Protein AF-A0A0H3NBI3-F1 (afdb_monomer_lite)

pLDDT: mean 94.99, std 7.31, range [35.81, 98.88]

Secondary structure (DSSP, 8-state):
-PPPEE-TTHHHHHHTT-EEEEETTEEEEEESS-HHHHHHHHHHSEEEEE-TTSEEEEEESTTHHHHHHHHBSS-GGGPPTTBEEEEEEE-TTS-EEEEEEEEEEETTEEEEEE-GGGHHHHHHHHHHHTTTS--EEEE-GGGEEEEEEESTTHHHHHHTTBSS-GGGS-TTBEEEEEEETTEEEEEE---SSSS-EEEEEEEHHHHHHHHHHHHHHHGGGEEE--HHHHHHHHHHTT---BTTTBBTTB-TTTTT-GGG--TTSS--TTHHHHHHHHHH--SEEEEEEEESSS----TTPEEEETTEEEEEEEEEEE-TTT-SEEEEEEEEGGG--TT-EEEEEETTEEEEEEEEPSPSS------------S--TT-SS---HHHHHHHHHHHT-SSHHHHTTTS-TTTS-SS--S-PPPPPHHHHHHHHHHHHTTS--TTTSEE---TT-------HHHHHHHTSHHHHT-----SGGG-HHHHHHHHHHHHHHHHHHT-SEE-S-BSSHHHHHHHHHHHHHHHHT--EEEEETTS-HHHHHHHHHHHTTSS-EEEEEPBPTTTSSB-HHHHHHH--TTEEEEEEESS-TTSBPP-HHHHHHHHHHTTPEEEEEE-GGGGGTSPPHHHHT-SEEEEE-TTTT---GGG-S--EEEEE-GGGGGG--S--EEEEE-TTS-EEEEE--GGGSHHHHGGGSS-S--S--HHHHHHHHHHHHHHHHHHHHHHHHHHHHHHHHHHHHHHHTSS-EES--S-BSSEEEEE-SS-HHHHHHHHHHTTEE--EEGGGT-TTSTTEEEEE--TT--HHHHHHHHHHHHH-

Radius of gyration: 40.81 Å; chains: 1; bounding box: 99×77×98 Å

InterPro domains:
  IPR006222 GCVT, N-terminal domain [PF01571] (9-265)
  IPR006223 Glycine cleavage system T protein [TIGR00528] (4-362)
  IPR013977 Aminomethyltransferase, C-terminal domain [PF08669] (284-362)
  IPR015421 Pyridoxal phosphate-dependent transferase, major domain [G3DSA:3.40.640.10] (459-726)
  IPR015422 Pyridoxal phosphate-dependent transferase, small domain [G3DSA:3.90.1150.10] (448-817)
  IPR015424 Pyridoxal phosphate-dependent transferase [SSF53383] (379-822)
  IPR020581 Glycine cleavage system P protein [cd00613] (425-821)
  IPR022903 Glycine cleavage system T protein, bacteria [MF_00259] (3-363)
  IPR023010 Probable glycine dehydrogenase (decarboxylating) subunit 1 [MF_00712] (378-824)
  IPR023010 Probable glycine dehydrogenase (decarboxylating) subunit 1 [PTHR42806] (377-822)
  IPR027266 Aminomethyltransferase superfamily [G3DSA:3.30.1360.120] (7-237)
  IPR029043 Glycine cleavage T-protein/YgfZ, C-terminal [SSF101790] (275-367)
  IPR049315 Glycine cleavage system P-protein, N-terminal domain [PF02347] (379-820)

Structure (mmCIF, N/CA/C/O backbone):
data_AF-A0A0H3NBI3-F1
#
_entry.id   AF-A0A0H3NBI3-F1
#
loop_
_atom_site.group_PDB
_atom_site.id
_atom_site.type_symbol
_atom_site.label_atom_id
_atom_site.label_alt_id
_atom_site.label_comp_id
_atom_site.label_asym_id
_atom_site.label_entity_id
_atom_site.label_seq_id
_atom_site.pdbx_PDB_ins_code
_atom_site.Cartn_x
_atom_site.Cartn_y
_atom_site.Cartn_z
_atom_site.occupancy
_atom_site.B_iso_or_equiv
_atom_site.auth_seq_id
_atom_site.auth_comp_id
_atom_site.auth_asym_id
_atom_site.auth_atom_id
_atom_site.pdbx_PDB_model_num
ATOM 1 N N . MET A 1 1 ? 56.145 18.179 -49.005 1.00 44.34 1 MET A N 1
ATOM 2 C CA . MET A 1 1 ? 54.831 18.484 -48.407 1.00 44.34 1 MET A CA 1
ATOM 3 C C . MET A 1 1 ? 53.855 17.563 -49.099 1.00 44.34 1 MET A C 1
ATOM 5 O O . MET A 1 1 ? 53.793 17.631 -50.319 1.00 44.34 1 MET A O 1
ATOM 9 N N . ASN A 1 2 ? 53.218 16.640 -48.379 1.00 55.34 2 ASN A N 1
ATOM 10 C CA . ASN A 1 2 ? 52.131 15.868 -48.979 1.00 55.34 2 ASN A CA 1
ATOM 11 C C . ASN A 1 2 ? 50.984 16.838 -49.277 1.00 55.34 2 ASN A C 1
ATOM 13 O O . ASN A 1 2 ? 50.704 17.719 -48.467 1.00 55.34 2 ASN A O 1
ATOM 17 N N . GLU A 1 3 ? 50.389 16.725 -50.460 1.00 81.12 3 GLU A N 1
ATOM 18 C CA . GLU A 1 3 ? 49.231 17.526 -50.848 1.00 81.12 3 GLU A CA 1
ATOM 19 C C . GLU A 1 3 ? 48.048 17.167 -49.933 1.00 81.12 3 GLU A C 1
ATOM 21 O O . GLU A 1 3 ? 47.773 15.986 -49.713 1.00 81.12 3 GLU A O 1
ATOM 26 N N . LEU A 1 4 ? 47.400 18.176 -49.340 1.00 87.00 4 LEU A N 1
ATOM 27 C CA . LEU A 1 4 ? 46.258 17.964 -48.447 1.00 87.00 4 LEU A CA 1
ATOM 28 C C . LEU A 1 4 ? 45.065 17.412 -49.233 1.00 87.00 4 LEU A C 1
ATOM 30 O O . LEU A 1 4 ? 44.793 17.840 -50.357 1.00 87.00 4 LEU A O 1
ATOM 34 N N . LYS A 1 5 ? 44.324 16.483 -48.625 1.00 89.69 5 LYS A N 1
ATOM 35 C CA . LYS A 1 5 ? 43.089 15.948 -49.208 1.00 89.69 5 LYS A CA 1
ATOM 36 C C . LYS A 1 5 ? 41.993 17.025 -49.183 1.00 89.69 5 LYS A C 1
ATOM 38 O O . LYS A 1 5 ? 41.935 17.853 -48.271 1.00 89.69 5 LYS A O 1
ATOM 43 N N . ARG A 1 6 ? 41.106 17.014 -50.181 1.00 93.12 6 ARG A N 1
ATOM 44 C CA . ARG A 1 6 ? 39.996 17.974 -50.313 1.00 93.12 6 ARG A CA 1
ATOM 45 C C . ARG A 1 6 ? 38.657 17.260 -50.330 1.00 93.12 6 ARG A C 1
ATOM 47 O O . ARG A 1 6 ? 38.491 16.278 -51.048 1.00 93.12 6 ARG A O 1
ATOM 54 N N . VAL A 1 7 ? 37.708 17.793 -49.570 1.00 92.88 7 VAL A N 1
ATOM 55 C CA . VAL A 1 7 ? 36.304 17.366 -49.582 1.00 92.88 7 VAL A CA 1
ATOM 56 C C . VAL A 1 7 ? 35.591 17.845 -50.847 1.00 92.88 7 VAL A C 1
ATOM 58 O O . VAL A 1 7 ? 35.977 18.845 -51.456 1.00 92.88 7 VAL A O 1
ATOM 61 N N . SER A 1 8 ? 34.509 17.162 -51.223 1.00 95.44 8 SER A N 1
ATOM 62 C CA . SER A 1 8 ? 33.701 17.497 -52.406 1.00 95.44 8 SER A CA 1
ATOM 63 C C . SER A 1 8 ? 33.157 18.935 -52.383 1.00 95.44 8 SER A C 1
ATOM 65 O O . SER A 1 8 ? 33.005 19.546 -53.436 1.00 95.44 8 SER A O 1
ATOM 67 N N . LEU A 1 9 ? 32.916 19.504 -51.194 1.00 96.69 9 LEU A N 1
ATOM 68 C CA . LEU A 1 9 ? 32.413 20.872 -51.004 1.00 96.69 9 LEU A CA 1
ATOM 69 C C . LEU A 1 9 ? 33.513 21.950 -50.944 1.00 96.69 9 LEU A C 1
ATOM 71 O O . LEU A 1 9 ? 33.221 23.105 -50.645 1.00 96.69 9 LEU A O 1
ATOM 75 N N . TYR A 1 10 ? 34.776 21.618 -51.235 1.00 95.81 10 TYR A N 1
ATOM 76 C CA . TYR A 1 10 ? 35.911 22.544 -51.095 1.00 95.81 10 TYR A CA 1
ATOM 77 C C . TYR A 1 10 ? 35.694 23.910 -51.767 1.00 95.81 10 TYR A C 1
ATOM 79 O O . TYR A 1 10 ? 35.963 24.951 -51.164 1.00 95.81 10 TYR A O 1
ATOM 87 N N . ASN A 1 11 ? 35.197 23.916 -53.009 1.00 95.56 11 ASN A N 1
ATOM 88 C CA . ASN A 1 11 ? 34.953 25.160 -53.743 1.00 95.56 11 ASN A CA 1
ATOM 89 C C . ASN A 1 11 ? 33.815 25.975 -53.113 1.00 95.56 11 ASN A C 1
ATOM 91 O O . ASN A 1 11 ? 33.967 27.181 -52.949 1.00 95.56 11 ASN A O 1
ATOM 95 N N . ILE A 1 12 ? 32.743 25.316 -52.658 1.00 96.25 12 ILE A N 1
ATOM 96 C CA . ILE A 1 12 ? 31.631 25.973 -51.956 1.00 96.25 12 ILE A CA 1
ATOM 97 C C . ILE A 1 12 ? 32.119 26.635 -50.669 1.00 96.25 12 ILE A C 1
ATOM 99 O O . ILE A 1 12 ? 31.780 27.784 -50.397 1.00 96.25 12 ILE A O 1
ATOM 103 N N . HIS A 1 13 ? 32.968 25.958 -49.891 1.00 97.19 13 HIS A N 1
ATOM 104 C CA . HIS A 1 13 ? 33.529 26.546 -48.672 1.00 97.19 13 HIS A CA 1
ATOM 105 C C . HIS A 1 13 ? 34.324 27.820 -48.971 1.00 97.19 13 HIS A C 1
ATOM 107 O O . HIS A 1 13 ? 34.201 28.801 -48.241 1.00 97.19 13 HIS A O 1
ATOM 113 N N . LYS A 1 14 ? 35.092 27.842 -50.068 1.00 95.19 14 LYS A N 1
ATOM 114 C CA . LYS A 1 14 ? 35.804 29.049 -50.518 1.00 95.19 14 LYS A CA 1
ATOM 115 C C . LYS A 1 14 ? 34.860 30.166 -50.948 1.00 95.19 14 LYS A C 1
ATOM 117 O O . LYS A 1 14 ? 35.095 31.316 -50.587 1.00 95.19 14 LYS A O 1
ATOM 122 N N . GLU A 1 15 ? 33.815 29.841 -51.701 1.00 95.56 15 GLU A N 1
ATOM 123 C CA . GLU A 1 15 ? 32.812 30.810 -52.160 1.00 95.56 15 GLU A CA 1
ATOM 124 C C . GLU A 1 15 ? 32.037 31.434 -50.993 1.00 95.56 15 GLU A C 1
ATOM 126 O O . GLU A 1 15 ? 31.781 32.636 -50.998 1.00 95.56 15 GLU A O 1
ATOM 131 N N . LEU A 1 16 ? 31.754 30.649 -49.949 1.00 95.56 16 LEU A N 1
ATOM 132 C CA . LEU A 1 16 ? 31.138 31.111 -48.700 1.00 95.56 16 LEU A CA 1
ATOM 133 C C . LEU A 1 16 ? 32.108 31.878 -47.780 1.00 95.56 16 LEU A C 1
ATOM 135 O O . LEU A 1 16 ? 31.731 32.258 -46.674 1.00 95.56 16 LEU A O 1
ATOM 139 N N . GLY A 1 17 ? 33.356 32.103 -48.207 1.00 95.12 17 GLY A N 1
ATOM 140 C CA . GLY A 1 17 ? 34.351 32.856 -47.444 1.00 95.12 17 GLY A CA 1
ATOM 141 C C . GLY A 1 17 ? 34.912 32.113 -46.228 1.00 95.12 17 GLY A C 1
ATOM 142 O O . GLY A 1 17 ? 35.453 32.754 -45.327 1.00 95.12 17 GLY A O 1
ATOM 143 N N . ALA A 1 18 ? 34.805 30.780 -46.187 1.00 96.62 18 ALA A N 1
ATOM 144 C CA . ALA A 1 18 ? 35.298 29.991 -45.067 1.00 96.62 18 ALA A CA 1
ATOM 145 C C . ALA A 1 18 ? 36.816 30.123 -44.902 1.00 96.62 18 ALA A C 1
ATOM 147 O O . ALA A 1 18 ? 37.596 30.054 -45.860 1.00 96.62 18 ALA A O 1
ATOM 148 N N . LYS A 1 19 ? 37.261 30.212 -43.651 1.00 96.81 19 LYS A N 1
ATOM 149 C CA . LYS A 1 19 ? 38.676 30.122 -43.304 1.00 96.81 19 LYS A CA 1
ATOM 150 C C . LYS A 1 19 ? 39.091 28.656 -43.245 1.00 96.81 19 LYS A C 1
ATOM 152 O O . LYS A 1 19 ? 38.838 27.972 -42.256 1.00 96.81 19 LYS A O 1
ATOM 157 N N . LEU A 1 20 ? 39.737 28.179 -44.303 1.00 94.88 20 LEU A N 1
ATOM 158 C CA . LEU A 1 20 ? 40.217 26.801 -44.395 1.00 94.88 20 LEU A CA 1
ATOM 159 C C . LEU A 1 20 ? 41.520 26.598 -43.605 1.00 94.88 20 LEU A C 1
ATOM 161 O O . LEU A 1 20 ? 42.412 27.449 -43.630 1.00 94.88 20 LEU A O 1
ATOM 165 N N . VAL A 1 21 ? 41.631 25.461 -42.920 1.00 94.25 21 VAL A N 1
ATOM 166 C CA . VAL A 1 21 ? 42.829 25.028 -42.186 1.00 94.25 21 VAL A CA 1
ATOM 167 C C . VAL A 1 21 ? 43.148 23.569 -42.487 1.00 94.25 21 VAL A C 1
ATOM 169 O O . VAL A 1 21 ? 42.272 22.798 -42.878 1.00 94.25 21 VAL A O 1
ATOM 172 N N . GLU A 1 22 ? 44.405 23.186 -42.274 1.00 92.75 22 GLU A N 1
ATOM 173 C CA . GLU A 1 22 ? 44.780 21.777 -42.210 1.00 92.75 22 GLU A CA 1
ATOM 174 C C . GLU A 1 22 ? 44.179 21.146 -40.949 1.00 92.75 22 GLU A C 1
ATOM 176 O O . GLU A 1 22 ? 44.452 21.582 -39.827 1.00 92.75 22 GLU A O 1
ATOM 181 N N . PHE A 1 23 ? 43.381 20.100 -41.133 1.00 88.38 23 PHE A N 1
ATOM 182 C CA . PHE A 1 23 ? 42.863 19.268 -40.057 1.00 88.38 23 PHE A CA 1
ATOM 183 C C . PHE A 1 23 ? 42.987 17.805 -40.464 1.00 88.38 23 PHE A C 1
ATOM 185 O O . PHE A 1 23 ? 42.356 17.373 -41.426 1.00 88.38 23 PHE A O 1
ATOM 192 N N . ALA A 1 24 ? 43.817 17.039 -39.748 1.00 84.19 24 ALA A N 1
ATOM 193 C CA . ALA A 1 24 ? 43.970 15.601 -39.978 1.00 84.19 24 ALA A CA 1
ATOM 194 C C . ALA A 1 24 ? 44.326 15.221 -41.441 1.00 84.19 24 ALA A C 1
ATOM 196 O O . ALA A 1 24 ? 43.872 14.205 -41.960 1.00 84.19 24 ALA A O 1
ATOM 197 N N . GLY A 1 25 ? 45.128 16.047 -42.124 1.00 87.19 25 GLY A N 1
ATOM 198 C CA . GLY A 1 25 ? 45.513 15.831 -43.526 1.00 87.19 25 GLY A CA 1
ATOM 199 C C . GLY A 1 25 ? 44.489 16.303 -44.569 1.00 87.19 25 GLY A C 1
ATOM 200 O O . GLY A 1 25 ? 44.701 16.072 -45.762 1.00 87.19 25 GLY A O 1
ATOM 201 N N . TRP A 1 26 ? 43.417 16.983 -44.147 1.00 91.06 26 TRP A N 1
ATOM 202 C CA . TRP A 1 26 ? 42.386 17.568 -45.010 1.00 91.06 26 TRP A CA 1
ATOM 203 C C . TRP A 1 26 ? 42.370 19.101 -44.939 1.00 91.06 26 TRP A C 1
ATOM 205 O O . TRP A 1 26 ? 42.649 19.680 -43.889 1.00 91.06 26 TRP A O 1
ATOM 215 N N . GLU A 1 27 ? 41.994 19.766 -46.036 1.00 93.25 27 GLU A N 1
ATOM 216 C CA . GLU A 1 27 ? 41.611 21.188 -46.027 1.00 93.25 27 GLU A CA 1
ATOM 217 C C . GLU A 1 27 ? 40.137 21.331 -45.606 1.00 93.25 27 GLU A C 1
ATOM 219 O O . GLU A 1 27 ? 39.239 21.033 -46.397 1.00 93.25 27 GLU A O 1
ATOM 224 N N . MET A 1 28 ? 39.884 21.810 -44.381 1.00 95.06 28 MET A N 1
ATOM 225 C CA . MET A 1 28 ? 38.538 21.905 -43.792 1.00 95.06 28 MET A CA 1
ATOM 226 C C . MET A 1 28 ? 38.209 23.322 -43.288 1.00 95.06 28 MET A C 1
ATOM 228 O O . MET A 1 28 ? 39.112 24.038 -42.845 1.00 95.06 28 MET A O 1
ATOM 232 N N . PRO A 1 29 ? 36.931 23.747 -43.306 1.00 96.31 29 PRO A N 1
ATOM 233 C CA . PRO A 1 29 ? 36.505 25.041 -42.771 1.00 96.31 29 PRO A CA 1
ATOM 234 C C . PRO A 1 29 ? 36.654 25.095 -41.244 1.00 96.31 29 PRO A C 1
ATOM 236 O O . PRO A 1 29 ? 36.020 24.334 -40.514 1.00 96.31 29 PRO A O 1
ATOM 239 N N . LEU A 1 30 ? 37.471 26.026 -40.742 1.00 96.38 30 LEU A N 1
ATOM 240 C CA . LEU A 1 30 ? 37.573 26.329 -39.311 1.00 96.38 30 LEU A CA 1
ATOM 241 C C . LEU A 1 30 ? 36.362 27.132 -38.824 1.00 96.38 30 LEU A C 1
ATOM 243 O O . LEU A 1 30 ? 35.823 26.836 -37.758 1.00 96.38 30 LEU A O 1
ATOM 247 N N . GLU A 1 31 ? 35.980 28.146 -39.600 1.00 97.12 31 GLU A N 1
ATOM 248 C CA . GLU A 1 31 ? 34.895 29.103 -39.351 1.00 97.12 31 GLU A CA 1
ATOM 249 C C . GLU A 1 31 ? 34.497 29.791 -40.674 1.00 97.12 31 GLU A C 1
ATOM 251 O O . GLU A 1 31 ? 35.298 29.846 -41.612 1.00 97.12 31 GLU A O 1
ATOM 256 N N . TYR A 1 32 ? 33.282 30.329 -40.727 1.00 97.06 32 TYR A N 1
ATOM 257 C CA . TYR A 1 32 ? 32.702 31.143 -41.798 1.00 97.06 32 TYR A CA 1
ATOM 258 C C . TYR A 1 32 ? 32.448 32.576 -41.302 1.00 97.06 32 TYR A C 1
ATOM 260 O O . TYR A 1 32 ? 33.039 33.526 -41.808 1.00 97.06 32 TYR A O 1
ATOM 268 N N . GLU A 1 33 ? 31.622 32.737 -40.263 1.00 92.94 33 GLU A N 1
ATOM 269 C CA . GLU A 1 33 ? 31.246 34.047 -39.696 1.00 92.94 33 GLU A CA 1
ATOM 270 C C . GLU A 1 33 ? 31.875 34.312 -38.319 1.00 92.94 33 GLU A C 1
ATOM 272 O O . GLU A 1 33 ? 31.783 35.423 -37.777 1.00 92.94 33 GLU A O 1
ATOM 277 N N . GLY A 1 34 ? 32.519 33.287 -37.759 1.00 96.06 34 GLY A N 1
ATOM 278 C CA . GLY A 1 34 ? 33.229 33.314 -36.489 1.00 96.06 34 GLY A CA 1
ATOM 279 C C . GLY A 1 34 ? 32.685 32.271 -35.518 1.00 96.06 34 GLY A C 1
ATOM 280 O O . GLY A 1 34 ? 31.473 32.163 -35.316 1.00 96.06 34 GLY A O 1
ATOM 281 N N . ILE A 1 35 ? 33.598 31.566 -34.843 1.00 96.75 35 ILE A N 1
ATOM 282 C CA . ILE A 1 35 ? 33.291 30.424 -33.958 1.00 96.75 35 ILE A CA 1
ATOM 283 C C . ILE A 1 35 ? 32.139 30.705 -32.977 1.00 96.75 35 ILE A C 1
ATOM 285 O O . ILE A 1 35 ? 31.234 29.886 -32.847 1.00 96.75 35 ILE A O 1
ATOM 289 N N . ASN A 1 36 ? 32.138 31.860 -32.301 1.00 96.38 36 ASN A N 1
ATOM 290 C CA . ASN A 1 36 ? 31.110 32.177 -31.301 1.00 96.38 36 ASN A CA 1
ATOM 291 C C . ASN A 1 36 ? 29.722 32.399 -31.920 1.00 96.38 36 ASN A C 1
ATOM 293 O O . ASN A 1 36 ? 28.729 31.984 -31.328 1.00 96.38 36 ASN A O 1
ATOM 297 N N . LYS A 1 37 ? 29.650 33.038 -33.096 1.00 96.56 37 LYS A N 1
ATOM 298 C CA . LYS A 1 37 ? 28.375 33.289 -33.785 1.00 96.56 37 LYS A CA 1
ATOM 299 C C . LYS A 1 37 ? 27.772 31.985 -34.291 1.00 96.56 37 LYS A C 1
ATOM 301 O O . LYS A 1 37 ? 26.594 31.729 -34.067 1.00 96.56 37 LYS A O 1
ATOM 306 N N . GLU A 1 38 ? 28.597 31.144 -34.907 1.00 98.06 38 GLU A N 1
ATOM 307 C CA . GLU A 1 38 ? 28.195 29.812 -35.367 1.00 98.06 38 GLU A CA 1
ATOM 308 C C . GLU A 1 38 ? 27.742 28.933 -34.198 1.00 98.06 38 GLU A C 1
ATOM 310 O O . GLU A 1 38 ? 26.706 28.276 -34.281 1.00 98.06 38 GLU A O 1
ATOM 315 N N . HIS A 1 39 ? 28.474 28.960 -33.079 1.00 98.12 39 HIS A N 1
ATOM 316 C CA . HIS A 1 39 ? 28.111 28.223 -31.869 1.00 98.12 39 HIS A CA 1
ATOM 317 C C . HIS A 1 39 ? 26.743 28.657 -31.345 1.00 98.12 39 HIS A C 1
ATOM 319 O O . HIS A 1 39 ? 25.870 27.824 -31.102 1.00 98.12 39 HIS A O 1
ATOM 325 N N . GLU A 1 40 ? 26.543 29.965 -31.176 1.00 97.00 40 GLU A N 1
ATOM 326 C CA . GLU A 1 40 ? 25.275 30.518 -30.711 1.00 97.00 40 GLU A CA 1
ATOM 327 C C . GLU A 1 40 ? 24.129 30.156 -31.665 1.00 97.00 40 GLU A C 1
ATOM 329 O O . GLU A 1 40 ? 23.036 29.803 -31.209 1.00 97.00 40 GLU A O 1
ATOM 334 N N . LYS A 1 41 ? 24.389 30.170 -32.979 1.00 97.94 41 LYS A N 1
ATOM 335 C CA . LYS A 1 41 ? 23.410 29.780 -33.993 1.00 97.94 41 LYS A CA 1
ATOM 336 C C . LYS A 1 41 ? 22.997 28.319 -33.861 1.00 97.94 41 LYS A C 1
ATOM 338 O O . LYS A 1 41 ? 21.800 28.044 -33.857 1.00 97.94 41 LYS A O 1
ATOM 343 N N . VAL A 1 42 ? 23.949 27.405 -33.679 1.00 98.06 42 VAL A N 1
ATOM 344 C CA . VAL A 1 42 ? 23.674 25.972 -33.474 1.00 98.06 42 VAL A CA 1
ATOM 345 C C . VAL A 1 42 ? 22.888 25.737 -32.183 1.00 98.06 42 VAL A C 1
ATOM 347 O O . VAL A 1 42 ? 21.915 24.989 -32.194 1.00 98.06 42 VAL A O 1
ATOM 350 N N . ARG A 1 43 ? 23.251 26.411 -31.082 1.00 97.19 43 ARG A N 1
ATOM 351 C CA . ARG A 1 43 ? 22.546 26.288 -29.792 1.00 97.19 43 ARG A CA 1
ATOM 352 C C . ARG A 1 43 ? 21.104 26.791 -29.838 1.00 97.19 43 ARG A C 1
ATOM 354 O O . ARG A 1 43 ? 20.242 26.223 -29.177 1.00 97.19 43 ARG A O 1
ATOM 361 N N . LYS A 1 44 ? 20.841 27.878 -30.569 1.00 96.56 44 LYS A N 1
ATOM 362 C CA . LYS A 1 44 ? 19.517 28.526 -30.605 1.00 96.56 44 LYS A CA 1
ATOM 363 C C . LYS A 1 44 ? 18.639 28.074 -31.770 1.00 96.56 44 LYS A C 1
ATOM 365 O O . LYS A 1 44 ? 17.426 28.252 -31.703 1.00 96.56 44 LYS A O 1
ATOM 370 N N . SER A 1 45 ? 19.239 27.554 -32.837 1.00 98.12 45 SER A N 1
ATOM 371 C CA . SER A 1 45 ? 18.567 27.295 -34.109 1.00 98.12 45 SER A CA 1
ATOM 372 C C . SER A 1 45 ? 19.125 26.041 -34.789 1.00 98.12 45 SER A C 1
ATOM 374 O O . SER A 1 45 ? 18.788 24.941 -34.366 1.00 98.12 45 SER A O 1
ATOM 376 N N . ALA A 1 46 ? 19.950 26.158 -35.828 1.00 98.31 46 ALA A N 1
ATOM 377 C CA . ALA A 1 46 ? 20.615 25.030 -36.467 1.00 98.31 46 ALA A CA 1
ATOM 378 C C . ALA A 1 46 ? 21.931 25.471 -37.119 1.00 98.31 46 ALA A C 1
ATOM 380 O O . ALA A 1 46 ? 22.089 26.627 -37.511 1.00 98.31 46 ALA A O 1
ATOM 381 N N . GLY A 1 47 ? 22.860 24.535 -37.281 1.00 98.31 47 GLY A N 1
ATOM 382 C CA . GLY A 1 47 ? 24.013 24.680 -38.163 1.00 98.31 47 GLY A CA 1
ATOM 383 C C . GLY A 1 47 ? 24.243 23.421 -38.988 1.00 98.31 47 GLY A C 1
ATOM 384 O O . GLY A 1 47 ? 23.901 22.316 -38.556 1.00 98.31 47 GLY A O 1
ATOM 385 N N . ILE A 1 48 ? 24.812 23.604 -40.177 1.00 98.44 48 ILE A N 1
ATOM 386 C CA . ILE A 1 48 ? 25.245 22.524 -41.065 1.00 98.44 48 ILE A CA 1
ATOM 387 C C . ILE A 1 48 ? 26.773 22.446 -41.076 1.00 98.44 48 ILE A C 1
ATOM 389 O O . ILE A 1 48 ? 27.462 23.444 -41.288 1.00 98.44 48 ILE A O 1
ATOM 393 N N . PHE A 1 49 ? 27.296 21.248 -40.840 1.00 98.12 49 PHE A N 1
ATOM 394 C CA . PHE A 1 49 ? 28.721 20.946 -40.822 1.00 98.12 49 PHE A CA 1
ATOM 395 C C . PHE A 1 49 ? 29.054 19.995 -41.966 1.00 98.12 49 PHE A C 1
ATOM 397 O O . PHE A 1 49 ? 28.389 18.970 -42.135 1.00 98.12 49 PHE A O 1
ATOM 404 N N . ASP A 1 50 ? 30.121 20.299 -42.701 1.00 96.94 50 ASP A N 1
ATOM 405 C CA . ASP A 1 50 ? 30.753 19.323 -43.583 1.00 96.94 50 ASP A CA 1
ATOM 406 C C . ASP A 1 50 ? 31.688 18.439 -42.755 1.00 96.94 50 ASP A C 1
ATOM 408 O O . ASP A 1 50 ? 32.700 18.894 -42.214 1.00 96.94 50 ASP A O 1
ATOM 412 N N . VAL A 1 51 ? 31.320 17.168 -42.630 1.00 94.75 51 VAL A N 1
ATOM 413 C CA . VAL A 1 51 ? 32.092 16.150 -41.917 1.00 94.75 51 VAL A CA 1
ATOM 414 C C . VAL A 1 51 ? 32.566 15.040 -42.858 1.00 94.75 51 VAL A C 1
ATOM 416 O O . VAL A 1 51 ? 33.016 14.005 -42.393 1.00 94.75 51 VAL A O 1
ATOM 419 N N . SER A 1 52 ? 32.613 15.297 -44.170 1.00 94.69 52 SER A N 1
ATOM 420 C CA . SER A 1 52 ? 33.031 14.342 -45.220 1.00 94.69 52 SER A CA 1
ATOM 421 C C . SER A 1 52 ? 34.502 13.898 -45.160 1.00 94.69 52 SER A C 1
ATOM 423 O O . SER A 1 52 ? 34.988 13.234 -46.065 1.00 94.69 52 SER A O 1
ATOM 425 N N . HIS A 1 53 ? 35.235 14.313 -44.130 1.00 92.00 53 HIS A N 1
ATOM 426 C CA . HIS A 1 53 ? 36.602 13.886 -43.842 1.00 92.00 53 HIS A CA 1
ATOM 427 C C . HIS A 1 53 ? 36.642 12.648 -42.928 1.00 92.00 53 HIS A C 1
ATOM 429 O O . HIS A 1 53 ? 37.723 12.094 -42.740 1.00 92.00 53 HIS A O 1
ATOM 435 N N . MET A 1 54 ? 35.505 12.248 -42.337 1.00 93.12 54 MET A N 1
ATOM 436 C CA . MET A 1 54 ? 35.345 11.023 -41.538 1.00 93.12 54 MET A CA 1
ATOM 437 C C . MET A 1 54 ? 35.571 9.765 -42.394 1.00 93.12 54 MET A C 1
ATOM 439 O O . MET A 1 54 ? 35.652 9.851 -43.618 1.00 93.12 54 MET A O 1
ATOM 443 N N . GLY A 1 55 ? 35.747 8.610 -41.745 1.00 94.75 55 GLY A N 1
ATOM 444 C CA . GLY A 1 55 ? 35.937 7.341 -42.443 1.00 94.75 55 GLY A CA 1
ATOM 445 C C . GLY A 1 55 ? 34.732 6.418 -42.348 1.00 94.75 55 GLY A C 1
ATOM 446 O O . GLY A 1 55 ? 34.127 6.289 -41.289 1.00 94.75 55 GLY A O 1
ATOM 447 N N . GLU A 1 56 ? 34.447 5.708 -43.432 1.00 97.00 56 GLU A N 1
ATOM 448 C CA . GLU A 1 56 ? 33.354 4.755 -43.574 1.00 97.00 56 GLU A CA 1
ATOM 449 C C . GLU A 1 56 ? 33.903 3.380 -43.970 1.00 97.00 56 GLU A C 1
ATOM 451 O O . GLU A 1 56 ? 34.434 3.182 -45.069 1.00 97.00 56 GLU A O 1
ATOM 456 N N . VAL A 1 57 ? 33.756 2.402 -43.077 1.00 98.00 57 VAL A N 1
ATOM 457 C CA . VAL A 1 57 ? 34.232 1.027 -43.270 1.00 98.00 57 VAL A CA 1
ATOM 458 C C . VAL A 1 57 ? 33.047 0.074 -43.239 1.00 98.00 57 VAL A C 1
ATOM 460 O O . VAL A 1 57 ? 32.409 -0.113 -42.205 1.00 98.00 57 VAL A O 1
ATOM 463 N N . GLN A 1 58 ? 32.748 -0.537 -44.380 1.00 97.75 58 GLN A N 1
ATOM 464 C CA . GLN A 1 58 ? 31.709 -1.550 -44.494 1.00 97.75 58 GLN A CA 1
ATOM 465 C C . GLN A 1 58 ? 32.278 -2.929 -44.157 1.00 97.75 58 GLN A C 1
ATOM 467 O O . GLN A 1 58 ? 33.346 -3.293 -44.649 1.00 97.75 58 GLN A O 1
ATOM 472 N N . ILE A 1 59 ? 31.550 -3.687 -43.340 1.00 98.12 59 ILE A N 1
ATOM 473 C CA . ILE A 1 59 ? 31.898 -5.053 -42.941 1.00 98.12 59 ILE A CA 1
ATOM 474 C C . ILE A 1 59 ? 30.714 -5.959 -43.271 1.00 98.12 59 ILE A C 1
ATOM 476 O O . ILE A 1 59 ? 29.602 -5.707 -42.793 1.00 98.12 59 ILE A O 1
ATOM 480 N N . LYS A 1 60 ? 30.948 -6.996 -44.084 1.00 97.62 60 LYS A N 1
ATOM 481 C CA . LYS A 1 60 ? 29.923 -7.975 -44.466 1.00 97.62 60 LYS A CA 1
ATOM 482 C C . LYS A 1 60 ? 30.357 -9.423 -44.295 1.00 97.62 60 LYS A C 1
ATOM 484 O O . LYS A 1 60 ? 31.537 -9.736 -44.374 1.00 97.62 60 LYS A O 1
ATOM 489 N N . GLY A 1 61 ? 29.383 -10.318 -44.148 1.00 96.25 61 GLY A N 1
ATOM 490 C CA . GLY A 1 61 ? 29.581 -11.771 -44.149 1.00 96.25 61 GLY A CA 1
ATOM 491 C C . GLY A 1 61 ? 29.144 -12.462 -42.859 1.00 96.25 61 GLY A C 1
ATOM 492 O O . GLY A 1 61 ? 28.893 -11.810 -41.842 1.00 96.25 61 GLY A O 1
ATOM 493 N N . ALA A 1 62 ? 29.091 -13.795 -42.909 1.00 94.12 62 ALA A N 1
ATOM 494 C CA . ALA A 1 62 ? 28.483 -14.652 -41.888 1.00 94.12 62 ALA A CA 1
ATOM 495 C C . ALA A 1 62 ? 29.085 -14.517 -40.476 1.00 94.12 62 ALA A C 1
ATOM 497 O O . ALA A 1 62 ? 28.403 -14.794 -39.493 1.00 94.12 62 ALA A O 1
ATOM 498 N N . GLU A 1 63 ? 30.346 -14.085 -40.345 1.00 96.38 63 GLU A N 1
ATOM 499 C CA . GLU A 1 63 ? 30.991 -13.875 -39.040 1.00 96.38 63 GLU A CA 1
ATOM 500 C C . GLU A 1 63 ? 31.096 -12.398 -38.619 1.00 96.38 63 GLU A C 1
ATOM 502 O O . GLU A 1 63 ? 31.773 -12.096 -37.635 1.00 96.38 63 GLU A O 1
ATOM 507 N N . SER A 1 64 ? 30.406 -11.474 -39.303 1.00 96.94 64 SER A N 1
ATOM 508 C CA . SER A 1 64 ? 30.499 -10.027 -39.029 1.00 96.94 64 SER A CA 1
ATOM 509 C C . SER A 1 64 ? 30.152 -9.673 -37.588 1.00 96.94 64 SER A C 1
ATOM 511 O O . SER A 1 64 ? 30.920 -8.974 -36.930 1.00 96.94 64 SER A O 1
ATOM 513 N N . GLU A 1 65 ? 29.035 -10.188 -37.062 1.00 95.94 65 GLU A N 1
ATOM 514 C CA . GLU A 1 65 ? 28.629 -9.900 -35.683 1.00 95.94 65 GLU A CA 1
ATOM 515 C C . GLU A 1 65 ? 29.668 -10.413 -34.681 1.00 95.94 65 GLU A C 1
ATOM 517 O O . GLU A 1 65 ? 30.107 -9.676 -33.804 1.00 95.94 65 GLU A O 1
ATOM 522 N N . LYS A 1 66 ? 30.129 -11.656 -34.845 1.00 96.06 66 LYS A N 1
ATOM 523 C CA . LYS A 1 66 ? 31.132 -12.271 -33.966 1.00 96.06 66 LYS A CA 1
ATOM 524 C C . LYS A 1 66 ? 32.457 -11.502 -33.991 1.00 96.06 66 LYS A C 1
ATOM 526 O O . LYS A 1 66 ? 33.036 -11.243 -32.935 1.00 96.06 66 LYS A O 1
ATOM 531 N N . PHE A 1 67 ? 32.914 -11.108 -35.179 1.00 97.88 67 PHE A N 1
ATOM 532 C CA . PHE A 1 67 ? 34.130 -10.320 -35.357 1.00 97.88 67 PHE A CA 1
ATOM 533 C C . PHE A 1 67 ? 34.012 -8.947 -34.685 1.00 97.88 67 PHE A C 1
ATOM 535 O O . PHE A 1 67 ? 34.826 -8.605 -33.824 1.00 97.88 67 PHE A O 1
ATOM 542 N N . ILE A 1 68 ? 32.973 -8.177 -35.019 1.00 97.81 68 ILE A N 1
ATOM 543 C CA . ILE A 1 68 ? 32.776 -6.825 -34.484 1.00 97.81 68 ILE A CA 1
ATOM 544 C C . ILE A 1 68 ? 32.556 -6.879 -32.966 1.00 97.81 68 ILE A C 1
ATOM 546 O O . ILE A 1 68 ? 33.102 -6.056 -32.230 1.00 97.81 68 ILE A O 1
ATOM 550 N N . GLN A 1 69 ? 31.834 -7.889 -32.473 1.00 96.50 69 GLN A N 1
ATOM 551 C CA . GLN A 1 69 ? 31.655 -8.129 -31.045 1.00 96.50 69 GLN A CA 1
ATOM 552 C C . GLN A 1 69 ? 32.995 -8.362 -30.336 1.00 96.50 69 GLN A C 1
ATOM 554 O O . GLN A 1 69 ? 33.144 -7.920 -29.202 1.00 96.50 69 GLN A O 1
ATOM 559 N N . ASN A 1 70 ? 33.998 -8.975 -30.965 1.00 97.31 70 ASN A N 1
ATOM 560 C CA . ASN A 1 70 ? 35.334 -9.074 -30.373 1.00 97.31 70 ASN A CA 1
ATOM 561 C C . ASN A 1 70 ? 36.167 -7.783 -30.539 1.00 97.31 70 ASN A C 1
ATOM 563 O O . ASN A 1 70 ? 36.972 -7.447 -29.670 1.00 97.31 70 ASN A O 1
ATOM 567 N N . LEU A 1 71 ? 35.968 -7.046 -31.633 1.00 98.12 71 LEU A N 1
ATOM 568 C CA . LEU A 1 71 ? 36.730 -5.842 -31.979 1.00 98.12 71 LEU A CA 1
ATOM 569 C C . LEU A 1 71 ? 36.500 -4.672 -31.005 1.00 98.12 71 LEU A C 1
ATOM 571 O O . LEU A 1 71 ? 37.429 -3.920 -30.708 1.00 98.12 71 LEU A O 1
ATOM 575 N N . VAL A 1 72 ? 35.269 -4.501 -30.512 1.00 98.25 72 VAL A N 1
ATOM 576 C CA . VAL A 1 72 ? 34.863 -3.297 -29.763 1.00 98.25 72 VAL A CA 1
ATOM 577 C C . VAL A 1 72 ? 34.473 -3.582 -28.316 1.00 98.25 72 VAL A C 1
ATOM 579 O O . VAL A 1 72 ? 34.153 -4.706 -27.936 1.00 98.25 72 VAL A O 1
ATOM 582 N N . THR A 1 73 ? 34.477 -2.554 -27.469 1.00 97.88 73 THR A N 1
ATOM 583 C CA . THR A 1 73 ? 34.219 -2.721 -26.025 1.00 97.88 73 THR A CA 1
ATOM 584 C C . THR A 1 73 ? 32.732 -2.751 -25.647 1.00 97.88 73 THR A C 1
ATOM 586 O O . THR A 1 73 ? 32.389 -3.298 -24.595 1.00 97.88 73 THR A O 1
ATOM 589 N N . ASN A 1 74 ? 31.842 -2.213 -26.488 1.00 97.31 74 ASN A N 1
ATOM 590 C CA . ASN A 1 74 ? 30.394 -2.223 -26.263 1.00 97.31 74 ASN A CA 1
ATOM 591 C C . ASN A 1 74 ? 29.726 -3.494 -26.819 1.00 97.31 74 ASN A C 1
ATOM 593 O O . ASN A 1 74 ? 30.344 -4.245 -27.566 1.00 97.31 74 ASN A O 1
ATOM 597 N N . ASP A 1 75 ? 28.483 -3.771 -26.432 1.00 95.81 75 ASP A N 1
ATOM 598 C CA . ASP A 1 75 ? 27.774 -5.006 -26.792 1.00 95.81 75 ASP A CA 1
ATOM 599 C C . ASP A 1 75 ? 26.863 -4.809 -28.011 1.00 95.81 75 ASP A C 1
ATOM 601 O O . ASP A 1 75 ? 25.757 -4.271 -27.897 1.00 95.81 75 ASP A O 1
ATOM 605 N N . ILE A 1 76 ? 27.335 -5.253 -29.178 1.00 95.00 76 ILE A N 1
ATOM 606 C CA . ILE A 1 76 ? 26.624 -5.088 -30.448 1.00 95.00 76 ILE A CA 1
ATOM 607 C C . ILE A 1 76 ? 25.538 -6.144 -30.679 1.00 95.00 76 ILE A C 1
ATOM 609 O O . ILE A 1 76 ? 24.674 -5.925 -31.521 1.00 95.00 76 ILE A O 1
ATOM 613 N N . SER A 1 77 ? 25.515 -7.234 -29.897 1.00 91.38 77 SER A N 1
ATOM 614 C CA . SER A 1 77 ? 24.460 -8.265 -29.985 1.00 91.38 77 SER A CA 1
ATOM 615 C C . SER A 1 77 ? 23.072 -7.719 -29.618 1.00 91.38 77 SER A C 1
ATOM 617 O O . SER A 1 77 ? 22.038 -8.303 -29.930 1.00 91.38 77 SER A O 1
ATOM 619 N N . THR A 1 78 ? 23.042 -6.556 -28.964 1.00 89.38 78 THR A N 1
ATOM 620 C CA . THR A 1 78 ? 21.812 -5.846 -28.603 1.00 89.38 78 THR A CA 1
ATOM 621 C C . THR A 1 78 ? 21.209 -5.035 -29.753 1.00 89.38 78 THR A C 1
ATOM 623 O O . THR A 1 78 ? 20.085 -4.544 -29.615 1.00 89.38 78 THR A O 1
ATOM 626 N N . LEU A 1 79 ? 21.928 -4.879 -30.872 1.00 92.81 79 LEU A N 1
ATOM 627 C CA . LEU A 1 79 ? 21.483 -4.067 -32.000 1.00 92.81 79 LEU A CA 1
ATOM 628 C C . LEU A 1 79 ? 20.434 -4.785 -32.838 1.00 92.81 79 LEU A C 1
ATOM 630 O O . LEU A 1 79 ? 20.632 -5.909 -33.301 1.00 92.81 79 LEU A O 1
ATOM 634 N N . LYS A 1 80 ? 19.343 -4.072 -33.114 1.00 95.25 80 LYS A N 1
ATOM 635 C CA . LYS A 1 80 ? 18.408 -4.429 -34.181 1.00 95.25 80 LYS A CA 1
ATOM 636 C C . LYS A 1 80 ? 18.872 -3.815 -35.501 1.00 95.25 80 LYS A C 1
ATOM 638 O O . LYS A 1 80 ? 19.680 -2.889 -35.519 1.00 95.25 80 LYS A O 1
ATOM 643 N N . ILE A 1 81 ? 18.342 -4.315 -36.615 1.00 95.12 81 ILE A N 1
ATOM 644 C CA . ILE A 1 81 ? 18.509 -3.655 -37.914 1.00 95.12 81 ILE A CA 1
ATOM 645 C C . ILE A 1 81 ? 18.072 -2.189 -37.782 1.00 95.12 81 ILE A C 1
ATOM 647 O O . ILE A 1 81 ? 17.037 -1.909 -37.174 1.00 95.12 81 ILE A O 1
ATOM 651 N N . ASN A 1 82 ? 18.861 -1.292 -38.373 1.00 95.25 82 ASN A N 1
ATOM 652 C CA . ASN A 1 82 ? 18.792 0.168 -38.321 1.00 95.25 82 ASN A CA 1
ATOM 653 C C . ASN A 1 82 ? 19.276 0.825 -37.018 1.00 95.25 82 ASN A C 1
ATOM 655 O O . ASN A 1 82 ? 19.258 2.057 -36.919 1.00 95.25 82 ASN A O 1
ATOM 659 N N . ASP A 1 83 ? 19.754 0.048 -36.046 1.00 96.94 83 ASP A N 1
ATOM 660 C CA . ASP A 1 83 ? 20.319 0.589 -34.813 1.00 96.94 83 ASP A CA 1
ATOM 661 C C . ASP A 1 83 ? 21.752 1.072 -35.013 1.00 96.94 83 ASP A C 1
ATOM 663 O O . ASP A 1 83 ? 22.522 0.530 -35.811 1.00 96.94 83 ASP A O 1
ATOM 667 N N . ILE A 1 84 ? 22.099 2.092 -34.234 1.00 97.62 84 ILE A N 1
ATOM 668 C CA . ILE A 1 84 ? 23.439 2.652 -34.147 1.00 97.62 84 ILE A CA 1
ATOM 669 C C . ILE A 1 84 ? 23.937 2.475 -32.717 1.00 97.62 84 ILE A C 1
ATOM 671 O O . ILE A 1 84 ? 23.182 2.632 -31.757 1.00 97.62 84 ILE A O 1
ATOM 675 N N . ILE A 1 85 ? 25.225 2.206 -32.547 1.00 97.06 85 ILE A N 1
ATOM 676 C CA . ILE A 1 85 ? 25.852 2.218 -31.229 1.00 97.06 85 ILE A CA 1
ATOM 677 C C . ILE A 1 85 ? 27.178 2.955 -31.259 1.00 97.06 85 ILE A C 1
ATOM 679 O O . ILE A 1 85 ? 27.987 2.782 -32.163 1.00 97.06 85 ILE A O 1
ATOM 683 N N . TYR A 1 86 ? 27.399 3.763 -30.229 1.00 97.25 86 TYR A N 1
ATOM 684 C CA . TYR A 1 86 ? 28.702 4.339 -29.939 1.00 97.25 86 TYR A CA 1
ATOM 685 C C . TYR A 1 86 ? 29.553 3.344 -29.153 1.00 97.25 86 TYR A C 1
ATOM 687 O O . TYR A 1 86 ? 29.092 2.762 -28.158 1.00 97.25 86 TYR A O 1
ATOM 695 N N . THR A 1 87 ? 30.805 3.167 -29.566 1.00 97.56 87 THR A N 1
ATOM 696 C CA . THR A 1 87 ? 31.727 2.260 -28.888 1.00 97.56 87 THR A CA 1
ATOM 697 C C . THR A 1 87 ? 33.192 2.669 -29.048 1.00 97.56 87 THR A C 1
ATOM 699 O O . THR A 1 87 ? 33.622 3.014 -30.145 1.00 97.56 87 THR A O 1
ATOM 702 N N . PRO A 1 88 ? 33.998 2.551 -27.979 1.00 97.75 88 PRO A N 1
ATOM 703 C CA . PRO A 1 88 ? 35.449 2.498 -28.097 1.00 97.75 88 PRO A CA 1
ATOM 704 C C . PRO A 1 88 ? 35.919 1.198 -28.767 1.00 97.75 88 PRO A C 1
ATOM 706 O O . PRO A 1 88 ? 35.414 0.111 -28.442 1.00 97.75 88 PRO A O 1
ATOM 709 N N . MET A 1 89 ? 36.925 1.324 -29.628 1.00 97.75 89 MET A N 1
ATOM 710 C CA . MET A 1 89 ? 37.777 0.258 -30.157 1.00 97.75 89 MET A CA 1
ATOM 711 C C . MET A 1 89 ? 39.152 0.368 -29.485 1.00 97.75 89 MET A C 1
ATOM 713 O O . MET A 1 89 ? 39.712 1.460 -29.394 1.00 97.75 89 MET A O 1
ATOM 717 N N . CYS A 1 90 ? 39.689 -0.737 -28.967 1.00 97.81 90 CYS A N 1
ATOM 718 C CA . CYS A 1 90 ? 40.852 -0.713 -28.072 1.00 97.81 90 CYS A CA 1
ATOM 719 C C . CYS A 1 90 ? 42.000 -1.606 -28.550 1.00 97.81 90 CYS A C 1
ATOM 721 O O . CYS A 1 90 ? 41.795 -2.566 -29.290 1.00 97.81 90 CYS A O 1
ATOM 723 N N . TYR A 1 91 ? 43.201 -1.291 -28.069 1.00 97.69 91 TYR A N 1
ATOM 724 C CA . TYR A 1 91 ? 44.376 -2.156 -28.126 1.00 97.69 91 TYR A CA 1
ATOM 725 C C . TYR A 1 91 ? 44.347 -3.175 -26.976 1.00 97.69 91 TYR A C 1
ATOM 727 O O . TYR A 1 91 ? 43.633 -3.011 -25.982 1.00 97.69 91 TYR A O 1
ATOM 735 N N . GLU A 1 92 ? 45.178 -4.215 -27.055 1.00 96.06 92 GLU A N 1
ATOM 736 C CA . GLU A 1 92 ? 45.273 -5.260 -26.027 1.00 96.06 92 GLU A CA 1
ATOM 737 C C . GLU A 1 92 ? 45.711 -4.707 -24.660 1.00 96.06 92 GLU A C 1
ATOM 739 O O . GLU A 1 92 ? 45.359 -5.267 -23.620 1.00 96.06 92 GLU A O 1
ATOM 744 N N . ASN A 1 93 ? 46.444 -3.588 -24.648 1.00 95.06 93 ASN A N 1
ATOM 745 C CA . ASN A 1 93 ? 46.875 -2.897 -23.431 1.00 95.06 93 ASN A CA 1
ATOM 746 C C . ASN A 1 93 ? 45.771 -2.031 -22.778 1.00 95.06 93 ASN A C 1
ATOM 748 O O . ASN A 1 93 ? 46.025 -1.433 -21.736 1.00 95.06 93 ASN A O 1
ATOM 752 N N . GLY A 1 94 ? 44.572 -1.953 -23.371 1.00 95.06 94 GLY A N 1
ATOM 753 C CA . GLY A 1 94 ? 43.437 -1.161 -22.879 1.00 95.06 94 GLY A CA 1
ATOM 754 C C . GLY A 1 94 ? 43.399 0.300 -23.351 1.00 95.06 94 GLY A C 1
ATOM 755 O O . GLY A 1 94 ? 42.416 0.989 -23.081 1.00 95.06 94 GLY A O 1
ATOM 756 N N . GLY A 1 95 ? 44.422 0.774 -24.069 1.00 96.88 95 GLY A N 1
ATOM 757 C CA . GLY A 1 95 ? 44.405 2.079 -24.736 1.00 96.88 95 GLY A CA 1
ATOM 758 C C . GLY A 1 95 ? 43.387 2.122 -25.878 1.00 96.88 95 GLY A C 1
ATOM 759 O O . GLY A 1 95 ? 43.013 1.086 -26.433 1.00 96.88 95 GLY A O 1
ATOM 760 N N . VAL A 1 96 ? 42.921 3.318 -26.233 1.00 97.50 96 VAL A N 1
ATOM 761 C CA . VAL A 1 96 ? 41.933 3.507 -27.304 1.00 97.50 96 VAL A CA 1
ATOM 762 C C . VAL A 1 96 ? 42.639 3.572 -28.658 1.00 97.50 96 VAL A C 1
ATOM 764 O O . VAL A 1 96 ? 43.590 4.330 -28.824 1.00 97.50 96 VAL A O 1
ATOM 767 N N . VAL A 1 97 ? 42.162 2.777 -29.616 1.00 96.81 97 VAL A N 1
ATOM 768 C CA . VAL A 1 97 ? 42.526 2.875 -31.039 1.00 96.81 97 VAL A CA 1
ATOM 769 C C . VAL A 1 97 ? 41.744 4.023 -31.662 1.00 96.81 97 VAL A C 1
ATOM 771 O O . VAL A 1 97 ? 42.347 4.917 -32.246 1.00 96.81 97 VAL A O 1
ATOM 774 N N . ASP A 1 98 ? 40.422 4.007 -31.470 1.00 95.62 98 ASP A N 1
ATOM 775 C CA . ASP A 1 98 ? 39.496 5.080 -31.829 1.00 95.62 98 ASP A CA 1
ATOM 776 C C . ASP A 1 98 ? 38.155 4.902 -31.092 1.00 95.62 98 ASP A C 1
ATOM 778 O O . ASP A 1 98 ? 37.881 3.839 -30.520 1.00 95.62 98 ASP A O 1
ATOM 782 N N . ASP A 1 99 ? 37.304 5.924 -31.097 1.00 94.81 99 ASP A N 1
ATOM 783 C CA . ASP A 1 99 ? 35.885 5.813 -30.757 1.00 94.81 99 ASP A CA 1
ATOM 784 C C . ASP A 1 99 ? 35.021 5.997 -32.007 1.00 94.81 99 ASP A C 1
ATOM 786 O O . ASP A 1 99 ? 35.244 6.899 -32.803 1.00 94.81 99 ASP A O 1
ATOM 790 N N . LEU A 1 100 ? 34.036 5.119 -32.197 1.00 96.38 100 LEU A N 1
ATOM 791 C CA . LEU A 1 100 ? 33.319 5.025 -33.466 1.00 96.38 100 LEU A CA 1
ATOM 792 C C . LEU A 1 100 ? 31.825 4.758 -33.285 1.00 96.38 100 LEU A C 1
ATOM 794 O O . LEU A 1 100 ? 31.356 4.361 -32.208 1.00 96.38 100 LEU A O 1
ATOM 798 N N . LEU A 1 101 ? 31.078 4.959 -34.370 1.00 97.69 101 LEU A N 1
ATOM 799 C CA . LEU A 1 101 ? 29.684 4.540 -34.493 1.00 97.69 101 LEU A CA 1
ATOM 800 C C . LEU A 1 101 ? 29.591 3.271 -35.341 1.00 97.69 101 LEU A C 1
ATOM 802 O O . LEU A 1 101 ? 30.182 3.201 -36.413 1.00 97.69 101 LEU A O 1
ATOM 806 N N . ILE A 1 102 ? 28.810 2.293 -34.886 1.00 98.31 102 ILE A N 1
ATOM 807 C CA . ILE A 1 102 ? 28.471 1.088 -35.656 1.00 98.31 102 ILE A CA 1
ATOM 808 C C . ILE A 1 102 ? 27.000 1.153 -36.026 1.00 98.31 102 ILE A C 1
ATOM 810 O O . ILE A 1 102 ? 26.162 1.301 -35.141 1.00 98.31 102 ILE A O 1
ATOM 814 N N . TYR A 1 103 ? 26.704 0.981 -37.306 1.00 98.19 103 TYR A N 1
ATOM 815 C CA . TYR A 1 103 ? 25.370 0.886 -37.883 1.00 98.19 103 TYR A CA 1
ATOM 816 C C . TYR A 1 103 ? 25.108 -0.572 -38.272 1.00 98.19 103 TYR A C 1
ATOM 818 O O . TYR A 1 103 ? 25.928 -1.154 -38.985 1.00 98.19 103 TYR A O 1
ATOM 826 N N . LYS A 1 104 ? 23.987 -1.165 -37.837 1.00 97.69 104 LYS A N 1
ATOM 827 C CA . LYS A 1 104 ? 23.551 -2.507 -38.278 1.00 97.69 104 LYS A CA 1
ATOM 828 C C . LYS A 1 104 ? 22.517 -2.361 -39.398 1.00 97.69 104 LYS A C 1
ATOM 830 O O . LYS A 1 104 ? 21.415 -1.888 -39.142 1.00 97.69 104 LYS A O 1
ATOM 835 N N . PHE A 1 105 ? 22.836 -2.767 -40.625 1.00 94.62 105 PHE A N 1
ATOM 836 C CA . PHE A 1 105 ? 21.902 -2.730 -41.765 1.00 94.62 105 PHE A CA 1
ATOM 837 C C . PHE A 1 105 ? 21.260 -4.088 -42.067 1.00 94.62 105 PHE A C 1
ATOM 839 O O . PHE A 1 105 ? 20.190 -4.146 -42.669 1.00 94.62 105 PHE A O 1
ATOM 846 N N . GLY A 1 106 ? 21.876 -5.174 -41.608 1.00 93.00 106 GLY A N 1
ATOM 847 C CA . GLY A 1 106 ? 21.368 -6.539 -41.702 1.00 93.00 106 GLY A CA 1
ATOM 848 C C . GLY A 1 106 ? 22.093 -7.446 -40.711 1.00 93.00 106 GLY A C 1
ATOM 849 O O . GLY A 1 106 ? 22.956 -6.982 -39.970 1.00 93.00 106 GLY A O 1
ATOM 850 N N . GLU A 1 107 ? 21.772 -8.740 -40.702 1.00 90.94 107 GLU A N 1
ATOM 851 C CA . GLU A 1 107 ? 22.478 -9.710 -39.840 1.00 90.94 107 GLU A CA 1
ATOM 852 C C . GLU A 1 107 ? 23.962 -9.869 -40.211 1.00 90.94 107 GLU A C 1
ATOM 854 O O . GLU A 1 107 ? 24.792 -10.192 -39.369 1.00 90.94 107 GLU A O 1
ATOM 859 N N . GLU A 1 108 ? 24.308 -9.578 -41.464 1.00 95.94 108 GLU A N 1
ATOM 860 C CA . GLU A 1 108 ? 25.661 -9.705 -42.009 1.00 95.94 108 GLU A CA 1
ATOM 861 C C . GLU A 1 108 ? 26.131 -8.413 -42.703 1.00 95.94 108 GLU A C 1
ATOM 863 O O . GLU A 1 108 ? 26.961 -8.481 -43.603 1.00 95.94 108 GLU A O 1
ATOM 868 N N . ASP A 1 109 ? 25.569 -7.243 -42.370 1.00 97.06 109 ASP A N 1
ATOM 869 C CA . ASP A 1 109 ? 25.912 -5.965 -43.019 1.00 97.06 109 ASP A CA 1
ATOM 870 C C . ASP A 1 109 ? 25.993 -4.838 -41.989 1.00 97.06 109 ASP A C 1
ATOM 872 O O . ASP A 1 109 ? 24.980 -4.438 -41.401 1.00 97.06 109 ASP A O 1
ATOM 876 N N . TYR A 1 110 ? 27.209 -4.341 -41.777 1.00 98.19 110 TYR A N 1
ATOM 877 C CA . TYR A 1 110 ? 27.520 -3.303 -40.806 1.00 98.19 110 TYR A CA 1
ATOM 878 C C . TYR A 1 110 ? 28.339 -2.186 -41.447 1.00 98.19 110 TYR A C 1
ATOM 880 O O . TYR A 1 110 ? 29.163 -2.417 -42.334 1.00 98.19 110 TYR A O 1
ATOM 888 N N . LEU A 1 111 ? 28.154 -0.969 -40.946 1.00 98.19 111 LEU A N 1
ATOM 889 C CA . LEU A 1 111 ? 28.977 0.185 -41.293 1.00 98.19 111 LEU A CA 1
ATOM 890 C C . LEU A 1 111 ? 29.591 0.775 -40.027 1.00 98.19 111 LEU A C 1
ATOM 892 O O . LEU A 1 111 ? 28.880 1.105 -39.079 1.00 98.19 111 LEU A O 1
ATOM 896 N N . LEU A 1 112 ? 30.912 0.906 -40.023 1.00 98.12 112 LEU A N 1
ATOM 897 C CA . LEU A 1 112 ? 31.680 1.583 -38.987 1.00 98.12 112 LEU A CA 1
ATOM 898 C C . LEU A 1 112 ? 32.025 2.985 -39.486 1.00 98.12 112 LEU A C 1
ATOM 900 O O . LEU A 1 112 ? 32.627 3.126 -40.550 1.00 98.12 112 LEU A O 1
ATOM 904 N N . VAL A 1 113 ? 31.658 4.001 -38.709 1.00 97.19 113 VAL A N 1
ATOM 905 C CA . VAL A 1 113 ? 32.029 5.397 -38.959 1.00 97.19 113 VAL A CA 1
ATOM 906 C C . VAL A 1 113 ? 33.096 5.800 -37.948 1.00 97.19 113 VAL A C 1
ATOM 908 O O . VAL A 1 113 ? 32.809 5.887 -36.752 1.00 97.19 113 VAL A O 1
ATOM 911 N N . ILE A 1 114 ? 34.318 5.993 -38.441 1.00 94.69 114 ILE A N 1
ATOM 912 C CA . ILE A 1 114 ? 35.554 6.222 -37.676 1.00 94.69 114 ILE A CA 1
ATOM 913 C C . ILE A 1 114 ? 36.048 7.663 -37.826 1.00 94.69 114 ILE A C 1
ATOM 915 O O . ILE A 1 114 ? 35.682 8.372 -38.772 1.00 94.69 114 ILE A O 1
ATOM 919 N N . ASN A 1 115 ? 36.892 8.114 -36.900 1.00 88.94 115 ASN A N 1
ATOM 920 C CA . ASN A 1 115 ? 37.364 9.491 -36.887 1.00 88.94 115 ASN A CA 1
ATOM 921 C C . ASN A 1 115 ? 38.310 9.799 -38.057 1.00 88.94 115 ASN A C 1
ATOM 923 O O . ASN A 1 115 ? 39.216 9.042 -38.409 1.00 88.94 115 ASN A O 1
ATOM 927 N N . ALA A 1 116 ? 38.151 11.001 -38.604 1.00 76.75 116 ALA A N 1
ATOM 928 C CA . ALA A 1 116 ? 38.846 11.464 -39.801 1.00 76.75 116 ALA A CA 1
ATOM 929 C C . ALA A 1 116 ? 40.380 11.336 -39.783 1.00 76.75 116 ALA A C 1
ATOM 931 O O . ALA A 1 116 ? 40.993 10.982 -40.788 1.00 76.75 116 ALA A O 1
ATOM 932 N N . GLY A 1 117 ? 41.022 11.626 -38.647 1.00 77.75 117 GLY A N 1
ATOM 933 C CA . GLY A 1 117 ? 42.485 11.575 -38.526 1.00 77.75 117 GLY A CA 1
ATOM 934 C C . GLY A 1 117 ? 43.069 10.186 -38.340 1.00 77.75 117 GLY A C 1
ATOM 935 O O . GLY A 1 117 ? 44.289 10.044 -38.350 1.00 77.75 117 GLY A O 1
ATOM 936 N N . ASN A 1 118 ? 42.217 9.176 -38.189 1.00 84.31 118 ASN A N 1
ATOM 937 C CA . ASN A 1 118 ? 42.630 7.830 -37.840 1.00 84.31 118 ASN A CA 1
ATOM 938 C C . ASN A 1 118 ? 42.307 6.797 -38.930 1.00 84.31 118 ASN A C 1
ATOM 940 O O . ASN A 1 118 ? 42.706 5.651 -38.771 1.00 84.31 118 ASN A O 1
ATOM 944 N N . ILE A 1 119 ? 41.691 7.183 -40.060 1.00 91.00 119 ILE A N 1
ATOM 945 C CA . ILE A 1 119 ? 41.174 6.253 -41.088 1.00 91.00 119 ILE A CA 1
ATOM 946 C C . ILE A 1 119 ? 42.170 5.149 -41.459 1.00 91.00 119 ILE A C 1
ATOM 948 O O . ILE A 1 119 ? 41.860 3.970 -41.316 1.00 91.00 119 ILE A O 1
ATOM 952 N N . ASP A 1 120 ? 43.371 5.511 -41.914 1.00 91.50 120 ASP A N 1
ATOM 953 C CA . ASP A 1 120 ? 44.349 4.525 -42.392 1.00 91.50 120 ASP A CA 1
ATOM 954 C C . ASP A 1 120 ? 44.833 3.605 -41.254 1.00 91.50 120 ASP A C 1
ATOM 956 O O . ASP A 1 120 ? 44.989 2.397 -41.443 1.00 91.50 120 ASP A O 1
ATOM 960 N N . LYS A 1 121 ? 45.022 4.168 -40.051 1.00 93.88 121 LYS A N 1
ATOM 961 C CA . LYS A 1 121 ? 45.430 3.445 -38.835 1.00 93.88 121 LYS A CA 1
ATOM 962 C C . LYS A 1 121 ? 44.346 2.459 -38.394 1.00 93.88 121 LYS A C 1
ATOM 964 O O . LYS A 1 121 ? 44.643 1.299 -38.111 1.00 93.88 121 LYS A O 1
ATOM 969 N N . ASP A 1 122 ? 43.102 2.911 -38.362 1.00 96.00 122 ASP A N 1
ATOM 970 C CA . ASP A 1 122 ? 41.957 2.147 -37.879 1.00 96.00 122 ASP A CA 1
ATOM 971 C C . ASP A 1 122 ? 41.569 1.057 -38.869 1.00 96.00 122 ASP A C 1
ATOM 973 O O . ASP A 1 122 ? 41.340 -0.075 -38.461 1.00 96.00 122 ASP A O 1
ATOM 977 N N . VAL A 1 123 ? 41.574 1.344 -40.174 1.00 96.81 123 VAL A N 1
ATOM 978 C CA . VAL A 1 123 ? 41.342 0.331 -41.214 1.00 96.81 123 VAL A CA 1
ATOM 979 C C . VAL A 1 123 ? 42.419 -0.749 -41.154 1.00 96.81 123 VAL A C 1
ATOM 981 O O . VAL A 1 123 ? 42.088 -1.933 -41.172 1.00 96.81 123 VAL A O 1
ATOM 984 N N . ALA A 1 124 ? 43.697 -0.373 -41.018 1.00 96.62 124 ALA A N 1
ATOM 985 C CA . ALA A 1 124 ? 44.778 -1.344 -40.855 1.00 96.62 124 ALA A CA 1
ATOM 986 C C . ALA A 1 124 ? 44.595 -2.198 -39.589 1.00 96.62 124 ALA A C 1
ATOM 988 O O . ALA A 1 124 ? 44.831 -3.407 -39.619 1.00 96.62 124 ALA A O 1
ATOM 989 N N . TRP A 1 125 ? 44.137 -1.590 -38.490 1.00 97.12 125 TRP A N 1
ATOM 990 C CA . TRP A 1 125 ? 43.821 -2.302 -37.255 1.00 97.12 125 TRP A CA 1
ATOM 991 C C . TRP A 1 125 ? 42.652 -3.280 -37.424 1.00 97.12 125 TRP A C 1
ATOM 993 O O . TRP A 1 125 ? 42.781 -4.446 -37.059 1.00 97.12 125 TRP A O 1
ATOM 1003 N N . ILE A 1 126 ? 41.544 -2.841 -38.023 1.00 97.81 126 ILE A N 1
ATOM 1004 C CA . ILE A 1 126 ? 40.354 -3.664 -38.282 1.00 97.81 126 ILE A CA 1
ATOM 1005 C C . ILE A 1 126 ? 40.719 -4.857 -39.175 1.00 97.81 126 ILE A C 1
ATOM 1007 O O . ILE A 1 126 ? 40.380 -5.989 -38.841 1.00 97.81 126 ILE A O 1
ATOM 1011 N N . ILE A 1 127 ? 41.469 -4.629 -40.259 1.00 97.44 127 ILE A N 1
ATOM 1012 C CA . ILE A 1 127 ? 41.930 -5.697 -41.160 1.00 97.44 127 ILE A CA 1
ATOM 1013 C C . ILE A 1 127 ? 42.801 -6.699 -40.401 1.00 97.44 127 ILE A C 1
ATOM 1015 O O . ILE A 1 127 ? 42.551 -7.900 -40.472 1.00 97.44 127 ILE A O 1
ATOM 1019 N N . LYS A 1 128 ? 43.776 -6.224 -39.621 1.00 96.81 128 LYS A N 1
ATOM 1020 C CA . LYS A 1 128 ? 44.640 -7.099 -38.820 1.00 96.81 128 LYS A CA 1
ATOM 1021 C C . LYS A 1 128 ? 43.835 -7.967 -37.847 1.00 96.81 128 LYS A C 1
ATOM 1023 O O . LYS A 1 128 ? 44.106 -9.152 -37.710 1.00 96.81 128 LYS A O 1
ATOM 1028 N N . GLN A 1 129 ? 42.843 -7.391 -37.171 1.00 97.31 129 GLN A N 1
ATOM 1029 C CA . GLN A 1 129 ? 42.033 -8.117 -36.186 1.00 97.31 129 GLN A CA 1
ATOM 1030 C C . GLN A 1 129 ? 40.997 -9.057 -36.822 1.00 97.31 129 GLN A C 1
ATOM 1032 O O . GLN A 1 129 ? 40.435 -9.900 -36.126 1.00 97.31 129 GLN A O 1
ATOM 1037 N N . SER A 1 130 ? 40.746 -8.926 -38.128 1.00 96.50 130 SER A N 1
ATOM 1038 C CA . SER A 1 130 ? 39.850 -9.813 -38.879 1.00 96.50 130 SER A CA 1
ATOM 1039 C C . SER A 1 130 ? 40.489 -11.152 -39.267 1.00 96.50 130 SER A C 1
ATOM 1041 O O . SER A 1 130 ? 39.784 -12.049 -39.727 1.00 96.50 130 SER A O 1
ATOM 1043 N N . GLU A 1 131 ? 41.802 -11.322 -39.060 1.00 93.69 131 GLU A N 1
ATOM 1044 C CA . GLU A 1 131 ? 42.503 -12.579 -39.333 1.00 93.69 131 GLU A CA 1
ATOM 1045 C C . GLU A 1 131 ? 41.820 -13.761 -38.617 1.00 93.69 131 GLU A C 1
ATOM 1047 O O . GLU A 1 131 ? 41.717 -13.803 -37.392 1.00 93.69 131 GLU A O 1
ATOM 1052 N N . GLY A 1 132 ? 41.345 -14.735 -39.400 1.00 91.31 132 GLY A N 1
ATOM 1053 C CA . GLY A 1 132 ? 40.635 -15.914 -38.892 1.00 91.31 132 GLY A CA 1
ATOM 1054 C C . GLY A 1 132 ? 39.107 -15.800 -38.850 1.00 91.31 132 GLY A C 1
ATOM 1055 O O . GLY A 1 132 ? 38.465 -16.770 -38.451 1.00 91.31 132 GLY A O 1
ATOM 1056 N N . TYR A 1 133 ? 38.530 -14.677 -39.289 1.00 95.88 133 TYR A N 1
ATOM 1057 C CA . TYR A 1 133 ? 37.086 -14.502 -39.474 1.00 95.88 133 TYR A CA 1
ATOM 1058 C C . TYR A 1 133 ? 36.710 -14.492 -40.960 1.00 95.88 133 TYR A C 1
ATOM 1060 O O . TYR A 1 133 ? 37.412 -13.914 -41.790 1.00 95.88 133 TYR A O 1
ATOM 1068 N N . ASN A 1 134 ? 35.570 -15.091 -41.306 1.00 94.44 134 ASN A N 1
ATOM 1069 C CA . ASN A 1 134 ? 34.997 -15.011 -42.651 1.00 94.44 134 ASN A CA 1
ATOM 1070 C C . ASN A 1 134 ? 34.176 -13.719 -42.832 1.00 94.44 134 ASN A C 1
ATOM 1072 O O . ASN A 1 134 ? 32.945 -13.731 -42.712 1.00 94.44 134 ASN A O 1
ATOM 1076 N N . VAL A 1 135 ? 34.871 -12.606 -43.087 1.00 97.31 135 VAL A N 1
ATOM 1077 C CA . VAL A 1 135 ? 34.287 -11.271 -43.304 1.00 97.31 135 VAL A CA 1
ATOM 1078 C C . VAL A 1 135 ? 34.950 -10.546 -44.481 1.00 97.31 135 VAL A C 1
ATOM 1080 O O . VAL A 1 135 ? 36.152 -10.668 -44.703 1.00 97.31 135 VAL A O 1
ATOM 1083 N N . ASP A 1 136 ? 34.164 -9.768 -45.221 1.00 97.38 136 ASP A N 1
ATOM 1084 C CA . ASP A 1 136 ? 34.610 -8.820 -46.243 1.00 97.38 136 ASP A CA 1
ATOM 1085 C C . ASP A 1 136 ? 34.627 -7.407 -45.651 1.00 97.38 136 ASP A C 1
ATOM 1087 O O . ASP A 1 136 ? 33.631 -6.956 -45.080 1.00 97.38 136 ASP A O 1
ATOM 1091 N N . ILE A 1 137 ? 35.760 -6.713 -45.763 1.00 98.00 137 ILE A N 1
ATOM 1092 C CA . ILE A 1 137 ? 35.969 -5.380 -45.188 1.00 98.00 137 ILE A CA 1
ATOM 1093 C C . ILE A 1 137 ? 36.332 -4.419 -46.314 1.00 98.00 137 ILE A C 1
ATOM 1095 O O . ILE A 1 137 ? 37.388 -4.541 -46.938 1.00 98.00 137 ILE A O 1
ATOM 1099 N N . LYS A 1 138 ? 35.485 -3.412 -46.539 1.00 97.56 138 LYS A N 1
ATOM 1100 C CA . LYS A 1 138 ? 35.686 -2.391 -47.571 1.00 97.56 138 LYS A CA 1
ATOM 1101 C C . LYS A 1 138 ? 35.696 -0.992 -46.961 1.00 97.56 138 LYS A C 1
ATOM 1103 O O . LYS A 1 138 ? 34.690 -0.527 -46.433 1.00 97.56 138 LYS A O 1
ATOM 1108 N N . ASN A 1 139 ? 36.813 -0.282 -47.106 1.00 97.00 139 ASN A N 1
ATOM 1109 C CA . ASN A 1 139 ? 36.862 1.160 -46.867 1.00 97.00 139 ASN A CA 1
ATOM 1110 C C . ASN A 1 139 ? 36.186 1.885 -48.045 1.00 97.00 139 ASN A C 1
ATOM 1112 O O . ASN A 1 139 ? 36.674 1.821 -49.174 1.00 97.00 139 ASN A O 1
ATOM 1116 N N . ILE A 1 140 ? 35.060 2.549 -47.783 1.00 96.38 140 ILE A N 1
ATOM 1117 C CA . ILE A 1 140 ? 34.265 3.279 -48.781 1.00 96.38 140 ILE A CA 1
ATOM 1118 C C . ILE A 1 140 ? 34.343 4.800 -48.606 1.00 96.38 140 ILE A C 1
ATOM 1120 O O . ILE A 1 140 ? 33.645 5.520 -49.317 1.00 96.38 140 ILE A O 1
ATOM 1124 N N . SER A 1 141 ? 35.213 5.297 -47.721 1.00 94.50 141 SER A N 1
ATOM 1125 C CA . SER A 1 141 ? 35.275 6.722 -47.354 1.00 94.50 141 SER A CA 1
ATOM 1126 C C . SER A 1 141 ? 35.481 7.653 -48.552 1.00 94.50 141 SER A C 1
ATOM 1128 O O . SER A 1 141 ? 34.924 8.739 -48.622 1.00 94.50 141 SER A O 1
ATOM 1130 N N . SER A 1 142 ? 36.232 7.222 -49.572 1.00 92.50 142 SER A N 1
ATOM 1131 C CA . SER A 1 142 ? 36.441 8.028 -50.785 1.00 92.50 142 SER A CA 1
ATOM 1132 C C . SER A 1 142 ? 35.189 8.188 -51.658 1.00 92.50 142 SER A C 1
ATOM 1134 O O . SER A 1 142 ? 35.174 9.028 -52.557 1.00 92.50 142 SER A O 1
ATOM 1136 N N . GLU A 1 143 ? 34.162 7.360 -51.456 1.00 94.88 143 GLU A N 1
ATOM 1137 C CA . GLU A 1 143 ? 32.924 7.343 -52.247 1.00 94.88 143 GLU A CA 1
ATOM 1138 C C . GLU A 1 143 ? 31.766 8.102 -51.562 1.00 94.88 143 GLU A C 1
ATOM 1140 O O . GLU A 1 143 ? 30.744 8.369 -52.211 1.00 94.88 143 GLU A O 1
ATOM 1145 N N . VAL A 1 144 ? 31.920 8.443 -50.277 1.00 96.00 144 VAL A N 1
ATOM 1146 C CA . VAL A 1 144 ? 30.868 8.971 -49.400 1.00 96.00 144 VAL A CA 1
ATOM 1147 C C . VAL A 1 144 ? 31.206 10.393 -48.954 1.00 96.00 144 VAL A C 1
ATOM 1149 O O . VAL A 1 144 ? 32.337 10.715 -48.621 1.00 96.00 144 VAL A O 1
ATOM 1152 N N . SER A 1 145 ? 30.197 11.260 -48.950 1.00 97.25 145 SER A N 1
ATOM 1153 C CA . SER A 1 145 ? 30.237 12.560 -48.286 1.00 97.25 145 SER A CA 1
ATOM 1154 C C . SER A 1 145 ? 29.233 12.568 -47.139 1.00 97.25 145 SER A C 1
ATOM 1156 O O . SER A 1 145 ? 28.145 11.989 -47.263 1.00 97.25 145 SER A O 1
ATOM 1158 N N . GLN A 1 146 ? 29.584 13.254 -46.053 1.00 96.81 146 GLN A N 1
ATOM 1159 C CA . GLN A 1 146 ? 28.826 13.267 -44.808 1.00 96.81 146 GLN A CA 1
ATOM 1160 C C . GLN A 1 146 ? 28.546 14.705 -44.357 1.00 96.81 146 GLN A C 1
ATOM 1162 O O . GLN A 1 146 ? 29.459 15.514 -44.180 1.00 96.81 146 GLN A O 1
ATOM 1167 N N . LEU A 1 147 ? 27.271 15.013 -44.125 1.00 98.19 147 LEU A N 1
ATOM 1168 C CA . LEU A 1 147 ? 26.813 16.294 -43.587 1.00 98.19 147 LEU A CA 1
ATOM 1169 C C . LEU A 1 147 ? 26.168 16.082 -42.223 1.00 98.19 147 LEU A C 1
ATOM 1171 O O . LEU A 1 147 ? 25.384 15.151 -42.062 1.00 98.19 147 LEU A O 1
ATOM 1175 N N . ALA A 1 148 ? 26.439 16.962 -41.261 1.00 98.00 148 ALA A N 1
ATOM 1176 C CA . ALA A 1 148 ? 25.752 16.964 -39.972 1.00 98.00 148 ALA A CA 1
ATOM 1177 C C . ALA A 1 148 ? 24.927 18.244 -39.821 1.00 98.00 148 ALA A C 1
ATOM 1179 O O . ALA A 1 148 ? 25.473 19.343 -39.853 1.00 98.00 148 ALA A O 1
ATOM 1180 N N . ILE A 1 149 ? 23.618 18.105 -39.627 1.00 98.31 149 ILE A N 1
ATOM 1181 C CA . ILE A 1 149 ? 22.696 19.215 -39.361 1.00 98.31 149 ILE A CA 1
ATOM 1182 C C . ILE A 1 149 ? 22.298 19.124 -37.895 1.00 98.31 149 ILE A C 1
ATOM 1184 O O . ILE A 1 149 ? 21.696 18.137 -37.477 1.00 98.31 149 ILE A O 1
ATOM 1188 N N . GLN A 1 150 ? 22.679 20.115 -37.097 1.00 98.25 150 GLN A N 1
ATOM 1189 C CA . GLN A 1 150 ? 22.626 20.040 -35.636 1.00 98.25 150 GLN A CA 1
ATOM 1190 C C . GLN A 1 150 ? 22.017 21.318 -35.060 1.00 98.25 150 GLN A C 1
ATOM 1192 O O . GLN A 1 150 ? 22.374 22.413 -35.492 1.00 98.25 150 GLN A O 1
ATOM 1197 N N . GLY A 1 151 ? 21.124 21.185 -34.084 1.00 97.62 151 GLY A N 1
ATOM 1198 C CA . GLY A 1 151 ? 20.459 22.287 -33.389 1.00 97.62 151 GLY A CA 1
ATOM 1199 C C . GLY A 1 151 ? 18.946 22.077 -33.237 1.00 97.62 151 GLY A C 1
ATOM 1200 O O . GLY A 1 151 ? 18.367 21.238 -33.932 1.00 97.62 151 GLY A O 1
ATOM 1201 N N . PRO A 1 152 ? 18.273 22.850 -32.364 1.00 96.19 152 PRO A N 1
ATOM 1202 C CA . PRO A 1 152 ? 16.833 22.739 -32.110 1.00 96.19 152 PRO A CA 1
ATOM 1203 C C . PRO A 1 152 ? 15.919 22.742 -33.349 1.00 96.19 152 PRO A C 1
ATOM 1205 O O . PRO A 1 152 ? 14.856 22.125 -33.315 1.00 96.19 152 PRO A O 1
ATOM 1208 N N . LYS A 1 153 ? 16.311 23.416 -34.440 1.00 97.50 153 LYS A N 1
ATOM 1209 C CA . LYS A 1 153 ? 15.540 23.487 -35.698 1.00 97.50 153 LYS A CA 1
ATOM 1210 C C . LYS A 1 153 ? 15.990 22.487 -36.772 1.00 97.50 153 LYS A C 1
ATOM 1212 O O . LYS A 1 153 ? 15.427 22.478 -37.864 1.00 97.50 153 LYS A O 1
ATOM 1217 N N . ALA A 1 154 ? 16.973 21.629 -36.489 1.00 97.81 154 ALA A N 1
ATOM 1218 C CA . ALA A 1 154 ? 17.537 20.700 -37.473 1.00 97.81 154 ALA A CA 1
ATOM 1219 C C . ALA A 1 154 ? 16.483 19.765 -38.097 1.00 97.81 154 ALA A C 1
ATOM 1221 O O . ALA A 1 154 ? 16.469 19.590 -39.314 1.00 97.81 154 ALA A O 1
ATOM 1222 N N . GLU A 1 155 ? 15.580 19.208 -37.278 1.00 97.06 155 GLU A N 1
ATOM 1223 C CA . GLU A 1 155 ? 14.485 18.341 -37.745 1.00 97.06 155 GLU A CA 1
ATOM 1224 C C . GLU A 1 155 ? 13.537 19.086 -38.686 1.00 97.06 155 GLU A C 1
ATOM 1226 O O . GLU A 1 155 ? 13.269 18.608 -39.783 1.00 97.06 155 GLU A O 1
ATOM 1231 N N . GLU A 1 156 ? 13.070 20.272 -38.285 1.00 97.25 156 GLU A N 1
ATOM 1232 C CA . GLU A 1 156 ? 12.128 21.076 -39.073 1.00 97.25 156 GLU A CA 1
ATOM 1233 C C . GLU A 1 156 ? 12.699 21.415 -40.455 1.00 97.25 156 GLU A C 1
ATOM 1235 O O . GLU A 1 156 ? 12.002 21.331 -41.465 1.00 97.25 156 GLU A O 1
ATOM 1240 N N . ILE A 1 157 ? 13.979 21.787 -40.505 1.00 98.06 157 ILE A N 1
ATOM 1241 C CA . ILE A 1 157 ? 14.648 22.182 -41.744 1.00 98.06 157 ILE A CA 1
ATOM 1242 C C . ILE A 1 157 ? 14.835 20.971 -42.656 1.00 98.06 157 ILE A C 1
ATOM 1244 O O . ILE A 1 157 ? 14.447 21.022 -43.824 1.00 98.06 157 ILE A O 1
ATOM 1248 N N . LEU A 1 158 ? 15.382 19.870 -42.132 1.00 97.75 158 LEU A N 1
ATOM 1249 C CA . LEU A 1 158 ? 15.643 18.678 -42.936 1.00 97.75 158 LEU A CA 1
ATOM 1250 C C . LEU A 1 158 ? 14.342 18.005 -43.408 1.00 97.75 158 LEU A C 1
ATOM 1252 O O . LEU A 1 158 ? 14.294 17.466 -44.516 1.00 97.75 158 LEU A O 1
ATOM 1256 N N . GLN A 1 159 ? 13.265 18.083 -42.619 1.00 97.38 159 GLN A N 1
ATOM 1257 C CA . GLN A 1 159 ? 11.966 17.497 -42.960 1.00 97.38 159 GLN A CA 1
ATOM 1258 C C . GLN A 1 159 ? 11.379 18.081 -44.253 1.00 97.38 159 GLN A C 1
ATOM 1260 O O . GLN A 1 159 ? 10.715 17.357 -44.993 1.00 97.38 159 GLN A O 1
ATOM 1265 N N . LYS A 1 160 ? 11.650 19.359 -44.562 1.00 97.38 160 LYS A N 1
ATOM 1266 C CA . LYS A 1 160 ? 11.145 20.050 -45.770 1.00 97.38 160 LYS A CA 1
ATOM 1267 C C . LYS A 1 160 ? 11.647 19.432 -47.077 1.00 97.38 160 LYS A C 1
ATOM 1269 O O . LYS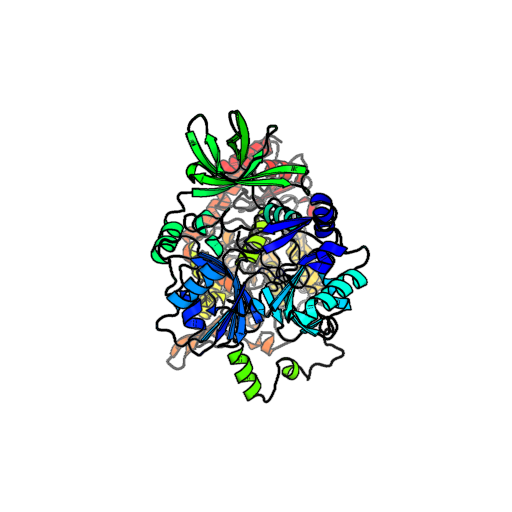 A 1 160 ? 11.032 19.632 -48.120 1.00 97.38 160 LYS A O 1
ATOM 1274 N N . ILE A 1 161 ? 12.763 18.710 -47.022 1.00 96.94 161 ILE A N 1
ATOM 1275 C CA . ILE A 1 161 ? 13.469 18.174 -48.192 1.00 96.94 161 ILE A CA 1
ATOM 1276 C C . ILE A 1 161 ? 13.658 16.656 -48.121 1.00 96.94 161 ILE A C 1
ATOM 1278 O O . ILE A 1 161 ? 14.412 16.101 -48.919 1.00 96.94 161 ILE A O 1
ATOM 1282 N N . THR A 1 162 ? 12.985 15.991 -47.181 1.00 96.62 162 THR A N 1
ATOM 1283 C CA . THR A 1 162 ? 13.096 14.548 -46.944 1.00 96.62 162 THR A CA 1
ATOM 1284 C C . THR A 1 162 ? 11.759 13.853 -47.204 1.00 96.62 162 THR A C 1
ATOM 1286 O O . THR A 1 162 ? 10.707 14.386 -46.861 1.00 96.62 162 THR A O 1
ATOM 1289 N N . ASP A 1 163 ? 11.787 12.665 -47.812 1.00 92.00 163 ASP A N 1
ATOM 1290 C CA . ASP A 1 163 ? 10.591 11.915 -48.237 1.00 92.00 163 ASP A CA 1
ATOM 1291 C C . ASP A 1 163 ? 9.969 11.000 -47.167 1.00 92.00 163 ASP A C 1
ATOM 1293 O O . ASP A 1 163 ? 8.975 10.321 -47.427 1.00 92.00 163 ASP A O 1
ATOM 1297 N N . ILE A 1 164 ? 10.523 11.004 -45.958 1.00 92.31 164 ILE A N 1
ATOM 1298 C CA . ILE A 1 164 ? 10.035 10.251 -44.800 1.00 92.31 164 ILE A CA 1
ATOM 1299 C C . ILE A 1 164 ? 9.812 11.179 -43.607 1.00 92.31 164 ILE A C 1
ATOM 1301 O O . ILE A 1 164 ? 10.396 12.259 -43.531 1.00 92.31 164 ILE A O 1
ATOM 1305 N N . ASP A 1 165 ? 9.012 10.731 -42.641 1.00 93.44 165 ASP A N 1
ATOM 1306 C CA . ASP A 1 165 ? 8.875 11.406 -41.350 1.00 93.44 165 ASP A CA 1
ATOM 1307 C C . ASP A 1 165 ? 10.149 11.218 -40.505 1.00 93.44 165 ASP A C 1
ATOM 1309 O O . ASP A 1 165 ? 10.414 10.131 -39.985 1.00 93.44 165 ASP A O 1
ATOM 1313 N N . LEU A 1 166 ? 10.943 12.276 -40.338 1.00 93.56 166 LEU A N 1
ATOM 1314 C CA . LEU A 1 166 ? 12.174 12.277 -39.543 1.00 93.56 166 LEU A CA 1
ATOM 1315 C C . LEU A 1 166 ? 11.912 12.095 -38.047 1.00 93.56 166 LEU A C 1
ATOM 1317 O O . LEU A 1 166 ? 12.804 11.645 -37.322 1.00 93.56 166 LEU A O 1
ATOM 1321 N N . ASN A 1 167 ? 10.695 12.368 -37.570 1.00 90.88 167 ASN A N 1
ATOM 1322 C CA . ASN A 1 167 ? 10.310 12.079 -36.192 1.00 90.88 167 ASN A CA 1
ATOM 1323 C C . ASN A 1 167 ? 10.285 10.563 -35.911 1.00 90.88 167 ASN A C 1
ATOM 1325 O O . ASN A 1 167 ? 10.398 10.148 -34.750 1.00 90.88 167 ASN A O 1
ATOM 1329 N N . SER A 1 168 ? 10.176 9.729 -36.954 1.00 89.56 168 SER A N 1
ATOM 1330 C CA . SER A 1 168 ? 10.273 8.268 -36.849 1.00 89.56 168 SER A CA 1
ATOM 1331 C C . SER A 1 168 ? 11.706 7.779 -36.598 1.00 89.56 168 SER A C 1
ATOM 1333 O O . SER A 1 168 ? 11.893 6.757 -35.934 1.00 89.56 168 SER A O 1
ATOM 1335 N N . ILE A 1 169 ? 12.725 8.529 -37.037 1.00 92.69 169 ILE A N 1
ATOM 1336 C CA . ILE A 1 169 ? 14.127 8.215 -36.754 1.00 92.69 169 ILE A CA 1
ATOM 1337 C C . ILE A 1 169 ? 14.432 8.679 -35.329 1.00 92.69 169 ILE A C 1
ATOM 1339 O O . ILE A 1 169 ? 14.463 9.874 -35.026 1.00 92.69 169 ILE A O 1
ATOM 1343 N N . LYS A 1 170 ? 14.634 7.724 -34.422 1.00 92.56 170 LYS A N 1
ATOM 1344 C CA . LYS A 1 170 ? 14.980 8.004 -33.021 1.00 92.56 170 LYS A CA 1
ATOM 1345 C C . LYS A 1 170 ? 16.484 8.173 -32.847 1.00 92.56 170 LYS A C 1
ATOM 1347 O O . LYS A 1 170 ? 17.260 7.791 -33.717 1.00 92.56 170 LYS A O 1
ATOM 1352 N N . PHE A 1 171 ? 16.901 8.758 -31.725 1.00 94.12 171 PHE A N 1
ATOM 1353 C CA . PHE A 1 171 ? 18.324 8.933 -31.428 1.00 94.12 171 PHE A CA 1
ATOM 1354 C C . PHE A 1 171 ? 19.051 7.577 -31.459 1.00 94.12 171 PHE A C 1
ATOM 1356 O O . PHE A 1 171 ? 18.555 6.610 -30.880 1.00 94.12 171 PHE A O 1
ATOM 1363 N N . TYR A 1 172 ? 20.203 7.509 -32.134 1.00 95.25 172 TYR A N 1
ATOM 1364 C CA . TYR A 1 172 ? 20.909 6.258 -32.457 1.00 95.25 172 TYR A CA 1
ATOM 1365 C C . TYR A 1 172 ? 20.118 5.268 -33.341 1.00 95.25 172 TYR A C 1
ATOM 1367 O O . TYR A 1 172 ? 20.278 4.052 -33.235 1.00 95.25 172 TYR A O 1
ATOM 1375 N N . LYS A 1 173 ? 19.281 5.776 -34.249 1.00 95.69 173 LYS A N 1
ATOM 1376 C CA . LYS A 1 173 ? 18.690 5.006 -35.354 1.00 95.69 173 LYS A CA 1
ATOM 1377 C C . LYS A 1 173 ? 19.074 5.621 -36.695 1.00 95.69 173 LYS A C 1
ATOM 1379 O O . LYS A 1 173 ? 19.386 6.813 -36.782 1.00 95.69 173 LYS A O 1
ATOM 1384 N N . SER A 1 174 ? 19.020 4.801 -37.736 1.00 95.56 174 SER A N 1
ATOM 1385 C CA . SER A 1 174 ? 19.295 5.192 -39.116 1.00 95.56 174 SER A CA 1
ATOM 1386 C C . SER A 1 174 ? 18.270 4.634 -40.094 1.00 95.56 174 SER A C 1
ATOM 1388 O O . SER A 1 174 ? 17.571 3.677 -39.789 1.00 95.56 174 SER A O 1
ATOM 1390 N N . ILE A 1 175 ? 18.182 5.223 -41.283 1.00 94.12 175 ILE A N 1
ATOM 1391 C CA . ILE A 1 175 ? 17.458 4.657 -42.421 1.00 94.12 175 ILE A CA 1
ATOM 1392 C C . ILE A 1 175 ? 18.368 4.773 -43.654 1.00 94.12 175 ILE A C 1
ATOM 1394 O O . ILE A 1 175 ? 18.690 5.891 -44.061 1.00 94.12 175 ILE A O 1
ATOM 1398 N N . PRO A 1 176 ? 18.809 3.650 -44.257 1.00 88.44 176 PRO A N 1
ATOM 1399 C CA . PRO A 1 176 ? 19.790 3.647 -45.349 1.00 88.44 176 PRO A CA 1
ATOM 1400 C C . PRO A 1 176 ? 19.221 3.993 -46.738 1.00 88.44 176 PRO A C 1
ATOM 1402 O O . PRO A 1 176 ? 19.967 4.028 -47.712 1.00 88.44 176 PRO A O 1
ATOM 1405 N N . SER A 1 177 ? 17.906 4.189 -46.876 1.00 85.31 177 SER A N 1
ATOM 1406 C CA . SER A 1 177 ? 17.226 4.381 -48.173 1.00 85.31 177 SER A CA 1
ATOM 1407 C C . SER A 1 177 ? 16.292 5.594 -48.195 1.00 85.31 177 SER A C 1
ATOM 1409 O O . SER A 1 177 ? 15.251 5.571 -48.846 1.00 85.31 177 SER A O 1
ATOM 1411 N N . THR A 1 178 ? 16.671 6.654 -47.490 1.00 91.88 178 THR A N 1
ATOM 1412 C CA . THR A 1 178 ? 15.929 7.919 -47.447 1.00 91.88 178 THR A CA 1
ATOM 1413 C C . THR A 1 178 ? 16.284 8.784 -48.653 1.00 91.88 178 THR A C 1
ATOM 1415 O O . THR A 1 178 ? 17.452 8.836 -49.046 1.00 91.88 178 THR A O 1
ATOM 1418 N N . LYS A 1 179 ? 15.326 9.509 -49.243 1.00 96.19 179 LYS A N 1
ATOM 1419 C CA . LYS A 1 179 ? 15.644 10.534 -50.246 1.00 96.19 179 LYS A CA 1
ATOM 1420 C C . LYS A 1 179 ? 15.669 11.912 -49.606 1.00 96.19 179 LYS A C 1
ATOM 1422 O O . LYS A 1 179 ? 14.649 12.408 -49.137 1.00 96.19 179 LYS A O 1
ATOM 1427 N N . VAL A 1 180 ? 16.826 12.560 -49.684 1.00 96.44 180 VAL A N 1
ATOM 1428 C CA . VAL A 1 180 ? 17.002 13.976 -49.338 1.00 96.44 180 VAL A CA 1
ATOM 1429 C C . VAL A 1 180 ? 17.204 14.739 -50.641 1.00 96.44 180 VAL A C 1
ATOM 1431 O O . VAL A 1 180 ? 18.086 14.394 -51.426 1.00 96.44 180 VAL A O 1
ATOM 1434 N N . CYS A 1 181 ? 16.345 15.713 -50.939 1.00 94.88 181 CYS A N 1
ATOM 1435 C CA . CYS A 1 181 ? 16.295 16.391 -52.244 1.00 94.88 181 CYS A CA 1
ATOM 1436 C C . CYS A 1 181 ? 16.158 15.408 -53.428 1.00 94.88 181 CYS A C 1
ATOM 1438 O O . CYS A 1 181 ? 16.765 15.591 -54.482 1.00 94.88 181 CYS A O 1
ATOM 1440 N N . GLY A 1 182 ? 15.427 14.303 -53.237 1.00 93.44 182 GLY A N 1
ATOM 1441 C CA . GLY A 1 182 ? 15.298 13.231 -54.234 1.00 93.44 182 GLY A CA 1
ATOM 1442 C C . GLY A 1 182 ? 16.549 12.356 -54.413 1.00 93.44 182 GLY A C 1
ATOM 1443 O O . GLY A 1 182 ? 16.504 11.385 -55.170 1.00 93.44 182 GLY A O 1
ATOM 1444 N N . CYS A 1 183 ? 17.645 12.654 -53.709 1.00 95.50 183 CYS A N 1
ATOM 1445 C CA . CYS A 1 183 ? 18.904 11.920 -53.775 1.00 95.50 183 CYS A CA 1
ATOM 1446 C C . CYS A 1 183 ? 18.954 10.818 -52.702 1.00 95.50 183 CYS A C 1
ATOM 1448 O O . CYS A 1 183 ? 18.636 11.089 -51.544 1.00 95.50 183 CYS A O 1
ATOM 1450 N N . PRO A 1 184 ? 19.364 9.583 -53.048 1.00 96.00 184 PRO A N 1
ATOM 1451 C CA . PRO A 1 184 ? 19.427 8.480 -52.095 1.00 96.00 184 PRO A CA 1
ATOM 1452 C C . PRO A 1 184 ? 20.532 8.721 -51.063 1.00 96.00 184 PRO A C 1
ATOM 1454 O O . PRO A 1 184 ? 21.700 8.897 -51.426 1.00 96.00 184 PRO A O 1
ATOM 1457 N N . CYS A 1 185 ? 20.143 8.703 -49.792 1.00 97.19 185 CYS A N 1
ATOM 1458 C CA . CYS A 1 185 ? 20.995 8.963 -48.643 1.00 97.19 185 CYS A CA 1
ATOM 1459 C C . CYS A 1 185 ? 20.731 7.942 -47.528 1.00 97.19 185 CYS A C 1
ATOM 1461 O O . CYS A 1 185 ? 19.608 7.468 -47.338 1.00 97.19 185 CYS A O 1
ATOM 1463 N N . LEU A 1 186 ? 21.767 7.675 -46.740 1.00 97.19 186 LEU A N 1
ATOM 1464 C CA . LEU A 1 186 ? 21.612 7.161 -45.386 1.00 97.19 186 LEU A CA 1
ATOM 1465 C C . LEU A 1 186 ? 21.405 8.367 -44.466 1.00 97.19 186 LEU A C 1
ATOM 1467 O O . LEU A 1 186 ? 22.213 9.294 -44.473 1.00 97.19 186 LEU A O 1
ATOM 1471 N N . VAL A 1 187 ? 20.322 8.362 -43.694 1.00 97.75 187 VAL A N 1
ATOM 1472 C CA . VAL A 1 187 ? 20.027 9.412 -42.710 1.00 97.75 187 VAL A CA 1
ATOM 1473 C C . VAL A 1 187 ? 20.015 8.794 -41.324 1.00 97.75 187 VAL A C 1
ATOM 1475 O O . VAL A 1 187 ? 19.322 7.802 -41.092 1.00 97.75 187 VAL A O 1
ATOM 1478 N N . SER A 1 188 ? 20.759 9.380 -40.395 1.00 97.19 188 SER A N 1
ATOM 1479 C CA . SER A 1 188 ? 20.796 8.965 -38.996 1.00 97.19 188 SER A CA 1
ATOM 1480 C C . SER A 1 188 ? 20.518 10.116 -38.058 1.00 97.19 188 SER A C 1
ATOM 1482 O O . SER A 1 188 ? 20.804 11.267 -38.368 1.00 97.19 188 SER A O 1
ATOM 1484 N N . ARG A 1 189 ? 19.974 9.804 -36.881 1.00 96.88 189 ARG A N 1
ATOM 1485 C CA . ARG A 1 189 ? 19.814 10.783 -35.803 1.00 96.88 189 ARG A CA 1
ATOM 1486 C C . ARG A 1 189 ? 20.919 10.603 -34.773 1.00 96.88 189 ARG A C 1
ATOM 1488 O O . ARG A 1 189 ? 20.760 9.920 -33.757 1.00 96.88 189 ARG A O 1
ATOM 1495 N N . THR A 1 190 ? 22.062 11.186 -35.093 1.00 94.62 190 THR A N 1
ATOM 1496 C CA . THR A 1 190 ? 23.305 11.177 -34.318 1.00 94.62 190 THR A CA 1
ATOM 1497 C C . THR A 1 190 ? 23.894 12.584 -34.300 1.00 94.62 190 THR A C 1
ATOM 1499 O O . THR A 1 190 ? 23.448 13.476 -35.025 1.00 94.62 190 THR A O 1
ATOM 1502 N N . GLY A 1 191 ? 24.860 12.833 -33.417 1.00 92.31 191 GLY A N 1
ATOM 1503 C CA . GLY A 1 191 ? 25.423 14.170 -33.313 1.00 92.31 191 GLY A CA 1
ATOM 1504 C C . GLY A 1 191 ? 26.570 14.303 -32.328 1.00 92.31 191 GLY A C 1
ATOM 1505 O O . GLY A 1 191 ? 26.565 13.724 -31.239 1.00 92.31 191 GLY A O 1
ATOM 1506 N N . TYR A 1 192 ? 27.529 15.149 -32.701 1.00 93.88 192 TYR A N 1
ATOM 1507 C CA . TYR A 1 192 ? 28.740 15.434 -31.931 1.00 93.88 192 TYR A CA 1
ATOM 1508 C C . TYR A 1 192 ? 28.744 16.854 -31.330 1.00 93.88 192 TYR A C 1
ATOM 1510 O O . TYR A 1 192 ? 29.789 17.428 -31.059 1.00 93.88 192 TYR A O 1
ATOM 1518 N N . THR A 1 193 ? 27.570 17.458 -31.133 1.00 96.69 193 THR A N 1
ATOM 1519 C CA . THR A 1 193 ? 27.433 18.856 -30.662 1.00 96.69 193 THR A CA 1
ATOM 1520 C C . THR A 1 193 ? 26.776 18.973 -29.283 1.00 96.69 193 THR A C 1
ATOM 1522 O O . THR A 1 193 ? 26.837 20.017 -28.634 1.00 96.69 193 THR A O 1
ATOM 1525 N N . GLY A 1 194 ? 26.117 17.905 -28.826 1.00 94.00 194 GLY A N 1
ATOM 1526 C CA . GLY A 1 194 ? 25.216 17.943 -27.675 1.00 94.00 194 GLY A CA 1
ATOM 1527 C C . GLY A 1 194 ? 23.825 18.503 -27.988 1.00 94.00 194 GLY A C 1
ATOM 1528 O O . GLY A 1 194 ? 22.964 18.406 -27.118 1.00 94.00 194 GLY A O 1
ATOM 1529 N N . GLU A 1 195 ? 23.591 19.032 -29.189 1.00 96.44 195 GLU A N 1
ATOM 1530 C CA . GLU A 1 195 ? 22.247 19.315 -29.701 1.00 96.44 195 GLU A CA 1
ATOM 1531 C C . GLU A 1 195 ? 21.643 18.085 -30.374 1.00 96.44 195 GLU A C 1
ATOM 1533 O O . GLU A 1 195 ? 22.352 17.148 -30.747 1.00 96.44 195 GLU A O 1
ATOM 1538 N N . ASP A 1 196 ? 20.321 18.093 -30.523 1.00 96.06 196 ASP A N 1
ATOM 1539 C CA . ASP A 1 196 ? 19.643 17.172 -31.427 1.00 96.06 196 ASP A CA 1
ATOM 1540 C C . ASP A 1 196 ? 19.967 17.492 -32.893 1.00 96.06 196 ASP A C 1
ATOM 1542 O O . ASP A 1 196 ? 20.308 18.625 -33.238 1.00 96.06 196 ASP A O 1
ATOM 1546 N N . GLY A 1 197 ? 19.882 16.490 -33.762 1.00 96.69 197 GLY A N 1
ATOM 1547 C CA . GLY A 1 197 ? 20.231 16.659 -35.161 1.00 96.69 197 GLY A CA 1
ATOM 1548 C C . GLY A 1 197 ? 20.347 15.349 -35.917 1.00 96.69 197 GLY A C 1
ATOM 1549 O O . GLY A 1 197 ? 20.112 14.268 -35.373 1.00 96.69 197 GLY A O 1
ATOM 1550 N N . PHE A 1 198 ? 20.723 15.474 -37.184 1.00 97.88 198 PHE A N 1
ATOM 1551 C CA . PHE A 1 198 ? 20.838 14.370 -38.122 1.00 97.88 198 PHE A CA 1
ATOM 1552 C C . PHE A 1 198 ? 22.190 14.393 -38.832 1.00 97.88 198 PHE A C 1
ATOM 1554 O O . PHE A 1 198 ? 22.778 15.457 -39.038 1.00 97.88 198 PHE A O 1
ATOM 1561 N N . GLU A 1 199 ? 22.660 13.218 -39.232 1.00 97.62 199 GLU A N 1
ATOM 1562 C CA . GLU A 1 199 ? 23.780 13.045 -40.150 1.00 97.62 199 GLU A CA 1
ATOM 1563 C C . GLU A 1 199 ? 23.271 12.410 -41.447 1.00 97.62 199 GLU A C 1
ATOM 1565 O O . GLU A 1 199 ? 22.428 11.511 -41.436 1.00 97.62 199 GLU A O 1
ATOM 1570 N N . ILE A 1 200 ? 23.757 12.919 -42.575 1.00 97.94 200 ILE A N 1
ATOM 1571 C CA . ILE A 1 200 ? 23.345 12.530 -43.921 1.00 97.94 200 ILE A CA 1
ATOM 1572 C C . ILE A 1 200 ? 24.582 12.032 -44.649 1.00 97.94 200 ILE A C 1
ATOM 1574 O O . ILE A 1 200 ? 25.540 12.783 -44.823 1.00 97.94 200 ILE A O 1
ATOM 1578 N N . TYR A 1 201 ? 24.531 10.789 -45.110 1.00 97.94 201 TYR A N 1
ATOM 1579 C CA . TYR A 1 201 ? 25.588 10.144 -45.874 1.00 97.94 201 TYR A CA 1
ATOM 1580 C C . TYR A 1 201 ? 25.083 9.928 -47.298 1.00 97.94 201 TYR A C 1
ATOM 1582 O O . TYR A 1 201 ? 24.023 9.333 -47.517 1.00 97.94 201 TYR A O 1
ATOM 1590 N N . CYS A 1 202 ? 25.828 10.416 -48.282 1.00 97.19 202 CYS A N 1
ATOM 1591 C CA . CYS A 1 202 ? 25.444 10.340 -49.687 1.00 97.19 202 CYS A CA 1
ATOM 1592 C C . CYS A 1 202 ? 26.670 10.134 -50.579 1.00 97.19 202 CYS A C 1
ATOM 1594 O O . CYS A 1 202 ? 27.806 10.332 -50.157 1.00 97.19 202 CYS A O 1
ATOM 1596 N N . LYS A 1 203 ? 26.457 9.751 -51.842 1.00 96.62 203 LYS A N 1
ATOM 1597 C CA . LYS A 1 203 ? 27.552 9.743 -52.824 1.00 96.62 203 LYS A CA 1
ATOM 1598 C C . LYS A 1 203 ? 28.034 11.171 -53.076 1.00 96.62 203 LYS A C 1
ATOM 1600 O O . LYS A 1 203 ? 27.202 12.062 -53.229 1.00 96.62 203 LYS A O 1
ATOM 1605 N N . ASN A 1 204 ? 29.341 11.353 -53.269 1.00 96.81 204 ASN A N 1
ATOM 1606 C CA . ASN A 1 204 ? 29.979 12.666 -53.483 1.00 96.81 204 ASN A CA 1
ATOM 1607 C C . ASN A 1 204 ? 29.259 13.573 -54.493 1.00 96.81 204 ASN A C 1
ATOM 1609 O O . ASN A 1 204 ? 29.127 14.768 -54.276 1.00 96.81 204 ASN A O 1
ATOM 1613 N N . LYS A 1 205 ? 28.719 13.007 -55.579 1.00 95.81 205 LYS A N 1
ATOM 1614 C CA . LYS A 1 205 ? 27.995 13.773 -56.608 1.00 95.81 205 LYS A CA 1
ATOM 1615 C C . LYS A 1 205 ? 26.684 14.433 -56.139 1.00 95.81 205 LYS A C 1
ATOM 1617 O O . LYS A 1 205 ? 26.120 15.214 -56.894 1.00 95.81 205 LYS A O 1
ATOM 1622 N N . TYR A 1 206 ? 26.162 14.083 -54.961 1.00 96.81 206 TYR A N 1
ATOM 1623 C CA . TYR A 1 206 ? 24.898 14.612 -54.430 1.00 96.81 206 TYR A CA 1
ATOM 1624 C C . TYR A 1 206 ? 25.086 15.660 -53.327 1.00 96.81 206 TYR A C 1
ATOM 1626 O O . TYR A 1 206 ? 24.162 16.427 -53.068 1.00 96.81 206 TYR A O 1
ATOM 1634 N N . VAL A 1 207 ? 26.256 15.715 -52.683 1.00 97.50 207 VAL A N 1
ATOM 1635 C CA . VAL A 1 207 ? 26.444 16.507 -51.456 1.00 97.50 207 VAL A CA 1
ATOM 1636 C C . VAL A 1 207 ? 26.262 18.007 -51.679 1.00 97.50 207 VAL A C 1
ATOM 1638 O O . VAL A 1 207 ? 25.657 18.673 -50.849 1.00 97.50 207 VAL A O 1
ATOM 1641 N N . GLU A 1 208 ? 26.706 18.529 -52.822 1.00 97.06 208 GLU A N 1
ATOM 1642 C CA . GLU A 1 208 ? 26.541 19.938 -53.193 1.00 97.06 208 GLU A CA 1
ATOM 1643 C C . GLU A 1 208 ? 25.064 20.331 -53.345 1.00 97.06 208 GLU A C 1
ATOM 1645 O O . GLU A 1 208 ? 24.643 21.376 -52.849 1.00 97.06 208 GLU A O 1
ATOM 1650 N N . ILE A 1 209 ? 24.250 19.460 -53.952 1.00 97.31 209 ILE A N 1
ATOM 1651 C CA . ILE A 1 209 ? 22.803 19.677 -54.098 1.00 97.31 209 ILE A CA 1
ATOM 1652 C C . ILE A 1 209 ? 22.146 19.736 -52.716 1.00 97.31 209 ILE A C 1
ATOM 1654 O O . ILE A 1 209 ? 21.358 20.639 -52.437 1.00 97.31 209 ILE A O 1
ATOM 1658 N N . ILE A 1 210 ? 22.480 18.777 -51.849 1.00 97.88 210 ILE A N 1
ATOM 1659 C CA . ILE A 1 210 ? 21.906 18.677 -50.505 1.00 97.88 210 ILE A CA 1
ATOM 1660 C C . ILE A 1 210 ? 22.336 19.874 -49.651 1.00 97.88 210 ILE A C 1
ATOM 1662 O O . ILE A 1 210 ? 21.489 20.497 -49.019 1.00 97.88 210 ILE A O 1
ATOM 1666 N N . TRP A 1 211 ? 23.621 20.238 -49.672 1.00 98.25 211 TRP A N 1
ATOM 1667 C CA . TRP A 1 211 ? 24.165 21.383 -48.938 1.00 98.25 211 TRP A CA 1
ATOM 1668 C C . TRP A 1 211 ? 23.444 22.685 -49.294 1.00 98.25 211 TRP A C 1
ATOM 1670 O O . TRP A 1 211 ? 22.928 23.377 -48.414 1.00 98.25 211 TRP A O 1
ATOM 1680 N N . ASN A 1 212 ? 23.361 22.993 -50.591 1.00 97.69 212 ASN A N 1
ATOM 1681 C CA . ASN A 1 212 ? 22.739 24.223 -51.072 1.00 97.69 212 ASN A CA 1
ATOM 1682 C C . ASN A 1 212 ? 21.242 24.268 -50.749 1.00 97.69 212 ASN A C 1
ATOM 1684 O O . ASN A 1 212 ? 20.737 25.307 -50.319 1.00 97.69 212 ASN A O 1
ATOM 1688 N N . GLU A 1 213 ? 20.525 23.153 -50.911 1.00 98.06 213 GLU A N 1
ATOM 1689 C CA . GLU A 1 213 ? 19.089 23.130 -50.633 1.00 98.06 213 GLU A CA 1
ATOM 1690 C C . GLU A 1 213 ? 18.793 23.207 -49.127 1.00 98.06 213 GLU A C 1
ATOM 1692 O O . GLU A 1 213 ? 17.863 23.911 -48.741 1.00 98.06 213 GLU A O 1
ATOM 1697 N N . VAL A 1 214 ? 19.605 22.584 -48.260 1.00 97.88 214 VAL A N 1
ATOM 1698 C CA . VAL A 1 214 ? 19.477 22.721 -46.795 1.00 97.88 214 VAL A CA 1
ATOM 1699 C C . VAL A 1 214 ? 19.632 24.182 -46.365 1.00 97.88 214 VAL A C 1
ATOM 1701 O O . VAL A 1 214 ? 18.811 24.684 -45.595 1.00 97.88 214 VAL A O 1
ATOM 1704 N N . LEU A 1 215 ? 20.648 24.885 -46.876 1.00 97.69 215 LEU A N 1
ATOM 1705 C CA . LEU A 1 215 ? 20.838 26.308 -46.582 1.00 97.69 215 LEU A CA 1
ATOM 1706 C C . LEU A 1 215 ? 19.674 27.153 -47.112 1.00 97.69 215 LEU A C 1
ATOM 1708 O O . LEU A 1 215 ? 19.188 28.047 -46.421 1.00 97.69 215 LEU A O 1
ATOM 1712 N N . LYS A 1 216 ? 19.175 26.838 -48.309 1.00 97.75 216 LYS A N 1
ATOM 1713 C CA . LYS A 1 216 ? 18.047 27.541 -48.926 1.00 97.75 216 LYS A CA 1
ATOM 1714 C C . LYS A 1 216 ? 16.736 27.360 -48.156 1.00 97.75 216 LYS A C 1
ATOM 1716 O O . LYS A 1 216 ? 16.047 28.349 -47.920 1.00 97.75 216 LYS A O 1
ATOM 1721 N N . VAL A 1 217 ? 16.375 26.134 -47.763 1.00 97.44 217 VAL A N 1
ATOM 1722 C CA . VAL A 1 217 ? 15.117 25.863 -47.034 1.00 97.44 217 VAL A CA 1
ATOM 1723 C C . VAL A 1 217 ? 15.183 26.238 -45.555 1.00 97.44 217 VAL A C 1
ATOM 1725 O O . VAL A 1 217 ? 14.143 26.492 -44.940 1.00 97.44 217 VAL A O 1
ATOM 1728 N N . GLY A 1 218 ? 16.389 26.271 -44.983 1.00 96.38 218 GLY A N 1
ATOM 1729 C CA . GLY A 1 218 ? 16.627 26.759 -43.631 1.00 96.38 218 GLY A CA 1
ATOM 1730 C C . GLY A 1 218 ? 16.680 28.284 -43.550 1.00 96.38 218 GLY A C 1
ATOM 1731 O O . GLY A 1 218 ? 16.274 28.837 -42.535 1.00 96.38 218 GLY A O 1
ATOM 1732 N N . GLY A 1 219 ? 17.109 28.977 -44.610 1.00 97.19 219 GLY A N 1
ATOM 1733 C CA . GLY A 1 219 ? 17.150 30.439 -44.659 1.00 97.19 219 GLY A CA 1
ATOM 1734 C C . GLY A 1 219 ? 17.901 31.026 -43.464 1.00 97.19 219 GLY A C 1
ATOM 1735 O O . GLY A 1 219 ? 18.996 30.586 -43.129 1.00 97.19 219 GLY A O 1
ATOM 1736 N N . GLU A 1 220 ? 17.286 31.988 -42.775 1.00 95.62 220 GLU A N 1
ATOM 1737 C CA . GLU A 1 220 ? 17.872 32.580 -41.571 1.00 95.62 220 GLU A CA 1
ATOM 1738 C C . GLU A 1 220 ? 17.953 31.609 -40.387 1.00 95.62 220 GLU A C 1
ATOM 1740 O O . GLU A 1 220 ? 18.647 31.919 -39.430 1.00 95.62 220 GLU A O 1
ATOM 1745 N N . ASP A 1 221 ? 17.297 30.447 -40.396 1.00 97.12 221 ASP A N 1
ATOM 1746 C CA . ASP A 1 221 ? 17.301 29.510 -39.266 1.00 97.12 221 ASP A CA 1
ATOM 1747 C C . ASP A 1 221 ? 18.511 28.563 -39.239 1.00 97.12 221 ASP A C 1
ATOM 1749 O O . ASP A 1 221 ? 18.704 27.844 -38.253 1.00 97.12 221 ASP A O 1
ATOM 1753 N N . ILE A 1 222 ? 19.370 28.587 -40.259 1.00 98.12 222 ILE A N 1
ATOM 1754 C CA . ILE A 1 222 ? 20.573 27.752 -40.326 1.00 98.12 222 ILE A CA 1
ATOM 1755 C C . ILE A 1 222 ? 21.781 28.542 -40.819 1.00 98.12 222 ILE A C 1
ATOM 1757 O O . ILE A 1 222 ? 21.642 29.472 -41.605 1.00 98.12 222 ILE A O 1
ATOM 1761 N N . CYS A 1 223 ? 22.980 28.167 -40.376 1.00 97.81 223 CYS A N 1
ATOM 1762 C CA . CYS A 1 223 ? 24.223 28.662 -40.965 1.00 97.81 223 CYS A CA 1
ATOM 1763 C C . CYS A 1 223 ? 25.208 27.517 -41.253 1.00 97.81 223 CYS A C 1
ATOM 1765 O O . CYS A 1 223 ? 25.169 26.486 -40.571 1.00 97.81 223 CYS A O 1
ATOM 1767 N N . PRO A 1 224 ? 26.128 27.686 -42.219 1.00 98.19 224 PRO A N 1
ATOM 1768 C CA . PRO A 1 224 ? 27.355 26.900 -42.268 1.00 98.19 224 PRO A CA 1
ATOM 1769 C C . PRO A 1 224 ? 28.135 27.058 -40.960 1.00 98.19 224 PRO A C 1
ATOM 1771 O O . PRO A 1 224 ? 28.239 28.166 -40.429 1.00 98.19 224 PRO A O 1
ATOM 1774 N N . ALA A 1 225 ? 28.674 25.964 -40.430 1.00 98.00 225 ALA A N 1
ATOM 1775 C CA . ALA A 1 225 ? 29.467 25.980 -39.206 1.00 98.00 225 ALA A CA 1
ATOM 1776 C C . ALA A 1 225 ? 30.755 25.166 -39.376 1.00 98.00 225 ALA A C 1
ATOM 1778 O O . ALA A 1 225 ? 30.758 24.071 -39.942 1.00 98.00 225 ALA A O 1
ATOM 1779 N N . GLY A 1 226 ? 31.868 25.727 -38.901 1.00 96.75 226 GLY A N 1
ATOM 1780 C CA . GLY A 1 226 ? 33.198 25.145 -39.055 1.00 96.75 226 GLY A CA 1
ATOM 1781 C C . GLY A 1 226 ? 33.647 24.274 -37.878 1.00 96.75 226 GLY A C 1
ATOM 1782 O O . GLY A 1 226 ? 32.969 24.128 -36.853 1.00 96.75 226 GLY A O 1
ATOM 1783 N N . LEU A 1 227 ? 34.848 23.705 -38.005 1.00 94.88 227 LEU A N 1
ATOM 1784 C CA . LEU A 1 227 ? 35.461 22.837 -36.996 1.00 94.88 227 LEU A CA 1
ATOM 1785 C C . LEU A 1 227 ? 35.650 23.529 -35.640 1.00 94.88 227 LEU A C 1
ATOM 1787 O O . LEU A 1 227 ? 35.509 22.876 -34.609 1.00 94.88 227 LEU A O 1
ATOM 1791 N N . GLY A 1 228 ? 35.920 24.838 -35.612 1.00 95.44 228 GLY A N 1
ATOM 1792 C CA . GLY A 1 228 ? 36.077 25.579 -34.358 1.00 95.44 228 GLY A CA 1
ATOM 1793 C C . GLY A 1 228 ? 34.767 25.665 -33.571 1.00 95.44 228 GLY A C 1
ATOM 1794 O O . GLY A 1 228 ? 34.746 25.445 -32.359 1.00 95.44 228 GLY A O 1
ATOM 1795 N N . CYS A 1 229 ? 33.649 25.896 -34.266 1.00 96.75 229 CYS A N 1
ATOM 1796 C CA . CYS A 1 229 ? 32.311 25.814 -33.680 1.00 96.75 229 CYS A CA 1
ATOM 1797 C C . CYS A 1 229 ? 32.044 24.402 -33.133 1.00 96.75 229 CYS A C 1
ATOM 1799 O O . CYS A 1 229 ? 31.712 24.246 -31.955 1.00 96.75 229 CYS A O 1
ATOM 1801 N N . ARG A 1 230 ? 32.295 23.361 -33.939 1.00 95.56 230 ARG A N 1
ATOM 1802 C CA . ARG A 1 230 ? 32.119 21.956 -33.529 1.00 95.56 230 ARG A CA 1
ATOM 1803 C C . ARG A 1 230 ? 32.936 21.609 -32.277 1.00 95.56 230 ARG A C 1
ATOM 1805 O O . ARG A 1 230 ? 32.414 20.947 -31.381 1.00 95.56 230 ARG A O 1
ATOM 1812 N N . ASP A 1 231 ? 34.171 22.102 -32.183 1.00 95.19 231 ASP A N 1
ATOM 1813 C CA . ASP A 1 231 ? 35.069 21.865 -31.048 1.00 95.19 231 ASP A CA 1
ATOM 1814 C C . ASP A 1 231 ? 34.562 22.493 -29.739 1.00 95.19 231 ASP A C 1
ATOM 1816 O O . ASP A 1 231 ? 34.582 21.866 -28.679 1.00 95.19 231 ASP A O 1
ATOM 1820 N N . THR A 1 232 ? 34.015 23.708 -29.805 1.00 97.19 232 THR A N 1
ATOM 1821 C CA . THR A 1 232 ? 33.397 24.341 -28.627 1.00 97.19 232 THR A CA 1
ATOM 1822 C C . THR A 1 232 ? 32.097 23.641 -28.207 1.00 97.19 232 THR A C 1
ATOM 1824 O O . THR A 1 232 ? 31.870 23.427 -27.014 1.00 97.19 232 THR A O 1
ATOM 1827 N N . LEU A 1 233 ? 31.263 23.215 -29.164 1.00 97.88 233 LEU A N 1
ATOM 1828 C CA . LEU A 1 233 ? 30.002 22.516 -28.894 1.00 97.88 233 LEU A CA 1
ATOM 1829 C C . LEU A 1 233 ? 30.231 21.149 -28.223 1.00 97.88 233 LEU A C 1
ATOM 1831 O O . LEU A 1 233 ? 29.605 20.851 -27.198 1.00 97.88 233 LEU A O 1
ATOM 1835 N N . ARG A 1 234 ? 31.149 20.335 -28.771 1.00 96.25 234 ARG A N 1
ATOM 1836 C CA . ARG A 1 234 ? 31.503 19.006 -28.236 1.00 96.25 234 ARG A CA 1
ATOM 1837 C C . ARG A 1 234 ? 32.151 19.105 -26.859 1.00 96.25 234 ARG A C 1
ATOM 1839 O O . ARG A 1 234 ? 31.838 18.301 -25.979 1.00 96.25 234 ARG A O 1
ATOM 1846 N N . PHE A 1 235 ? 32.996 20.119 -26.651 1.00 97.25 235 PHE A N 1
ATOM 1847 C CA . PHE A 1 235 ? 33.640 20.383 -25.368 1.00 97.25 235 PHE A CA 1
ATOM 1848 C C . PHE A 1 235 ? 32.607 20.656 -24.271 1.00 97.25 235 PHE A C 1
ATOM 1850 O O . PHE A 1 235 ? 32.641 20.022 -23.216 1.00 97.25 235 PHE A O 1
ATOM 1857 N N . GLU A 1 236 ? 31.646 21.549 -24.522 1.00 97.19 236 GLU A N 1
ATOM 1858 C CA . GLU A 1 236 ? 30.599 21.867 -23.547 1.00 97.19 236 GLU A CA 1
ATOM 1859 C C . GLU A 1 236 ? 29.737 20.644 -23.204 1.00 97.19 236 GLU A C 1
ATOM 1861 O O . GLU A 1 236 ? 29.386 20.421 -22.043 1.00 97.19 236 GLU A O 1
ATOM 1866 N N . ALA A 1 237 ? 29.457 19.799 -24.198 1.00 96.44 237 ALA A N 1
ATOM 1867 C CA . ALA A 1 237 ? 28.748 18.534 -24.028 1.00 96.44 237 ALA A CA 1
ATOM 1868 C C . ALA A 1 237 ? 29.608 17.416 -23.392 1.00 96.44 237 ALA A C 1
ATOM 1870 O O . ALA A 1 237 ? 29.092 16.317 -23.154 1.00 96.44 237 ALA A O 1
ATOM 1871 N N . ALA A 1 238 ? 30.889 17.681 -23.107 1.00 95.69 238 ALA A N 1
ATOM 1872 C CA . ALA A 1 238 ? 31.894 16.723 -22.644 1.00 95.69 238 ALA A CA 1
ATOM 1873 C C . ALA A 1 238 ? 31.948 15.447 -23.507 1.00 95.69 238 ALA A C 1
ATOM 1875 O O . ALA A 1 238 ? 31.924 14.328 -22.985 1.00 95.69 238 ALA A O 1
ATOM 1876 N N . LEU A 1 239 ? 31.945 15.628 -24.829 1.00 95.25 239 LEU A N 1
ATOM 1877 C CA . LEU A 1 239 ? 32.196 14.571 -25.806 1.00 95.25 239 LEU A CA 1
ATOM 1878 C C . LEU A 1 239 ? 33.716 14.479 -26.066 1.00 95.25 239 LEU A C 1
ATOM 1880 O O . LEU A 1 239 ? 34.358 15.527 -26.220 1.00 95.25 239 LEU A O 1
ATOM 1884 N N . PRO A 1 240 ? 34.297 13.265 -26.034 1.00 94.06 240 PRO A N 1
ATOM 1885 C CA . PRO A 1 240 ? 35.743 13.070 -26.084 1.00 94.06 240 PRO A CA 1
ATOM 1886 C C . PRO A 1 240 ? 36.278 13.259 -27.499 1.00 94.06 240 PRO A C 1
ATOM 1888 O O . PRO A 1 240 ? 35.641 12.825 -28.449 1.00 94.06 240 PRO A O 1
ATOM 1891 N N . LEU A 1 241 ? 37.470 13.836 -27.625 1.00 92.69 241 LEU A N 1
ATOM 1892 C CA . LEU A 1 241 ? 38.203 13.881 -28.888 1.00 92.69 241 LEU A CA 1
ATOM 1893 C C . LEU A 1 241 ? 39.437 12.971 -28.813 1.00 92.69 241 LEU A C 1
ATOM 1895 O O . LEU A 1 241 ? 40.214 13.056 -27.851 1.00 92.69 241 LEU A O 1
ATOM 1899 N N . TYR A 1 242 ? 39.642 12.124 -29.828 1.00 92.81 242 TYR A N 1
ATOM 1900 C CA . TYR A 1 242 ? 40.860 11.321 -29.936 1.00 92.81 242 TYR A CA 1
ATOM 1901 C C . TYR A 1 242 ? 42.111 12.211 -29.963 1.00 92.81 242 TYR A C 1
ATOM 1903 O O . TYR A 1 242 ? 42.144 13.257 -30.610 1.00 92.81 242 TYR A O 1
ATOM 1911 N N . GLY A 1 243 ? 43.145 11.812 -29.223 1.00 91.50 243 GLY A N 1
ATOM 1912 C CA . GLY A 1 243 ? 44.361 12.600 -29.003 1.00 91.50 243 GLY A CA 1
ATOM 1913 C C . GLY A 1 243 ? 44.256 13.602 -27.846 1.00 91.50 243 GLY A C 1
ATOM 1914 O O . GLY A 1 243 ? 45.272 14.167 -27.444 1.00 91.50 243 GLY A O 1
ATOM 1915 N N . HIS A 1 244 ? 43.062 13.797 -27.276 1.00 94.44 244 HIS A N 1
ATOM 1916 C CA . HIS A 1 244 ? 42.828 14.671 -26.125 1.00 94.44 244 HIS A CA 1
ATOM 1917 C C . HIS A 1 244 ? 42.361 13.874 -24.905 1.00 94.44 244 HIS A C 1
ATOM 1919 O O . HIS A 1 244 ? 43.131 13.659 -23.973 1.00 94.44 244 HIS A O 1
ATOM 1925 N N . GLU A 1 245 ? 41.096 13.448 -24.895 1.00 96.31 245 GLU A N 1
ATOM 1926 C CA . GLU A 1 245 ? 40.485 12.752 -23.755 1.00 96.31 245 GLU A CA 1
ATOM 1927 C C . GLU A 1 245 ? 40.680 11.231 -23.801 1.00 96.31 245 GLU A C 1
ATOM 1929 O O . GLU A 1 245 ? 40.495 10.565 -22.785 1.00 96.31 245 GLU A O 1
ATOM 1934 N N . ILE A 1 246 ? 41.045 10.698 -24.968 1.00 96.12 246 ILE A N 1
ATOM 1935 C CA . ILE A 1 246 ? 41.286 9.279 -25.249 1.00 96.12 246 ILE A CA 1
ATOM 1936 C C . ILE A 1 246 ? 42.410 9.150 -26.288 1.00 96.12 246 ILE A C 1
ATOM 1938 O O . ILE A 1 246 ? 42.504 9.986 -27.186 1.00 96.12 246 ILE A O 1
ATOM 1942 N N . ASN A 1 247 ? 43.276 8.142 -26.159 1.00 95.38 247 ASN A N 1
ATOM 1943 C CA . ASN A 1 247 ? 44.328 7.776 -27.127 1.00 95.38 247 ASN A CA 1
ATOM 1944 C C . ASN A 1 247 ? 44.951 6.412 -26.750 1.00 95.38 247 ASN A C 1
ATOM 1946 O O . ASN A 1 247 ? 44.481 5.752 -25.820 1.00 95.38 247 ASN A O 1
ATOM 1950 N N . GLU A 1 248 ? 46.049 6.004 -27.398 1.00 95.56 248 GLU A N 1
ATOM 1951 C CA . GLU A 1 248 ? 46.750 4.745 -27.091 1.00 95.56 248 GLU A CA 1
ATOM 1952 C C . GLU A 1 248 ? 47.299 4.627 -25.647 1.00 95.56 248 GLU A C 1
ATOM 1954 O O . GLU A 1 248 ? 47.689 3.539 -25.216 1.00 95.56 248 GLU A O 1
ATOM 1959 N N . HIS A 1 249 ? 47.330 5.726 -24.887 1.00 95.62 249 HIS A N 1
ATOM 1960 C CA . HIS A 1 249 ? 47.833 5.819 -23.512 1.00 95.62 249 HIS A CA 1
ATOM 1961 C C . HIS A 1 249 ? 46.774 6.257 -22.486 1.00 95.62 249 HIS A C 1
ATOM 1963 O O . HIS A 1 249 ? 47.091 6.374 -21.297 1.00 95.62 249 HIS A O 1
ATOM 1969 N N . ILE A 1 250 ? 45.544 6.536 -22.926 1.00 96.88 250 ILE A N 1
ATOM 1970 C CA . ILE A 1 250 ? 44.415 6.919 -22.075 1.00 96.88 250 ILE A CA 1
ATOM 1971 C C . ILE A 1 250 ? 43.279 5.944 -22.360 1.00 96.88 250 ILE A C 1
ATOM 1973 O O . ILE A 1 250 ? 42.721 5.927 -23.459 1.00 96.88 250 ILE A O 1
ATOM 1977 N N . SER A 1 251 ? 42.942 5.127 -21.365 1.00 97.38 251 SER A N 1
ATOM 1978 C CA . SER A 1 251 ? 41.901 4.113 -21.516 1.00 97.38 251 SER A CA 1
ATOM 1979 C C . SER A 1 251 ? 40.509 4.756 -21.654 1.00 97.38 251 SER A C 1
ATOM 1981 O O . SER A 1 251 ? 40.284 5.883 -21.190 1.00 97.38 251 SER A O 1
ATOM 1983 N N . PRO A 1 252 ? 39.512 4.050 -22.221 1.00 97.31 252 PRO A N 1
ATOM 1984 C CA . PRO A 1 252 ? 38.141 4.553 -22.243 1.00 97.31 252 PRO A CA 1
ATOM 1985 C C . PRO A 1 252 ? 37.572 4.757 -20.827 1.00 97.31 252 PRO A C 1
ATOM 1987 O O . PRO A 1 252 ? 36.680 5.581 -20.636 1.00 97.31 252 PRO A O 1
ATOM 1990 N N . ILE A 1 253 ? 38.066 4.050 -19.806 1.00 96.94 253 ILE A N 1
ATOM 1991 C CA . ILE A 1 253 ? 37.605 4.234 -18.423 1.00 96.94 253 ILE A CA 1
ATOM 1992 C C . ILE A 1 253 ? 38.163 5.543 -17.852 1.00 96.94 253 ILE A C 1
ATOM 1994 O O . ILE A 1 253 ? 37.389 6.325 -17.290 1.00 96.94 253 ILE A O 1
ATOM 1998 N N . GLU A 1 254 ? 39.455 5.819 -18.055 1.00 96.50 254 GLU A N 1
ATOM 1999 C CA . GLU A 1 254 ? 40.096 7.086 -17.667 1.00 96.50 254 GLU A CA 1
ATOM 2000 C C . GLU A 1 254 ? 39.429 8.284 -18.359 1.00 96.50 254 GLU A C 1
ATOM 2002 O O . GLU A 1 254 ? 39.090 9.269 -17.696 1.00 96.50 254 GLU A O 1
ATOM 2007 N N . GLY A 1 255 ? 39.140 8.155 -19.660 1.00 96.00 255 GLY A N 1
ATOM 2008 C CA . GLY A 1 255 ? 38.444 9.150 -20.487 1.00 96.00 255 GLY A CA 1
ATOM 2009 C C . GLY A 1 255 ? 36.954 9.341 -20.162 1.00 96.00 255 GLY A C 1
ATOM 2010 O O . GLY A 1 255 ? 36.265 10.137 -20.797 1.00 96.00 255 GLY A O 1
ATOM 2011 N N . GLY A 1 256 ? 36.413 8.639 -19.160 1.00 94.50 256 GLY A N 1
ATOM 2012 C CA . GLY A 1 256 ? 35.023 8.798 -18.721 1.00 94.50 256 GLY A CA 1
ATOM 2013 C C . GLY A 1 256 ? 33.980 8.076 -19.584 1.00 94.50 256 GLY A C 1
ATOM 2014 O O . GLY A 1 256 ? 32.792 8.380 -19.473 1.00 94.50 256 GLY A O 1
ATOM 2015 N N . LEU A 1 257 ? 34.398 7.100 -20.392 1.00 96.50 257 LEU A N 1
ATOM 2016 C CA . LEU A 1 257 ? 33.569 6.258 -21.265 1.00 96.50 257 LEU A CA 1
ATOM 2017 C C . LEU A 1 257 ? 33.281 4.866 -20.675 1.00 96.50 257 LEU A C 1
ATOM 2019 O O . LEU A 1 257 ? 32.827 3.972 -21.383 1.00 96.50 257 LEU A O 1
ATOM 2023 N N . SER A 1 258 ? 33.472 4.677 -19.364 1.00 94.88 258 SER A N 1
ATOM 2024 C CA . SER A 1 258 ? 33.270 3.392 -18.661 1.00 94.88 258 SER A CA 1
ATOM 2025 C C . SER A 1 258 ? 31.909 2.717 -18.927 1.00 94.88 258 SER A C 1
ATOM 2027 O O . SER A 1 258 ? 31.802 1.487 -18.897 1.00 94.88 258 SER A O 1
ATOM 2029 N N . ILE A 1 259 ? 30.861 3.496 -19.227 1.00 94.94 259 ILE A N 1
ATOM 2030 C CA . ILE A 1 259 ? 29.522 2.972 -19.552 1.00 94.94 259 ILE A CA 1
ATOM 2031 C C . ILE A 1 259 ? 29.477 2.183 -20.870 1.00 94.94 259 ILE A C 1
ATOM 2033 O O . ILE A 1 259 ? 28.610 1.317 -21.021 1.00 94.94 259 ILE A O 1
ATOM 2037 N N . PHE A 1 260 ? 30.407 2.453 -21.788 1.00 96.69 260 PHE A N 1
ATOM 2038 C CA . PHE A 1 260 ? 30.528 1.799 -23.092 1.00 96.69 260 PHE A CA 1
ATOM 2039 C C . PHE A 1 260 ? 31.468 0.587 -23.062 1.00 96.69 260 PHE A C 1
ATOM 2041 O O . PHE A 1 260 ? 31.562 -0.126 -24.049 1.00 96.69 260 PHE A O 1
ATOM 2048 N N . VAL A 1 261 ? 32.100 0.304 -21.917 1.00 97.06 261 VAL A N 1
ATOM 2049 C CA . VAL A 1 261 ? 32.963 -0.868 -21.716 1.00 97.06 261 VAL A CA 1
ATOM 2050 C C . VAL A 1 261 ? 32.166 -1.985 -21.030 1.00 97.06 261 VAL A C 1
ATOM 2052 O O . VAL A 1 261 ? 31.905 -1.930 -19.818 1.00 97.06 261 VAL A O 1
ATOM 2055 N N . LYS A 1 262 ? 31.742 -2.995 -21.798 1.00 96.38 262 LYS A N 1
ATOM 2056 C CA . LYS A 1 262 ? 30.869 -4.097 -21.351 1.00 96.38 262 LYS A CA 1
ATOM 2057 C C . LYS A 1 262 ? 31.686 -5.332 -20.970 1.00 96.38 262 LYS A C 1
ATOM 2059 O O . LYS A 1 262 ? 31.897 -6.246 -21.758 1.00 96.38 262 LYS A O 1
ATOM 2064 N N . THR A 1 263 ? 32.144 -5.364 -19.721 1.00 93.75 263 THR A N 1
ATOM 2065 C CA . THR A 1 263 ? 33.032 -6.413 -19.183 1.00 93.75 263 THR A CA 1
ATOM 2066 C C . THR A 1 263 ? 32.381 -7.797 -19.071 1.00 93.75 263 THR A C 1
ATOM 2068 O O . THR A 1 263 ? 33.086 -8.792 -18.925 1.00 93.75 263 THR A O 1
ATOM 2071 N N . ASN A 1 264 ? 31.052 -7.869 -19.179 1.00 91.75 264 ASN A N 1
ATOM 2072 C CA . ASN A 1 264 ? 30.257 -9.098 -19.176 1.00 91.75 264 ASN A CA 1
ATOM 2073 C C . ASN A 1 264 ? 30.257 -9.850 -20.519 1.00 91.75 264 ASN A C 1
ATOM 2075 O O . ASN A 1 264 ? 29.822 -10.996 -20.552 1.00 91.75 264 ASN A O 1
ATOM 2079 N N . LYS A 1 265 ? 30.729 -9.236 -21.612 1.00 92.69 265 LYS A N 1
ATOM 2080 C CA . LYS A 1 265 ? 30.901 -9.914 -22.908 1.00 92.69 265 LYS A CA 1
ATOM 2081 C C . LYS A 1 265 ? 31.870 -11.082 -22.780 1.00 92.69 265 LYS A C 1
ATOM 2083 O O . LYS A 1 265 ? 32.813 -10.984 -22.002 1.00 92.69 265 LYS A O 1
ATOM 2088 N N . GLU A 1 266 ? 31.702 -12.140 -23.569 1.00 90.38 266 GLU A N 1
ATOM 2089 C CA . GLU A 1 266 ? 32.593 -13.312 -23.556 1.00 90.38 266 GLU A CA 1
ATOM 2090 C C . GLU A 1 266 ? 34.059 -12.927 -23.821 1.00 90.38 266 GLU A C 1
ATOM 2092 O O . GLU A 1 266 ? 34.933 -13.182 -22.986 1.00 90.38 266 GLU A O 1
ATOM 2097 N N . SER A 1 267 ? 34.314 -12.188 -24.899 1.00 93.75 267 SER A N 1
ATOM 2098 C CA . SER A 1 267 ? 35.618 -11.609 -25.224 1.00 93.75 267 SER A CA 1
ATOM 2099 C C . SER A 1 267 ? 35.470 -10.235 -25.881 1.00 93.75 267 SER A C 1
ATOM 2101 O O . SER A 1 267 ? 34.425 -9.902 -26.439 1.00 93.75 267 SER A O 1
ATOM 2103 N N . PHE A 1 268 ? 36.515 -9.419 -25.752 1.00 97.38 268 PHE A N 1
ATOM 2104 C CA . PHE A 1 268 ? 36.820 -8.290 -26.630 1.00 97.38 268 PHE A CA 1
ATOM 2105 C C . PHE A 1 268 ? 38.285 -7.879 -26.429 1.00 97.38 268 PHE A C 1
ATOM 2107 O O . PHE A 1 268 ? 38.895 -8.198 -25.397 1.00 97.38 268 PHE A O 1
ATOM 2114 N N . ILE A 1 269 ? 38.858 -7.162 -27.391 1.00 97.69 269 ILE A N 1
ATOM 2115 C CA . ILE A 1 269 ? 40.254 -6.715 -27.333 1.00 97.69 269 ILE A CA 1
ATOM 2116 C C . ILE A 1 269 ? 40.459 -5.747 -26.153 1.00 97.69 269 ILE A C 1
ATOM 2118 O O . ILE A 1 269 ? 39.754 -4.751 -26.007 1.00 97.69 269 ILE A O 1
ATOM 2122 N N . GLY A 1 270 ? 41.414 -6.067 -25.273 1.00 96.44 270 GLY A N 1
ATOM 2123 C CA . GLY A 1 270 ? 41.696 -5.293 -24.056 1.00 96.44 270 GLY A CA 1
ATOM 2124 C C . GLY A 1 270 ? 40.820 -5.641 -22.840 1.00 96.44 270 GLY A C 1
ATOM 2125 O O . GLY A 1 270 ? 40.982 -5.029 -21.781 1.00 96.44 270 GLY A O 1
ATOM 2126 N N . LYS A 1 271 ? 39.930 -6.648 -22.934 1.00 96.94 271 LYS A N 1
ATOM 2127 C CA . LYS A 1 271 ? 39.005 -7.041 -21.848 1.00 96.94 271 LYS A CA 1
ATOM 2128 C C . LYS A 1 271 ? 39.695 -7.284 -20.509 1.00 96.94 271 LYS A C 1
ATOM 2130 O O . LYS A 1 271 ? 39.221 -6.798 -19.491 1.00 96.94 271 LYS A O 1
ATOM 2135 N N . SER A 1 272 ? 40.800 -8.028 -20.481 1.00 95.19 272 SER A N 1
ATOM 2136 C CA . SER A 1 272 ? 41.460 -8.401 -19.220 1.00 95.19 272 SER A CA 1
ATOM 2137 C C . SER A 1 272 ? 41.962 -7.187 -18.430 1.00 95.19 272 SER A C 1
ATOM 2139 O O . SER A 1 272 ? 41.831 -7.159 -17.206 1.00 95.19 272 SER A O 1
ATOM 2141 N N . ILE A 1 273 ? 42.502 -6.178 -19.119 1.00 96.44 273 ILE A N 1
ATOM 2142 C CA . ILE A 1 273 ? 43.005 -4.943 -18.510 1.00 96.44 273 ILE A CA 1
ATOM 2143 C C . ILE A 1 273 ? 41.844 -4.040 -18.101 1.00 96.44 273 ILE A C 1
ATOM 2145 O O . ILE A 1 273 ? 41.789 -3.591 -16.958 1.00 96.44 273 ILE A O 1
ATOM 2149 N N . LEU A 1 274 ? 40.880 -3.833 -19.000 1.00 97.25 274 LEU A N 1
ATOM 2150 C CA . LEU A 1 274 ? 39.751 -2.935 -18.762 1.00 97.25 274 LEU A CA 1
ATOM 2151 C C . LEU A 1 274 ? 38.779 -3.472 -17.702 1.00 97.25 274 LEU A C 1
ATOM 2153 O O . LEU A 1 274 ? 38.226 -2.688 -16.933 1.00 97.25 274 LEU A O 1
ATOM 2157 N N . SER A 1 275 ? 38.600 -4.793 -17.598 1.00 96.31 275 SER A N 1
ATOM 2158 C CA . SER A 1 275 ? 37.843 -5.402 -16.497 1.00 96.31 275 SER A CA 1
ATOM 2159 C C . SER A 1 275 ? 38.509 -5.137 -15.152 1.00 96.31 275 SER A C 1
ATOM 2161 O O . SER A 1 275 ? 37.847 -4.644 -14.242 1.00 96.31 275 SER A O 1
ATOM 2163 N N . LYS A 1 276 ? 39.827 -5.361 -15.049 1.00 95.44 276 LYS A N 1
ATOM 2164 C CA . LYS A 1 276 ? 40.583 -5.065 -13.824 1.00 95.44 276 LYS A CA 1
ATOM 2165 C C . LYS A 1 276 ? 40.502 -3.589 -13.460 1.00 95.44 276 LYS A C 1
ATOM 2167 O O . LYS A 1 276 ? 40.235 -3.268 -12.312 1.00 95.44 276 LYS A O 1
ATOM 2172 N N . GLU A 1 277 ? 40.678 -2.697 -14.432 1.00 95.06 277 GLU A N 1
ATOM 2173 C CA . GLU A 1 277 ? 40.589 -1.254 -14.209 1.00 95.06 277 GLU A CA 1
ATOM 2174 C C . GLU A 1 277 ? 39.190 -0.820 -13.735 1.00 95.06 277 GLU A C 1
ATOM 2176 O O . GLU A 1 277 ? 39.063 0.058 -12.880 1.00 95.06 277 GLU A O 1
ATOM 2181 N N . LYS A 1 278 ? 38.126 -1.457 -14.239 1.00 93.94 278 LYS A N 1
ATOM 2182 C CA . LYS A 1 278 ? 36.749 -1.196 -13.800 1.00 93.94 278 LYS A CA 1
ATOM 2183 C C . LYS A 1 278 ? 36.476 -1.715 -12.386 1.00 93.94 278 LYS A C 1
ATOM 2185 O O . LYS A 1 278 ? 35.751 -1.055 -11.645 1.00 93.94 278 LYS A O 1
ATOM 2190 N N . GLU A 1 279 ? 37.057 -2.856 -12.018 1.00 93.25 279 GLU A N 1
ATOM 2191 C CA . GLU A 1 279 ? 36.944 -3.467 -10.687 1.00 93.25 279 GLU A CA 1
ATOM 2192 C C . GLU A 1 279 ? 37.751 -2.710 -9.623 1.00 93.25 279 GLU A C 1
ATOM 2194 O O . GLU A 1 279 ? 37.226 -2.399 -8.557 1.00 93.25 279 GLU A O 1
ATOM 2199 N N . SER A 1 280 ? 39.015 -2.378 -9.907 1.00 91.31 280 SER A N 1
ATOM 2200 C CA . SER A 1 280 ? 39.909 -1.695 -8.960 1.00 91.31 280 SER A CA 1
ATOM 2201 C C . SER A 1 280 ? 39.719 -0.178 -8.919 1.00 91.31 280 SER A C 1
ATOM 2203 O O . SER A 1 280 ? 40.234 0.486 -8.022 1.00 91.31 280 SER A O 1
ATOM 2205 N N . GLY A 1 281 ? 39.025 0.378 -9.913 1.00 91.31 281 GLY A N 1
ATOM 2206 C CA . GLY A 1 281 ? 39.011 1.805 -10.206 1.00 91.31 281 GLY A CA 1
ATOM 2207 C C . GLY A 1 281 ? 40.238 2.239 -11.018 1.00 91.31 281 GLY A C 1
ATOM 2208 O O . GLY A 1 281 ? 41.356 1.767 -10.798 1.00 91.31 281 GLY A O 1
ATOM 2209 N N . ALA A 1 282 ? 40.023 3.168 -11.954 1.00 93.69 282 ALA A N 1
ATOM 2210 C CA . ALA A 1 282 ? 41.087 3.745 -12.770 1.00 93.69 282 ALA A CA 1
ATOM 2211 C C . ALA A 1 282 ? 42.041 4.605 -11.932 1.00 93.69 282 ALA A C 1
ATOM 2213 O O . ALA A 1 282 ? 41.614 5.316 -11.015 1.00 93.69 282 ALA A O 1
ATOM 2214 N N . LYS A 1 283 ? 43.337 4.570 -12.265 1.00 94.31 283 LYS A N 1
ATOM 2215 C CA . LYS A 1 283 ? 44.373 5.349 -11.563 1.00 94.31 283 LYS A CA 1
ATOM 2216 C C . LYS A 1 283 ? 44.252 6.845 -11.827 1.00 94.31 283 LYS A C 1
ATOM 2218 O O . LYS A 1 283 ? 44.528 7.636 -10.929 1.00 94.31 283 LYS A O 1
ATOM 2223 N N . ARG A 1 284 ? 43.804 7.216 -13.027 1.00 96.94 284 ARG A N 1
ATOM 2224 C CA . ARG A 1 284 ? 43.524 8.596 -13.423 1.00 96.94 284 ARG A CA 1
ATOM 2225 C C . ARG A 1 284 ? 42.068 8.734 -13.857 1.00 96.94 284 ARG A C 1
ATOM 2227 O O . ARG A 1 284 ? 41.417 7.755 -14.223 1.00 96.94 284 ARG A O 1
ATOM 2234 N N . LYS A 1 285 ? 41.545 9.956 -13.816 1.00 96.88 285 LYS A N 1
ATOM 2235 C CA . LYS A 1 285 ? 40.171 10.287 -14.209 1.00 96.88 285 LYS A CA 1
ATOM 2236 C C . LYS A 1 285 ? 40.121 11.579 -15.004 1.00 96.88 285 LYS A C 1
ATOM 2238 O O . LYS A 1 285 ? 40.790 12.552 -14.663 1.00 96.88 285 LYS A O 1
ATOM 2243 N N . LEU A 1 286 ? 39.242 11.604 -16.001 1.00 97.88 286 LEU A N 1
ATOM 2244 C CA . LEU A 1 286 ? 38.842 12.825 -16.684 1.00 97.88 286 LEU A CA 1
ATOM 2245 C C . LEU A 1 286 ? 37.966 13.696 -15.775 1.00 97.88 286 LEU A C 1
ATOM 2247 O O . LEU A 1 286 ? 36.867 13.295 -15.373 1.00 97.88 286 LEU A O 1
ATOM 2251 N N . VAL A 1 287 ? 38.417 14.919 -15.519 1.00 98.06 287 VAL A N 1
ATOM 2252 C CA . VAL A 1 287 ? 37.700 15.946 -14.756 1.00 98.06 287 VAL A CA 1
ATOM 2253 C C . VAL A 1 287 ? 37.423 17.176 -15.614 1.00 98.06 287 VAL A C 1
ATOM 2255 O O . VAL A 1 287 ? 38.156 17.457 -16.557 1.00 98.06 287 VAL A O 1
ATOM 2258 N N . GLY A 1 288 ? 36.356 17.908 -15.285 1.00 98.06 288 GLY A N 1
ATOM 2259 C CA . GLY A 1 288 ? 36.127 19.263 -15.787 1.00 98.06 288 GLY A CA 1
ATOM 2260 C C . GLY A 1 288 ? 36.572 20.288 -14.746 1.00 98.06 288 GLY A C 1
ATOM 2261 O O . GLY A 1 288 ? 36.460 20.025 -13.551 1.00 98.06 288 GLY A O 1
ATOM 2262 N N . PHE A 1 289 ? 37.064 21.447 -15.168 1.00 98.25 289 PHE A N 1
ATOM 2263 C CA . PHE A 1 289 ? 37.483 22.518 -14.266 1.00 98.25 289 PHE A CA 1
ATOM 2264 C C . PHE A 1 289 ? 37.146 23.909 -14.810 1.00 98.25 289 PHE A C 1
ATOM 2266 O O . PHE A 1 289 ? 37.048 24.118 -16.019 1.00 98.25 289 PHE A O 1
ATOM 2273 N N . GLU A 1 290 ? 36.983 24.863 -13.898 1.00 97.94 290 GLU A N 1
ATOM 2274 C CA . GLU A 1 290 ? 36.754 26.282 -14.180 1.00 97.94 290 GLU A CA 1
ATOM 2275 C C . GLU A 1 290 ? 37.955 27.104 -13.705 1.00 97.94 290 GLU A C 1
ATOM 2277 O O . GLU A 1 290 ? 38.360 27.005 -12.543 1.00 97.94 290 GLU A O 1
ATOM 2282 N N . MET A 1 291 ? 38.522 27.927 -14.591 1.00 97.69 291 MET A N 1
ATOM 2283 C CA . MET A 1 291 ? 39.617 28.835 -14.246 1.00 97.69 291 MET A CA 1
ATOM 2284 C C . MET A 1 291 ? 39.113 29.963 -13.338 1.00 97.69 291 MET A C 1
ATOM 2286 O O . MET A 1 291 ? 38.159 30.652 -13.683 1.00 97.69 291 MET A O 1
ATOM 2290 N N . GLN A 1 292 ? 39.795 30.204 -12.216 1.00 94.94 292 GLN A N 1
ATOM 2291 C CA . GLN A 1 292 ? 39.494 31.312 -11.295 1.00 94.94 292 GLN A CA 1
ATOM 2292 C C . GLN A 1 292 ? 40.312 32.578 -11.609 1.00 94.94 292 GLN A C 1
ATOM 2294 O O . GLN A 1 292 ? 39.994 33.672 -11.151 1.00 94.94 292 GLN A O 1
ATOM 2299 N N . GLY A 1 293 ? 41.386 32.445 -12.395 1.00 86.19 293 GLY A N 1
ATOM 2300 C CA . GLY A 1 293 ? 42.258 33.547 -12.805 1.00 86.19 293 GLY A CA 1
ATOM 2301 C C . GLY A 1 293 ? 42.313 33.757 -14.320 1.00 86.19 293 GLY A C 1
ATOM 2302 O O . GLY A 1 293 ? 41.830 32.950 -15.111 1.00 86.19 293 GLY A O 1
ATOM 2303 N N . LYS A 1 294 ? 42.963 34.848 -14.748 1.00 85.88 294 LYS A N 1
ATOM 2304 C CA . LYS A 1 294 ? 43.180 35.139 -16.175 1.00 85.88 294 LYS A CA 1
ATOM 2305 C C . LYS A 1 294 ? 44.211 34.173 -16.772 1.00 85.88 294 LYS A C 1
ATOM 2307 O O . LYS A 1 294 ? 45.402 34.285 -16.486 1.00 85.88 294 LYS A O 1
ATOM 2312 N N . GLY A 1 295 ? 43.769 33.274 -17.648 1.00 89.62 295 GLY A N 1
ATOM 2313 C CA . GLY A 1 295 ? 44.644 32.403 -18.432 1.00 89.62 295 GLY A CA 1
ATOM 2314 C C . GLY A 1 295 ? 43.862 31.324 -19.177 1.00 89.62 295 GLY A C 1
ATOM 2315 O O . GLY A 1 295 ? 42.931 30.755 -18.624 1.00 89.62 295 GLY A O 1
ATOM 2316 N N . MET A 1 296 ? 44.233 31.052 -20.431 1.00 94.25 296 MET A N 1
ATOM 2317 C CA . MET A 1 296 ? 43.603 30.007 -21.242 1.00 94.25 296 MET A CA 1
ATOM 2318 C C . MET A 1 296 ? 44.317 28.665 -21.010 1.00 94.25 296 MET A C 1
ATOM 2320 O O . MET A 1 296 ? 45.500 28.570 -21.365 1.00 94.25 296 MET A O 1
ATOM 2324 N N . PRO A 1 297 ? 43.649 27.642 -20.446 1.00 94.94 297 PRO A N 1
ATOM 2325 C CA . PRO A 1 297 ? 44.204 26.296 -20.392 1.00 94.94 297 PRO A CA 1
ATOM 2326 C C . PRO A 1 297 ? 44.374 25.757 -21.820 1.00 94.94 297 PRO A C 1
ATOM 2328 O O . PRO A 1 297 ? 43.560 26.029 -22.699 1.00 94.94 297 PRO A O 1
ATOM 2331 N N . ARG A 1 298 ? 45.456 25.021 -22.078 1.00 94.12 298 ARG A N 1
ATOM 2332 C CA . ARG A 1 298 ? 45.726 24.381 -23.374 1.00 94.12 298 ARG A CA 1
ATOM 2333 C C . ARG A 1 298 ? 46.149 22.939 -23.148 1.00 94.12 298 ARG A C 1
ATOM 2335 O O . ARG A 1 298 ? 46.695 22.636 -22.089 1.00 94.12 298 ARG A O 1
ATOM 2342 N N . ASN A 1 299 ? 45.903 22.089 -24.145 1.00 95.00 299 ASN A N 1
ATOM 2343 C CA . ASN A 1 299 ? 46.341 20.695 -24.131 1.00 95.00 299 ASN A CA 1
ATOM 2344 C C . ASN A 1 299 ? 47.835 20.613 -23.743 1.00 95.00 299 ASN A C 1
ATOM 2346 O O . ASN A 1 299 ? 48.652 21.397 -24.237 1.00 95.00 299 ASN A O 1
ATOM 2350 N N . GLY A 1 300 ? 48.154 19.717 -22.809 1.00 94.88 300 GLY A N 1
ATOM 2351 C CA . GLY A 1 300 ? 49.509 19.425 -22.347 1.00 94.88 300 GLY A CA 1
ATOM 2352 C C . GLY A 1 300 ? 50.003 20.290 -21.186 1.00 94.88 300 GLY A C 1
ATOM 2353 O O . GLY A 1 300 ? 51.104 20.058 -20.698 1.00 94.88 300 GLY A O 1
ATOM 2354 N N . TYR A 1 301 ? 49.234 21.278 -20.716 1.00 97.31 301 TYR A N 1
ATOM 2355 C CA . TYR A 1 301 ? 49.609 22.025 -19.508 1.00 97.31 301 TYR A CA 1
ATOM 2356 C C . TYR A 1 301 ? 49.464 21.168 -18.249 1.00 97.31 301 TYR A C 1
ATOM 2358 O O . TYR A 1 301 ? 48.446 20.500 -18.075 1.00 97.31 301 TYR A O 1
ATOM 2366 N N . ASP A 1 302 ? 50.454 21.240 -17.352 1.00 97.75 302 ASP A N 1
ATOM 2367 C CA . ASP A 1 302 ? 50.422 20.527 -16.072 1.00 97.75 302 ASP A CA 1
ATOM 2368 C C . ASP A 1 302 ? 49.253 21.005 -15.202 1.00 97.75 302 ASP A C 1
ATOM 2370 O O . ASP A 1 302 ? 49.025 22.212 -15.038 1.00 97.75 302 ASP A O 1
ATOM 2374 N N . ILE A 1 303 ? 48.587 20.047 -14.562 1.00 97.94 303 ILE A N 1
ATOM 2375 C CA . ILE A 1 303 ? 47.675 20.277 -13.443 1.00 97.94 303 ILE A CA 1
ATOM 2376 C C . ILE A 1 303 ? 48.454 20.021 -12.155 1.00 97.94 303 ILE A C 1
ATOM 2378 O O . ILE A 1 303 ? 49.078 18.970 -12.002 1.00 97.94 303 ILE A O 1
ATOM 2382 N N . ARG A 1 304 ? 48.436 20.981 -11.229 1.00 96.69 304 ARG A N 1
ATOM 2383 C CA . ARG A 1 304 ? 49.241 20.972 -10.003 1.00 96.69 304 ARG A CA 1
ATOM 2384 C C . ARG A 1 304 ? 48.402 21.118 -8.743 1.00 96.69 304 ARG A C 1
ATOM 2386 O O . ARG A 1 304 ? 47.403 21.833 -8.737 1.00 96.69 304 ARG A O 1
ATOM 2393 N N . ILE A 1 305 ? 48.866 20.493 -7.667 1.00 94.31 305 ILE A N 1
ATOM 2394 C CA . ILE A 1 305 ? 48.414 20.733 -6.292 1.00 94.31 305 ILE A CA 1
ATOM 2395 C C . ILE A 1 305 ? 49.666 21.035 -5.469 1.00 94.31 305 ILE A C 1
ATOM 2397 O O . ILE A 1 305 ? 50.537 20.178 -5.310 1.00 94.31 305 ILE A O 1
ATOM 2401 N N . GLY A 1 306 ? 49.792 22.282 -5.005 1.00 88.69 306 GLY A N 1
ATOM 2402 C CA . GLY A 1 306 ? 51.066 22.800 -4.501 1.00 88.69 306 GLY A CA 1
ATOM 2403 C C . GLY A 1 306 ? 52.157 22.708 -5.577 1.00 88.69 306 GLY A C 1
ATOM 2404 O O . GLY A 1 306 ? 51.945 23.132 -6.714 1.00 88.69 306 GLY A O 1
ATOM 2405 N N . ASP A 1 307 ? 53.293 22.100 -5.231 1.00 88.06 307 ASP A N 1
ATOM 2406 C CA . ASP A 1 307 ? 54.425 21.891 -6.146 1.00 88.06 307 ASP A CA 1
ATOM 2407 C C . ASP A 1 307 ? 54.355 20.568 -6.937 1.00 88.06 307 ASP A C 1
ATOM 2409 O O . ASP A 1 307 ? 55.174 20.336 -7.828 1.00 88.06 307 ASP A O 1
ATOM 2413 N N . LYS A 1 308 ? 53.382 19.691 -6.645 1.00 94.81 308 LYS A N 1
ATOM 2414 C CA . LYS A 1 308 ? 53.240 18.379 -7.298 1.00 94.81 308 LYS A CA 1
ATOM 2415 C C . LYS A 1 308 ? 52.416 18.502 -8.581 1.00 94.81 308 LYS A C 1
ATOM 2417 O O . LYS A 1 308 ? 51.279 18.970 -8.539 1.00 94.81 308 LYS A O 1
ATOM 2422 N N . THR A 1 309 ? 52.949 18.015 -9.703 1.00 97.25 309 THR A N 1
ATOM 2423 C CA . THR A 1 309 ? 52.156 17.744 -10.914 1.00 97.25 309 THR A CA 1
ATOM 2424 C C . THR A 1 309 ? 51.350 16.463 -10.706 1.00 97.25 309 THR A C 1
ATOM 2426 O O . THR A 1 309 ? 51.914 15.418 -10.396 1.00 97.25 309 THR A O 1
ATOM 2429 N N . VAL A 1 310 ? 50.031 16.565 -10.850 1.00 97.06 310 VAL A N 1
ATOM 2430 C CA . VAL A 1 310 ? 49.046 15.504 -10.560 1.00 97.06 310 VAL A CA 1
ATOM 2431 C C . VAL A 1 310 ? 48.240 15.090 -11.795 1.00 97.06 310 VAL A C 1
ATOM 2433 O O . VAL A 1 310 ? 47.347 14.253 -11.711 1.00 97.06 310 VAL A O 1
ATOM 2436 N N . GLY A 1 311 ? 48.508 15.708 -12.945 1.00 97.25 311 GLY A N 1
ATOM 2437 C CA . GLY A 1 311 ? 47.775 15.472 -14.181 1.00 97.25 311 GLY A CA 1
ATOM 2438 C C . GLY A 1 311 ? 48.132 16.470 -15.274 1.00 97.25 311 GLY A C 1
ATOM 2439 O O . GLY A 1 311 ? 49.058 17.269 -15.124 1.00 97.25 311 GLY A O 1
ATOM 2440 N N . PHE A 1 312 ? 47.361 16.454 -16.356 1.00 97.94 312 PHE A N 1
ATOM 2441 C CA . PHE A 1 312 ? 47.522 17.365 -17.488 1.00 97.94 312 PHE A CA 1
ATOM 2442 C C . PHE A 1 312 ? 46.171 17.768 -18.087 1.00 97.94 312 PHE A C 1
ATOM 2444 O O . PHE A 1 312 ? 45.183 17.032 -18.026 1.00 97.94 312 PHE A O 1
ATOM 2451 N N . VAL A 1 313 ? 46.127 18.963 -18.671 1.00 98.12 313 VAL A N 1
ATOM 2452 C CA . VAL A 1 313 ? 44.967 19.485 -19.401 1.00 98.12 313 VAL A CA 1
ATOM 2453 C C . VAL A 1 313 ? 44.835 18.761 -20.742 1.00 98.12 313 VAL A C 1
ATOM 2455 O O . VAL A 1 313 ? 45.807 18.672 -21.489 1.00 98.12 313 VAL A O 1
ATOM 2458 N N . THR A 1 314 ? 43.627 18.303 -21.077 1.00 97.25 314 THR A N 1
ATOM 2459 C CA . THR A 1 314 ? 43.301 17.686 -22.374 1.00 97.25 314 THR A CA 1
ATOM 2460 C C . THR A 1 314 ? 42.700 18.709 -23.334 1.00 97.25 314 THR A C 1
ATOM 2462 O O . THR A 1 314 ? 43.181 18.884 -24.450 1.00 97.25 314 THR A O 1
ATOM 2465 N N . THR A 1 315 ? 41.696 19.465 -22.888 1.00 96.44 315 THR A N 1
ATOM 2466 C CA . THR A 1 315 ? 41.037 20.504 -23.691 1.00 96.44 315 THR A CA 1
ATOM 2467 C C . THR A 1 315 ? 40.793 21.746 -22.843 1.00 96.44 315 THR A C 1
ATOM 2469 O O . THR A 1 315 ? 40.398 21.643 -21.687 1.00 96.44 315 THR A O 1
ATOM 2472 N N . GLY A 1 316 ? 41.003 22.931 -23.415 1.00 95.88 316 GLY A N 1
ATOM 2473 C CA . GLY A 1 316 ? 40.647 24.208 -22.801 1.00 95.88 316 GLY A CA 1
ATOM 2474 C C . GLY A 1 316 ? 39.797 25.046 -23.745 1.00 95.88 316 GLY A C 1
ATOM 2475 O O . GLY A 1 316 ? 40.035 25.041 -24.951 1.00 95.88 316 GLY A O 1
ATOM 2476 N N . CYS A 1 317 ? 38.801 25.747 -23.208 1.00 94.88 317 CYS A N 1
ATOM 2477 C CA . CYS A 1 317 ? 37.817 26.473 -24.001 1.00 94.88 317 CYS A CA 1
ATOM 2478 C C . CYS A 1 317 ? 37.323 27.726 -23.262 1.00 94.88 317 CYS A C 1
ATOM 2480 O O . CYS A 1 317 ? 36.988 27.675 -22.078 1.00 94.88 317 CYS A O 1
ATOM 2482 N N . ALA A 1 318 ? 37.226 28.853 -23.972 1.00 94.75 318 ALA A N 1
ATOM 2483 C CA . ALA A 1 318 ? 36.343 29.943 -23.559 1.00 94.75 318 ALA A CA 1
ATOM 2484 C C . ALA A 1 318 ? 34.932 29.576 -24.025 1.00 94.75 318 ALA A C 1
ATOM 2486 O O . ALA A 1 318 ? 34.633 29.711 -25.208 1.00 94.75 318 ALA A O 1
ATOM 2487 N N . SER A 1 319 ? 34.105 29.063 -23.114 1.00 94.81 319 SER A N 1
ATOM 2488 C CA . SER A 1 319 ? 32.774 28.539 -23.430 1.00 94.81 319 SER A CA 1
ATOM 2489 C C . SER A 1 319 ? 31.856 29.671 -23.907 1.00 94.81 319 SER A C 1
ATOM 2491 O O . SER A 1 319 ? 31.563 30.571 -23.111 1.00 94.81 319 SER A O 1
ATOM 2493 N N . PRO A 1 320 ? 31.371 29.635 -25.165 1.00 95.38 320 PRO A N 1
ATOM 2494 C CA . PRO A 1 320 ? 30.446 30.648 -25.666 1.00 95.38 320 PRO A CA 1
ATOM 2495 C C . PRO A 1 320 ? 29.113 30.644 -24.908 1.00 95.38 320 PRO A C 1
ATOM 2497 O O . PRO A 1 320 ? 28.556 31.712 -24.666 1.00 95.38 320 PRO A O 1
ATOM 2500 N N . THR A 1 321 ? 28.630 29.474 -24.466 1.00 95.06 321 THR A N 1
ATOM 2501 C CA . THR A 1 321 ? 27.348 29.361 -23.752 1.00 95.06 321 THR A CA 1
ATOM 2502 C C . THR A 1 321 ? 27.409 29.934 -22.336 1.00 95.06 321 THR A C 1
ATOM 2504 O O . THR A 1 321 ? 26.465 30.582 -21.889 1.00 95.06 321 THR A O 1
ATOM 2507 N N . THR A 1 322 ? 28.497 29.687 -21.599 1.00 92.00 322 THR A N 1
ATOM 2508 C CA . THR A 1 322 ? 28.595 30.081 -20.179 1.00 92.00 322 THR A CA 1
ATOM 2509 C C . THR A 1 322 ? 29.343 31.395 -19.956 1.00 92.00 322 THR A C 1
ATOM 2511 O O . THR A 1 322 ? 29.264 31.959 -18.866 1.00 92.00 322 THR A O 1
ATOM 2514 N N . GLY A 1 323 ? 30.105 31.868 -20.948 1.00 92.69 323 GLY A N 1
ATOM 2515 C CA . GLY A 1 323 ? 31.000 33.023 -20.825 1.00 92.69 323 GLY A CA 1
ATOM 2516 C C . GLY A 1 323 ? 32.237 32.775 -19.950 1.00 92.69 323 GLY A C 1
ATOM 2517 O O . GLY A 1 323 ? 32.991 33.709 -19.673 1.00 92.69 323 GLY A O 1
ATOM 2518 N N . LYS A 1 324 ? 32.458 31.534 -19.499 1.00 94.94 324 LYS A N 1
ATOM 2519 C CA . LYS A 1 324 ? 33.548 31.149 -18.591 1.00 94.94 324 LYS A CA 1
ATOM 2520 C C . LYS A 1 324 ? 34.726 30.532 -19.342 1.00 94.94 324 LYS A C 1
ATOM 2522 O O . LYS A 1 324 ? 34.571 29.969 -20.425 1.00 94.94 324 LYS A O 1
ATOM 2527 N N . ILE A 1 325 ? 35.911 30.578 -18.729 1.00 97.06 325 ILE A N 1
ATOM 2528 C CA . ILE A 1 325 ? 37.076 29.813 -19.192 1.00 97.06 325 ILE A CA 1
ATOM 2529 C C . ILE A 1 325 ? 37.074 28.463 -18.476 1.00 97.06 325 ILE A C 1
ATOM 2531 O O . ILE A 1 325 ? 37.296 28.381 -17.266 1.00 97.06 325 ILE A O 1
ATOM 2535 N N . LEU A 1 326 ? 36.822 27.410 -19.241 1.00 97.75 326 LEU A N 1
ATOM 2536 C CA . LEU A 1 326 ? 36.665 26.045 -18.764 1.00 97.75 326 LEU A CA 1
ATOM 2537 C C . LEU A 1 326 ? 37.757 25.151 -19.356 1.00 97.75 326 LEU A C 1
ATOM 2539 O O . LEU A 1 326 ? 38.351 25.457 -20.393 1.00 97.75 326 LEU A O 1
ATOM 2543 N N . GLY A 1 327 ? 38.000 24.012 -18.722 1.00 97.44 327 GLY A N 1
ATOM 2544 C CA . GLY A 1 327 ? 38.857 22.977 -19.278 1.00 97.44 327 GLY A CA 1
ATOM 2545 C C . GLY A 1 327 ? 38.479 21.577 -18.824 1.00 97.44 327 GLY A C 1
ATOM 2546 O O . GLY A 1 327 ? 37.689 21.384 -17.902 1.00 97.44 327 GLY A O 1
ATOM 2547 N N . MET A 1 328 ? 39.051 20.594 -19.503 1.00 98.25 328 MET A N 1
ATOM 2548 C CA . MET A 1 328 ? 39.054 19.190 -19.124 1.00 98.25 328 MET A CA 1
ATOM 2549 C C . MET A 1 328 ? 40.497 18.721 -18.945 1.00 98.25 328 MET A C 1
ATOM 2551 O O . MET A 1 328 ? 41.415 19.258 -19.571 1.00 98.25 328 MET A O 1
ATOM 2555 N N . GLY A 1 329 ? 40.708 17.746 -18.068 1.00 97.75 329 GLY A N 1
ATOM 2556 C CA . GLY A 1 329 ? 42.035 17.207 -17.793 1.00 97.75 329 GLY A CA 1
ATOM 2557 C C . GLY A 1 329 ? 42.000 15.802 -17.215 1.00 97.75 329 GLY A C 1
ATOM 2558 O O . GLY A 1 329 ? 41.027 15.421 -16.564 1.00 97.75 329 GLY A O 1
ATOM 2559 N N . ILE A 1 330 ? 43.071 15.048 -17.445 1.00 98.06 330 ILE A N 1
ATOM 2560 C CA . ILE A 1 330 ? 43.306 13.748 -16.818 1.00 98.06 330 ILE A CA 1
ATOM 2561 C C . ILE A 1 330 ? 44.147 13.993 -15.566 1.00 98.06 330 ILE A C 1
ATOM 2563 O O . ILE A 1 330 ? 45.252 14.528 -15.657 1.00 98.06 330 ILE A O 1
ATOM 2567 N N . ILE A 1 331 ? 43.616 13.615 -14.405 1.00 97.88 331 ILE A N 1
ATOM 2568 C CA . ILE A 1 331 ? 44.254 13.797 -13.094 1.00 97.88 331 ILE A CA 1
ATOM 2569 C C . ILE A 1 331 ? 44.275 12.476 -12.326 1.00 97.88 331 ILE A C 1
ATOM 2571 O O . ILE A 1 331 ? 43.385 11.643 -12.515 1.00 97.88 331 ILE A O 1
ATOM 2575 N N . ASP A 1 332 ? 45.256 12.283 -11.447 1.00 97.81 332 ASP A N 1
ATOM 2576 C CA . ASP A 1 332 ? 45.274 11.155 -10.514 1.00 97.81 332 ASP A CA 1
ATOM 2577 C C . ASP A 1 332 ? 43.957 11.094 -9.717 1.00 97.81 332 ASP A C 1
ATOM 2579 O O . ASP A 1 332 ? 43.452 12.098 -9.202 1.00 97.81 332 ASP A O 1
ATOM 2583 N N . SER A 1 333 ? 43.381 9.894 -9.617 1.00 95.81 333 SER A N 1
ATOM 2584 C CA . SER A 1 333 ? 42.026 9.664 -9.099 1.00 95.81 333 SER A CA 1
ATOM 2585 C C . SER A 1 333 ? 41.803 10.158 -7.671 1.00 95.81 333 SER A C 1
ATOM 2587 O O . SER A 1 333 ? 40.671 10.506 -7.329 1.00 95.81 333 SER A O 1
ATOM 2589 N N . GLU A 1 334 ? 42.856 10.207 -6.852 1.00 95.62 334 GLU A N 1
ATOM 2590 C CA . GLU A 1 334 ? 42.811 10.721 -5.478 1.00 95.62 334 GLU A CA 1
ATOM 2591 C C . GLU A 1 334 ? 42.463 12.221 -5.413 1.00 95.62 334 GLU A C 1
ATOM 2593 O O . GLU A 1 334 ? 41.859 12.673 -4.441 1.00 95.62 334 GLU A O 1
ATOM 2598 N N . TYR A 1 335 ? 42.748 12.983 -6.476 1.00 96.38 335 TYR A N 1
ATOM 2599 C CA . TYR A 1 335 ? 42.505 14.428 -6.541 1.00 96.38 335 TYR A CA 1
ATOM 2600 C C . TYR A 1 335 ? 41.274 14.815 -7.369 1.00 96.38 335 TYR A C 1
ATOM 2602 O O . TYR A 1 335 ? 40.896 15.984 -7.388 1.00 96.38 335 TYR A O 1
ATOM 2610 N N . ALA A 1 336 ? 40.606 13.856 -8.015 1.00 95.81 336 ALA A N 1
ATOM 2611 C CA . ALA A 1 336 ? 39.549 14.091 -9.005 1.00 95.81 336 ALA A CA 1
ATOM 2612 C C . ALA A 1 336 ? 38.183 14.549 -8.435 1.00 95.81 336 ALA A C 1
ATOM 2614 O O . ALA A 1 336 ? 37.173 14.543 -9.146 1.00 95.81 336 ALA A O 1
ATOM 2615 N N . LYS A 1 337 ? 38.104 14.895 -7.145 1.00 96.19 337 LYS A N 1
ATOM 2616 C CA . LYS A 1 337 ? 36.845 15.249 -6.477 1.00 96.19 337 LYS A CA 1
ATOM 2617 C C . LYS A 1 337 ? 36.366 16.640 -6.914 1.00 96.19 337 LYS A C 1
ATOM 2619 O O . LYS A 1 337 ? 37.121 17.606 -6.890 1.00 96.19 337 LYS A O 1
ATOM 2624 N N . VAL A 1 338 ? 35.082 16.747 -7.265 1.00 96.62 338 VAL A N 1
ATOM 2625 C CA . VAL A 1 338 ? 34.427 18.034 -7.555 1.00 96.62 338 VAL A CA 1
ATOM 2626 C C . VAL A 1 338 ? 34.511 18.954 -6.335 1.00 96.62 338 VAL A C 1
ATOM 2628 O O . VAL A 1 338 ? 34.257 18.519 -5.213 1.00 96.62 338 VAL A O 1
ATOM 2631 N N . GLY A 1 339 ? 34.853 20.218 -6.574 1.00 96.25 339 GLY A N 1
ATOM 2632 C CA . GLY A 1 339 ? 35.101 21.232 -5.552 1.00 96.25 339 GLY A CA 1
ATOM 2633 C C . GLY A 1 339 ? 36.567 21.361 -5.132 1.00 96.25 339 GLY A C 1
ATOM 2634 O O . GLY A 1 339 ? 36.901 22.344 -4.483 1.00 96.25 339 GLY A O 1
ATOM 2635 N N . ASN A 1 340 ? 37.450 20.427 -5.509 1.00 96.38 340 ASN A N 1
ATOM 2636 C CA . ASN A 1 340 ? 38.878 20.563 -5.218 1.00 96.38 340 ASN A CA 1
ATOM 2637 C C . ASN A 1 340 ? 39.501 21.726 -6.007 1.00 96.38 340 ASN A C 1
ATOM 2639 O O . ASN A 1 340 ? 39.240 21.890 -7.204 1.00 96.38 340 ASN A O 1
ATOM 2643 N N . GLU A 1 341 ? 40.374 22.482 -5.344 1.00 96.75 341 GLU A N 1
ATOM 2644 C CA . GLU A 1 341 ? 41.215 23.499 -5.973 1.00 96.75 341 GLU A CA 1
ATOM 2645 C C . GLU A 1 341 ? 42.442 22.858 -6.629 1.00 96.75 341 GLU A C 1
ATOM 2647 O O . GLU A 1 341 ? 43.094 21.978 -6.061 1.00 96.75 341 GLU A O 1
ATOM 2652 N N . ILE A 1 342 ? 42.762 23.316 -7.836 1.00 97.50 342 ILE A N 1
ATOM 2653 C CA . ILE A 1 342 ? 43.917 22.891 -8.627 1.00 97.50 342 ILE A CA 1
ATOM 2654 C C . ILE A 1 342 ? 44.591 24.115 -9.256 1.00 97.50 342 ILE A C 1
ATOM 2656 O O . ILE A 1 342 ? 43.982 25.167 -9.441 1.00 97.50 342 ILE A O 1
ATOM 2660 N N . GLY A 1 343 ? 45.864 23.993 -9.610 1.00 97.12 343 GLY A N 1
ATOM 2661 C CA . GLY A 1 343 ? 46.608 25.001 -10.358 1.00 97.12 343 GLY A CA 1
ATOM 2662 C C . GLY A 1 343 ? 46.903 24.533 -11.778 1.00 97.12 343 GLY A C 1
ATOM 2663 O O . GLY A 1 343 ? 47.360 23.413 -11.970 1.00 97.12 343 GLY A O 1
ATOM 2664 N N . ILE A 1 344 ? 46.700 25.389 -12.777 1.00 97.75 344 ILE A N 1
ATOM 2665 C CA . ILE A 1 344 ? 47.092 25.113 -14.164 1.00 97.75 344 ILE A CA 1
ATOM 2666 C C . ILE A 1 344 ? 48.396 25.846 -14.470 1.00 97.75 344 ILE A C 1
ATOM 2668 O O . ILE A 1 344 ? 48.463 27.076 -14.371 1.00 97.75 344 ILE A O 1
ATOM 2672 N N . ALA A 1 345 ? 49.440 25.107 -14.848 1.00 95.56 345 ALA A N 1
ATOM 2673 C CA . ALA A 1 345 ? 50.746 25.673 -15.181 1.00 95.56 345 ALA A CA 1
ATOM 2674 C C . ALA A 1 345 ? 50.740 26.284 -16.593 1.00 95.56 345 ALA A C 1
ATOM 2676 O O . ALA A 1 345 ? 51.101 25.657 -17.588 1.00 95.56 345 ALA A O 1
ATOM 2677 N N . ILE A 1 346 ? 50.339 27.551 -16.688 1.00 93.50 346 ILE A N 1
ATOM 2678 C CA . ILE A 1 346 ? 50.329 28.315 -17.934 1.00 93.50 346 ILE A CA 1
ATOM 2679 C C . ILE A 1 346 ? 51.686 29.009 -18.094 1.00 93.50 346 ILE A C 1
ATOM 2681 O O . ILE A 1 346 ? 51.955 30.075 -17.526 1.00 93.50 346 ILE A O 1
ATOM 2685 N N . ARG A 1 347 ? 52.559 28.416 -18.916 1.00 85.31 347 ARG A N 1
ATOM 2686 C CA . ARG A 1 347 ? 53.944 28.879 -19.131 1.00 85.31 347 ARG A CA 1
ATOM 2687 C C . ARG A 1 347 ? 54.726 28.907 -17.804 1.00 85.31 347 ARG A C 1
ATOM 2689 O O . ARG A 1 347 ? 54.981 27.860 -17.232 1.00 85.31 347 ARG A O 1
ATOM 2696 N N . LYS A 1 348 ? 55.121 30.092 -17.314 1.00 84.50 348 LYS A N 1
ATOM 2697 C CA . LYS A 1 348 ? 55.872 30.275 -16.053 1.00 84.50 348 LYS A CA 1
ATOM 2698 C C . LYS A 1 348 ? 54.979 30.574 -14.838 1.00 84.50 348 LYS A C 1
ATOM 2700 O O . LYS A 1 348 ? 55.508 30.860 -13.770 1.00 84.50 348 LYS A O 1
ATOM 2705 N N . LYS A 1 349 ? 53.649 30.595 -14.993 1.00 91.31 349 LYS A N 1
ATOM 2706 C CA . LYS A 1 349 ? 52.704 30.954 -13.923 1.00 91.31 349 LYS A CA 1
ATOM 2707 C C . LYS A 1 349 ? 51.734 29.810 -13.663 1.00 91.31 349 LYS A C 1
ATOM 2709 O O . LYS A 1 349 ? 51.208 29.232 -14.607 1.00 91.31 349 LYS A O 1
ATOM 2714 N N . VAL A 1 350 ? 51.463 29.534 -12.393 1.00 94.75 350 VAL A N 1
ATOM 2715 C CA . VAL A 1 350 ? 50.378 28.636 -11.985 1.00 94.75 350 VAL A CA 1
ATOM 2716 C C . VAL A 1 350 ? 49.138 29.490 -11.743 1.00 94.75 350 VAL A C 1
ATOM 2718 O O . VAL A 1 350 ? 49.180 30.429 -10.950 1.00 94.75 350 VAL A O 1
ATOM 2721 N N . VAL A 1 351 ? 48.061 29.213 -12.474 1.00 96.69 351 VAL A N 1
ATOM 2722 C CA . VAL A 1 351 ? 46.794 29.951 -12.383 1.00 96.69 351 VAL A CA 1
ATOM 2723 C C . VAL A 1 351 ? 45.759 29.065 -11.680 1.00 96.69 351 VAL A C 1
ATOM 2725 O O . VAL A 1 351 ? 45.623 27.908 -12.079 1.00 96.69 351 VAL A O 1
ATOM 2728 N N . PRO A 1 352 ? 45.040 29.558 -10.654 1.00 96.88 352 PRO A N 1
ATOM 2729 C CA . PRO A 1 352 ? 44.082 28.748 -9.904 1.00 96.88 352 PRO A CA 1
ATOM 2730 C C . PRO A 1 352 ? 42.857 28.365 -10.746 1.00 96.88 352 PRO A C 1
ATOM 2732 O O . PRO A 1 352 ? 42.371 29.155 -11.564 1.00 96.88 352 PRO A O 1
ATOM 2735 N N . ALA A 1 353 ? 42.348 27.161 -10.508 1.00 97.81 353 ALA A N 1
ATOM 2736 C CA . ALA A 1 353 ? 41.133 26.597 -11.077 1.00 97.81 353 ALA A CA 1
ATOM 2737 C C . ALA A 1 353 ? 40.442 25.677 -10.054 1.00 97.81 353 ALA A C 1
ATOM 2739 O O . ALA A 1 353 ? 41.055 25.224 -9.090 1.00 97.81 353 ALA A O 1
ATOM 2740 N N . VAL A 1 354 ? 39.159 25.392 -10.261 1.00 97.94 354 VAL A N 1
ATOM 2741 C CA . VAL A 1 354 ? 38.366 24.510 -9.389 1.00 97.94 354 VAL A CA 1
ATOM 2742 C C . VAL A 1 354 ? 37.764 23.392 -10.223 1.00 97.94 354 VAL A C 1
ATOM 2744 O O . VAL A 1 354 ? 37.241 23.648 -11.308 1.00 97.94 354 VAL A O 1
ATOM 2747 N N . ILE A 1 355 ? 37.817 22.156 -9.725 1.00 98.44 355 ILE A N 1
ATOM 2748 C CA . ILE A 1 355 ? 37.161 21.018 -10.373 1.00 98.44 355 ILE A CA 1
ATOM 2749 C C . ILE A 1 355 ? 35.641 21.191 -10.280 1.00 98.44 355 ILE A C 1
ATOM 2751 O O . ILE A 1 355 ? 35.080 21.280 -9.188 1.00 98.44 355 ILE A O 1
ATOM 2755 N N . VAL A 1 356 ? 34.961 21.174 -11.424 1.00 97.75 356 VAL A N 1
ATOM 2756 C CA . VAL A 1 356 ? 33.505 21.321 -11.540 1.00 97.75 356 VAL A CA 1
ATOM 2757 C C . VAL A 1 356 ? 32.877 20.095 -12.206 1.00 97.75 356 VAL A C 1
ATOM 2759 O O . VAL A 1 356 ? 33.548 19.226 -12.767 1.00 97.75 356 VAL A O 1
ATOM 2762 N N . LYS A 1 357 ? 31.550 19.996 -12.130 1.00 96.38 357 LYS A N 1
ATOM 2763 C CA . LYS A 1 357 ? 30.810 18.875 -12.714 1.00 96.38 357 LYS A CA 1
ATOM 2764 C C . LYS A 1 357 ? 30.749 18.999 -14.242 1.00 96.38 357 LYS A C 1
ATOM 2766 O O . LYS A 1 357 ? 30.374 20.043 -14.760 1.00 96.38 357 LYS A O 1
ATOM 2771 N N . LYS A 1 358 ? 31.047 17.899 -14.942 1.00 93.62 358 LYS A N 1
ATOM 2772 C CA . LYS A 1 358 ? 30.807 17.718 -16.385 1.00 93.62 358 LYS A CA 1
ATOM 2773 C C . LYS A 1 358 ? 29.498 16.941 -16.642 1.00 93.62 358 LYS A C 1
ATOM 2775 O O . LYS A 1 358 ? 29.144 16.101 -15.805 1.00 93.62 358 LYS A O 1
ATOM 2780 N N . PRO A 1 359 ? 28.799 17.150 -17.778 1.00 94.88 359 PRO A N 1
ATOM 2781 C CA . PRO A 1 359 ? 29.098 18.121 -18.842 1.00 94.88 359 PRO A CA 1
ATOM 2782 C C . PRO A 1 359 ? 28.799 19.573 -18.425 1.00 94.88 359 PRO A C 1
ATOM 2784 O O . PRO A 1 359 ? 28.060 19.793 -17.468 1.00 94.88 359 PRO A O 1
ATOM 2787 N N . PHE A 1 360 ? 29.367 20.546 -19.144 1.00 95.75 360 PHE A N 1
ATOM 2788 C CA . PHE A 1 360 ? 29.154 21.988 -18.916 1.00 95.75 360 PHE A CA 1
ATOM 2789 C C . PHE A 1 360 ? 27.872 22.510 -19.580 1.00 95.75 360 PHE A C 1
ATOM 2791 O O . PHE A 1 360 ? 27.367 23.571 -19.226 1.00 95.75 360 PHE A O 1
ATOM 2798 N N . TYR A 1 361 ? 27.338 21.737 -20.524 1.00 94.25 361 TYR A N 1
ATOM 2799 C CA . TYR A 1 361 ? 26.065 21.954 -21.186 1.00 94.25 361 TYR A CA 1
ATOM 2800 C C . TYR A 1 361 ? 25.206 20.692 -21.114 1.00 94.25 361 TYR A C 1
ATOM 2802 O O . TYR A 1 361 ? 25.687 19.563 -21.274 1.00 94.25 361 TYR A O 1
ATOM 2810 N N . LYS A 1 362 ? 23.907 20.872 -20.866 1.00 91.69 362 LYS A N 1
ATOM 2811 C CA . LYS A 1 362 ? 22.953 19.764 -20.840 1.00 91.69 362 LYS A CA 1
ATOM 2812 C C . LYS A 1 362 ? 22.618 19.370 -22.277 1.00 91.69 362 LYS A C 1
ATOM 2814 O O . LYS A 1 362 ? 21.990 20.140 -22.987 1.00 91.69 362 LYS A O 1
ATOM 2819 N N . LYS A 1 363 ? 22.995 18.152 -22.671 1.00 91.75 363 LYS A N 1
ATOM 2820 C CA . LYS A 1 363 ? 22.684 17.597 -23.998 1.00 91.75 363 LYS A CA 1
ATOM 2821 C C . LYS A 1 363 ? 21.168 17.629 -24.260 1.00 91.75 363 LYS A C 1
ATOM 2823 O O . LYS A 1 363 ? 20.411 17.153 -23.410 1.00 91.75 363 LYS A O 1
ATOM 2828 N N . GLN A 1 364 ? 20.760 18.132 -25.423 1.00 91.25 364 GLN A N 1
ATOM 2829 C CA . GLN A 1 364 ? 19.368 18.370 -25.837 1.00 91.25 364 GLN A CA 1
ATOM 2830 C C . GLN A 1 364 ? 18.857 17.360 -26.870 1.00 91.25 364 GLN A C 1
ATOM 2832 O O . GLN A 1 364 ? 17.904 17.640 -27.586 1.00 91.25 364 GLN A O 1
ATOM 2837 N N . TYR A 1 365 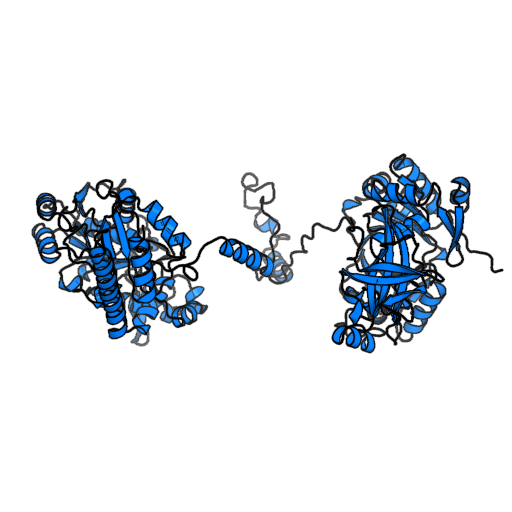? 19.481 16.183 -26.967 1.00 88.38 365 TYR A N 1
ATOM 2838 C CA . TYR A 1 365 ? 19.026 15.138 -27.884 1.00 88.38 365 TYR A CA 1
ATOM 2839 C C . TYR A 1 365 ? 17.530 14.875 -27.710 1.00 88.38 365 TYR A C 1
ATOM 2841 O O . TYR A 1 365 ? 17.071 14.682 -26.575 1.00 88.38 365 TYR A O 1
ATOM 2849 N N . LYS A 1 366 ? 16.799 14.770 -28.826 1.00 80.38 366 LYS A N 1
ATOM 2850 C CA . LYS A 1 366 ? 15.425 14.268 -28.845 1.00 80.38 366 LYS A CA 1
ATOM 2851 C C . LYS A 1 366 ? 15.493 12.756 -28.669 1.00 80.38 366 LYS A C 1
ATOM 2853 O O . LYS A 1 366 ? 15.319 11.954 -29.584 1.00 80.38 366 LYS A O 1
ATOM 2858 N N . LYS A 1 367 ? 15.847 12.373 -27.442 1.00 63.97 367 LYS A N 1
ATOM 2859 C CA . LYS A 1 367 ? 15.661 11.020 -26.947 1.00 63.97 367 LYS A CA 1
ATOM 2860 C C . LYS A 1 367 ? 14.171 10.759 -27.008 1.00 63.97 367 LYS A C 1
ATOM 2862 O O . LYS A 1 367 ? 13.374 11.671 -26.775 1.00 63.97 367 LYS A O 1
ATOM 2867 N N . ASP A 1 368 ? 13.804 9.515 -27.271 1.00 52.12 368 ASP A N 1
ATOM 2868 C CA . ASP A 1 368 ? 12.474 9.082 -26.897 1.00 52.12 368 ASP A CA 1
ATOM 2869 C C . ASP A 1 368 ? 12.223 9.587 -25.466 1.00 52.12 368 ASP A C 1
ATOM 2871 O O . ASP A 1 368 ? 13.093 9.460 -24.591 1.00 52.12 368 ASP A O 1
ATOM 2875 N N . ASN A 1 369 ? 11.036 10.149 -25.203 1.00 39.56 369 ASN A N 1
ATOM 2876 C CA . ASN A 1 369 ? 10.422 9.837 -23.919 1.00 39.56 369 ASN A CA 1
ATOM 2877 C C . ASN A 1 369 ? 10.585 8.338 -23.853 1.00 39.56 369 ASN A C 1
ATOM 2879 O O . ASN A 1 369 ? 10.003 7.668 -24.702 1.00 39.56 369 ASN A O 1
ATOM 2883 N N . ILE A 1 370 ? 11.488 7.846 -23.006 1.00 37.56 370 ILE A N 1
ATOM 2884 C CA . ILE A 1 370 ? 11.732 6.424 -22.881 1.00 37.56 370 ILE A CA 1
ATOM 2885 C C . ILE A 1 370 ? 10.418 5.890 -22.309 1.00 37.56 370 ILE A C 1
ATOM 2887 O O . ILE A 1 370 ? 10.270 5.669 -21.114 1.00 37.56 370 ILE A O 1
ATOM 2891 N N . ILE A 1 371 ? 9.434 5.688 -23.182 1.00 39.75 371 ILE A N 1
ATOM 2892 C CA . ILE A 1 371 ? 8.573 4.544 -23.151 1.00 39.75 371 ILE A CA 1
ATOM 2893 C C . ILE A 1 371 ? 9.601 3.449 -23.347 1.00 39.75 371 ILE A C 1
ATOM 2895 O O . ILE A 1 371 ? 9.976 3.096 -24.463 1.00 39.75 371 ILE A O 1
ATOM 2899 N N . LEU A 1 372 ? 10.175 3.025 -22.216 1.00 35.81 372 LEU A N 1
ATOM 2900 C CA . LEU A 1 372 ? 10.815 1.736 -22.082 1.00 35.81 372 LEU A CA 1
ATOM 2901 C C . LEU A 1 372 ? 9.927 0.839 -22.916 1.00 35.81 372 LEU A C 1
ATOM 2903 O O . LEU A 1 372 ? 8.727 0.799 -22.634 1.00 35.81 372 LEU A O 1
ATOM 2907 N N . ASN A 1 373 ? 10.463 0.245 -23.984 1.00 36.03 373 ASN A N 1
ATOM 2908 C CA . ASN A 1 373 ? 9.759 -0.820 -24.669 1.00 36.03 373 ASN A CA 1
ATOM 2909 C C . ASN A 1 373 ? 9.328 -1.759 -23.555 1.00 36.03 373 ASN A C 1
ATOM 2911 O O . ASN A 1 373 ? 10.157 -2.403 -22.913 1.00 36.03 373 ASN A O 1
ATOM 2915 N N . LYS A 1 374 ? 8.039 -1.681 -23.233 1.00 42.81 374 LYS A N 1
ATOM 2916 C CA . LYS A 1 374 ? 7.442 -2.221 -22.025 1.00 42.81 374 LYS A CA 1
ATOM 2917 C C . LYS A 1 374 ? 7.154 -3.688 -22.294 1.00 42.81 374 LYS A C 1
ATOM 2919 O O . LYS A 1 374 ? 6.094 -4.197 -21.964 1.00 42.81 374 LYS A O 1
ATOM 2924 N N . GLU A 1 375 ? 8.152 -4.412 -22.780 1.00 40.97 375 GLU A N 1
ATOM 2925 C CA . GLU A 1 375 ? 8.439 -5.639 -22.068 1.00 40.97 375 GLU A CA 1
ATOM 2926 C C . GLU A 1 375 ? 8.991 -5.174 -20.725 1.00 40.97 375 GLU A C 1
ATOM 2928 O O . GLU A 1 375 ? 10.193 -5.007 -20.518 1.00 40.97 375 GLU A O 1
ATOM 2933 N N . ASN A 1 376 ? 8.062 -4.860 -19.814 1.00 44.81 376 ASN A N 1
ATOM 2934 C CA . ASN A 1 376 ? 8.347 -4.927 -18.400 1.00 44.81 376 ASN A CA 1
ATOM 2935 C C . ASN A 1 376 ? 9.102 -6.249 -18.245 1.00 44.81 376 ASN A C 1
ATOM 2937 O O . ASN A 1 376 ? 8.497 -7.309 -18.397 1.00 44.81 376 ASN A O 1
ATOM 2941 N N . LYS A 1 377 ? 10.417 -6.201 -17.982 1.00 50.12 377 LYS A N 1
ATOM 2942 C CA . LYS A 1 377 ? 11.202 -7.414 -17.698 1.00 50.12 377 LYS A CA 1
ATOM 2943 C C . LYS A 1 377 ? 10.559 -8.237 -16.569 1.00 50.12 377 LYS A C 1
ATOM 2945 O O . LYS A 1 377 ? 10.843 -9.418 -16.446 1.00 50.12 377 LYS A O 1
ATOM 2950 N N . PHE A 1 378 ? 9.654 -7.608 -15.813 1.00 54.22 378 PHE A N 1
ATOM 2951 C CA . PHE A 1 378 ? 8.710 -8.205 -14.882 1.00 54.22 378 PHE A CA 1
ATOM 2952 C C . PHE A 1 378 ? 7.287 -7.693 -15.167 1.00 54.22 378 PHE A C 1
ATOM 2954 O O . PHE A 1 378 ? 6.783 -6.787 -14.503 1.00 54.22 378 PHE A O 1
ATOM 2961 N N . SER A 1 379 ? 6.653 -8.184 -16.235 1.00 67.12 379 SER A N 1
ATOM 2962 C CA . SER A 1 379 ? 5.225 -7.948 -16.470 1.00 67.12 379 SER A CA 1
ATOM 2963 C C . SER A 1 379 ? 4.433 -8.707 -15.407 1.00 67.12 379 SER A C 1
ATOM 2965 O O . SER A 1 379 ? 4.689 -9.886 -15.193 1.00 67.12 379 SER A O 1
ATOM 2967 N N . TYR A 1 380 ? 3.461 -8.056 -14.756 1.00 82.75 380 TYR A N 1
ATOM 2968 C CA . TYR A 1 380 ? 2.530 -8.761 -13.864 1.00 82.75 380 TYR A CA 1
ATOM 2969 C C . TYR A 1 380 ? 1.745 -9.840 -14.626 1.00 82.75 380 TYR A C 1
ATOM 2971 O O . TYR A 1 380 ? 1.438 -10.898 -14.089 1.00 82.75 380 TYR A O 1
ATOM 2979 N N . ILE A 1 381 ? 1.446 -9.579 -15.904 1.00 88.12 381 ILE A N 1
ATOM 2980 C CA . ILE A 1 381 ? 0.833 -10.560 -16.798 1.00 88.12 381 ILE A CA 1
ATOM 2981 C C . ILE A 1 381 ? 1.922 -11.557 -17.216 1.00 88.12 381 ILE A C 1
ATOM 2983 O O . ILE A 1 381 ? 2.872 -11.127 -17.878 1.00 88.12 381 ILE A O 1
ATOM 2987 N N . PRO A 1 382 ? 1.783 -12.855 -16.886 1.00 86.44 382 PRO A N 1
ATOM 2988 C CA . PRO A 1 382 ? 2.825 -13.851 -17.131 1.00 86.44 382 PRO A CA 1
ATOM 2989 C C . PRO A 1 382 ? 2.948 -14.240 -18.610 1.00 86.44 382 PRO A C 1
ATOM 2991 O O . PRO A 1 382 ? 3.995 -14.723 -19.024 1.00 86.44 382 PRO A O 1
ATOM 2994 N N . ALA A 1 383 ? 1.891 -14.033 -19.405 1.00 88.62 383 ALA A N 1
ATOM 2995 C CA . ALA A 1 383 ? 1.853 -14.416 -20.813 1.00 88.62 383 ALA A CA 1
ATOM 2996 C C . ALA A 1 383 ? 2.831 -13.584 -21.654 1.00 88.62 383 ALA A C 1
ATOM 2998 O O . ALA A 1 383 ? 2.681 -12.361 -21.794 1.00 88.62 383 ALA A O 1
ATOM 2999 N N . THR A 1 384 ? 3.795 -14.272 -22.258 1.00 87.56 384 THR A N 1
ATOM 3000 C CA . THR A 1 384 ? 4.796 -13.682 -23.150 1.00 87.56 384 THR A CA 1
ATOM 3001 C C . THR A 1 384 ? 4.197 -13.314 -24.510 1.00 87.56 384 THR A C 1
ATOM 3003 O O . THR A 1 384 ? 3.083 -13.709 -24.861 1.00 87.56 384 THR A O 1
ATOM 3006 N N . SER A 1 385 ? 4.947 -12.562 -25.318 1.00 85.31 385 SER A N 1
ATOM 3007 C CA . SER A 1 385 ? 4.590 -12.286 -26.717 1.00 85.31 385 SER A CA 1
ATOM 3008 C C . SER A 1 385 ? 4.418 -13.580 -27.535 1.00 85.31 385 SER A C 1
ATOM 3010 O O . SER A 1 385 ? 3.535 -13.664 -28.389 1.00 85.31 385 SER A O 1
ATOM 3012 N N . GLU A 1 386 ? 5.206 -14.616 -27.226 1.00 90.44 386 GLU A N 1
ATOM 3013 C CA . GLU A 1 386 ? 5.091 -15.942 -27.839 1.00 90.44 386 GLU A CA 1
ATOM 3014 C C . GLU A 1 386 ? 3.803 -16.662 -27.410 1.00 90.44 386 GLU A C 1
ATOM 3016 O O . GLU A 1 386 ? 3.078 -17.175 -28.265 1.00 90.44 386 GLU A O 1
ATOM 3021 N N . ASP A 1 387 ? 3.478 -16.654 -26.111 1.00 92.19 387 ASP A N 1
ATOM 3022 C CA . ASP A 1 387 ? 2.238 -17.251 -25.596 1.00 92.19 387 ASP A CA 1
ATOM 3023 C C . ASP A 1 387 ? 1.012 -16.594 -26.228 1.00 92.19 387 ASP A C 1
ATOM 3025 O O . ASP A 1 387 ? 0.111 -17.286 -26.701 1.00 92.19 387 ASP A O 1
ATOM 3029 N N . LYS A 1 388 ? 1.008 -15.258 -26.322 1.00 90.88 388 LYS A N 1
ATOM 3030 C CA . LYS A 1 388 ? -0.069 -14.498 -26.973 1.00 90.88 388 LYS A CA 1
ATOM 3031 C C . LYS A 1 388 ? -0.237 -14.901 -28.436 1.00 90.88 388 LYS A C 1
ATOM 3033 O O . LYS A 1 388 ? -1.360 -15.140 -28.864 1.00 90.88 388 LYS A O 1
ATOM 3038 N N . SER A 1 389 ? 0.858 -15.028 -29.187 1.00 92.06 389 SER A N 1
ATOM 3039 C CA . SER A 1 389 ? 0.817 -15.462 -30.591 1.00 92.06 389 SER A CA 1
ATOM 3040 C C . SER A 1 389 ? 0.258 -16.883 -30.738 1.00 92.06 389 SER A C 1
ATOM 3042 O O . SER A 1 389 ? -0.625 -17.129 -31.563 1.00 92.06 389 SER A O 1
ATOM 3044 N N . LYS A 1 390 ? 0.694 -17.818 -29.879 1.00 95.75 390 LYS A N 1
ATOM 3045 C CA . LYS A 1 390 ? 0.157 -19.189 -29.840 1.00 95.75 390 LYS A CA 1
ATOM 3046 C C . LYS A 1 390 ? -1.341 -19.196 -29.532 1.00 95.75 390 LYS A C 1
ATOM 3048 O O . LYS A 1 390 ? -2.092 -19.879 -30.224 1.00 95.75 390 LYS A O 1
ATOM 3053 N N . MET A 1 391 ? -1.777 -18.429 -28.533 1.00 96.44 391 MET A N 1
ATOM 3054 C CA . MET A 1 391 ? -3.186 -18.328 -28.145 1.00 96.44 391 MET A CA 1
ATOM 3055 C C . MET A 1 391 ? -4.047 -17.735 -29.266 1.00 96.44 391 MET A C 1
ATOM 3057 O O . MET A 1 391 ? -5.076 -18.316 -29.596 1.00 96.44 391 MET A O 1
ATOM 3061 N N . LEU A 1 392 ? -3.605 -16.638 -29.892 1.00 95.81 392 LEU A N 1
ATOM 3062 C CA . LEU A 1 392 ? -4.300 -15.993 -31.014 1.00 95.81 392 LEU A CA 1
ATOM 3063 C C . LEU A 1 392 ? -4.476 -16.948 -32.200 1.00 95.81 392 LEU A C 1
ATOM 3065 O O . LEU A 1 392 ? -5.576 -17.079 -32.736 1.00 95.81 392 LEU A O 1
ATOM 3069 N N . LYS A 1 393 ? -3.431 -17.715 -32.532 1.00 96.31 393 LYS A N 1
ATOM 3070 C CA . LYS A 1 393 ? -3.502 -18.749 -33.570 1.00 96.31 393 LYS A CA 1
ATOM 3071 C C . LYS A 1 393 ? -4.532 -19.840 -33.251 1.00 96.31 393 LYS A C 1
ATOM 3073 O O . LYS A 1 393 ? -5.208 -20.300 -34.166 1.00 96.31 393 LYS A O 1
ATOM 3078 N N . VAL A 1 394 ? -4.657 -20.257 -31.987 1.00 97.06 394 VAL A N 1
ATOM 3079 C CA . VAL A 1 394 ? -5.649 -21.266 -31.561 1.00 97.06 394 VAL A CA 1
ATOM 3080 C C . VAL A 1 394 ? -7.078 -20.755 -31.739 1.00 97.06 394 VAL A C 1
ATOM 3082 O O . VAL A 1 394 ? -7.936 -21.517 -32.176 1.00 97.06 394 VAL A O 1
ATOM 3085 N N . VAL A 1 395 ? -7.332 -19.479 -31.440 1.00 96.38 395 VAL A N 1
ATOM 3086 C CA . VAL A 1 395 ? -8.666 -18.871 -31.596 1.00 96.38 395 VAL A CA 1
ATOM 3087 C C . VAL A 1 395 ? -8.934 -18.324 -33.004 1.00 96.38 395 VAL A C 1
ATOM 3089 O O . VAL A 1 395 ? -10.036 -17.859 -33.270 1.00 96.38 395 VAL A O 1
ATOM 3092 N N . GLY A 1 396 ? -7.962 -18.407 -33.920 1.00 95.94 396 GLY A N 1
ATOM 3093 C CA . GLY A 1 396 ? -8.109 -17.977 -35.314 1.00 95.94 396 GLY A CA 1
ATOM 3094 C C . GLY A 1 396 ? -8.099 -16.460 -35.520 1.00 95.94 396 GLY A C 1
ATOM 3095 O O . GLY A 1 396 ? -8.650 -15.990 -36.512 1.00 95.94 396 GLY A O 1
ATOM 3096 N N . LEU A 1 397 ? -7.491 -15.707 -34.600 1.00 95.75 397 LEU A N 1
ATOM 3097 C CA . LEU A 1 397 ? -7.405 -14.243 -34.643 1.00 95.75 397 LEU A CA 1
ATOM 3098 C C . LEU A 1 397 ? -5.964 -13.789 -34.900 1.00 95.75 397 LEU A C 1
ATOM 3100 O O . LEU A 1 397 ? -5.012 -14.490 -34.553 1.00 95.75 397 LEU A O 1
ATOM 3104 N N . ASN A 1 398 ? -5.794 -12.603 -35.483 1.00 91.38 398 ASN A N 1
ATOM 3105 C CA . ASN A 1 398 ? -4.476 -12.053 -35.825 1.00 91.38 398 ASN A CA 1
ATOM 3106 C C . ASN A 1 398 ? -3.986 -10.997 -34.827 1.00 91.38 398 ASN A C 1
ATOM 3108 O O . ASN A 1 398 ? -2.807 -10.641 -34.834 1.00 91.38 398 ASN A O 1
ATOM 3112 N N . SER A 1 399 ? -4.867 -10.491 -33.961 1.00 92.06 399 SER A N 1
ATOM 3113 C CA . SER A 1 399 ? -4.531 -9.468 -32.971 1.00 92.06 399 SER A CA 1
ATOM 3114 C C . SER A 1 399 ? -5.375 -9.590 -31.701 1.00 92.06 399 SER A C 1
ATOM 3116 O O . SER A 1 399 ? -6.435 -10.211 -31.687 1.00 92.06 399 SER A O 1
ATOM 3118 N N . VAL A 1 400 ? -4.900 -8.972 -30.616 1.00 88.88 400 VAL A N 1
ATOM 3119 C CA . VAL A 1 400 ? -5.669 -8.860 -29.366 1.00 88.88 400 VAL A CA 1
ATOM 3120 C C . VAL A 1 400 ? -6.901 -7.969 -29.555 1.00 88.88 400 VAL A C 1
ATOM 3122 O O . VAL A 1 400 ? -7.921 -8.227 -28.931 1.00 88.88 400 VAL A O 1
ATOM 3125 N N . ASP A 1 401 ? -6.851 -6.969 -30.437 1.00 89.94 401 ASP A N 1
ATOM 3126 C CA . ASP A 1 401 ? -7.994 -6.082 -30.689 1.00 89.94 401 ASP A CA 1
ATOM 3127 C C . ASP A 1 401 ? -9.165 -6.825 -31.347 1.00 89.94 401 ASP A C 1
ATOM 3129 O O . ASP A 1 401 ? -10.323 -6.585 -31.002 1.00 89.94 401 ASP A O 1
ATOM 3133 N N . GLU A 1 402 ? -8.874 -7.788 -32.228 1.00 93.56 402 GLU A N 1
ATOM 3134 C CA . GLU A 1 402 ? -9.893 -8.660 -32.827 1.00 93.56 402 GLU A CA 1
ATOM 3135 C C . GLU A 1 402 ? -10.648 -9.492 -31.774 1.00 93.56 402 GLU A C 1
ATOM 3137 O O . GLU A 1 402 ? -11.845 -9.734 -31.940 1.00 93.56 402 GLU A O 1
ATOM 3142 N N . LEU A 1 403 ? -9.997 -9.867 -30.660 1.00 92.81 403 LEU A N 1
ATOM 3143 C CA . LEU A 1 403 ? -10.631 -10.600 -29.550 1.00 92.81 403 LEU A CA 1
ATOM 3144 C C . LEU A 1 403 ? -11.753 -9.789 -28.885 1.00 92.81 403 LEU A C 1
ATOM 3146 O O . LEU A 1 403 ? -12.678 -10.360 -28.317 1.00 92.81 403 LEU A O 1
ATOM 3150 N N . PHE A 1 404 ? -11.674 -8.461 -28.961 1.00 92.19 404 PHE A N 1
ATOM 3151 C CA . PHE A 1 404 ? -12.632 -7.532 -28.364 1.00 92.19 404 PHE A CA 1
ATOM 3152 C C . PHE A 1 404 ? -13.536 -6.861 -29.411 1.00 92.19 404 PHE A C 1
ATOM 3154 O O . PHE A 1 404 ? -14.126 -5.808 -29.146 1.00 92.19 404 PHE A O 1
ATOM 3161 N N . SER A 1 405 ? -13.651 -7.449 -30.606 1.00 91.69 405 SER A N 1
ATOM 3162 C CA . SER A 1 405 ? -14.517 -6.947 -31.682 1.00 91.69 405 SER A CA 1
ATOM 3163 C C . SER A 1 405 ? -16.006 -6.923 -31.304 1.00 91.69 405 SER A C 1
ATOM 3165 O O . SER A 1 405 ? -16.723 -6.045 -31.775 1.00 91.69 405 SER A O 1
ATOM 3167 N N . ASP A 1 406 ? -16.442 -7.788 -30.382 1.00 93.94 406 ASP A N 1
ATOM 3168 C CA . ASP A 1 406 ? -17.818 -7.826 -29.859 1.00 93.94 406 ASP A CA 1
ATOM 3169 C C . ASP A 1 406 ? -18.168 -6.646 -28.932 1.00 93.94 406 ASP A C 1
ATOM 3171 O O . ASP A 1 406 ? -19.339 -6.435 -28.607 1.00 93.94 406 ASP A O 1
ATOM 3175 N N . ILE A 1 407 ? -17.176 -5.870 -28.474 1.00 94.94 407 ILE A N 1
ATOM 3176 C CA . ILE A 1 407 ? -17.429 -4.650 -27.701 1.00 94.94 407 ILE A CA 1
ATOM 3177 C C . ILE A 1 407 ? -17.889 -3.553 -28.678 1.00 94.94 407 ILE A C 1
ATOM 3179 O O . ILE A 1 407 ? -17.121 -3.210 -29.580 1.00 94.94 407 ILE A O 1
ATOM 3183 N N . PRO A 1 408 ? -19.079 -2.948 -28.496 1.00 95.50 408 PRO A N 1
ATOM 3184 C CA . PRO A 1 408 ? -19.562 -1.906 -29.400 1.00 95.50 408 PRO A CA 1
ATOM 3185 C C . PRO A 1 408 ? -18.624 -0.687 -29.460 1.00 95.50 408 PRO A C 1
ATOM 3187 O O . PRO A 1 408 ? -18.146 -0.198 -28.433 1.00 95.50 408 PRO A O 1
ATOM 3190 N N . GLU A 1 409 ? -18.367 -0.165 -30.662 1.00 92.62 409 GLU A N 1
ATOM 3191 C CA . GLU A 1 409 ? -17.443 0.963 -30.886 1.00 92.62 409 GLU A CA 1
ATOM 3192 C C . GLU A 1 409 ? -17.876 2.253 -30.172 1.00 92.62 409 GLU A C 1
ATOM 3194 O O . GLU A 1 409 ? -17.050 3.101 -29.828 1.00 92.62 409 GLU A O 1
ATOM 3199 N N . GLU A 1 410 ? -19.174 2.419 -29.922 1.00 95.50 410 GLU A N 1
ATOM 3200 C CA . GLU A 1 410 ? -19.736 3.55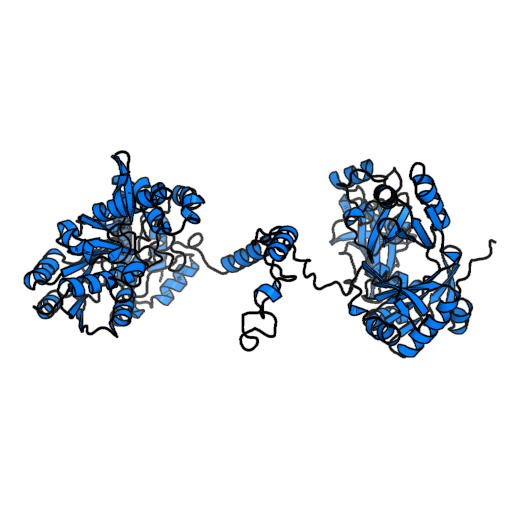5 -29.195 1.00 95.50 410 GLU A CA 1
ATOM 3201 C C . GLU A 1 410 ? -19.399 3.560 -27.697 1.00 95.50 410 GLU A C 1
ATOM 3203 O O . GLU A 1 410 ? -19.404 4.634 -27.094 1.00 95.50 410 GLU A O 1
ATOM 3208 N N . VAL A 1 411 ? -19.071 2.403 -27.102 1.00 95.56 411 VAL A N 1
ATOM 3209 C CA . VAL A 1 411 ? -18.667 2.302 -25.685 1.00 95.56 411 VAL A CA 1
ATOM 3210 C C . VAL A 1 411 ? -17.155 2.170 -25.498 1.00 95.56 411 VAL A C 1
ATOM 3212 O O . VAL A 1 411 ? -16.668 2.264 -24.369 1.00 95.56 411 VAL A O 1
ATOM 3215 N N . LYS A 1 412 ? -16.390 1.982 -26.582 1.00 92.62 412 LYS A N 1
ATOM 3216 C CA . LYS A 1 412 ? -14.924 1.954 -26.526 1.00 92.62 412 LYS A CA 1
ATOM 3217 C C . LYS A 1 412 ? -14.361 3.350 -26.281 1.00 92.62 412 LYS A C 1
ATOM 3219 O O . LYS A 1 412 ? -14.785 4.352 -26.861 1.00 92.62 412 LYS A O 1
ATOM 3224 N N . LEU A 1 413 ? -13.332 3.413 -25.442 1.00 93.56 413 LEU A N 1
ATOM 3225 C CA . LEU A 1 413 ? -12.536 4.622 -25.286 1.00 93.56 413 LEU A CA 1
ATOM 3226 C C . LEU A 1 413 ? -11.760 4.888 -26.582 1.00 93.56 413 LEU A C 1
ATOM 3228 O O . LEU A 1 413 ? -10.867 4.133 -26.944 1.00 93.56 413 LEU A O 1
ATOM 3232 N N . LYS A 1 414 ? -12.064 6.004 -27.253 1.00 91.62 414 LYS A N 1
ATOM 3233 C CA . LYS A 1 414 ? -11.387 6.453 -28.492 1.00 91.62 414 LYS A CA 1
ATOM 3234 C C . LYS A 1 414 ? -10.085 7.221 -28.231 1.00 91.62 414 LYS A C 1
ATOM 3236 O O . LYS A 1 414 ? -9.662 8.051 -29.030 1.00 91.62 414 LYS A O 1
ATOM 3241 N N . ARG A 1 415 ? -9.510 7.008 -27.053 1.00 91.38 415 ARG A N 1
ATOM 3242 C CA . ARG A 1 415 ? -8.281 7.623 -26.562 1.00 91.38 415 ARG A CA 1
ATOM 3243 C C . ARG A 1 415 ? -7.650 6.696 -25.538 1.00 91.38 415 ARG A C 1
ATOM 3245 O O . ARG A 1 415 ? -8.356 5.920 -24.892 1.00 91.38 415 ARG A O 1
ATOM 3252 N N . ASP A 1 416 ? -6.363 6.880 -25.300 1.00 88.38 416 ASP A N 1
ATOM 3253 C CA . ASP A 1 416 ? -5.698 6.240 -24.175 1.00 88.38 416 ASP A CA 1
ATOM 3254 C C . ASP A 1 416 ? -6.275 6.713 -22.831 1.00 88.38 416 ASP A C 1
ATOM 3256 O O . ASP A 1 416 ? -6.914 7.774 -22.704 1.00 88.38 416 ASP A O 1
ATOM 3260 N N . LEU A 1 417 ? -6.050 5.906 -21.793 1.00 92.19 417 LEU A N 1
ATOM 3261 C CA . LEU A 1 417 ? -6.302 6.322 -20.418 1.00 92.19 417 LEU A CA 1
ATOM 3262 C C . LEU A 1 417 ? -5.390 7.506 -20.082 1.00 92.19 417 LEU A C 1
ATOM 3264 O O . LEU A 1 417 ? -4.191 7.467 -20.344 1.00 92.19 417 LEU A O 1
ATOM 3268 N N . ASN A 1 418 ? -5.957 8.550 -19.475 1.00 93.44 418 ASN A N 1
ATOM 3269 C CA . ASN A 1 418 ? -5.200 9.718 -19.028 1.00 93.44 418 ASN A CA 1
ATOM 3270 C C . ASN A 1 418 ? -4.436 9.387 -17.735 1.00 93.44 418 ASN A C 1
ATOM 3272 O O . ASN A 1 418 ? -4.835 9.796 -16.646 1.00 93.44 418 ASN A O 1
ATOM 3276 N N . LEU A 1 419 ? -3.395 8.565 -17.861 1.00 91.06 419 LEU A N 1
ATOM 3277 C CA . LEU A 1 419 ? -2.558 8.075 -16.772 1.00 91.06 419 LEU A CA 1
ATOM 3278 C C . LEU A 1 419 ? -1.089 8.363 -17.079 1.00 91.06 419 LEU A C 1
ATOM 3280 O O . LEU A 1 419 ? -0.669 8.410 -18.234 1.00 91.06 419 LEU A O 1
ATOM 3284 N N . GLU A 1 420 ? -0.289 8.514 -16.028 1.00 85.25 420 GLU A N 1
ATOM 3285 C CA . GLU A 1 420 ? 1.158 8.613 -16.178 1.00 85.25 420 GLU A CA 1
ATOM 3286 C C . GLU A 1 420 ? 1.749 7.327 -16.773 1.00 85.25 420 GLU A C 1
ATOM 3288 O O . GLU A 1 420 ? 1.205 6.226 -16.638 1.00 85.25 420 GLU A O 1
ATOM 3293 N N . ILE A 1 421 ? 2.931 7.449 -17.378 1.00 83.56 421 ILE A N 1
ATOM 3294 C CA . ILE A 1 421 ? 3.683 6.285 -17.842 1.00 83.56 421 ILE A CA 1
ATOM 3295 C C . ILE A 1 421 ? 3.964 5.376 -16.637 1.00 83.56 421 ILE A C 1
ATOM 3297 O O . ILE A 1 421 ? 4.477 5.817 -15.604 1.00 83.56 421 ILE A O 1
ATOM 3301 N N . GLY A 1 422 ? 3.589 4.098 -16.764 1.00 83.44 422 GLY A N 1
ATOM 3302 C CA . GLY A 1 422 ? 3.809 3.127 -15.689 1.00 83.44 422 GLY A CA 1
ATOM 3303 C C . GLY A 1 422 ? 5.291 3.006 -15.324 1.00 83.44 422 GLY A C 1
ATOM 3304 O O . GLY A 1 422 ? 6.150 2.986 -16.204 1.00 83.44 422 GLY A O 1
ATOM 3305 N N . LYS A 1 423 ? 5.545 2.932 -14.021 1.00 86.25 423 LYS A N 1
ATOM 3306 C CA . LYS A 1 423 ? 6.866 3.000 -13.395 1.00 86.25 423 LYS A CA 1
ATOM 3307 C C . LYS A 1 423 ? 7.351 1.605 -13.006 1.00 86.25 423 LYS A C 1
ATOM 3309 O O . LYS A 1 423 ? 6.541 0.692 -12.852 1.00 86.25 423 LYS A O 1
ATOM 3314 N N . SER A 1 424 ? 8.658 1.441 -12.831 1.00 85.31 424 SER A N 1
ATOM 3315 C CA . SER A 1 424 ? 9.228 0.211 -12.272 1.00 85.31 424 SER A CA 1
ATOM 3316 C C . SER A 1 424 ? 8.822 0.016 -10.808 1.00 85.31 424 SER A C 1
ATOM 3318 O O . SER A 1 424 ? 8.529 0.979 -10.101 1.00 85.31 424 SER A O 1
ATOM 3320 N N . GLU A 1 425 ? 8.873 -1.224 -10.321 1.00 87.25 425 GLU A N 1
ATOM 3321 C CA . GLU A 1 425 ? 8.606 -1.547 -8.912 1.00 87.25 425 GLU A CA 1
ATOM 3322 C C . GLU A 1 425 ? 9.487 -0.731 -7.950 1.00 87.25 425 GLU A C 1
ATOM 3324 O O . GLU A 1 425 ? 9.009 -0.254 -6.922 1.00 87.25 425 GLU A O 1
ATOM 3329 N N . LEU A 1 426 ? 10.753 -0.485 -8.310 1.00 90.62 426 LEU A N 1
ATOM 3330 C CA . LEU A 1 426 ? 11.666 0.340 -7.515 1.00 90.62 426 LEU A CA 1
ATOM 3331 C C . LEU A 1 426 ? 11.219 1.807 -7.448 1.00 90.62 426 LEU A C 1
ATOM 3333 O O . LEU A 1 426 ? 11.313 2.438 -6.395 1.00 90.62 426 LEU A O 1
ATOM 3337 N N . GLU A 1 427 ? 10.764 2.372 -8.566 1.00 91.44 427 GLU A N 1
ATOM 3338 C CA . GLU A 1 427 ? 10.245 3.741 -8.610 1.00 91.44 427 GLU A CA 1
ATOM 3339 C C . GLU A 1 427 ? 8.944 3.862 -7.820 1.00 91.44 427 GLU A C 1
ATOM 3341 O O . GLU A 1 427 ? 8.816 4.786 -7.018 1.00 91.44 427 GLU A O 1
ATOM 3346 N N . VAL A 1 428 ? 8.017 2.912 -7.987 1.00 92.31 428 VAL A N 1
ATOM 3347 C CA . VAL A 1 428 ? 6.773 2.857 -7.205 1.00 92.31 428 VAL A CA 1
ATOM 3348 C C . VAL A 1 428 ? 7.091 2.743 -5.716 1.00 92.31 428 VAL A C 1
ATOM 3350 O O . VAL A 1 428 ? 6.577 3.535 -4.935 1.00 92.31 428 VAL A O 1
ATOM 3353 N N . SER A 1 429 ? 8.007 1.853 -5.323 1.00 95.19 429 SER A N 1
ATOM 3354 C CA . SER A 1 429 ? 8.420 1.685 -3.923 1.00 95.19 429 SER A CA 1
ATOM 3355 C C . SER A 1 429 ? 8.995 2.971 -3.328 1.00 95.19 429 SER A C 1
ATOM 3357 O O . SER A 1 429 ? 8.656 3.338 -2.208 1.00 95.19 429 SER A O 1
ATOM 3359 N N . LYS A 1 430 ? 9.830 3.703 -4.079 1.00 96.31 430 LYS A N 1
ATOM 3360 C CA . LYS A 1 430 ? 10.363 5.005 -3.640 1.00 96.31 430 LYS A CA 1
ATOM 3361 C C . LYS A 1 430 ? 9.274 6.069 -3.516 1.00 96.31 430 LYS A C 1
ATOM 3363 O O . LYS A 1 430 ? 9.324 6.869 -2.588 1.00 96.31 430 LYS A O 1
ATOM 3368 N N . ILE A 1 431 ? 8.312 6.088 -4.439 1.00 96.12 431 ILE A N 1
ATOM 3369 C CA . ILE A 1 431 ? 7.185 7.027 -4.401 1.00 96.12 431 ILE A CA 1
ATOM 3370 C C . ILE A 1 431 ? 6.308 6.748 -3.184 1.00 96.12 431 ILE A C 1
ATOM 3372 O O . ILE A 1 431 ? 6.048 7.674 -2.423 1.00 96.12 431 ILE A O 1
ATOM 3376 N N . VAL A 1 432 ? 5.905 5.492 -2.978 1.00 96.69 432 VAL A N 1
ATOM 3377 C CA . VAL A 1 432 ? 5.080 5.081 -1.833 1.00 96.69 432 VAL A CA 1
ATOM 3378 C C . VAL A 1 432 ? 5.808 5.357 -0.522 1.00 96.69 432 VAL A C 1
ATOM 3380 O O . VAL A 1 432 ? 5.202 5.911 0.386 1.00 96.69 432 VAL A O 1
ATOM 3383 N N . LYS A 1 433 ? 7.115 5.065 -0.439 1.00 96.06 433 LYS A N 1
ATOM 3384 C CA . LYS A 1 433 ? 7.913 5.379 0.752 1.00 96.06 433 LYS A CA 1
ATOM 3385 C C . LYS A 1 433 ? 7.917 6.880 1.055 1.00 96.06 433 LYS A C 1
ATOM 3387 O O . LYS A 1 433 ? 7.618 7.267 2.176 1.00 96.06 433 LYS A O 1
ATOM 3392 N N . ARG A 1 434 ? 8.188 7.722 0.056 1.00 96.81 434 ARG A N 1
ATOM 3393 C CA . ARG A 1 434 ? 8.172 9.180 0.235 1.00 96.81 434 ARG A CA 1
ATOM 3394 C C . ARG A 1 434 ? 6.797 9.691 0.676 1.00 96.81 434 ARG A C 1
ATOM 3396 O O . ARG A 1 434 ? 6.738 10.532 1.553 1.00 96.81 434 ARG A O 1
ATOM 3403 N N . LEU A 1 435 ? 5.713 9.169 0.097 1.00 96.31 435 LEU A N 1
ATOM 3404 C CA . LEU A 1 435 ? 4.352 9.521 0.521 1.00 96.31 435 LEU A CA 1
ATOM 3405 C C . LEU A 1 435 ? 4.073 9.065 1.959 1.00 96.31 435 LEU A C 1
ATOM 3407 O O . LEU A 1 435 ? 3.424 9.778 2.709 1.00 96.31 435 LEU A O 1
ATOM 3411 N N . SER A 1 436 ? 4.577 7.894 2.365 1.00 94.69 436 SER A N 1
ATOM 3412 C CA . SER A 1 436 ? 4.415 7.428 3.746 1.00 94.69 436 SER A CA 1
ATOM 3413 C C . SER A 1 436 ? 5.184 8.278 4.760 1.00 94.69 436 SER A C 1
ATOM 3415 O O . SER A 1 436 ? 4.714 8.422 5.880 1.00 94.69 436 SER A O 1
ATOM 3417 N N . GLU A 1 437 ? 6.315 8.875 4.361 1.00 94.00 437 GLU A N 1
ATOM 3418 C CA . GLU A 1 437 ? 7.120 9.787 5.192 1.00 94.00 437 GLU A CA 1
ATOM 3419 C C . GLU A 1 437 ? 6.435 11.153 5.420 1.00 94.00 437 GLU A C 1
ATOM 3421 O O . GLU A 1 437 ? 6.890 11.924 6.259 1.00 94.00 437 GLU A O 1
ATOM 3426 N N . GLU A 1 438 ? 5.343 11.463 4.705 1.00 95.25 438 GLU A N 1
ATOM 3427 C CA . GLU A 1 438 ? 4.515 12.655 4.965 1.00 95.25 438 GLU A CA 1
ATOM 3428 C C . GLU A 1 438 ? 3.554 12.457 6.154 1.00 95.25 438 GLU A C 1
ATOM 3430 O O . GLU A 1 438 ? 3.018 13.433 6.679 1.00 95.25 438 GLU A O 1
ATOM 3435 N N . ASN A 1 439 ? 3.353 11.214 6.605 1.00 94.12 439 ASN A N 1
ATOM 3436 C CA . ASN A 1 439 ? 2.541 10.895 7.778 1.00 94.12 439 ASN A CA 1
ATOM 3437 C C . ASN A 1 439 ? 3.406 10.836 9.046 1.00 94.12 439 ASN A C 1
ATOM 3439 O O . ASN A 1 439 ? 4.531 10.344 9.013 1.00 94.12 439 ASN A O 1
ATOM 3443 N N . LEU A 1 440 ? 2.838 11.228 10.190 1.00 92.31 440 LEU A N 1
ATOM 3444 C CA . LEU A 1 440 ? 3.373 10.848 11.502 1.00 92.31 440 LEU A CA 1
ATOM 3445 C C . LEU A 1 440 ? 2.850 9.460 11.875 1.00 92.31 440 LEU A C 1
ATOM 3447 O O . LEU A 1 440 ? 1.647 9.201 11.777 1.00 92.31 440 LEU A O 1
ATOM 3451 N N . SER A 1 441 ? 3.741 8.563 12.294 1.00 92.81 441 SER A N 1
ATOM 3452 C CA . SER A 1 441 ? 3.382 7.183 12.617 1.00 92.81 441 SER A CA 1
ATOM 3453 C C . SER A 1 441 ? 3.366 6.927 14.126 1.00 92.81 441 SER A C 1
ATOM 3455 O O . SER A 1 441 ? 3.924 7.680 14.920 1.00 92.81 441 SER A O 1
ATOM 3457 N N . LEU A 1 442 ? 2.771 5.808 14.542 1.00 91.75 442 LEU A N 1
ATOM 3458 C CA . LEU A 1 442 ? 2.845 5.345 15.935 1.00 91.75 442 LEU A CA 1
ATOM 3459 C C . LEU A 1 442 ? 4.180 4.670 16.288 1.00 91.75 442 LEU A C 1
ATOM 3461 O O . LEU A 1 442 ? 4.338 4.172 17.403 1.00 91.75 442 LEU A O 1
ATOM 3465 N N . GLU A 1 443 ? 5.123 4.616 15.345 1.00 89.06 443 GLU A N 1
ATOM 3466 C CA . GLU A 1 443 ? 6.531 4.360 15.661 1.00 89.06 443 GLU A CA 1
ATOM 3467 C C . GLU A 1 443 ? 7.204 5.636 16.193 1.00 89.06 443 GLU A C 1
ATOM 3469 O O . GLU A 1 443 ? 8.126 5.542 17.002 1.00 89.06 443 GLU A O 1
ATOM 3474 N N . ASP A 1 444 ? 6.696 6.809 15.799 1.00 92.12 444 ASP A N 1
ATOM 3475 C CA . ASP A 1 444 ? 7.203 8.124 16.202 1.00 92.12 444 ASP A CA 1
ATOM 3476 C C . ASP A 1 444 ? 6.437 8.712 17.400 1.00 92.12 444 ASP A C 1
ATOM 3478 O O . ASP A 1 444 ? 6.998 9.490 18.172 1.00 92.12 444 ASP A O 1
ATOM 3482 N N . LEU A 1 445 ? 5.155 8.351 17.558 1.00 96.69 445 LEU A N 1
ATOM 3483 C CA . LEU A 1 445 ? 4.245 8.935 18.548 1.00 96.69 445 LEU A CA 1
ATOM 3484 C C . LEU A 1 445 ? 3.868 7.972 19.686 1.00 96.69 445 LEU A C 1
ATOM 3486 O O . LEU A 1 445 ? 3.496 6.816 19.465 1.00 96.69 445 LEU A O 1
ATOM 3490 N N . THR A 1 446 ? 3.822 8.489 20.917 1.00 98.12 446 THR A N 1
ATOM 3491 C CA . THR A 1 446 ? 3.191 7.803 22.056 1.00 98.12 446 THR A CA 1
ATOM 3492 C C . THR A 1 446 ? 1.672 8.029 22.019 1.00 98.12 446 THR A C 1
ATOM 3494 O O . THR A 1 446 ? 1.218 9.157 22.174 1.00 98.12 446 THR A O 1
ATOM 3497 N N . CYS A 1 447 ? 0.870 6.974 21.839 1.00 97.94 447 CYS A N 1
ATOM 3498 C CA . CYS A 1 447 ? -0.585 7.074 21.647 1.00 97.94 447 CYS A CA 1
ATOM 3499 C C . CYS A 1 447 ? -1.415 6.908 22.932 1.00 97.94 447 CYS A C 1
ATOM 3501 O O . CYS A 1 447 ? -1.273 5.900 23.629 1.00 97.94 447 CYS A O 1
ATOM 3503 N N . PHE A 1 448 ? -2.335 7.853 23.172 1.00 98.62 448 PHE A N 1
ATOM 3504 C CA . PHE A 1 448 ? -3.367 7.821 24.219 1.00 98.62 448 PHE A CA 1
ATOM 3505 C C . PHE A 1 448 ? -4.795 8.074 23.690 1.00 98.62 448 PHE A C 1
ATOM 3507 O O . PHE A 1 448 ? -5.709 8.298 24.485 1.00 98.62 448 PHE A O 1
ATOM 3514 N N . LEU A 1 449 ? -4.999 8.029 22.367 1.00 97.38 449 LEU A N 1
ATOM 3515 C CA . LEU A 1 449 ? -6.260 8.412 21.717 1.00 97.38 449 LEU A CA 1
ATOM 3516 C C . LEU A 1 449 ? -7.411 7.434 21.989 1.00 97.38 449 LEU A C 1
ATOM 3518 O O . LEU A 1 449 ? -8.471 7.856 22.441 1.00 97.38 449 LEU A O 1
ATOM 3522 N N . GLY A 1 450 ? -7.202 6.137 21.739 1.00 96.19 450 GLY A N 1
ATOM 3523 C CA . GLY A 1 450 ? -8.246 5.119 21.902 1.00 96.19 450 GLY A CA 1
ATOM 3524 C C . GLY A 1 450 ? -9.485 5.394 21.052 1.00 96.19 450 GLY A C 1
ATOM 3525 O O . GLY A 1 450 ? -9.376 5.542 19.837 1.00 96.19 450 GLY A O 1
ATOM 3526 N N . ALA A 1 451 ? -10.651 5.446 21.703 1.00 96.69 451 ALA A N 1
ATOM 3527 C CA . ALA A 1 451 ? -11.952 5.708 21.093 1.00 96.69 451 ALA A CA 1
ATOM 3528 C C . ALA A 1 451 ? -12.309 4.682 20.001 1.00 96.69 451 ALA A C 1
ATOM 3530 O O . ALA A 1 451 ? -12.591 5.029 18.862 1.00 96.69 451 ALA A O 1
ATOM 3531 N N . GLY A 1 452 ? -12.268 3.390 20.347 1.00 94.81 452 GLY A N 1
ATOM 3532 C CA . GLY A 1 452 ? -12.637 2.290 19.443 1.00 94.81 452 GLY A CA 1
ATOM 3533 C C . GLY A 1 452 ? -11.500 1.740 18.574 1.00 94.81 452 GLY A C 1
ATOM 3534 O O . GLY A 1 452 ? -11.666 0.686 17.961 1.00 94.81 452 GLY A O 1
ATOM 3535 N N . ALA A 1 453 ? -10.333 2.390 18.564 1.00 96.56 453 ALA A N 1
ATOM 3536 C CA . ALA A 1 453 ? -9.135 1.926 17.871 1.00 96.56 453 ALA A CA 1
ATOM 3537 C C . ALA A 1 453 ? -7.928 1.965 18.826 1.00 96.56 453 ALA A C 1
ATOM 3539 O O . ALA A 1 453 ? -7.542 3.019 19.328 1.00 96.56 453 ALA A O 1
ATOM 3540 N N . TYR A 1 454 ? -7.329 0.808 19.115 1.00 97.50 454 TYR A N 1
ATOM 3541 C CA . TYR A 1 454 ? -6.426 0.653 20.259 1.00 97.50 454 TYR A CA 1
ATOM 3542 C C . TYR A 1 454 ? -4.990 0.267 19.870 1.00 97.50 454 TYR A C 1
ATOM 3544 O O . TYR A 1 454 ? -4.758 -0.735 19.189 1.00 97.50 454 TYR A O 1
ATOM 3552 N N . ASP A 1 455 ? -4.005 1.028 20.367 1.00 97.31 455 ASP A N 1
ATOM 3553 C CA . ASP A 1 455 ? -2.570 0.760 20.171 1.00 97.31 455 ASP A CA 1
ATOM 3554 C C . ASP A 1 455 ? -2.050 -0.317 21.145 1.00 97.31 455 ASP A C 1
ATOM 3556 O O . ASP A 1 455 ? -1.420 -0.026 22.170 1.00 97.31 455 ASP A O 1
ATOM 3560 N N . HIS A 1 456 ? -2.358 -1.575 20.829 1.00 97.50 456 HIS A N 1
ATOM 3561 C CA . HIS A 1 456 ? -1.852 -2.765 21.519 1.00 97.50 456 HIS A CA 1
ATOM 3562 C C . HIS A 1 456 ? -0.544 -3.278 20.894 1.00 97.50 456 HIS A C 1
ATOM 3564 O O . HIS A 1 456 ? -0.238 -3.026 19.726 1.00 97.50 456 HIS A O 1
ATOM 3570 N N . TYR A 1 457 ? 0.253 -4.014 21.671 1.00 96.62 457 TYR A N 1
ATOM 3571 C CA . TYR A 1 457 ? 1.449 -4.674 21.150 1.00 96.62 457 TYR A CA 1
ATOM 3572 C C . TYR A 1 457 ? 1.081 -5.767 20.136 1.00 96.62 457 TYR A C 1
ATOM 3574 O O . TYR A 1 457 ? 0.226 -6.609 20.401 1.00 96.62 457 TYR A O 1
ATOM 3582 N N . ILE A 1 458 ? 1.772 -5.786 18.992 1.00 97.06 458 ILE A N 1
ATOM 3583 C CA . ILE A 1 458 ? 1.588 -6.786 17.933 1.00 97.06 458 ILE A CA 1
ATOM 3584 C C . ILE A 1 458 ? 2.826 -7.696 17.892 1.00 97.06 458 ILE A C 1
ATOM 3586 O O . ILE A 1 458 ? 3.887 -7.261 17.432 1.00 97.06 458 ILE A O 1
ATOM 3590 N N . PRO A 1 459 ? 2.723 -8.960 18.349 1.00 97.19 459 PRO A N 1
ATOM 3591 C CA . PRO A 1 459 ? 3.817 -9.922 18.267 1.00 97.19 459 PRO A CA 1
ATOM 3592 C C . PRO A 1 459 ? 4.339 -10.116 16.836 1.00 97.19 459 PRO A C 1
ATOM 3594 O O . PRO A 1 459 ? 3.570 -10.331 15.898 1.00 97.19 459 PRO A O 1
ATOM 3597 N N . SER A 1 460 ? 5.665 -10.129 16.662 1.00 96.19 460 SER A N 1
ATOM 3598 C CA . SER A 1 460 ? 6.315 -10.236 15.341 1.00 96.19 460 SER A CA 1
ATOM 3599 C C . SER A 1 460 ? 5.954 -11.513 14.565 1.00 96.19 460 SER A C 1
ATOM 3601 O O . SER A 1 460 ? 5.958 -11.512 13.331 1.00 96.19 460 SER A O 1
ATOM 3603 N N . ILE A 1 461 ? 5.587 -12.587 15.275 1.00 97.31 461 ILE A N 1
ATOM 3604 C CA . ILE A 1 461 ? 5.151 -13.861 14.687 1.00 97.31 461 ILE A CA 1
ATOM 3605 C C . ILE A 1 461 ? 3.895 -13.713 13.816 1.00 97.31 461 ILE A C 1
ATOM 3607 O O . ILE A 1 461 ? 3.768 -14.412 12.810 1.00 97.31 461 ILE A O 1
ATOM 3611 N N . ILE A 1 462 ? 3.010 -12.761 14.136 1.00 97.12 462 ILE A N 1
ATOM 3612 C CA . ILE A 1 462 ? 1.773 -12.512 13.385 1.00 97.12 462 ILE A CA 1
ATOM 3613 C C . ILE A 1 462 ? 2.103 -12.167 11.935 1.00 97.12 462 ILE A C 1
ATOM 3615 O O . ILE A 1 462 ? 1.607 -12.819 11.015 1.00 97.12 462 ILE A O 1
ATOM 3619 N N . LYS A 1 463 ? 2.998 -11.196 11.716 1.00 94.94 463 LYS A N 1
ATOM 3620 C CA . LYS A 1 463 ? 3.421 -10.780 10.370 1.00 94.94 463 LYS A CA 1
ATOM 3621 C C . LYS A 1 463 ? 4.124 -11.913 9.618 1.00 94.94 463 LYS A C 1
ATOM 3623 O O . LYS A 1 463 ? 3.950 -12.058 8.409 1.00 94.94 463 LYS A O 1
ATOM 3628 N N . HIS A 1 464 ? 4.904 -12.735 10.320 1.00 95.94 464 HIS A N 1
ATOM 3629 C CA . HIS A 1 464 ? 5.619 -13.851 9.701 1.00 95.94 464 HIS A CA 1
ATOM 3630 C C . HIS A 1 464 ? 4.668 -14.933 9.167 1.00 95.94 464 HIS A C 1
ATOM 3632 O O . HIS A 1 464 ? 4.865 -15.428 8.063 1.00 95.94 464 HIS A O 1
ATOM 3638 N N . ILE A 1 465 ? 3.612 -15.273 9.910 1.00 94.38 465 ILE A N 1
ATOM 3639 C CA . ILE A 1 465 ? 2.643 -16.293 9.481 1.00 94.38 465 ILE A CA 1
ATOM 3640 C C . ILE A 1 465 ? 1.683 -15.737 8.424 1.00 94.38 465 ILE A C 1
ATOM 3642 O O . ILE A 1 465 ? 1.438 -16.389 7.413 1.00 94.38 465 ILE A O 1
ATOM 3646 N N . THR A 1 466 ? 1.160 -14.529 8.630 1.00 94.62 466 THR A N 1
ATOM 3647 C CA . THR A 1 466 ? 0.132 -13.935 7.751 1.00 94.62 466 THR A CA 1
ATOM 3648 C C . THR A 1 466 ? 0.661 -13.535 6.375 1.00 94.62 466 THR A C 1
ATOM 3650 O O . THR A 1 466 ? -0.118 -13.445 5.433 1.00 94.62 466 THR A O 1
ATOM 3653 N N . SER A 1 467 ? 1.978 -13.355 6.228 1.00 94.44 467 SER A N 1
ATOM 3654 C CA . SER A 1 467 ? 2.627 -13.106 4.930 1.00 94.44 467 SER A CA 1
ATOM 3655 C C . SER A 1 467 ? 2.863 -14.368 4.091 1.00 94.44 467 SER A C 1
ATOM 3657 O O . SER A 1 467 ? 3.312 -14.263 2.948 1.00 94.44 467 SER A O 1
ATOM 3659 N N . ARG A 1 468 ? 2.555 -15.564 4.614 1.00 92.81 468 ARG A N 1
ATOM 3660 C CA . ARG A 1 468 ? 2.653 -16.814 3.850 1.00 92.81 468 ARG A CA 1
ATOM 3661 C C . ARG A 1 468 ? 1.583 -16.851 2.757 1.00 92.81 468 ARG A C 1
ATOM 3663 O O . ARG A 1 468 ? 0.405 -16.590 3.010 1.00 92.81 468 ARG A O 1
ATOM 3670 N N . SER A 1 469 ? 1.991 -17.193 1.536 1.00 90.31 469 SER A N 1
ATOM 3671 C CA . SER A 1 469 ? 1.140 -17.119 0.341 1.00 90.31 469 SER A CA 1
ATOM 3672 C C . SER A 1 469 ? -0.147 -17.936 0.451 1.00 90.31 469 SER A C 1
ATOM 3674 O O . SER A 1 469 ? -1.195 -17.474 0.027 1.00 90.31 469 SER A O 1
ATOM 3676 N N . GLU A 1 470 ? -0.102 -19.104 1.081 1.00 87.06 470 GLU A N 1
ATOM 3677 C CA . GLU A 1 470 ? -1.251 -19.990 1.290 1.00 87.06 470 GLU A CA 1
ATOM 3678 C C . GLU A 1 470 ? -2.387 -19.357 2.105 1.00 87.06 470 GLU A C 1
ATOM 3680 O O . GLU A 1 470 ? -3.527 -19.795 1.979 1.00 87.06 470 GLU A O 1
ATOM 3685 N N . PHE A 1 471 ? -2.102 -18.320 2.900 1.00 88.88 471 PHE A N 1
ATOM 3686 C CA . PHE A 1 471 ? -3.121 -17.542 3.606 1.00 88.88 471 PHE A CA 1
ATOM 3687 C C . PHE A 1 471 ? -3.434 -16.228 2.892 1.00 88.88 471 PHE A C 1
ATOM 3689 O O . PHE A 1 471 ? -4.597 -15.847 2.802 1.00 88.88 471 PHE A O 1
ATOM 3696 N N . TYR A 1 472 ? -2.412 -15.537 2.382 1.00 90.69 472 TYR A N 1
ATOM 3697 C CA . TYR A 1 472 ? -2.572 -14.199 1.813 1.00 90.69 472 TYR A CA 1
ATOM 3698 C C . TYR A 1 472 ? -3.186 -14.187 0.403 1.00 90.69 472 TYR A C 1
ATOM 3700 O O . TYR A 1 472 ? -3.878 -13.235 0.049 1.00 90.69 472 TYR A O 1
ATOM 3708 N N . THR A 1 473 ? -2.942 -15.216 -0.416 1.00 92.81 473 THR A N 1
ATOM 3709 C CA . THR A 1 473 ? -3.422 -15.260 -1.811 1.00 92.81 473 THR A CA 1
ATOM 3710 C C . THR A 1 473 ? -4.669 -16.119 -1.998 1.00 92.81 473 THR A C 1
ATOM 3712 O O . THR A 1 473 ? -5.347 -15.997 -3.021 1.00 92.81 473 THR A O 1
ATOM 3715 N N . ALA A 1 474 ? -4.991 -16.979 -1.028 1.00 89.12 474 ALA A N 1
ATOM 3716 C CA . ALA A 1 474 ? -6.193 -17.797 -1.065 1.00 89.12 474 ALA A CA 1
ATOM 3717 C C . ALA A 1 474 ? -7.455 -16.927 -0.958 1.00 89.12 474 ALA A C 1
ATOM 3719 O O . ALA A 1 474 ? -7.511 -15.964 -0.196 1.00 89.12 474 ALA A O 1
ATOM 3720 N N . TYR A 1 475 ? -8.494 -17.292 -1.714 1.00 94.31 475 TYR A N 1
ATOM 3721 C CA . TYR A 1 475 ? -9.808 -16.658 -1.610 1.00 94.31 475 TYR A CA 1
ATOM 3722 C C . TYR A 1 475 ? -10.752 -17.498 -0.737 1.00 94.31 475 TYR A C 1
ATOM 3724 O O . TYR A 1 475 ? -10.321 -18.342 0.047 1.00 94.31 475 TYR A O 1
ATOM 3732 N N . THR A 1 476 ? -12.062 -17.266 -0.848 1.00 94.06 476 THR A N 1
ATOM 3733 C CA . THR A 1 476 ? -13.065 -18.029 -0.098 1.00 94.06 476 THR A CA 1
ATOM 3734 C C . THR A 1 476 ? -12.869 -19.541 -0.309 1.00 94.06 476 THR A C 1
ATOM 3736 O O . THR A 1 476 ? -12.815 -19.978 -1.463 1.00 94.06 476 THR A O 1
ATOM 3739 N N . PRO A 1 477 ? -12.835 -20.353 0.768 1.00 93.94 477 PRO A N 1
ATOM 3740 C CA . PRO A 1 477 ? -12.574 -21.791 0.694 1.00 93.94 477 PRO A CA 1
ATOM 3741 C C . PRO A 1 477 ? -13.807 -22.581 0.215 1.00 93.94 477 PRO A C 1
ATOM 3743 O O . PRO A 1 477 ? -14.386 -23.375 0.954 1.00 93.94 477 PRO A O 1
ATOM 3746 N N . TYR A 1 478 ? -14.244 -22.338 -1.026 1.00 95.00 478 TYR A N 1
ATOM 3747 C CA . TYR A 1 478 ? -15.376 -23.042 -1.641 1.00 95.00 478 TYR A CA 1
ATOM 3748 C C . TYR A 1 478 ? -15.076 -24.525 -1.888 1.00 95.00 478 TYR A C 1
ATOM 3750 O O . TYR A 1 478 ? -15.964 -25.357 -1.742 1.00 95.00 478 TYR A O 1
ATOM 3758 N N . GLN A 1 479 ? -13.838 -24.844 -2.276 1.00 96.06 479 GLN A N 1
ATOM 3759 C CA . GLN A 1 479 ? -13.366 -26.212 -2.502 1.00 96.06 479 GLN A CA 1
ATOM 3760 C C . GLN A 1 479 ? -12.712 -26.718 -1.214 1.00 96.06 479 GLN A C 1
ATOM 3762 O O . GLN A 1 479 ? -11.533 -26.448 -0.962 1.00 96.06 479 GLN A O 1
ATOM 3767 N N . ALA A 1 480 ? -13.496 -27.362 -0.351 1.00 96.00 480 ALA A N 1
ATOM 3768 C CA . ALA A 1 480 ? -13.085 -27.639 1.022 1.00 96.00 480 ALA A CA 1
ATOM 3769 C C . ALA A 1 480 ? -11.879 -28.588 1.104 1.00 96.00 480 ALA A C 1
ATOM 3771 O O . ALA A 1 480 ? -10.985 -28.384 1.925 1.00 96.00 480 ALA A O 1
ATOM 3772 N N . GLU A 1 481 ? -11.812 -29.574 0.215 1.00 95.56 481 GLU A N 1
ATOM 3773 C CA . GLU A 1 481 ? -10.808 -30.639 0.162 1.00 95.56 481 GLU A CA 1
ATOM 3774 C C . GLU A 1 481 ? -9.385 -30.100 -0.036 1.00 95.56 481 GLU A C 1
ATOM 3776 O O . GLU A 1 481 ? -8.427 -30.675 0.471 1.00 95.56 481 GLU A O 1
ATOM 3781 N N . ILE A 1 482 ? -9.248 -28.959 -0.717 1.00 94.88 482 ILE A N 1
ATOM 3782 C CA . ILE A 1 482 ? -7.964 -28.285 -0.967 1.00 94.88 482 ILE A CA 1
ATOM 3783 C C . ILE A 1 482 ? -7.788 -27.006 -0.134 1.00 94.88 482 ILE A C 1
ATOM 3785 O O . ILE A 1 482 ? -6.844 -26.253 -0.356 1.00 94.88 482 ILE A O 1
ATOM 3789 N N . SER A 1 483 ? -8.686 -26.758 0.828 1.00 95.31 483 SER A N 1
ATOM 3790 C CA . SER A 1 483 ? -8.696 -25.540 1.658 1.00 95.31 483 SER A CA 1
ATOM 3791 C C . SER A 1 483 ? -8.735 -25.823 3.165 1.00 95.31 483 SER A C 1
ATOM 3793 O O . SER A 1 483 ? -9.063 -24.929 3.947 1.00 95.31 483 SER A O 1
ATOM 3795 N N . GLN A 1 484 ? -8.422 -27.050 3.595 1.00 95.25 484 GLN A N 1
ATOM 3796 C CA . GLN A 1 484 ? -8.572 -27.475 4.995 1.00 95.25 484 GLN A CA 1
ATOM 3797 C C . GLN A 1 484 ? -7.799 -26.602 5.990 1.00 95.25 484 GLN A C 1
ATOM 3799 O O . GLN A 1 484 ? -8.340 -26.286 7.042 1.00 95.25 484 GLN A O 1
ATOM 3804 N N . GLY A 1 485 ? -6.589 -26.143 5.651 1.00 91.69 485 GLY A N 1
ATOM 3805 C CA . GLY A 1 485 ? -5.814 -25.254 6.527 1.00 91.69 485 GLY A CA 1
ATOM 3806 C C . GLY A 1 485 ? -6.518 -23.918 6.792 1.00 91.69 485 GLY A C 1
ATOM 3807 O O . GLY A 1 485 ? -6.667 -23.511 7.942 1.00 91.69 485 GLY A O 1
ATOM 3808 N N . THR A 1 486 ? -7.020 -23.264 5.742 1.00 93.00 486 THR A N 1
ATOM 3809 C CA . THR A 1 486 ? -7.783 -22.010 5.861 1.00 93.00 486 THR A CA 1
ATOM 3810 C C . THR A 1 486 ? -9.094 -22.222 6.614 1.00 93.00 486 THR A C 1
ATOM 3812 O O . THR A 1 486 ? -9.448 -21.420 7.474 1.00 93.00 486 THR A O 1
ATOM 3815 N N . LEU A 1 487 ? -9.812 -23.311 6.325 1.00 95.75 487 LEU A N 1
ATOM 3816 C CA . LEU A 1 487 ? -11.062 -23.640 7.013 1.00 95.75 487 LEU A CA 1
ATOM 3817 C C . LEU A 1 487 ? -10.834 -23.915 8.499 1.00 95.75 487 LEU A C 1
ATOM 3819 O O . LEU A 1 487 ? -11.575 -23.389 9.323 1.00 95.75 487 LEU A O 1
ATOM 3823 N N . GLN A 1 488 ? -9.791 -24.668 8.843 1.00 95.00 488 GLN A N 1
ATOM 3824 C CA . GLN A 1 488 ? -9.435 -24.931 10.230 1.00 95.00 488 GLN A CA 1
ATOM 3825 C C . GLN A 1 488 ? -9.114 -23.630 10.968 1.00 95.00 488 GLN A C 1
ATOM 3827 O O . GLN A 1 488 ? -9.695 -23.387 12.013 1.00 95.00 488 GLN A O 1
ATOM 3832 N N . VAL A 1 489 ? -8.280 -22.748 10.410 1.00 93.06 489 VAL A N 1
ATOM 3833 C CA . VAL A 1 489 ? -7.984 -21.440 11.029 1.00 93.06 489 VAL A CA 1
ATOM 3834 C C . VAL A 1 489 ? -9.256 -20.635 11.300 1.00 93.06 489 VAL A C 1
ATOM 3836 O O . VAL A 1 489 ? -9.402 -20.043 12.365 1.00 93.06 489 VAL A O 1
ATOM 3839 N N . VAL A 1 490 ? -10.189 -20.608 10.349 1.00 95.38 490 VAL A N 1
ATOM 3840 C CA . VAL A 1 490 ? -11.462 -19.899 10.528 1.00 95.38 490 VAL A CA 1
ATOM 3841 C C . VAL A 1 490 ? -12.324 -20.568 11.606 1.00 95.38 490 VAL A C 1
ATOM 3843 O O . VAL A 1 490 ? -12.969 -19.877 12.392 1.00 95.38 490 VAL A O 1
ATOM 3846 N N . PHE A 1 491 ? -12.314 -21.899 11.684 1.00 97.38 491 PHE A N 1
ATOM 3847 C CA . PHE A 1 491 ? -12.966 -22.641 12.761 1.00 97.38 491 PHE A CA 1
ATOM 3848 C C . PHE A 1 491 ? -12.337 -22.341 14.135 1.00 97.38 491 PHE A C 1
ATOM 3850 O O . PHE A 1 491 ? -13.065 -22.168 15.112 1.00 97.38 491 PHE A O 1
ATOM 3857 N N . GLU A 1 492 ? -11.010 -22.215 14.211 1.00 96.88 492 GLU A N 1
ATOM 3858 C CA . GLU A 1 492 ? -10.298 -21.811 15.431 1.00 96.88 492 GLU A CA 1
ATOM 3859 C C . GLU A 1 492 ? -10.665 -20.379 15.837 1.00 96.88 492 GLU A C 1
ATOM 3861 O O . GLU A 1 492 ? -11.006 -20.155 16.994 1.00 96.88 492 GLU A O 1
ATOM 3866 N N . PHE A 1 493 ? -10.711 -19.426 14.895 1.00 98.25 493 PHE A N 1
ATOM 3867 C CA . PHE A 1 493 ? -11.210 -18.070 15.162 1.00 98.25 493 PHE A CA 1
ATOM 3868 C C . PHE A 1 493 ? -12.609 -18.107 15.787 1.00 98.25 493 PHE A C 1
ATOM 3870 O O . PHE A 1 493 ? -12.848 -17.493 16.825 1.00 98.25 493 PHE A O 1
ATOM 3877 N N . GLN A 1 494 ? -13.531 -18.859 15.176 1.00 98.56 494 GLN A N 1
ATOM 3878 C CA . GLN A 1 494 ? -14.895 -19.002 15.685 1.00 98.56 494 GLN A CA 1
ATOM 3879 C C . GLN A 1 494 ? -14.918 -19.595 17.100 1.00 98.56 494 GLN A C 1
ATOM 3881 O O . GLN A 1 494 ? -15.680 -19.125 17.943 1.00 98.56 494 GLN A O 1
ATOM 3886 N N . SER A 1 495 ? -14.083 -20.603 17.356 1.00 97.94 495 SER A N 1
ATOM 3887 C CA . SER A 1 495 ? -13.989 -21.279 18.652 1.00 97.94 495 SER A CA 1
ATOM 3888 C C . SER A 1 495 ? -13.426 -20.353 19.729 1.00 97.94 495 SER A C 1
ATOM 3890 O O . SER A 1 495 ? -14.015 -20.236 20.799 1.00 97.94 495 SER A O 1
ATOM 3892 N N . MET A 1 496 ? -12.351 -19.622 19.425 1.00 98.44 496 MET A N 1
ATOM 3893 C CA . MET A 1 496 ? -11.736 -18.666 20.349 1.00 98.44 496 MET A CA 1
ATOM 3894 C C . MET A 1 496 ? -12.670 -17.492 20.659 1.00 98.44 496 MET A C 1
ATOM 3896 O O . MET A 1 496 ? -12.802 -17.113 21.819 1.00 98.44 496 MET A O 1
ATOM 3900 N N . ILE A 1 497 ? -13.371 -16.944 19.656 1.00 98.62 497 ILE A N 1
ATOM 3901 C CA . ILE A 1 497 ? -14.380 -15.898 19.884 1.00 98.62 497 ILE A CA 1
ATOM 3902 C C . ILE A 1 497 ? -15.533 -16.431 20.742 1.00 98.62 497 ILE A C 1
ATOM 3904 O O . ILE A 1 497 ? -15.960 -15.755 21.679 1.00 98.62 497 ILE A O 1
ATOM 3908 N N . ALA A 1 498 ? -16.039 -17.633 20.454 1.00 98.50 498 ALA A N 1
ATOM 3909 C CA . ALA A 1 498 ? -17.073 -18.267 21.269 1.00 98.50 498 ALA A CA 1
ATOM 3910 C C . ALA A 1 498 ? -16.607 -18.436 22.729 1.00 98.50 498 ALA A C 1
ATOM 3912 O O . ALA A 1 498 ? -17.338 -18.069 23.646 1.00 98.50 498 ALA A O 1
ATOM 3913 N N . GLU A 1 499 ? -15.364 -18.874 22.944 1.00 97.81 499 GLU A N 1
ATOM 3914 C CA . GLU A 1 499 ? -14.781 -19.063 24.274 1.00 97.81 499 GLU A CA 1
ATOM 3915 C C . GLU A 1 499 ? -14.638 -17.746 25.052 1.00 97.81 499 GLU A C 1
ATOM 3917 O O . GLU A 1 499 ? -15.149 -17.650 26.168 1.00 97.81 499 GLU A O 1
ATOM 3922 N N . ILE A 1 500 ? -14.026 -16.702 24.474 1.00 97.94 500 ILE A N 1
ATOM 3923 C CA . ILE A 1 500 ? -13.836 -15.425 25.193 1.00 97.94 500 ILE A CA 1
ATOM 3924 C C . ILE A 1 500 ? -15.158 -14.691 25.445 1.00 97.94 500 ILE A C 1
ATOM 3926 O O . ILE A 1 500 ? -15.273 -13.939 26.409 1.00 97.94 500 ILE A O 1
ATOM 3930 N N . THR A 1 501 ? -16.170 -14.903 24.599 1.00 98.69 501 THR A N 1
ATOM 3931 C CA . THR A 1 501 ? -17.498 -14.295 24.776 1.00 98.69 501 THR A CA 1
ATOM 3932 C C . THR A 1 501 ? -18.431 -15.126 25.657 1.00 98.69 501 THR A C 1
ATOM 3934 O O . THR A 1 501 ? -19.480 -14.623 26.064 1.00 98.69 501 THR A O 1
ATOM 3937 N N . GLY A 1 502 ? -18.074 -16.376 25.967 1.00 98.38 502 GLY A N 1
ATOM 3938 C CA . GLY A 1 502 ? -18.949 -17.332 26.651 1.00 98.38 502 GLY A CA 1
ATOM 3939 C C . GLY A 1 502 ? -20.158 -17.772 25.812 1.00 98.38 502 GLY A C 1
ATOM 3940 O O . GLY A 1 502 ? -21.156 -18.227 26.368 1.00 98.38 502 GLY A O 1
ATOM 3941 N N . MET A 1 503 ? -20.108 -17.600 24.488 1.00 98.62 503 MET A N 1
ATOM 3942 C CA . MET A 1 503 ? -21.195 -17.949 23.567 1.00 98.62 503 MET A CA 1
ATOM 3943 C C . MET A 1 503 ? -20.988 -19.337 22.953 1.00 98.62 503 MET A C 1
ATOM 3945 O O . MET A 1 503 ? -19.907 -19.909 22.995 1.00 98.62 503 MET A O 1
ATOM 3949 N N . GLU A 1 504 ? -22.039 -19.892 22.350 1.00 98.12 504 GLU A N 1
ATOM 3950 C CA . GLU A 1 504 ? -22.009 -21.262 21.814 1.00 98.12 504 GLU A CA 1
ATOM 3951 C C . GLU A 1 504 ? -21.463 -21.341 20.380 1.00 98.12 504 GLU A C 1
ATOM 3953 O O . GLU A 1 504 ? -20.971 -22.386 19.958 1.00 98.12 504 GLU A O 1
ATOM 3958 N N . ILE A 1 505 ? -21.599 -20.267 19.595 1.00 97.88 505 ILE A N 1
ATOM 3959 C CA . ILE A 1 505 ? -21.153 -20.217 18.199 1.00 97.88 505 ILE A CA 1
ATOM 3960 C C . ILE A 1 505 ? -20.794 -18.789 17.788 1.00 97.88 505 ILE A C 1
ATOM 3962 O O . ILE A 1 505 ? -21.494 -17.846 18.156 1.00 97.88 505 ILE A O 1
ATOM 3966 N N . ALA A 1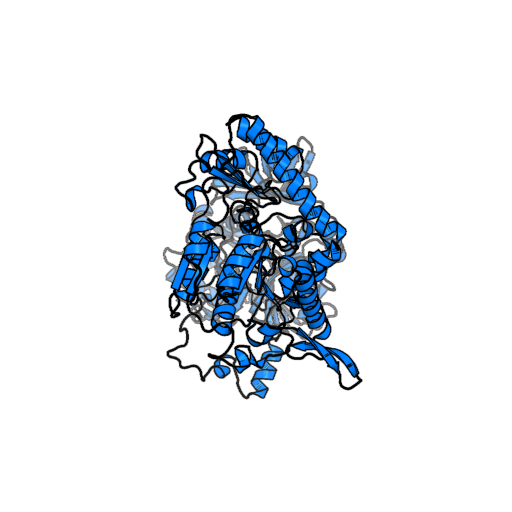 506 ? -19.763 -18.644 16.957 1.00 98.25 506 ALA A N 1
ATOM 3967 C CA . ALA A 1 506 ? -19.419 -17.406 16.265 1.00 98.25 506 ALA A CA 1
ATOM 3968 C C . ALA A 1 506 ? -19.367 -17.606 14.746 1.00 98.25 506 ALA A C 1
ATOM 3970 O O . ALA A 1 506 ? -19.197 -18.731 14.264 1.00 98.25 506 ALA A O 1
ATOM 3971 N N . ASN A 1 507 ? -19.532 -16.519 13.993 1.00 95.81 507 ASN A N 1
ATOM 3972 C CA . ASN A 1 507 ? -19.357 -16.522 12.546 1.00 95.81 507 ASN A CA 1
ATOM 3973 C C . ASN A 1 507 ? -17.887 -16.334 12.137 1.00 95.81 507 ASN A C 1
ATOM 3975 O O . ASN A 1 507 ? -17.019 -15.985 12.934 1.00 95.81 507 ASN A O 1
ATOM 3979 N N . ALA A 1 508 ? -17.608 -16.552 10.857 1.00 93.50 508 ALA A N 1
ATOM 3980 C CA . ALA A 1 508 ? -16.294 -16.364 10.259 1.00 93.50 508 ALA A CA 1
ATOM 3981 C C . ALA A 1 508 ? -16.052 -14.887 9.898 1.00 93.50 508 ALA A C 1
ATOM 3983 O O . ALA A 1 508 ? -15.803 -14.567 8.737 1.00 93.50 508 ALA A O 1
ATOM 3984 N N . SER A 1 509 ? -16.122 -14.001 10.893 1.00 96.56 509 SER A N 1
ATOM 3985 C CA . SER A 1 509 ? -15.961 -12.535 10.833 1.00 96.56 509 SER A CA 1
ATOM 3986 C C . SER A 1 509 ? -17.045 -11.726 10.101 1.00 96.56 509 SER A C 1
ATOM 3988 O O . SER A 1 509 ? -17.839 -12.243 9.310 1.00 96.56 509 SER A O 1
ATOM 3990 N N . MET A 1 510 ? -17.017 -10.421 10.374 1.00 97.88 510 MET A N 1
ATOM 3991 C CA . MET A 1 510 ? -17.746 -9.310 9.754 1.00 97.88 510 MET A CA 1
ATOM 3992 C C . MET A 1 510 ? -16.740 -8.249 9.261 1.00 97.88 510 MET A C 1
ATOM 3994 O O . MET A 1 510 ? -15.537 -8.400 9.473 1.00 97.88 510 MET A O 1
ATOM 3998 N N . TYR A 1 511 ? -17.204 -7.186 8.591 1.00 97.31 511 TYR A N 1
ATOM 3999 C CA . TYR A 1 511 ? -16.308 -6.144 8.063 1.00 97.31 511 TYR A CA 1
ATOM 4000 C C . TYR A 1 511 ? -15.579 -5.364 9.158 1.00 97.31 511 TYR A C 1
ATOM 4002 O O . TYR A 1 511 ? -14.379 -5.132 9.031 1.00 97.31 511 TYR A O 1
ATOM 4010 N N . ASP A 1 512 ? -16.306 -5.014 10.215 1.00 97.31 512 ASP A N 1
ATOM 4011 C CA . ASP A 1 512 ? -15.856 -4.260 11.384 1.00 97.31 512 ASP A CA 1
ATOM 4012 C C . ASP A 1 512 ? -16.875 -4.448 12.529 1.00 97.31 512 ASP A C 1
ATOM 4014 O O . ASP A 1 512 ? -17.950 -5.042 12.345 1.00 97.31 512 ASP A O 1
ATOM 4018 N N . GLY A 1 513 ? -16.544 -3.971 13.728 1.00 97.44 513 GLY A N 1
ATOM 4019 C CA . GLY A 1 513 ? -17.431 -4.055 14.892 1.00 97.44 513 GLY A CA 1
ATOM 4020 C C . GLY A 1 513 ? -18.767 -3.319 14.721 1.00 97.44 513 GLY A C 1
ATOM 4021 O O . GLY A 1 513 ? -19.793 -3.792 15.217 1.00 97.44 513 GLY A O 1
ATOM 4022 N N . ALA A 1 514 ? -18.793 -2.205 13.981 1.00 97.62 514 ALA A N 1
ATOM 4023 C CA . ALA A 1 514 ? -20.017 -1.443 13.749 1.00 97.62 514 ALA A CA 1
ATOM 4024 C C . ALA A 1 514 ? -21.010 -2.262 12.913 1.00 97.62 514 ALA A C 1
ATOM 4026 O O . ALA A 1 514 ? -22.108 -2.574 13.369 1.00 97.62 514 ALA A O 1
ATOM 4027 N N . THR A 1 515 ? -20.611 -2.700 11.722 1.00 97.75 515 THR A N 1
ATOM 4028 C CA . THR A 1 515 ? -21.421 -3.548 10.836 1.00 97.75 515 THR A CA 1
ATOM 4029 C C . THR A 1 515 ? -21.840 -4.856 11.505 1.00 97.75 515 THR A C 1
ATOM 4031 O O . THR A 1 515 ? -22.969 -5.301 11.291 1.00 97.75 515 THR A O 1
ATOM 4034 N N . ALA A 1 516 ? -21.005 -5.439 12.375 1.00 98.44 516 ALA A N 1
ATOM 4035 C CA . ALA A 1 516 ? -21.399 -6.578 13.202 1.00 98.44 516 ALA A CA 1
ATOM 4036 C C . ALA A 1 516 ? -22.577 -6.242 14.136 1.00 98.44 516 ALA A C 1
ATOM 4038 O O . ALA A 1 516 ? -23.542 -7.006 14.192 1.00 98.44 516 ALA A O 1
ATOM 4039 N N . ALA A 1 517 ? -22.542 -5.092 14.819 1.00 98.44 517 ALA A N 1
ATOM 4040 C CA . ALA A 1 517 ? -23.625 -4.638 15.692 1.00 98.44 517 ALA A CA 1
ATOM 4041 C C . ALA A 1 517 ? -24.938 -4.398 14.937 1.00 98.44 517 ALA A C 1
ATOM 4043 O O . ALA A 1 517 ? -26.000 -4.831 15.390 1.00 98.44 517 ALA A O 1
ATOM 4044 N N . ILE A 1 518 ? -24.878 -3.780 13.755 1.00 97.56 518 ILE A N 1
ATOM 4045 C CA . ILE A 1 518 ? -26.071 -3.574 12.924 1.00 97.56 518 ILE A CA 1
ATOM 4046 C C . ILE A 1 518 ? -26.656 -4.916 12.471 1.00 97.56 518 ILE A C 1
ATOM 4048 O O . ILE A 1 518 ? -27.870 -5.127 12.536 1.00 97.56 518 ILE A O 1
ATOM 4052 N N . GLU A 1 519 ? -25.812 -5.844 12.029 1.00 98.06 519 GLU A N 1
ATOM 4053 C CA . GLU A 1 519 ? -26.265 -7.156 11.570 1.00 98.06 519 GLU A CA 1
ATOM 4054 C C . GLU A 1 519 ? -26.807 -8.016 12.720 1.00 98.06 519 GLU A C 1
ATOM 4056 O O . GLU A 1 519 ? -27.754 -8.778 12.523 1.00 98.06 519 GLU A O 1
ATOM 4061 N N . ALA A 1 520 ? -26.310 -7.832 13.947 1.00 98.56 520 ALA A N 1
ATOM 4062 C CA . ALA A 1 520 ? -26.925 -8.398 15.144 1.00 98.56 520 ALA A CA 1
ATOM 4063 C C . ALA A 1 520 ? -28.335 -7.837 15.388 1.00 98.56 520 ALA A C 1
ATOM 4065 O O . ALA A 1 520 ? -29.256 -8.610 15.666 1.00 98.56 520 ALA A O 1
ATOM 4066 N N . CYS A 1 521 ? -28.546 -6.528 15.214 1.00 98.44 521 CYS A N 1
ATOM 4067 C CA . CYS A 1 521 ? -29.880 -5.929 15.296 1.00 98.44 521 CYS A CA 1
ATOM 4068 C C . CYS A 1 521 ? -30.823 -6.488 14.217 1.00 98.44 521 CYS A C 1
ATOM 4070 O O . CYS A 1 521 ? -31.957 -6.867 14.513 1.00 98.44 521 CYS A O 1
ATOM 4072 N N . ILE A 1 522 ? -30.355 -6.622 12.971 1.00 97.38 522 ILE A N 1
ATOM 4073 C CA . ILE A 1 522 ? -31.131 -7.220 11.870 1.00 97.38 522 ILE A CA 1
ATOM 4074 C C . ILE A 1 522 ? -31.453 -8.690 12.158 1.00 97.38 522 ILE A C 1
ATOM 4076 O O . ILE A 1 522 ? -32.585 -9.141 11.950 1.00 97.38 522 ILE A O 1
ATOM 4080 N N . MET A 1 523 ? -30.482 -9.446 12.667 1.00 97.81 523 MET A N 1
ATOM 4081 C CA . MET A 1 523 ? -30.662 -10.825 13.107 1.00 97.81 523 MET A CA 1
ATOM 4082 C C . MET A 1 523 ? -31.726 -10.920 14.209 1.00 97.81 523 MET A C 1
ATOM 4084 O O . MET A 1 523 ? -32.603 -11.784 14.123 1.00 97.81 523 MET A O 1
ATOM 4088 N N . ALA A 1 524 ? -31.710 -10.010 15.186 1.00 98.25 524 ALA A N 1
ATOM 4089 C CA . ALA A 1 524 ? -32.696 -9.959 16.260 1.00 98.25 524 ALA A CA 1
ATOM 4090 C C . ALA A 1 524 ? -34.100 -9.583 15.763 1.00 98.25 524 ALA A C 1
ATOM 4092 O O . ALA A 1 524 ? -35.066 -10.262 16.117 1.00 98.25 524 ALA A O 1
ATOM 4093 N N . MET A 1 525 ? -34.235 -8.589 14.879 1.00 97.25 525 MET A N 1
ATOM 4094 C CA . MET A 1 525 ? -35.513 -8.260 14.227 1.00 97.25 525 MET A CA 1
ATOM 4095 C C . MET A 1 525 ? -36.071 -9.459 13.454 1.00 97.25 525 MET A C 1
ATOM 4097 O O . MET A 1 525 ? -37.236 -9.824 13.595 1.00 97.25 525 MET A O 1
ATOM 4101 N N . ASN A 1 526 ? -35.224 -10.151 12.689 1.00 95.62 526 ASN A N 1
ATOM 4102 C CA . ASN A 1 526 ? -35.616 -11.337 11.926 1.00 95.62 526 ASN A CA 1
ATOM 4103 C C . ASN A 1 526 ? -36.005 -12.534 12.808 1.00 95.62 526 ASN A C 1
ATOM 4105 O O . ASN A 1 526 ? -36.770 -13.402 12.366 1.00 95.62 526 ASN A O 1
ATOM 4109 N N . GLN A 1 527 ? -35.434 -12.625 14.008 1.00 97.12 527 GLN A N 1
ATOM 4110 C CA . GLN A 1 527 ? -35.699 -13.692 14.967 1.00 97.12 527 GLN A CA 1
ATOM 4111 C C . GLN A 1 527 ? -36.974 -13.424 15.774 1.00 97.12 527 GLN A C 1
ATOM 4113 O O . GLN A 1 527 ? -37.794 -14.327 15.940 1.00 97.12 527 GLN A O 1
ATOM 4118 N N . THR A 1 528 ? -37.152 -12.192 16.248 1.00 96.75 528 THR A N 1
ATOM 4119 C CA . THR A 1 528 ? -38.296 -11.772 17.072 1.00 96.75 528 THR A CA 1
ATOM 4120 C C . THR A 1 528 ? -39.522 -11.390 16.246 1.00 96.75 528 THR A C 1
ATOM 4122 O O . THR A 1 528 ? -40.636 -11.467 16.758 1.00 96.75 528 THR A O 1
ATOM 4125 N N . ARG A 1 529 ? -39.330 -11.045 14.963 1.00 96.19 529 ARG A N 1
ATOM 4126 C CA . ARG A 1 529 ? -40.337 -10.466 14.054 1.00 96.19 529 ARG A CA 1
ATOM 4127 C C . ARG A 1 529 ? -40.903 -9.136 14.554 1.00 96.19 529 ARG A C 1
ATOM 4129 O O . ARG A 1 529 ? -42.075 -8.842 14.343 1.00 96.19 529 ARG A O 1
ATOM 4136 N N . LYS A 1 530 ? -40.058 -8.366 15.229 1.00 97.56 530 LYS A N 1
ATOM 4137 C CA . LYS A 1 530 ? -40.354 -7.049 15.786 1.00 97.56 530 LYS A CA 1
ATOM 4138 C C . LYS A 1 530 ? -39.494 -5.993 15.087 1.00 97.56 530 LYS A C 1
ATOM 4140 O O . LYS A 1 530 ? -38.435 -6.334 14.557 1.00 97.56 530 LYS A O 1
ATOM 4145 N N . SER A 1 531 ? -39.939 -4.740 15.094 1.00 96.06 531 SER A N 1
ATOM 4146 C CA . SER A 1 531 ? -39.333 -3.640 14.328 1.00 96.06 531 SER A CA 1
ATOM 4147 C C . SER A 1 531 ? -38.787 -2.498 15.189 1.00 96.06 531 SER A C 1
ATOM 4149 O O . SER A 1 531 ? -38.350 -1.498 14.638 1.00 96.06 531 SER A O 1
ATOM 4151 N N . LYS A 1 532 ? -38.773 -2.611 16.521 1.00 98.38 532 LYS A N 1
ATOM 4152 C CA . LYS A 1 532 ? -38.205 -1.579 17.402 1.00 98.38 532 LYS A CA 1
ATOM 4153 C C . LYS A 1 532 ? -36.849 -2.000 17.964 1.00 98.38 532 LYS A C 1
ATOM 4155 O O . LYS A 1 532 ? -36.729 -3.069 18.562 1.00 98.38 532 LYS A O 1
ATOM 4160 N N . ILE A 1 533 ? -35.834 -1.162 17.796 1.00 98.69 533 ILE A N 1
ATOM 4161 C CA . ILE A 1 533 ? -34.492 -1.326 18.365 1.00 98.69 533 ILE A CA 1
ATOM 4162 C C . ILE A 1 533 ? -34.303 -0.255 19.429 1.00 98.69 533 ILE A C 1
ATOM 4164 O O . ILE A 1 533 ? -34.445 0.931 19.144 1.00 98.69 533 ILE A O 1
ATOM 4168 N N . VAL A 1 534 ? -33.939 -0.671 20.638 1.00 98.81 534 VAL A N 1
ATOM 4169 C CA . VAL A 1 534 ? -33.515 0.245 21.697 1.00 98.81 534 VAL A CA 1
ATOM 4170 C C . VAL A 1 534 ? -31.991 0.200 21.774 1.00 98.81 534 VAL A C 1
ATOM 4172 O O . VAL A 1 534 ? -31.399 -0.877 21.825 1.00 98.81 534 VAL A O 1
ATOM 4175 N N . VAL A 1 535 ? -31.333 1.352 21.740 1.00 98.69 535 VAL A N 1
ATOM 4176 C CA . VAL A 1 535 ? -29.869 1.452 21.708 1.00 98.69 535 VAL A CA 1
ATOM 4177 C C . VAL A 1 535 ? -29.396 2.515 22.686 1.00 98.69 535 VAL A C 1
ATOM 4179 O O . VAL A 1 535 ? -29.987 3.589 22.777 1.00 98.69 535 VAL A O 1
ATOM 4182 N N . SER A 1 536 ? -28.333 2.232 23.432 1.00 98.00 536 SER A N 1
ATOM 4183 C CA . SER A 1 536 ? -27.733 3.249 24.296 1.00 98.00 536 SER A CA 1
ATOM 4184 C C . SER A 1 536 ? -26.922 4.263 23.489 1.00 98.00 536 SER A C 1
ATOM 4186 O O . SER A 1 536 ? -26.185 3.886 22.583 1.00 98.00 536 SER A O 1
ATOM 4188 N N . LYS A 1 537 ? -26.981 5.548 23.847 1.00 96.75 537 LYS A N 1
ATOM 4189 C CA . LYS A 1 537 ? -26.083 6.585 23.305 1.00 96.75 537 LYS A CA 1
ATOM 4190 C C . LYS A 1 537 ? -24.650 6.485 23.838 1.00 96.75 537 LYS A C 1
ATOM 4192 O O . LYS A 1 537 ? -23.787 7.238 23.388 1.00 96.75 537 LYS A O 1
ATOM 4197 N N . THR A 1 538 ? -24.396 5.577 24.783 1.00 96.88 538 THR A N 1
ATOM 4198 C CA . THR A 1 538 ? -23.044 5.259 25.256 1.00 96.88 538 THR A CA 1
ATOM 4199 C C . THR A 1 538 ? -22.303 4.297 24.328 1.00 96.88 538 THR A C 1
ATOM 4201 O O . THR A 1 538 ? -21.128 4.037 24.563 1.00 96.88 538 THR A O 1
ATOM 4204 N N . ILE A 1 539 ? -22.927 3.761 23.270 1.00 97.88 539 ILE A N 1
ATOM 4205 C CA . ILE A 1 539 ? -22.171 3.053 22.225 1.00 97.88 539 ILE A CA 1
ATOM 4206 C C . ILE A 1 539 ? -21.312 4.032 21.417 1.00 97.88 539 ILE A C 1
ATOM 4208 O O . ILE A 1 539 ? -21.554 5.239 21.422 1.00 97.88 539 ILE A O 1
ATOM 4212 N N . HIS A 1 540 ? -20.349 3.513 20.655 1.00 97.69 540 HIS A N 1
ATOM 4213 C CA . HIS A 1 540 ? -19.570 4.333 19.733 1.00 97.69 540 HIS A CA 1
ATOM 4214 C C . HIS A 1 540 ? -20.481 5.123 18.774 1.00 97.69 540 HIS A C 1
ATOM 4216 O O . HIS A 1 540 ? -21.329 4.554 18.079 1.00 97.69 540 HIS A O 1
ATOM 4222 N N . HIS A 1 541 ? -20.299 6.442 18.711 1.00 96.19 541 HIS A N 1
ATOM 4223 C CA . HIS A 1 541 ? -21.168 7.350 17.955 1.00 96.19 541 HIS A CA 1
ATOM 4224 C C . HIS A 1 541 ? -21.197 7.042 16.443 1.00 96.19 541 HIS A C 1
ATOM 4226 O O . HIS A 1 541 ? -22.233 7.197 15.785 1.00 96.19 541 HIS A O 1
ATOM 4232 N N . GLU A 1 542 ? -20.091 6.549 15.878 1.00 96.38 542 GLU A N 1
ATOM 4233 C CA . GLU A 1 542 ? -20.060 6.085 14.485 1.00 96.38 542 GLU A CA 1
ATOM 4234 C C . GLU A 1 542 ? -20.887 4.810 14.285 1.00 96.38 542 GLU A C 1
ATOM 4236 O O . GLU A 1 542 ? -21.608 4.715 13.296 1.00 96.38 542 GLU A O 1
ATOM 4241 N N . THR A 1 543 ? -20.908 3.879 15.247 1.00 97.94 543 THR A N 1
ATOM 4242 C CA . THR A 1 543 ? -21.788 2.697 15.191 1.00 97.94 543 THR A CA 1
ATOM 4243 C C . THR A 1 543 ? -23.256 3.113 15.159 1.00 97.94 543 THR A C 1
ATOM 4245 O O . THR A 1 543 ? -24.034 2.570 14.375 1.00 97.94 543 THR A O 1
ATOM 4248 N N . LEU A 1 544 ? -23.643 4.125 15.943 1.00 96.50 544 LEU A N 1
ATOM 4249 C CA . LEU A 1 544 ? -24.997 4.684 15.900 1.00 96.50 544 LEU A CA 1
ATOM 4250 C C . LEU A 1 544 ? -25.308 5.332 14.538 1.00 96.50 544 LEU A C 1
ATOM 4252 O O . LEU A 1 544 ? -26.401 5.163 13.996 1.00 96.50 544 LEU A O 1
ATOM 4256 N N . SER A 1 545 ? -24.335 6.028 13.946 1.00 97.06 545 SER A N 1
ATOM 4257 C CA . SER A 1 545 ? -24.465 6.630 12.611 1.00 97.06 545 SER A CA 1
ATOM 4258 C C . SER A 1 545 ? -24.621 5.570 11.511 1.00 97.06 545 SER A C 1
ATOM 4260 O O . SER A 1 545 ? -25.474 5.711 10.627 1.00 97.06 545 SER A O 1
ATOM 4262 N N . VAL A 1 546 ? -23.867 4.470 11.596 1.00 97.38 546 VAL A N 1
ATOM 4263 C CA . VAL A 1 546 ? -23.992 3.312 10.697 1.00 97.38 546 VAL A CA 1
ATOM 4264 C C . VAL A 1 546 ? -25.350 2.628 10.884 1.00 97.38 546 VAL A C 1
ATOM 4266 O O . VAL A 1 546 ? -26.004 2.326 9.888 1.00 97.38 546 VAL A O 1
ATOM 4269 N N . LEU A 1 547 ? -25.832 2.464 12.123 1.00 97.06 547 LEU A N 1
ATOM 4270 C CA . LEU A 1 547 ? -27.152 1.893 12.423 1.00 97.06 547 LEU A CA 1
ATOM 4271 C C . LEU A 1 547 ? -28.280 2.692 11.765 1.00 97.06 547 LEU A C 1
ATOM 4273 O O . LEU A 1 547 ? -29.089 2.116 11.033 1.00 97.06 547 LEU A O 1
ATOM 4277 N N . ARG A 1 548 ? -28.297 4.016 11.961 1.00 96.06 548 ARG A N 1
ATOM 4278 C CA . ARG A 1 548 ? -29.273 4.912 11.318 1.00 96.06 548 ARG A CA 1
ATOM 4279 C C . ARG A 1 548 ? -29.199 4.798 9.794 1.00 96.06 548 ARG A C 1
ATOM 4281 O O . ARG A 1 548 ? -30.227 4.664 9.138 1.00 96.06 548 ARG A O 1
ATOM 4288 N N . THR A 1 549 ? -27.989 4.780 9.234 1.00 96.94 549 THR A N 1
ATOM 4289 C CA . THR A 1 549 ? -27.771 4.697 7.781 1.00 96.94 549 THR A CA 1
ATOM 4290 C C . THR A 1 549 ? -28.260 3.374 7.192 1.00 96.94 549 THR A C 1
ATOM 4292 O O . THR A 1 549 ? -28.926 3.373 6.157 1.00 96.94 549 THR A O 1
ATOM 4295 N N . TYR A 1 550 ? -27.962 2.245 7.834 1.00 94.69 550 TYR A N 1
ATOM 4296 C CA . TYR A 1 550 ? -28.344 0.916 7.345 1.00 94.69 550 TYR A CA 1
ATOM 4297 C C . TYR A 1 550 ? -29.852 0.676 7.429 1.00 94.69 550 TYR A C 1
ATOM 4299 O O . TYR A 1 550 ? -30.424 0.002 6.569 1.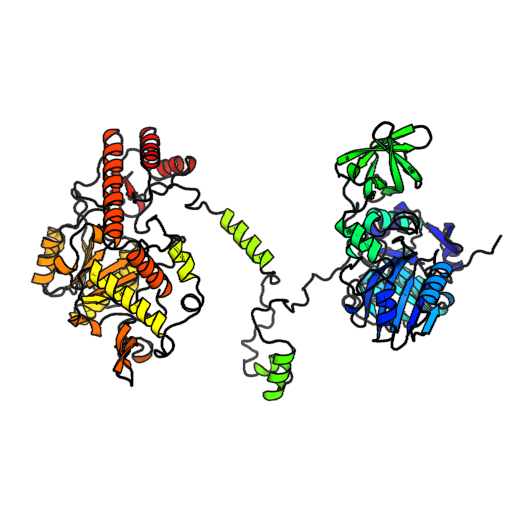00 94.69 550 TYR A O 1
ATOM 4307 N N . LEU A 1 551 ? -30.497 1.208 8.468 1.00 94.25 551 LEU A N 1
ATOM 4308 C CA . LEU A 1 551 ? -31.903 0.938 8.750 1.00 94.25 551 LEU A CA 1
ATOM 4309 C C . LEU A 1 551 ? -32.861 2.012 8.227 1.00 94.25 551 LEU A C 1
ATOM 4311 O O . LEU A 1 551 ? -34.061 1.779 8.273 1.00 94.25 551 LEU A O 1
ATOM 4315 N N . GLN A 1 552 ? -32.373 3.114 7.642 1.00 94.06 552 GLN A N 1
ATOM 4316 C CA . GLN A 1 552 ? -33.223 4.202 7.121 1.00 94.06 552 GLN A CA 1
ATOM 4317 C C . GLN A 1 552 ? -34.286 3.745 6.098 1.00 94.06 552 GLN A C 1
ATOM 4319 O O . GLN A 1 552 ? -35.330 4.374 5.968 1.00 94.06 552 GLN A O 1
ATOM 4324 N N . TYR A 1 553 ? -34.019 2.657 5.364 1.00 91.31 553 TYR A N 1
ATOM 4325 C CA . TYR A 1 553 ? -34.936 2.080 4.370 1.00 91.31 553 TYR A CA 1
ATOM 4326 C C . TYR A 1 553 ? -35.579 0.769 4.838 1.00 91.31 553 TYR A C 1
ATOM 4328 O O . TYR A 1 553 ? -36.172 0.041 4.037 1.00 91.31 553 TYR A O 1
ATOM 4336 N N . LYS A 1 554 ? -35.441 0.430 6.123 1.00 87.19 554 LYS A N 1
ATOM 4337 C CA . LYS A 1 554 ? -36.194 -0.649 6.757 1.00 87.19 554 LYS A CA 1
ATOM 4338 C C . LYS A 1 554 ? -37.310 -0.046 7.595 1.00 87.19 554 LYS A C 1
ATOM 4340 O O . LYS A 1 554 ? -37.140 0.996 8.212 1.00 87.19 554 LYS A O 1
ATOM 4345 N N . ASP A 1 555 ? -38.442 -0.736 7.623 1.00 89.31 555 ASP A N 1
ATOM 4346 C CA . ASP A 1 555 ? -39.538 -0.426 8.536 1.00 89.31 555 ASP A CA 1
ATOM 4347 C C . ASP A 1 555 ? -39.103 -0.783 9.969 1.00 89.31 555 ASP A C 1
ATOM 4349 O O . ASP A 1 555 ? -39.277 -1.917 10.421 1.00 89.31 555 ASP A O 1
ATOM 4353 N N . CYS A 1 556 ? -38.385 0.143 10.611 1.00 94.62 556 CYS A N 1
ATOM 4354 C CA . CYS A 1 556 ? -37.745 -0.029 11.909 1.00 94.62 556 CYS A CA 1
ATOM 4355 C C . CYS A 1 556 ? -37.745 1.283 12.705 1.00 94.62 556 CYS A C 1
ATOM 4357 O O . CYS A 1 556 ? -37.291 2.315 12.215 1.00 94.62 556 CYS A O 1
ATOM 4359 N N . GLU A 1 557 ? -38.176 1.227 13.961 1.00 97.12 557 GLU A N 1
ATOM 4360 C CA . GLU A 1 557 ? -38.038 2.312 14.932 1.00 97.12 557 GLU A CA 1
ATOM 4361 C C . GLU A 1 557 ? -36.709 2.156 15.682 1.00 97.12 557 GLU A C 1
ATOM 4363 O O . GLU A 1 557 ? -36.408 1.076 16.193 1.00 97.12 557 GLU A O 1
ATOM 4368 N N . ILE A 1 558 ? -35.910 3.222 15.761 1.00 98.25 558 ILE A N 1
ATOM 4369 C CA . ILE A 1 558 ? -34.687 3.264 16.573 1.00 98.25 558 ILE A CA 1
ATOM 4370 C C . ILE A 1 558 ? -34.933 4.226 17.734 1.00 98.25 558 ILE A C 1
ATOM 4372 O O . ILE A 1 558 ? -35.162 5.414 17.514 1.00 98.25 558 ILE A O 1
ATOM 4376 N N . VAL A 1 559 ? -34.870 3.712 18.961 1.00 98.38 559 VAL A N 1
ATOM 4377 C CA . VAL A 1 559 ? -35.018 4.489 20.195 1.00 98.38 559 VAL A CA 1
ATOM 4378 C C . VAL A 1 559 ? -33.675 4.578 20.900 1.00 98.38 559 VAL A C 1
ATOM 4380 O O . VAL A 1 559 ? -33.088 3.567 21.281 1.00 98.38 559 VAL A O 1
ATOM 4383 N N . GLU A 1 560 ? -33.197 5.802 21.082 1.00 98.12 560 GLU A N 1
ATOM 4384 C CA . GLU A 1 560 ? -31.896 6.082 21.678 1.00 98.12 560 GLU A CA 1
ATOM 4385 C C . GLU A 1 560 ? -32.040 6.468 23.148 1.00 98.12 560 GLU A C 1
ATOM 4387 O O . GLU A 1 560 ? -32.775 7.398 23.484 1.00 98.12 560 GLU A O 1
ATOM 4392 N N . ILE A 1 561 ? -31.313 5.774 24.019 1.00 98.44 561 ILE A N 1
ATOM 4393 C CA . ILE A 1 561 ? -31.331 6.001 25.464 1.00 98.44 561 ILE A CA 1
ATOM 4394 C C . ILE A 1 561 ? -30.131 6.851 25.853 1.00 98.44 561 ILE A C 1
ATOM 4396 O O . ILE A 1 561 ? -28.990 6.487 25.575 1.00 98.44 561 ILE A O 1
ATOM 4400 N N . ASP A 1 562 ? -30.389 7.993 26.486 1.00 97.00 562 ASP A N 1
ATOM 4401 C CA . ASP A 1 562 ? -29.322 8.856 26.990 1.00 97.00 562 ASP A CA 1
ATOM 4402 C C . ASP A 1 562 ? -28.513 8.166 28.098 1.00 97.00 562 ASP A C 1
ATOM 4404 O O . ASP A 1 562 ? -28.969 7.230 28.758 1.00 97.00 562 ASP A O 1
ATOM 4408 N N . PHE A 1 563 ? -27.311 8.679 28.335 1.00 96.88 563 PHE A N 1
ATOM 4409 C CA . PHE A 1 563 ? -26.489 8.260 29.458 1.00 96.88 563 PHE A CA 1
ATOM 4410 C C . PHE A 1 563 ? -26.906 8.966 30.758 1.00 96.88 563 PHE A C 1
ATOM 4412 O O . PHE A 1 563 ? -27.446 10.074 30.757 1.00 96.88 563 PHE A O 1
ATOM 4419 N N . CYS A 1 564 ? -26.629 8.327 31.890 1.00 96.62 564 CYS A N 1
ATOM 4420 C CA . CYS A 1 564 ? -26.727 8.913 33.213 1.00 96.62 564 CYS A CA 1
ATOM 4421 C C . CYS A 1 564 ? -25.583 9.914 33.417 1.00 96.62 564 CYS A C 1
ATOM 4423 O O . CYS A 1 564 ? -24.414 9.529 33.437 1.00 96.62 564 CYS A O 1
ATOM 4425 N N . ASN A 1 565 ? -25.907 11.189 33.643 1.00 94.25 565 ASN A N 1
ATOM 4426 C CA . ASN A 1 565 ? -24.907 12.253 33.812 1.00 94.25 565 ASN A CA 1
ATOM 4427 C C . ASN A 1 565 ? -23.911 12.004 34.959 1.00 94.25 565 ASN A C 1
ATOM 4429 O O . ASN A 1 565 ? -22.782 12.476 34.897 1.00 94.25 565 ASN A O 1
ATOM 4433 N N . GLU A 1 566 ? -24.318 11.298 36.017 1.00 95.50 566 GLU A N 1
ATOM 4434 C CA . GLU A 1 566 ? -23.454 11.045 37.177 1.00 95.50 566 GLU A CA 1
ATOM 4435 C C . GLU A 1 566 ? -22.482 9.878 36.949 1.00 95.50 566 GLU A C 1
ATOM 4437 O O . GLU A 1 566 ? -21.320 9.937 37.362 1.00 95.50 566 GLU A O 1
ATOM 4442 N N . TYR A 1 567 ? -22.947 8.811 36.298 1.00 97.25 567 TYR A N 1
ATOM 4443 C CA . TYR A 1 567 ? -22.204 7.554 36.195 1.00 97.25 567 TYR A CA 1
ATOM 4444 C C . TYR A 1 567 ? -21.632 7.282 34.803 1.00 97.25 567 TYR A C 1
ATOM 4446 O O . TYR A 1 567 ? -20.722 6.467 34.694 1.00 97.25 567 TYR A O 1
ATOM 4454 N N . GLY A 1 568 ? -22.114 7.959 33.759 1.00 96.88 568 GLY A N 1
ATOM 4455 C CA . GLY A 1 568 ? -21.705 7.725 32.371 1.00 96.88 568 GLY A CA 1
ATOM 4456 C C . GLY A 1 568 ? -22.194 6.393 31.795 1.00 96.88 568 GLY A C 1
ATOM 4457 O O . GLY A 1 568 ? -21.811 6.039 30.686 1.00 96.88 568 GLY A O 1
ATOM 4458 N N . THR A 1 569 ? -23.015 5.649 32.536 1.00 98.31 569 THR A N 1
ATOM 4459 C CA . THR A 1 569 ? -23.714 4.433 32.099 1.00 98.31 569 THR A CA 1
ATOM 4460 C C . THR A 1 569 ? -25.003 4.783 31.361 1.00 98.31 569 THR A C 1
ATOM 4462 O O . THR A 1 569 ? -25.431 5.934 31.348 1.00 98.31 569 THR A O 1
ATOM 4465 N N . THR A 1 570 ? -25.656 3.800 30.758 1.00 98.31 570 THR A N 1
ATOM 4466 C CA . THR A 1 570 ? -27.002 3.937 30.187 1.00 98.31 570 THR A CA 1
ATOM 4467 C C . THR A 1 570 ? -28.015 4.301 31.282 1.00 98.31 570 THR A C 1
ATOM 4469 O O . THR A 1 570 ? -27.994 3.716 32.365 1.00 98.31 570 THR A O 1
ATOM 4472 N N . ASP A 1 571 ? -28.916 5.255 31.024 1.00 98.12 571 ASP A N 1
ATOM 4473 C CA . ASP A 1 571 ? -29.988 5.605 31.967 1.00 98.12 571 ASP A CA 1
ATOM 4474 C C . ASP A 1 571 ? -31.013 4.460 32.065 1.00 98.12 571 ASP A C 1
ATOM 4476 O O . ASP A 1 571 ? -31.823 4.235 31.161 1.00 98.12 571 ASP A O 1
ATOM 4480 N N . ILE A 1 572 ? -30.954 3.722 33.175 1.00 97.69 572 ILE A N 1
ATOM 4481 C CA . ILE A 1 572 ? -31.761 2.523 33.426 1.00 97.69 572 ILE A CA 1
ATOM 4482 C C . ILE A 1 572 ? -33.263 2.823 33.468 1.00 97.69 572 ILE A C 1
ATOM 4484 O O . ILE A 1 572 ? -34.056 2.042 32.938 1.00 97.69 572 ILE A O 1
ATOM 4488 N N . GLU A 1 573 ? -33.678 3.953 34.043 1.00 97.19 573 GLU A N 1
ATOM 4489 C CA . GLU A 1 573 ? -35.101 4.297 34.134 1.00 97.19 573 GLU A CA 1
ATOM 4490 C C . GLU A 1 573 ? -35.664 4.630 32.748 1.00 97.19 573 GLU A C 1
ATOM 4492 O O . GLU A 1 573 ? -36.740 4.151 32.373 1.00 97.19 573 GLU A O 1
ATOM 4497 N N . LYS A 1 574 ? -34.902 5.373 31.931 1.00 98.12 574 LYS A N 1
ATOM 4498 C CA . LYS A 1 574 ? -35.267 5.624 30.526 1.00 98.12 574 LYS A CA 1
ATOM 4499 C C . LYS A 1 574 ? -35.261 4.345 29.694 1.00 98.12 574 LYS A C 1
ATOM 4501 O O . LYS A 1 574 ? -36.152 4.163 28.859 1.00 98.12 574 LYS A O 1
ATOM 4506 N N . LEU A 1 575 ? -34.292 3.456 29.922 1.00 98.31 575 LEU A N 1
ATOM 4507 C CA . LEU A 1 575 ? -34.225 2.157 29.258 1.00 98.31 575 LEU A CA 1
ATOM 4508 C C . LEU A 1 575 ? -35.483 1.338 29.569 1.00 98.31 575 LEU A C 1
ATOM 4510 O O . LEU A 1 575 ? -36.179 0.902 28.653 1.00 98.31 575 LEU A O 1
ATOM 4514 N N . LYS A 1 576 ? -35.827 1.199 30.852 1.00 97.69 576 LYS A N 1
ATOM 4515 C CA . LYS A 1 576 ? -37.010 0.466 31.316 1.00 97.69 576 LYS A CA 1
ATOM 4516 C C . LYS A 1 576 ? -38.316 1.033 30.763 1.00 97.69 576 LYS A C 1
ATOM 4518 O O . LYS A 1 576 ? -39.208 0.263 30.424 1.00 97.69 576 LYS A O 1
ATOM 4523 N N . ALA A 1 577 ? -38.425 2.355 30.640 1.00 97.75 577 ALA A N 1
ATOM 4524 C CA . ALA A 1 577 ? -39.588 3.008 30.039 1.00 97.75 577 ALA A CA 1
ATOM 4525 C C . ALA A 1 577 ? -39.694 2.792 28.516 1.00 97.75 577 ALA A C 1
ATOM 4527 O O . ALA A 1 577 ? -40.783 2.911 27.956 1.00 97.75 577 ALA A O 1
ATOM 4528 N N . SER A 1 578 ? -38.577 2.490 27.848 1.00 98.25 578 SER A N 1
ATOM 4529 C CA . SER A 1 578 ? -38.500 2.388 26.387 1.00 98.25 578 SER A CA 1
ATOM 4530 C C . SER A 1 578 ? -38.597 0.959 25.860 1.00 98.25 578 SER A C 1
ATOM 4532 O O . SER A 1 578 ? -38.999 0.774 24.710 1.00 98.25 578 SER A O 1
ATOM 4534 N N . VAL A 1 579 ? -38.226 -0.041 26.663 1.00 98.38 579 VAL A N 1
ATOM 4535 C CA . VAL A 1 579 ? -38.289 -1.459 26.290 1.00 98.38 579 VAL A CA 1
ATOM 4536 C C . VAL A 1 579 ? -39.693 -2.004 26.552 1.00 98.38 579 VAL A C 1
ATOM 4538 O O . VAL A 1 579 ? -40.195 -1.975 27.671 1.00 98.38 579 VAL A O 1
ATOM 4541 N N . ASP A 1 580 ? -40.317 -2.540 25.508 1.00 97.50 580 ASP A N 1
ATOM 4542 C CA . ASP A 1 580 ? -41.693 -3.037 25.530 1.00 97.50 580 ASP A CA 1
ATOM 4543 C C . ASP A 1 580 ? -41.860 -4.327 24.702 1.00 97.50 580 ASP A C 1
ATOM 4545 O O . ASP A 1 580 ? -40.912 -4.888 24.142 1.00 97.50 580 ASP A O 1
ATOM 4549 N N . LYS A 1 581 ? -43.102 -4.808 24.589 1.00 96.62 581 LYS A N 1
ATOM 4550 C CA . LYS A 1 581 ? -43.443 -6.022 23.830 1.00 96.62 581 LYS A CA 1
ATOM 4551 C C . LYS A 1 581 ? -43.084 -5.949 22.338 1.00 96.62 581 LYS A C 1
ATOM 4553 O O . LYS A 1 581 ? -42.891 -7.009 21.743 1.00 96.62 581 LYS A O 1
ATOM 4558 N N . ASP A 1 582 ? -42.991 -4.753 21.760 1.00 97.06 582 ASP A N 1
ATOM 4559 C CA . ASP A 1 582 ? -42.704 -4.509 20.343 1.00 97.06 582 ASP A CA 1
ATOM 4560 C C . ASP A 1 582 ? -41.195 -4.314 20.099 1.00 97.06 582 ASP A C 1
ATOM 4562 O O . ASP A 1 582 ? -40.744 -4.263 18.956 1.00 97.06 582 ASP A O 1
ATOM 4566 N N . THR A 1 583 ? -40.386 -4.321 21.164 1.00 98.69 583 THR A N 1
ATOM 4567 C CA . THR A 1 583 ? -38.922 -4.225 21.116 1.00 98.69 583 THR A CA 1
ATOM 4568 C C . THR A 1 583 ? -38.280 -5.543 20.668 1.00 98.69 583 THR A C 1
ATOM 4570 O O . THR A 1 583 ? -38.445 -6.594 21.300 1.00 98.69 583 THR A O 1
ATOM 4573 N N . ALA A 1 584 ? -37.543 -5.491 19.557 1.00 98.56 584 ALA A N 1
ATOM 4574 C CA . ALA A 1 584 ? -36.768 -6.587 18.981 1.00 98.56 584 ALA A CA 1
ATOM 4575 C C . ALA A 1 584 ? -35.498 -6.867 19.783 1.00 98.56 584 ALA A C 1
ATOM 4577 O O . ALA A 1 584 ? -35.224 -8.017 20.136 1.00 98.56 584 ALA A O 1
ATOM 4578 N N . CYS A 1 585 ? -34.730 -5.821 20.079 1.00 98.75 585 CYS A N 1
ATOM 4579 C CA . CYS A 1 585 ? -33.482 -5.938 20.815 1.00 98.75 585 CYS A CA 1
ATOM 4580 C C . CYS A 1 585 ? -33.096 -4.660 21.550 1.00 98.75 585 CYS A C 1
ATOM 4582 O O . CYS A 1 585 ? -33.525 -3.563 21.187 1.00 98.75 585 CYS A O 1
ATOM 4584 N N . VAL A 1 586 ? -32.232 -4.852 22.546 1.00 98.88 586 VAL A N 1
ATOM 4585 C CA . VAL A 1 586 ? -31.502 -3.799 23.247 1.00 98.88 586 VAL A CA 1
ATOM 4586 C C . VAL A 1 586 ? -30.018 -3.946 22.906 1.00 98.88 586 VAL A C 1
ATOM 4588 O O . VAL A 1 586 ? -29.443 -5.007 23.150 1.00 98.88 586 VAL A O 1
ATOM 4591 N N . LEU A 1 587 ? -29.413 -2.910 22.315 1.00 98.81 587 LEU A N 1
ATOM 4592 C CA . LEU A 1 587 ? -27.986 -2.856 21.975 1.00 98.81 587 LEU A CA 1
ATOM 4593 C C . LEU A 1 587 ? -27.226 -1.992 22.989 1.00 98.81 587 LEU A C 1
ATOM 4595 O O . LEU A 1 587 ? -27.455 -0.783 23.074 1.00 98.81 587 LEU A O 1
ATOM 4599 N N . ILE A 1 588 ? -26.294 -2.616 23.709 1.00 98.69 588 ILE A N 1
ATOM 4600 C CA . ILE A 1 588 ? -25.441 -1.980 24.722 1.00 98.69 588 ILE A CA 1
ATOM 4601 C C . ILE A 1 588 ? -23.978 -2.261 24.405 1.00 98.69 588 ILE A C 1
ATOM 4603 O O . ILE A 1 588 ? -23.635 -3.376 24.018 1.00 98.69 588 ILE A O 1
ATOM 4607 N N . GLN A 1 589 ? -23.108 -1.274 24.610 1.00 98.69 589 GLN A N 1
ATOM 4608 C CA . GLN A 1 589 ? -21.662 -1.459 24.560 1.00 98.69 589 GLN A CA 1
ATOM 4609 C C . GLN A 1 589 ? -21.093 -1.490 25.982 1.00 98.69 589 GLN A C 1
ATOM 4611 O O . GLN A 1 589 ? -21.418 -0.611 26.771 1.00 98.69 589 GLN A O 1
ATOM 4616 N N . THR A 1 590 ? -20.250 -2.470 26.316 1.00 98.00 590 THR A N 1
ATOM 4617 C CA . THR A 1 590 ? -19.566 -2.525 27.619 1.00 98.00 590 THR A CA 1
ATOM 4618 C C . THR A 1 590 ? -18.146 -3.114 27.488 1.00 98.00 590 THR A C 1
ATOM 4620 O O . THR A 1 590 ? -17.992 -4.195 26.916 1.00 98.00 590 THR A O 1
ATOM 4623 N N . PRO A 1 591 ? -17.091 -2.442 27.990 1.00 98.38 591 PRO A N 1
ATOM 4624 C CA . PRO A 1 591 ? -17.076 -1.039 28.406 1.00 98.38 591 PRO A CA 1
ATOM 4625 C C . PRO A 1 591 ? -17.612 -0.116 27.303 1.00 98.38 591 PRO A C 1
ATOM 4627 O O . PRO A 1 591 ? -17.382 -0.351 26.115 1.00 98.38 591 PRO A O 1
ATOM 4630 N N . ASN A 1 592 ? -18.386 0.891 27.692 1.00 98.38 592 ASN A N 1
ATOM 4631 C CA . ASN A 1 592 ? -19.038 1.806 26.767 1.00 98.38 592 ASN A CA 1
ATOM 4632 C C . ASN A 1 592 ? -18.040 2.826 26.185 1.00 98.38 592 ASN A C 1
ATOM 4634 O O . ASN A 1 592 ? -16.852 2.785 26.501 1.00 98.38 592 ASN A O 1
ATOM 4638 N N . PHE A 1 593 ? -18.493 3.737 25.324 1.00 98.19 593 PHE A N 1
ATOM 4639 C CA . PHE A 1 593 ? -17.636 4.714 24.645 1.00 98.19 593 PHE A CA 1
ATOM 4640 C C . PHE A 1 593 ? -16.848 5.610 25.612 1.00 98.19 593 PHE A C 1
ATOM 4642 O O . PHE A 1 593 ? -15.735 6.012 25.303 1.00 98.19 593 PHE A O 1
ATOM 4649 N N . PHE A 1 594 ? -17.373 5.877 26.810 1.00 98.12 594 PHE A N 1
ATOM 4650 C CA . PHE A 1 594 ? -16.666 6.638 27.844 1.00 98.12 594 PHE A CA 1
ATOM 4651 C C . PHE A 1 594 ? -15.673 5.787 28.658 1.00 98.12 594 PHE A C 1
ATOM 4653 O O . PHE A 1 594 ? -15.073 6.280 29.615 1.00 98.12 594 PHE A O 1
ATOM 4660 N N . GLY A 1 595 ? -15.526 4.503 28.315 1.00 97.81 595 GLY A N 1
ATOM 4661 C CA . GLY A 1 595 ? -14.726 3.513 29.032 1.00 97.81 595 GLY A CA 1
ATOM 4662 C C . GLY A 1 595 ? -15.429 2.868 30.227 1.00 97.81 595 GLY A C 1
ATOM 4663 O O . GLY A 1 595 ? -14.817 2.047 30.916 1.00 97.81 595 GLY A O 1
ATOM 4664 N N . ILE A 1 596 ? -16.695 3.217 30.481 1.00 98.50 596 ILE A N 1
ATOM 4665 C CA . ILE A 1 596 ? -17.446 2.830 31.680 1.00 98.50 596 ILE A CA 1
ATOM 4666 C C . ILE A 1 596 ? -18.062 1.437 31.517 1.00 98.50 596 ILE A C 1
ATOM 4668 O O . ILE A 1 596 ? -18.601 1.090 30.470 1.00 98.50 596 ILE A O 1
ATOM 4672 N N . ILE A 1 597 ? -17.999 0.631 32.573 1.00 98.31 597 ILE A N 1
ATOM 4673 C CA . ILE A 1 597 ? -18.631 -0.686 32.661 1.00 98.31 597 ILE A CA 1
ATOM 4674 C C . ILE A 1 597 ? -20.118 -0.491 32.989 1.00 98.31 597 ILE A C 1
ATOM 4676 O O . ILE A 1 597 ? -20.455 0.080 34.024 1.00 98.31 597 ILE A O 1
ATOM 4680 N N . GLU A 1 598 ? -20.990 -0.966 32.102 1.00 98.38 598 GLU A N 1
ATOM 4681 C CA . GLU A 1 598 ? -22.452 -0.854 32.219 1.00 98.38 598 GLU A CA 1
ATOM 4682 C C . GLU A 1 598 ? -23.054 -1.794 33.284 1.00 98.38 598 GLU A C 1
ATOM 4684 O O . GLU A 1 598 ? -22.501 -2.858 33.581 1.00 98.38 598 GLU A O 1
ATOM 4689 N N . GLU A 1 599 ? -24.233 -1.437 33.808 1.00 96.31 599 GLU A N 1
ATOM 4690 C CA . GLU A 1 599 ? -25.006 -2.212 34.801 1.00 96.31 599 GLU A CA 1
ATOM 4691 C C . GLU A 1 599 ? -25.742 -3.397 34.144 1.00 96.31 599 GLU A C 1
ATOM 4693 O O . GLU A 1 599 ? -26.971 -3.460 34.051 1.00 96.31 599 GLU A O 1
ATOM 4698 N N . MET A 1 600 ? -24.967 -4.347 33.617 1.00 97.44 600 MET A N 1
ATOM 4699 C CA . MET A 1 600 ? -25.479 -5.362 32.693 1.00 97.44 600 MET A CA 1
ATOM 4700 C C . MET A 1 600 ? -26.507 -6.331 33.291 1.00 97.44 600 MET A C 1
ATOM 4702 O O . MET A 1 600 ? -27.357 -6.811 32.546 1.00 97.44 600 MET A O 1
ATOM 4706 N N . GLU A 1 601 ? -26.455 -6.625 34.594 1.00 95.88 601 GLU A N 1
ATOM 4707 C CA . GLU A 1 601 ? -27.424 -7.531 35.241 1.00 95.88 601 GLU A CA 1
ATOM 4708 C C . GLU A 1 601 ? -28.843 -6.944 35.235 1.00 95.88 601 GLU A C 1
ATOM 4710 O O . GLU A 1 601 ? -29.820 -7.657 35.013 1.00 95.88 601 GLU A O 1
ATOM 4715 N N . GLU A 1 602 ? -28.972 -5.630 35.433 1.00 97.19 602 GLU A N 1
ATOM 4716 C CA . GLU A 1 602 ? -30.268 -4.955 35.389 1.00 97.19 602 GLU A CA 1
ATOM 4717 C C . GLU A 1 602 ? -30.765 -4.783 33.948 1.00 97.19 602 GLU A C 1
ATOM 4719 O O . GLU A 1 602 ? -31.941 -5.024 33.659 1.00 97.19 602 GLU A O 1
ATOM 4724 N N . ILE A 1 603 ? -29.861 -4.440 33.023 1.00 98.44 603 ILE A N 1
ATOM 4725 C CA . ILE A 1 603 ? -30.190 -4.301 31.599 1.00 98.44 603 ILE A CA 1
ATOM 4726 C C . ILE A 1 603 ? -30.656 -5.637 31.001 1.00 98.44 603 ILE A C 1
ATOM 4728 O O . ILE A 1 603 ? -31.635 -5.663 30.247 1.00 98.44 603 ILE A O 1
ATOM 4732 N N . GLU A 1 604 ? -29.998 -6.749 31.340 1.00 98.38 604 GLU A N 1
ATOM 4733 C CA . GLU A 1 604 ? -30.415 -8.088 30.909 1.00 98.38 604 GLU A CA 1
ATOM 4734 C C . GLU A 1 604 ? -31.849 -8.386 31.342 1.00 98.38 604 GLU A C 1
ATOM 4736 O O . GLU A 1 604 ? -32.693 -8.710 30.497 1.00 98.38 604 GLU A O 1
ATOM 4741 N N . LYS A 1 605 ? -32.156 -8.140 32.617 1.00 98.19 605 LYS A N 1
ATOM 4742 C CA . LYS A 1 605 ? -33.476 -8.399 33.179 1.00 98.19 605 LYS A CA 1
ATOM 4743 C C . LYS A 1 605 ? -34.564 -7.580 32.483 1.00 98.19 605 LYS A C 1
ATOM 4745 O O . LYS A 1 605 ? -35.563 -8.148 32.039 1.00 98.19 605 LYS A O 1
ATOM 4750 N N . ILE A 1 606 ? -34.350 -6.271 32.312 1.00 98.25 606 ILE A N 1
ATOM 4751 C CA . ILE A 1 606 ? -35.279 -5.369 31.599 1.00 98.25 606 ILE A CA 1
ATOM 4752 C C . ILE A 1 606 ? -35.538 -5.863 30.168 1.00 98.25 606 ILE A C 1
ATOM 4754 O O . ILE A 1 606 ? -36.677 -5.860 29.684 1.00 98.25 606 ILE A O 1
ATOM 4758 N N . THR A 1 607 ? -34.476 -6.302 29.489 1.00 98.38 607 THR A N 1
ATOM 4759 C CA . THR A 1 607 ? -34.528 -6.759 28.097 1.00 98.38 607 THR A CA 1
ATOM 4760 C C . THR A 1 607 ? -35.345 -8.045 27.964 1.00 98.38 607 THR A C 1
ATOM 4762 O O . THR A 1 607 ? -36.256 -8.139 27.131 1.00 98.38 607 THR A O 1
ATOM 4765 N N . HIS A 1 608 ? -35.056 -9.047 28.795 1.00 98.38 608 HIS A N 1
ATOM 4766 C CA . HIS A 1 608 ? -35.680 -10.366 28.692 1.00 98.38 608 HIS A CA 1
ATOM 4767 C C . HIS A 1 608 ? -37.097 -10.425 29.264 1.00 98.38 608 HIS A C 1
ATOM 4769 O O . HIS A 1 608 ? -37.918 -11.166 28.715 1.00 98.38 608 HIS A O 1
ATOM 4775 N N . GLU A 1 609 ? -37.440 -9.609 30.270 1.00 97.38 609 GLU A N 1
ATOM 4776 C CA . GLU A 1 609 ? -38.820 -9.473 30.776 1.00 97.38 609 GLU A CA 1
ATOM 4777 C C . GLU A 1 609 ? -39.810 -9.105 29.651 1.00 97.38 609 GLU A C 1
ATOM 4779 O O . GLU A 1 609 ? -40.948 -9.581 29.628 1.00 97.38 609 GLU A O 1
ATOM 4784 N N . ASN A 1 610 ? -39.349 -8.352 28.648 1.00 95.88 610 ASN A N 1
ATOM 4785 C CA . ASN A 1 610 ? -40.130 -7.943 27.477 1.00 95.88 610 ASN A CA 1
ATOM 4786 C C . ASN A 1 610 ? -39.954 -8.855 26.246 1.00 95.88 610 ASN A C 1
ATOM 4788 O O . ASN A 1 610 ? -40.462 -8.565 25.154 1.00 95.88 610 ASN A O 1
ATOM 4792 N N . LYS A 1 611 ? -39.259 -9.992 26.395 1.00 96.62 611 LYS A N 1
ATOM 4793 C CA . LYS A 1 611 ? -38.927 -10.922 25.299 1.00 96.62 611 LYS A CA 1
ATOM 4794 C C . LYS A 1 611 ? -38.199 -10.226 24.136 1.00 96.62 611 LYS A C 1
ATOM 4796 O O . LYS A 1 611 ? -38.444 -10.570 22.974 1.00 96.62 611 LYS A O 1
ATOM 4801 N N . ALA A 1 612 ? -37.390 -9.210 24.429 1.00 98.44 612 ALA A N 1
ATOM 4802 C CA . ALA A 1 612 ? -36.429 -8.639 23.492 1.00 98.44 612 ALA A CA 1
ATOM 4803 C C . ALA A 1 612 ? -35.104 -9.416 23.591 1.00 98.44 612 ALA A C 1
ATOM 4805 O O . ALA A 1 612 ? -34.874 -10.132 24.565 1.00 98.44 612 ALA A O 1
ATOM 4806 N N . MET A 1 613 ? -34.250 -9.313 22.575 1.00 98.75 613 MET A N 1
ATOM 4807 C CA . MET A 1 613 ? -32.915 -9.921 22.598 1.00 98.75 613 MET A CA 1
ATOM 4808 C C . MET A 1 613 ? -31.878 -8.934 23.137 1.00 98.75 613 MET A C 1
ATOM 4810 O O . MET A 1 613 ? -31.859 -7.776 22.717 1.00 98.75 613 MET A O 1
ATOM 4814 N N . LEU A 1 614 ? -30.990 -9.395 24.017 1.00 98.81 614 LEU A N 1
ATOM 4815 C CA . LEU A 1 614 ? -29.866 -8.584 24.489 1.00 98.81 614 LEU A CA 1
ATOM 4816 C C . LEU A 1 614 ? -28.677 -8.727 23.534 1.00 98.81 614 LEU A C 1
ATOM 4818 O O . LEU A 1 614 ? -28.168 -9.837 23.339 1.00 98.81 614 LEU A O 1
ATOM 4822 N N . ILE A 1 615 ? -28.230 -7.603 22.969 1.00 98.88 615 ILE A N 1
ATOM 4823 C CA . ILE A 1 615 ? -27.036 -7.514 22.126 1.00 98.88 615 ILE A CA 1
ATOM 4824 C C . ILE A 1 615 ? -25.958 -6.743 22.885 1.00 98.88 615 ILE A C 1
ATOM 4826 O O . ILE A 1 615 ? -26.148 -5.575 23.228 1.00 98.88 615 ILE A O 1
ATOM 4830 N N . MET A 1 616 ? -24.818 -7.390 23.117 1.00 98.81 616 MET A N 1
ATOM 4831 C CA . MET A 1 616 ? -23.661 -6.771 23.765 1.00 98.81 616 MET A CA 1
ATOM 4832 C C . MET A 1 616 ? -22.547 -6.513 22.752 1.00 98.81 616 MET A C 1
ATOM 4834 O O . MET A 1 616 ? -22.041 -7.453 22.145 1.00 98.81 616 MET A O 1
ATOM 4838 N N . SER A 1 617 ? -22.148 -5.253 22.597 1.00 98.69 617 SER A N 1
ATOM 4839 C CA . SER A 1 617 ? -20.934 -4.848 21.890 1.00 98.69 617 SER A CA 1
ATOM 4840 C C . SER A 1 617 ? -19.778 -4.735 22.879 1.00 98.69 617 SER A C 1
ATOM 4842 O O . SER A 1 617 ? -19.897 -4.035 23.881 1.00 98.69 617 SER A O 1
ATOM 4844 N N . VAL A 1 618 ? -18.661 -5.410 22.627 1.00 98.44 618 VAL A N 1
ATOM 4845 C CA . VAL A 1 618 ? -17.565 -5.513 23.604 1.00 98.44 618 VAL A CA 1
ATOM 4846 C C . VAL A 1 618 ? -16.201 -5.243 22.976 1.00 98.44 618 VAL A C 1
ATOM 4848 O O . VAL A 1 618 ? -15.969 -5.553 21.808 1.00 98.44 618 VAL A O 1
ATOM 4851 N N . ASP A 1 619 ? -15.280 -4.705 23.778 1.00 97.81 619 ASP A N 1
ATOM 4852 C CA . ASP A 1 619 ? -13.841 -4.790 23.504 1.00 97.81 619 ASP A CA 1
ATOM 4853 C C . ASP A 1 619 ? -13.361 -6.191 23.910 1.00 97.81 619 ASP A C 1
ATOM 4855 O O . ASP A 1 619 ? -13.452 -6.527 25.098 1.00 97.81 619 ASP A O 1
ATOM 4859 N N . PRO A 1 620 ? -12.836 -7.018 22.990 1.00 97.75 620 PRO A N 1
ATOM 4860 C CA . PRO A 1 620 ? -12.453 -8.384 23.322 1.00 97.75 620 PRO A CA 1
ATOM 4861 C C . PRO A 1 620 ? -11.369 -8.445 24.403 1.00 97.75 620 PRO A C 1
ATOM 4863 O O . PRO A 1 620 ? -11.438 -9.326 25.253 1.00 97.75 620 PRO A O 1
ATOM 4866 N N . ILE A 1 621 ? -10.432 -7.489 24.469 1.00 98.31 621 ILE A N 1
ATOM 4867 C CA . ILE A 1 621 ? -9.381 -7.477 25.507 1.00 98.31 621 ILE A CA 1
ATOM 4868 C C . ILE A 1 621 ? -9.976 -7.341 26.918 1.00 98.31 621 ILE A C 1
ATOM 4870 O O . ILE A 1 621 ? -9.437 -7.896 27.880 1.00 98.31 621 ILE A O 1
ATOM 4874 N N . SER A 1 622 ? -11.114 -6.655 27.058 1.00 98.19 622 SER A N 1
ATOM 4875 C CA . SER A 1 622 ? -11.798 -6.519 28.350 1.00 98.19 622 SER A CA 1
ATOM 4876 C C . SER A 1 622 ? -12.293 -7.860 28.906 1.00 98.19 622 SER A C 1
ATOM 4878 O O . SER A 1 622 ? -12.339 -8.040 30.123 1.00 98.19 622 SER A O 1
ATOM 4880 N N . LEU A 1 623 ? -12.566 -8.840 28.037 1.00 98.06 623 LEU A N 1
ATOM 4881 C CA . LEU A 1 623 ? -13.075 -10.166 28.407 1.00 98.06 623 LEU A CA 1
ATOM 4882 C C . LEU A 1 623 ? -12.014 -11.055 29.072 1.00 98.06 623 LEU A C 1
ATOM 4884 O O . LEU A 1 623 ? -12.340 -12.086 29.650 1.00 98.06 623 LEU A O 1
ATOM 4888 N N . GLY A 1 624 ? -10.741 -10.646 29.051 1.00 96.12 624 GLY A N 1
ATOM 4889 C CA . GLY A 1 624 ? -9.705 -11.269 29.877 1.00 96.12 624 GLY A CA 1
ATOM 4890 C C . GLY A 1 624 ? -9.851 -10.949 31.372 1.00 96.12 624 GLY A C 1
ATOM 4891 O O . GLY A 1 624 ? -9.246 -11.624 32.208 1.00 96.12 624 GLY A O 1
ATOM 4892 N N . VAL A 1 625 ? -10.633 -9.918 31.717 1.00 96.88 625 VAL A N 1
ATOM 4893 C CA . VAL A 1 625 ? -10.792 -9.396 33.085 1.00 96.88 625 VAL A CA 1
ATOM 4894 C C . VAL A 1 625 ? -12.253 -9.402 33.542 1.00 96.88 625 VAL A C 1
ATOM 4896 O O . VAL A 1 625 ? -12.521 -9.715 34.702 1.00 96.88 625 VAL A O 1
ATOM 4899 N N . LEU A 1 626 ? -13.184 -9.036 32.661 1.00 96.75 626 LEU A N 1
ATOM 4900 C CA . LEU A 1 626 ? -14.610 -8.926 32.960 1.00 96.75 626 LEU A CA 1
ATOM 4901 C C . LEU A 1 626 ? -15.336 -10.264 32.782 1.00 96.75 626 LEU A C 1
ATOM 4903 O O . LEU A 1 626 ? -14.876 -11.154 32.070 1.00 96.75 626 LEU A O 1
ATOM 4907 N N . LYS A 1 627 ? -16.501 -10.382 33.429 1.00 96.69 627 LYS A N 1
ATOM 4908 C CA . LYS A 1 627 ? -17.428 -11.505 33.243 1.00 96.69 627 LYS A CA 1
ATOM 4909 C C . LYS A 1 627 ? -17.825 -11.604 31.768 1.00 96.69 627 LYS A C 1
ATOM 4911 O O . LYS A 1 627 ? -18.069 -10.579 31.127 1.00 96.69 627 LYS A O 1
ATOM 4916 N N . THR A 1 628 ? -17.901 -12.819 31.235 1.00 98.06 628 THR A N 1
ATOM 4917 C CA . THR A 1 628 ? -18.219 -13.002 29.815 1.00 98.06 628 THR A CA 1
ATOM 4918 C C . THR A 1 628 ? -19.678 -12.616 29.528 1.00 98.06 628 THR A C 1
ATOM 4920 O O . THR A 1 628 ? -20.557 -12.830 30.371 1.00 98.06 628 THR A O 1
ATOM 4923 N N . PRO A 1 629 ? -19.986 -12.082 28.333 1.00 98.44 629 PRO A N 1
ATOM 4924 C CA . PRO A 1 629 ? -21.361 -11.800 27.922 1.00 98.44 629 PRO A CA 1
ATOM 4925 C C . PRO A 1 629 ? -22.311 -13.003 28.028 1.00 98.44 629 PRO A C 1
ATOM 4927 O O . PRO A 1 629 ? -23.475 -12.840 28.398 1.00 98.44 629 PRO A O 1
ATOM 4930 N N . GLY A 1 630 ? -21.822 -14.217 27.757 1.00 98.12 630 GLY A N 1
ATOM 4931 C CA . GLY A 1 630 ? -22.592 -15.450 27.924 1.00 98.12 630 GLY A CA 1
ATOM 4932 C C . GLY A 1 630 ? -23.025 -15.699 29.371 1.00 98.12 630 GLY A C 1
ATOM 4933 O O . GLY A 1 630 ? -24.191 -16.006 29.615 1.00 98.12 630 GLY A O 1
ATOM 4934 N N . GLU A 1 631 ? -22.133 -15.487 30.344 1.00 98.00 631 GLU A N 1
ATOM 4935 C CA . GLU A 1 631 ? -22.461 -15.597 31.775 1.00 98.00 631 GLU A CA 1
ATOM 4936 C C . GLU A 1 631 ? -23.374 -14.460 32.274 1.00 98.00 631 GLU A C 1
ATOM 4938 O O . GLU A 1 631 ? -23.994 -14.586 33.334 1.00 98.00 631 GLU A O 1
ATOM 4943 N N . ILE A 1 632 ? -23.408 -13.326 31.566 1.00 97.94 632 ILE A N 1
ATOM 4944 C CA . ILE A 1 632 ? -24.317 -12.201 31.837 1.00 97.94 632 ILE A CA 1
ATOM 4945 C C . ILE A 1 632 ? -25.728 -12.502 31.321 1.00 97.94 632 ILE A C 1
ATOM 4947 O O . ILE A 1 632 ? -26.690 -12.067 31.938 1.00 97.94 632 ILE A O 1
ATOM 4951 N N . GLY A 1 633 ? -25.853 -13.269 30.234 1.00 97.81 633 GLY A N 1
ATOM 4952 C CA . GLY A 1 633 ? -27.139 -13.656 29.647 1.00 97.81 633 GLY A CA 1
ATOM 4953 C C . GLY A 1 633 ? -27.358 -13.173 28.211 1.00 97.81 633 GLY A C 1
ATOM 4954 O O . GLY A 1 633 ? -28.437 -13.404 27.656 1.00 97.81 633 GLY A O 1
ATOM 4955 N N . ALA A 1 634 ? -26.349 -12.568 27.571 1.00 98.56 634 ALA A N 1
ATOM 4956 C CA . ALA A 1 634 ? -26.441 -12.054 26.204 1.00 98.56 634 ALA A CA 1
ATOM 4957 C C . ALA A 1 634 ? -27.023 -13.079 25.212 1.00 98.56 634 ALA A C 1
ATOM 4959 O O . ALA A 1 634 ? -26.780 -14.286 25.296 1.00 98.56 634 ALA A O 1
ATOM 4960 N N . ASP A 1 635 ? -27.796 -12.604 24.235 1.00 98.75 635 ASP A N 1
ATOM 4961 C CA . ASP A 1 635 ? -28.295 -13.444 23.142 1.00 98.75 635 ASP A CA 1
ATOM 4962 C C . ASP A 1 635 ? -27.381 -13.404 21.922 1.00 98.75 635 ASP A C 1
ATOM 4964 O O . ASP A 1 635 ? -27.202 -14.427 21.248 1.00 98.75 635 ASP A O 1
ATOM 4968 N N . ILE A 1 636 ? -26.820 -12.223 21.652 1.00 98.88 636 ILE A N 1
ATOM 4969 C CA . ILE A 1 636 ? -25.861 -11.959 20.584 1.00 98.88 636 ILE A CA 1
ATOM 4970 C C . ILE A 1 636 ? -24.746 -11.079 21.157 1.00 98.88 636 ILE A C 1
ATOM 4972 O O . ILE A 1 636 ? -25.005 -10.141 21.910 1.00 98.88 636 ILE A O 1
ATOM 4976 N N . VAL A 1 637 ? -23.507 -11.381 20.795 1.00 98.88 637 VAL A N 1
ATOM 4977 C CA . VAL A 1 637 ? -22.320 -10.619 21.177 1.00 98.88 637 VAL A CA 1
ATOM 4978 C C . VAL A 1 637 ? -21.610 -10.194 19.911 1.00 98.88 637 VAL A C 1
ATOM 4980 O O . VAL A 1 637 ? -21.437 -10.995 18.994 1.00 98.88 637 VAL A O 1
ATOM 4983 N N . VAL A 1 638 ? -21.206 -8.938 19.864 1.00 98.81 638 VAL A N 1
ATOM 4984 C CA . VAL A 1 638 ? -20.483 -8.342 18.747 1.00 98.81 638 VAL A CA 1
ATOM 4985 C C . VAL A 1 638 ? -19.288 -7.569 19.271 1.00 98.81 638 VAL A C 1
ATOM 4987 O O . VAL A 1 638 ? -19.215 -7.238 20.453 1.00 98.81 638 VAL A O 1
ATOM 4990 N N . GLY A 1 639 ? -18.348 -7.261 18.396 1.00 98.06 639 GLY A N 1
ATOM 4991 C CA . GLY A 1 639 ? -17.222 -6.421 18.759 1.00 98.06 639 GLY A CA 1
ATOM 4992 C C . GLY A 1 639 ? -16.239 -6.279 17.618 1.00 98.06 639 GLY A C 1
ATOM 4993 O O . GLY A 1 639 ? -16.351 -6.949 16.588 1.00 98.06 639 GLY A O 1
ATOM 4994 N N . GLU A 1 640 ? -15.280 -5.390 17.829 1.00 97.81 640 GLU A N 1
ATOM 4995 C CA . GLU A 1 640 ? -14.142 -5.186 16.946 1.00 97.81 640 GLU A CA 1
ATOM 4996 C C . GLU A 1 640 ? -12.935 -5.951 17.499 1.00 97.81 640 GLU A C 1
ATOM 4998 O O . GLU A 1 640 ? -12.498 -5.708 18.623 1.00 97.81 640 GLU A O 1
ATOM 5003 N N . ALA A 1 641 ? -12.394 -6.885 16.718 1.00 97.88 641 ALA A N 1
ATOM 5004 C CA . ALA A 1 641 ? -11.230 -7.688 17.082 1.00 97.88 641 ALA A CA 1
ATOM 5005 C C . ALA A 1 641 ? -9.896 -7.096 16.589 1.00 97.88 641 ALA A C 1
ATOM 5007 O O . ALA A 1 641 ? -8.873 -7.784 16.593 1.00 97.88 641 ALA A O 1
ATOM 5008 N N . GLN A 1 642 ? -9.865 -5.808 16.229 1.00 98.06 642 GLN A N 1
ATOM 5009 C CA . GLN A 1 642 ? -8.637 -5.080 15.909 1.00 98.06 642 GLN A CA 1
ATOM 5010 C C . GLN A 1 642 ? -7.562 -5.248 16.989 1.00 98.06 642 GLN A C 1
ATOM 5012 O O . GLN A 1 642 ? -6.415 -5.566 16.682 1.00 98.06 642 GLN A O 1
ATOM 5017 N N . SER A 1 643 ? -7.944 -5.100 18.260 1.00 97.12 643 SER A N 1
ATOM 5018 C CA . SER A 1 643 ? -7.035 -5.193 19.408 1.00 97.12 643 SER A CA 1
ATOM 5019 C C . SER A 1 643 ? -6.363 -6.564 19.558 1.00 97.12 643 SER A C 1
ATOM 5021 O O . SER A 1 643 ? -5.353 -6.682 20.250 1.00 97.12 643 SER A O 1
ATOM 5023 N N . LEU A 1 644 ? -6.853 -7.590 18.856 1.00 97.94 644 LEU A N 1
ATOM 5024 C CA . LEU A 1 644 ? -6.262 -8.925 18.794 1.00 97.94 644 LEU A CA 1
ATOM 5025 C C . LEU A 1 644 ? -5.154 -8.987 17.728 1.00 97.94 644 LEU A C 1
ATOM 5027 O O . LEU A 1 644 ? -5.158 -9.831 16.840 1.00 97.94 644 LEU A O 1
ATOM 5031 N N . GLY A 1 645 ? -4.193 -8.067 17.799 1.00 97.19 645 GLY A N 1
ATOM 5032 C CA . GLY A 1 645 ? -2.986 -8.091 16.969 1.00 97.19 645 GLY A CA 1
ATOM 5033 C C . GLY A 1 645 ? -3.121 -7.515 15.556 1.00 97.19 645 GLY A C 1
ATOM 5034 O O . GLY A 1 645 ? -2.145 -7.569 14.804 1.00 97.19 645 GLY A O 1
ATOM 5035 N N . ASN A 1 646 ? -4.272 -6.949 15.179 1.00 97.81 646 ASN A N 1
ATOM 5036 C CA . ASN A 1 646 ? -4.395 -6.214 13.920 1.00 97.81 646 ASN A CA 1
ATOM 5037 C C . ASN A 1 646 ? -3.886 -4.770 14.103 1.00 97.81 646 ASN A C 1
ATOM 5039 O O . ASN A 1 646 ? -4.188 -4.129 15.112 1.00 97.81 646 ASN A O 1
ATOM 5043 N N . PRO A 1 647 ? -3.115 -4.225 13.150 1.00 95.56 647 PRO A N 1
ATOM 5044 C CA . PRO A 1 647 ? -2.641 -2.844 13.211 1.00 95.56 647 PRO A CA 1
ATOM 5045 C C . PRO A 1 647 ? -3.769 -1.836 12.964 1.00 95.56 647 PRO A C 1
ATOM 5047 O O . PRO A 1 647 ? -4.761 -2.147 12.313 1.00 95.56 647 PRO A O 1
ATOM 5050 N N . LEU A 1 648 ? -3.576 -0.603 13.438 1.00 95.06 648 LEU A N 1
ATOM 5051 C CA . LEU A 1 648 ? -4.565 0.476 13.322 1.00 95.06 648 LEU A CA 1
ATOM 5052 C C . LEU A 1 648 ? -4.805 0.932 11.873 1.00 95.06 648 LEU A C 1
ATOM 5054 O O . LEU A 1 648 ? -5.929 1.259 11.511 1.00 95.06 648 LEU A O 1
ATOM 5058 N N . ASN A 1 649 ? -3.757 0.960 11.039 1.00 92.88 649 ASN A N 1
ATOM 5059 C CA . ASN A 1 649 ? -3.815 1.225 9.590 1.00 92.88 649 ASN A CA 1
ATOM 5060 C C . ASN A 1 649 ? -4.754 2.371 9.148 1.00 92.88 649 ASN A C 1
ATOM 5062 O O . ASN A 1 649 ? -5.332 2.318 8.066 1.00 92.88 649 ASN A O 1
ATOM 5066 N N . PHE A 1 650 ? -4.915 3.406 9.979 1.00 93.75 650 PHE A N 1
ATOM 5067 C CA . PHE A 1 650 ? -5.815 4.529 9.711 1.00 93.75 650 PHE A CA 1
ATOM 5068 C C . PHE A 1 650 ? -7.271 4.100 9.399 1.00 93.75 650 PHE A C 1
ATOM 5070 O O . PHE A 1 650 ? -7.913 4.640 8.502 1.00 93.75 650 PHE A O 1
ATOM 5077 N N . GLY A 1 651 ? -7.783 3.111 10.144 1.00 90.62 651 GLY A N 1
ATOM 5078 C CA . GLY A 1 651 ? -9.188 2.679 10.109 1.00 90.62 651 GLY A CA 1
ATOM 5079 C C . GLY A 1 651 ? -9.428 1.267 9.568 1.00 90.62 651 GLY A C 1
ATOM 5080 O O . GLY A 1 651 ? -10.551 0.776 9.654 1.00 90.62 651 GLY A O 1
ATOM 5081 N N . GLY A 1 652 ? -8.414 0.585 9.022 1.00 94.81 652 GLY A N 1
ATOM 5082 C CA . GLY A 1 652 ? -8.570 -0.811 8.615 1.00 94.81 652 GLY A CA 1
ATOM 5083 C C . GLY A 1 652 ? -7.522 -1.359 7.637 1.00 94.81 652 GLY A C 1
ATOM 5084 O O . GLY A 1 652 ? -6.596 -0.661 7.240 1.00 94.81 652 GLY A O 1
ATOM 5085 N N . PRO A 1 653 ? -7.657 -2.628 7.215 1.00 95.56 653 PRO A N 1
ATOM 5086 C CA . PRO A 1 653 ? -8.832 -3.462 7.434 1.00 95.56 653 PRO A CA 1
ATOM 5087 C C . PRO A 1 653 ? -8.880 -4.013 8.865 1.00 95.56 653 PRO A C 1
ATOM 5089 O O . PRO A 1 653 ? -7.891 -4.527 9.379 1.00 95.56 653 PRO A O 1
ATOM 5092 N N . TYR A 1 654 ? -10.044 -3.893 9.494 1.00 94.69 654 TYR A N 1
ATOM 5093 C CA . TYR A 1 654 ? -10.344 -4.415 10.827 1.00 94.69 654 TYR A CA 1
ATOM 5094 C C . TYR A 1 654 ? -11.132 -5.728 10.736 1.00 94.69 654 TYR A C 1
ATOM 5096 O O . TYR A 1 654 ? -11.217 -6.320 9.654 1.00 94.69 654 TYR A O 1
ATOM 5104 N N . VAL A 1 655 ? -11.621 -6.257 11.861 1.00 97.44 655 VAL A N 1
ATOM 5105 C CA . VAL A 1 655 ? -12.324 -7.542 11.912 1.00 97.44 655 VAL A CA 1
ATOM 5106 C C . VAL A 1 655 ? -13.431 -7.521 12.958 1.00 97.44 655 VAL A C 1
ATOM 5108 O O . VAL A 1 655 ? -13.224 -7.766 14.145 1.00 97.44 655 VAL A O 1
ATOM 5111 N N . GLY A 1 656 ? -14.659 -7.319 12.490 1.00 98.12 656 GLY A N 1
ATOM 5112 C CA . GLY A 1 656 ? -15.829 -7.526 13.330 1.00 98.12 656 GLY A CA 1
ATOM 5113 C C . GLY A 1 656 ? -16.046 -9.008 13.628 1.00 98.12 656 GLY A C 1
ATOM 5114 O O . GLY A 1 656 ? -15.766 -9.869 12.788 1.00 98.12 656 GLY A O 1
ATOM 5115 N N . PHE A 1 657 ? -16.614 -9.323 14.786 1.00 98.44 657 PHE A N 1
ATOM 5116 C CA . PHE A 1 657 ? -17.118 -10.664 15.088 1.00 98.44 657 PHE A CA 1
ATOM 5117 C C . PHE A 1 657 ? -18.579 -10.620 15.531 1.00 98.44 657 PHE A C 1
ATOM 5119 O O . PHE A 1 657 ? -19.046 -9.621 16.075 1.00 98.44 657 PHE A O 1
ATOM 5126 N N . LEU A 1 658 ? -19.297 -11.722 15.305 1.00 98.69 658 LEU A N 1
ATOM 5127 C CA . LEU A 1 658 ? -20.635 -11.939 15.844 1.00 98.69 658 LEU A CA 1
ATOM 5128 C C . LEU A 1 658 ? -20.733 -13.356 16.407 1.00 98.69 658 LEU A C 1
ATOM 5130 O O . LEU A 1 658 ? -20.575 -14.340 15.680 1.00 98.69 658 LEU A O 1
ATOM 5134 N N . ALA A 1 659 ? -21.034 -13.446 17.699 1.00 98.75 659 ALA A N 1
ATOM 5135 C CA . ALA A 1 659 ? -21.280 -14.681 18.427 1.00 98.75 659 ALA A CA 1
ATOM 5136 C C . ALA A 1 659 ? -22.709 -14.719 18.981 1.00 98.75 659 ALA A C 1
ATOM 5138 O O . ALA A 1 659 ? -23.322 -13.686 19.231 1.00 98.75 659 ALA A O 1
ATOM 5139 N N . SER A 1 660 ? -23.293 -15.905 19.133 1.00 98.56 660 SER A N 1
ATOM 5140 C CA . SER A 1 660 ? -24.678 -16.053 19.597 1.00 98.56 660 SER A CA 1
ATOM 5141 C C . SER A 1 660 ? -24.933 -17.414 20.250 1.00 98.56 660 SER A C 1
ATOM 5143 O O . SER A 1 660 ? -24.098 -18.317 20.184 1.00 98.56 660 SER A O 1
ATOM 5145 N N . LYS A 1 661 ? -26.124 -17.590 20.834 1.00 97.06 661 LYS A N 1
ATOM 5146 C CA . LYS A 1 661 ? -26.648 -18.920 21.202 1.00 97.06 661 LYS A CA 1
ATOM 5147 C C . LYS A 1 661 ? -26.921 -19.746 19.932 1.00 97.06 661 LYS A C 1
ATOM 5149 O O . LYS A 1 661 ? -27.493 -19.234 18.964 1.00 97.06 661 LYS A O 1
ATOM 5154 N N . SER A 1 662 ? -26.610 -21.044 19.940 1.00 95.44 662 SER A N 1
ATOM 5155 C CA . SER A 1 662 ? -26.675 -21.934 18.762 1.00 95.44 662 SER A CA 1
ATOM 5156 C C . SER A 1 662 ? -28.055 -21.990 18.097 1.00 95.44 662 SER A C 1
ATOM 5158 O O . SER A 1 662 ? -28.163 -22.109 16.871 1.00 95.44 662 SER A O 1
ATOM 5160 N N . LYS A 1 663 ? -29.133 -21.815 18.871 1.00 96.44 663 LYS A N 1
ATOM 5161 C CA . LYS A 1 663 ? -30.513 -21.780 18.358 1.00 96.44 663 LYS A CA 1
ATOM 5162 C C . LYS A 1 663 ? -30.762 -20.678 17.314 1.00 96.44 663 LYS A C 1
ATOM 5164 O O . LYS A 1 663 ? -31.699 -20.802 16.526 1.00 96.44 663 LYS A O 1
ATOM 5169 N N . TYR A 1 664 ? -29.929 -19.635 17.260 1.00 96.69 664 TYR A N 1
ATOM 5170 C CA . TYR A 1 664 ? -30.074 -18.527 16.312 1.00 96.69 664 TYR A CA 1
ATOM 5171 C C . TYR A 1 664 ? -29.232 -18.676 15.033 1.00 96.69 664 TYR A C 1
ATOM 5173 O O . TYR A 1 664 ? -29.373 -17.875 14.109 1.00 96.69 664 TYR A O 1
ATOM 5181 N N . THR A 1 665 ? -28.420 -19.732 14.909 1.00 95.50 665 THR A N 1
ATOM 5182 C CA . THR A 1 665 ? -27.454 -19.923 13.805 1.00 95.50 665 THR A CA 1
ATOM 5183 C C . THR A 1 665 ? -28.066 -19.764 12.406 1.00 95.50 665 THR A C 1
ATOM 5185 O O . THR A 1 665 ? -27.445 -19.217 11.498 1.00 95.50 665 THR A O 1
ATOM 5188 N N . ARG A 1 666 ? -29.326 -20.178 12.204 1.00 96.06 666 ARG A N 1
ATOM 5189 C CA . ARG A 1 666 ? -30.012 -20.057 10.901 1.00 96.06 666 ARG A CA 1
ATOM 5190 C C . ARG A 1 666 ? -30.257 -18.611 10.447 1.00 96.06 666 ARG A C 1
ATOM 5192 O O . ARG A 1 666 ? -30.559 -18.403 9.274 1.00 96.06 666 ARG A O 1
ATOM 5199 N N . LYS A 1 667 ? -30.171 -17.640 11.358 1.00 96.81 667 LYS A N 1
ATOM 5200 C CA . LYS A 1 667 ? -30.322 -16.200 11.101 1.00 96.81 667 LYS A CA 1
ATOM 5201 C C . LYS A 1 667 ? -28.990 -15.452 11.086 1.00 96.81 667 LYS A C 1
ATOM 5203 O O . LYS A 1 667 ? -28.979 -14.288 10.712 1.00 96.81 667 LYS A O 1
ATOM 5208 N N . MET A 1 668 ? -27.900 -16.123 11.451 1.00 97.56 668 MET A N 1
ATOM 5209 C CA . MET A 1 668 ? -26.574 -15.528 11.539 1.00 97.56 668 MET A CA 1
ATOM 5210 C C . MET A 1 668 ? -26.098 -15.025 10.162 1.00 97.56 668 MET A C 1
ATOM 5212 O O . MET A 1 668 ? -26.268 -15.745 9.161 1.00 97.56 668 MET A O 1
ATOM 5216 N N . PRO A 1 669 ? -25.525 -13.812 10.082 1.00 97.56 669 PRO A N 1
ATOM 5217 C CA . PRO A 1 669 ? -24.941 -13.268 8.861 1.00 97.56 669 PRO A CA 1
ATOM 5218 C C . PRO A 1 669 ? -23.586 -13.917 8.555 1.00 97.56 669 PRO A C 1
ATOM 5220 O O . PRO A 1 669 ? -22.882 -14.404 9.443 1.00 97.56 669 PRO A O 1
ATOM 5223 N N . GLY A 1 670 ? -23.212 -13.895 7.278 1.00 96.44 670 GLY A N 1
ATOM 5224 C CA . GLY A 1 670 ? -21.897 -14.339 6.832 1.00 96.44 670 GLY A CA 1
ATOM 5225 C C . GLY A 1 670 ? -21.646 -15.842 6.935 1.00 96.44 670 GLY A C 1
ATOM 5226 O O . GLY A 1 670 ? -22.551 -16.672 7.099 1.00 96.44 670 GLY A O 1
ATOM 5227 N N . ARG A 1 671 ? -20.373 -16.186 6.763 1.00 97.19 671 ARG A N 1
ATOM 5228 C CA . ARG A 1 671 ? -19.889 -17.563 6.669 1.00 97.19 671 ARG A CA 1
ATOM 5229 C C . ARG A 1 671 ? -19.802 -18.210 8.046 1.00 97.19 671 ARG A C 1
ATOM 5231 O O . ARG A 1 671 ? -19.589 -17.536 9.048 1.00 97.19 671 ARG A O 1
ATOM 5238 N N . ILE A 1 672 ? -19.951 -19.528 8.075 1.00 97.44 672 ILE A N 1
ATOM 5239 C CA . ILE A 1 672 ? -19.720 -20.361 9.258 1.00 97.44 672 ILE A CA 1
ATOM 5240 C C . ILE A 1 672 ? -18.955 -21.585 8.775 1.00 97.44 672 ILE A C 1
ATOM 5242 O O . ILE A 1 672 ? -19.429 -22.283 7.874 1.00 97.44 672 ILE A O 1
ATOM 5246 N N . VAL A 1 673 ? -17.791 -21.844 9.358 1.00 97.94 673 VAL A N 1
ATOM 5247 C CA . VAL A 1 673 ? -17.103 -23.122 9.196 1.00 97.94 673 VAL A CA 1
ATOM 5248 C C . VAL A 1 673 ? -17.611 -24.085 10.259 1.00 97.94 673 VAL A C 1
ATOM 5250 O O . VAL A 1 673 ? -17.770 -23.717 11.423 1.00 97.94 673 VAL A O 1
ATOM 5253 N N . GLY A 1 674 ? -17.903 -25.312 9.839 1.00 97.06 674 GLY A N 1
ATOM 5254 C CA . GLY A 1 674 ? -18.267 -26.415 10.717 1.00 97.06 674 GLY A CA 1
ATOM 5255 C C . GLY A 1 674 ? -17.332 -27.601 10.526 1.00 97.06 674 GLY A C 1
ATOM 5256 O O . GLY A 1 674 ? -16.833 -27.840 9.425 1.00 97.06 674 GLY A O 1
ATOM 5257 N N . GLN A 1 675 ? -17.135 -28.355 11.603 1.00 96.44 675 GLN A N 1
ATOM 5258 C CA . GLN A 1 675 ? -16.491 -29.661 11.562 1.00 96.44 675 GLN A CA 1
ATOM 5259 C C . GLN A 1 675 ? -17.448 -30.699 10.948 1.00 96.44 675 GLN A C 1
ATOM 5261 O O . GLN A 1 675 ? -18.646 -30.715 11.233 1.00 96.44 675 GLN A O 1
ATOM 5266 N N . SER A 1 676 ? -16.914 -31.566 10.102 1.00 95.94 676 SER A N 1
ATOM 5267 C CA . SER A 1 676 ? -17.596 -32.644 9.395 1.00 95.94 676 SER A CA 1
ATOM 5268 C C . SER A 1 676 ? -16.667 -33.860 9.271 1.00 95.94 676 SER A C 1
ATOM 5270 O O . SER A 1 676 ? -15.611 -33.907 9.908 1.00 95.94 676 SER A O 1
ATOM 5272 N N . LEU A 1 677 ? -17.076 -34.851 8.480 1.00 96.75 677 LEU A N 1
ATOM 5273 C CA . LEU A 1 677 ? -16.282 -36.032 8.155 1.00 96.75 677 LEU A CA 1
ATOM 5274 C C . LEU A 1 677 ? -16.117 -36.143 6.638 1.00 96.75 677 LEU A C 1
ATOM 5276 O O . LEU A 1 677 ? -17.069 -35.890 5.898 1.00 96.75 677 LEU A O 1
ATOM 5280 N N . ASP A 1 678 ? -14.926 -36.526 6.186 1.00 96.00 678 ASP A N 1
ATOM 5281 C CA . ASP A 1 678 ? -14.688 -36.880 4.787 1.00 96.00 678 ASP A CA 1
ATOM 5282 C C . ASP A 1 678 ? -15.205 -38.297 4.454 1.00 96.00 678 ASP A C 1
ATOM 5284 O O . ASP A 1 678 ? -15.782 -38.999 5.291 1.00 96.00 678 ASP A O 1
ATOM 5288 N N . VAL A 1 679 ? -14.995 -38.735 3.208 1.00 96.31 679 VAL A N 1
ATOM 5289 C CA . VAL A 1 679 ? -15.423 -40.061 2.725 1.00 96.31 679 VAL A CA 1
ATOM 5290 C C . VAL A 1 679 ? -14.706 -41.235 3.406 1.00 96.31 679 VAL A C 1
ATOM 5292 O O . VAL A 1 679 ? -15.193 -42.361 3.335 1.00 96.31 679 VAL A O 1
ATOM 5295 N N . GLU A 1 680 ? -13.577 -40.989 4.077 1.00 96.62 680 GLU A N 1
ATOM 5296 C CA . GLU A 1 680 ? -12.823 -41.976 4.860 1.00 96.62 680 GLU A CA 1
ATOM 5297 C C . GLU A 1 680 ? -13.163 -41.911 6.362 1.00 96.62 680 GLU A C 1
ATOM 5299 O O . GLU A 1 680 ? -12.599 -42.662 7.160 1.00 96.62 680 GLU A O 1
ATOM 5304 N N . GLY A 1 681 ? -14.088 -41.032 6.767 1.00 96.50 681 GLY A N 1
ATOM 5305 C CA . GLY A 1 681 ? -14.475 -40.831 8.162 1.00 96.50 681 GLY A CA 1
ATOM 5306 C C . GLY A 1 681 ? -13.474 -40.009 8.980 1.00 96.50 681 GLY A C 1
ATOM 5307 O O . GLY A 1 681 ? -13.536 -40.037 10.211 1.00 96.50 681 GLY A O 1
ATOM 5308 N N . LYS A 1 682 ? -12.549 -39.286 8.339 1.00 96.94 682 LYS A N 1
ATOM 5309 C CA . LYS A 1 682 ? -11.610 -38.380 9.016 1.00 96.94 682 LYS A CA 1
ATOM 5310 C C . LYS A 1 682 ? -12.255 -37.021 9.244 1.00 96.94 682 LYS A C 1
ATOM 5312 O O . LYS A 1 682 ? -13.091 -36.580 8.460 1.00 96.94 682 LYS A O 1
ATOM 5317 N N . ILE A 1 683 ? -11.843 -36.349 10.317 1.00 96.88 683 ILE A N 1
ATOM 5318 C CA . ILE A 1 683 ? -12.288 -34.985 10.611 1.00 96.88 683 ILE A CA 1
ATOM 5319 C C . ILE A 1 683 ? -11.881 -34.060 9.461 1.00 96.88 683 ILE A C 1
ATOM 5321 O O . ILE A 1 683 ? -10.710 -34.009 9.088 1.00 96.88 683 ILE A O 1
ATOM 5325 N N . ALA A 1 684 ? -12.854 -33.313 8.950 1.00 97.50 684 ALA A N 1
ATOM 5326 C CA . ALA A 1 684 ? -12.671 -32.285 7.936 1.00 97.50 684 ALA A CA 1
ATOM 5327 C C . ALA A 1 684 ? -13.498 -31.043 8.290 1.00 97.50 684 ALA A C 1
ATOM 5329 O O . ALA A 1 684 ? -14.474 -31.122 9.031 1.00 97.50 684 ALA A O 1
ATOM 5330 N N . TYR A 1 685 ? -13.140 -29.892 7.744 1.00 98.06 685 TYR A N 1
ATOM 5331 C CA . TYR A 1 685 ? -13.847 -28.629 7.935 1.00 98.06 685 TYR A CA 1
ATOM 5332 C C . TYR A 1 685 ? -14.505 -28.194 6.630 1.00 98.06 685 TYR A C 1
ATOM 5334 O O . TYR A 1 685 ? -13.937 -28.385 5.557 1.00 98.06 685 TYR A O 1
ATOM 5342 N N . VAL A 1 686 ? -15.700 -27.609 6.703 1.00 97.81 686 VAL A N 1
ATOM 5343 C CA . VAL A 1 686 ? -16.454 -27.139 5.529 1.00 97.81 686 VAL A CA 1
ATOM 5344 C C . VAL A 1 686 ? -17.198 -25.846 5.839 1.00 97.81 686 VAL A C 1
ATOM 5346 O O . VAL A 1 686 ? -17.616 -25.613 6.976 1.00 97.81 686 VAL A O 1
ATOM 5349 N N . LEU A 1 687 ? -17.432 -25.018 4.818 1.00 97.25 687 LEU A N 1
ATOM 5350 C CA . LEU A 1 687 ? -18.437 -23.961 4.921 1.00 97.25 687 LEU A CA 1
ATOM 5351 C C . LEU A 1 687 ? -19.817 -24.610 5.052 1.00 97.25 687 LEU A C 1
ATOM 5353 O O . LEU A 1 687 ? -20.248 -25.356 4.176 1.00 97.25 687 LEU A O 1
ATOM 5357 N N . THR A 1 688 ? -20.518 -24.324 6.146 1.00 95.88 688 THR A N 1
ATOM 5358 C CA . THR A 1 688 ? -21.806 -24.946 6.463 1.00 95.88 688 THR A CA 1
ATOM 5359 C C . THR A 1 688 ? -22.946 -23.933 6.484 1.00 95.88 688 THR A C 1
ATOM 5361 O O . THR A 1 688 ? -22.764 -22.721 6.634 1.00 95.88 688 THR A O 1
ATOM 5364 N N . LEU A 1 689 ? -24.174 -24.434 6.329 1.00 95.94 689 LEU A N 1
ATOM 5365 C CA . LEU A 1 689 ? -25.397 -23.628 6.304 1.00 95.94 689 LEU A CA 1
ATOM 5366 C C . LEU A 1 689 ? -25.354 -22.501 5.252 1.00 95.94 689 LEU A C 1
ATOM 5368 O O . LEU A 1 689 ? -25.938 -21.436 5.464 1.00 95.94 689 LEU A O 1
ATOM 5372 N N . GLN A 1 690 ? -24.694 -22.744 4.115 1.00 97.00 690 GLN A N 1
ATOM 5373 C CA . GLN A 1 690 ? -24.479 -21.762 3.042 1.00 97.00 690 GLN A CA 1
ATOM 5374 C C . GLN A 1 690 ? -25.783 -21.255 2.414 1.00 97.00 690 GLN A C 1
ATOM 5376 O O . GLN A 1 690 ? -25.823 -20.171 1.841 1.00 97.00 690 GLN A O 1
ATOM 5381 N N . THR A 1 691 ? -26.900 -21.967 2.607 1.00 96.94 691 THR A N 1
ATOM 5382 C CA . THR A 1 691 ? -28.231 -21.499 2.198 1.00 96.94 691 THR A CA 1
ATOM 5383 C C . THR A 1 691 ? -28.657 -20.192 2.868 1.00 96.94 691 THR A C 1
ATOM 5385 O O . THR A 1 691 ? -29.717 -19.690 2.533 1.00 96.94 691 THR A O 1
ATOM 5388 N N . ARG A 1 692 ? -27.922 -19.663 3.854 1.00 97.50 692 ARG A N 1
ATOM 5389 C CA . ARG A 1 692 ? -28.161 -18.328 4.433 1.00 97.50 692 ARG A CA 1
ATOM 5390 C C . ARG A 1 692 ? -27.572 -17.202 3.584 1.00 97.50 692 ARG A C 1
ATOM 5392 O O . ARG A 1 692 ? -28.047 -16.076 3.677 1.00 97.50 692 ARG A O 1
ATOM 5399 N N . GLU A 1 693 ? -26.549 -17.503 2.793 1.00 97.81 693 GLU A N 1
ATOM 5400 C CA . GLU A 1 693 ? -25.682 -16.519 2.153 1.00 97.81 693 GLU A CA 1
ATOM 5401 C C . GLU A 1 693 ? -26.226 -16.033 0.804 1.00 97.81 693 GLU A C 1
ATOM 5403 O O . GLU A 1 693 ? -27.015 -16.710 0.134 1.00 97.81 693 GLU A O 1
ATOM 5408 N N . GLN A 1 694 ? -25.750 -14.859 0.381 1.00 97.56 694 GLN A N 1
ATOM 5409 C CA . GLN A 1 694 ? -26.192 -14.169 -0.834 1.00 97.56 694 GLN A CA 1
ATOM 5410 C C . GLN A 1 694 ? -26.052 -15.006 -2.118 1.00 97.56 694 GLN A C 1
ATOM 5412 O O . GLN A 1 694 ? -26.927 -14.938 -2.978 1.00 97.56 694 GLN A O 1
ATOM 5417 N N . HIS A 1 695 ? -25.033 -15.868 -2.224 1.00 96.75 695 HIS A N 1
ATOM 5418 C CA . HIS A 1 695 ? -24.789 -16.640 -3.447 1.00 96.75 695 HIS A CA 1
ATOM 5419 C C . HIS A 1 695 ? -25.841 -17.736 -3.676 1.00 96.75 695 HIS A C 1
ATOM 5421 O O . HIS A 1 695 ? -26.027 -18.179 -4.806 1.00 96.75 695 HIS A O 1
ATOM 5427 N N . VAL A 1 696 ? -26.554 -18.144 -2.617 1.00 97.19 696 VAL A N 1
ATOM 5428 C CA . VAL A 1 696 ? -27.676 -19.090 -2.700 1.00 97.19 696 VAL A CA 1
ATOM 5429 C C . VAL A 1 696 ? -29.013 -18.358 -2.629 1.00 97.19 696 VAL A C 1
ATOM 5431 O O . VAL A 1 696 ? -29.901 -18.605 -3.441 1.00 97.19 696 VAL A O 1
ATOM 5434 N N . ARG A 1 697 ? -29.188 -17.472 -1.641 1.00 97.19 697 ARG A N 1
ATOM 5435 C CA . ARG A 1 697 ? -30.493 -16.869 -1.323 1.00 97.19 697 ARG A CA 1
ATOM 5436 C C . ARG A 1 697 ? -30.728 -15.472 -1.871 1.00 97.19 697 ARG A C 1
ATOM 5438 O O . ARG A 1 697 ? -31.866 -15.009 -1.788 1.00 97.19 697 ARG A O 1
ATOM 5445 N N . ARG A 1 698 ? -29.702 -14.823 -2.422 1.00 97.12 698 ARG A N 1
ATOM 5446 C CA . ARG A 1 698 ? -29.786 -13.492 -3.037 1.00 97.12 698 ARG A CA 1
ATOM 5447 C C . ARG A 1 698 ? -30.476 -12.492 -2.102 1.00 97.12 698 ARG A C 1
ATOM 5449 O O . ARG A 1 698 ? -30.038 -12.322 -0.970 1.00 97.12 698 ARG A O 1
ATOM 5456 N N . GLU A 1 699 ? -31.577 -11.879 -2.524 1.00 95.25 699 GLU A N 1
ATOM 5457 C CA . GLU A 1 699 ? -32.340 -10.900 -1.746 1.00 95.25 699 GLU A CA 1
ATOM 5458 C C . GLU A 1 699 ? -32.978 -11.465 -0.463 1.00 95.25 699 GLU A C 1
ATOM 5460 O O . GLU A 1 699 ? -33.334 -10.704 0.433 1.00 95.25 699 GLU A O 1
ATOM 5465 N N . LYS A 1 700 ? -33.112 -12.796 -0.346 1.00 95.56 700 LYS A N 1
ATOM 5466 C CA . LYS A 1 700 ? -33.639 -13.490 0.847 1.00 95.56 700 LYS A CA 1
ATOM 5467 C C . LYS A 1 700 ? -32.539 -13.986 1.791 1.00 95.56 700 LYS A C 1
ATOM 5469 O O . LYS A 1 700 ? -32.826 -14.780 2.698 1.00 95.56 700 LYS A O 1
ATOM 5474 N N . ALA A 1 701 ? -31.285 -13.621 1.528 1.00 97.69 701 ALA A N 1
ATOM 5475 C CA . ALA A 1 701 ? -30.157 -13.960 2.383 1.00 97.69 701 ALA A CA 1
ATOM 5476 C C . ALA A 1 701 ? -30.261 -13.253 3.741 1.00 97.69 701 ALA A C 1
ATOM 5478 O O . ALA A 1 701 ? -31.024 -12.302 3.909 1.00 97.69 701 ALA A O 1
ATOM 5479 N N . THR A 1 702 ? -29.508 -13.738 4.727 1.00 97.06 702 THR A N 1
ATOM 5480 C CA . THR A 1 702 ? -29.459 -13.099 6.052 1.00 97.06 702 THR A CA 1
ATOM 5481 C C . THR A 1 702 ? -28.723 -11.762 6.026 1.00 97.06 702 THR A C 1
ATOM 5483 O O . THR A 1 702 ? -29.024 -10.914 6.853 1.00 97.06 702 THR A O 1
ATOM 5486 N N . SER A 1 703 ? -27.804 -11.579 5.074 1.00 97.25 703 SER A N 1
ATOM 5487 C CA . SER A 1 703 ? -26.996 -10.376 4.864 1.00 97.25 703 SER A CA 1
ATOM 5488 C C . SER A 1 703 ? -26.501 -10.327 3.410 1.00 97.25 703 SER A C 1
ATOM 5490 O O . SER A 1 703 ? -26.506 -11.344 2.707 1.00 97.25 703 SER A O 1
ATOM 5492 N N . ASN A 1 704 ? -26.067 -9.150 2.959 1.00 96.44 704 ASN A N 1
ATOM 5493 C CA . ASN A 1 704 ? -25.401 -8.955 1.670 1.00 96.44 704 ASN A CA 1
ATOM 5494 C C . ASN A 1 704 ? -23.898 -9.306 1.696 1.00 96.44 704 ASN A C 1
ATOM 5496 O O . ASN A 1 704 ? -23.271 -9.324 0.635 1.00 96.44 704 ASN A O 1
ATOM 5500 N N . ILE A 1 705 ? -23.322 -9.589 2.871 1.00 97.50 705 ILE A N 1
ATOM 5501 C CA . ILE A 1 705 ? -21.894 -9.883 3.037 1.00 97.50 705 ILE A CA 1
ATOM 5502 C C . ILE A 1 705 ? -21.442 -11.060 2.150 1.00 97.50 705 ILE A C 1
ATOM 5504 O O . ILE A 1 705 ? -22.124 -12.083 2.024 1.00 97.50 705 ILE A O 1
ATOM 5508 N N . CYS A 1 706 ? -20.267 -10.920 1.528 1.00 96.94 706 CYS A N 1
ATOM 5509 C CA . CYS A 1 706 ? -19.666 -11.946 0.668 1.00 96.94 706 CYS A CA 1
ATOM 5510 C C . CYS A 1 706 ? -18.172 -12.125 0.957 1.00 96.94 706 CYS A C 1
ATOM 5512 O O . CYS A 1 706 ? -17.790 -13.096 1.615 1.00 96.94 706 CYS A O 1
ATOM 5514 N N . SER A 1 707 ? -17.333 -11.197 0.481 1.00 96.06 707 SER A N 1
ATOM 5515 C CA . SER A 1 707 ? -15.982 -11.041 1.027 1.00 96.06 707 SER A CA 1
ATOM 5516 C C . SER A 1 707 ? -16.115 -10.615 2.487 1.00 96.06 707 SER A C 1
ATOM 5518 O O . SER A 1 707 ? -16.991 -9.814 2.802 1.00 96.06 707 SER A O 1
ATOM 5520 N N . ASN A 1 708 ? -15.271 -11.154 3.354 1.00 93.44 708 ASN A N 1
ATOM 5521 C CA . ASN A 1 708 ? -15.187 -10.841 4.780 1.00 93.44 708 ASN A CA 1
ATOM 5522 C C . ASN A 1 708 ? -13.718 -10.539 5.140 1.00 93.44 708 ASN A C 1
ATOM 5524 O O . ASN A 1 708 ? -12.906 -10.297 4.248 1.00 93.44 708 ASN A O 1
ATOM 5528 N N . GLN A 1 709 ? -13.374 -10.592 6.428 1.00 96.00 709 GLN A N 1
ATOM 5529 C CA . GLN A 1 709 ? -12.047 -10.255 6.947 1.00 96.00 709 GLN A CA 1
ATOM 5530 C C . GLN A 1 709 ? -11.263 -11.501 7.391 1.00 96.00 709 GLN A C 1
ATOM 5532 O O . GLN A 1 709 ? -10.639 -11.516 8.450 1.00 96.00 709 GLN A O 1
ATOM 5537 N N . ALA A 1 710 ? -11.287 -12.574 6.590 1.00 94.69 710 ALA A N 1
ATOM 5538 C CA . ALA A 1 710 ? -10.684 -13.863 6.956 1.00 94.69 710 ALA A CA 1
ATOM 5539 C C . ALA A 1 710 ? -9.184 -13.778 7.313 1.00 94.69 710 ALA A C 1
ATOM 5541 O O . ALA A 1 710 ? -8.737 -14.457 8.236 1.00 94.69 710 ALA A O 1
ATOM 5542 N N . LEU A 1 711 ? -8.410 -12.923 6.634 1.00 95.69 711 LEU A N 1
ATOM 5543 C CA . LEU A 1 711 ? -6.990 -12.731 6.950 1.00 95.69 711 LEU A CA 1
ATOM 5544 C C . LEU A 1 711 ? -6.786 -12.039 8.311 1.00 95.69 711 LEU A C 1
ATOM 5546 O O . LEU A 1 711 ? -5.910 -12.434 9.076 1.00 95.69 711 LEU A O 1
ATOM 5550 N N . ASN A 1 712 ? -7.627 -11.063 8.653 1.00 97.00 712 ASN A N 1
ATOM 5551 C CA . ASN A 1 712 ? -7.591 -10.395 9.959 1.00 97.00 712 ASN A CA 1
ATOM 5552 C C . ASN A 1 712 ? -8.129 -11.305 11.079 1.00 97.00 712 ASN A C 1
ATOM 5554 O O . ASN A 1 712 ? -7.686 -11.228 12.224 1.00 97.00 712 ASN A O 1
ATOM 5558 N N . ALA A 1 713 ? -9.045 -12.222 10.755 1.00 97.31 713 ALA A N 1
ATOM 5559 C CA . ALA A 1 713 ? -9.469 -13.288 11.662 1.00 97.31 713 ALA A CA 1
ATOM 5560 C C . ALA A 1 713 ? -8.324 -14.284 11.946 1.00 97.31 713 ALA A C 1
ATOM 5562 O O . ALA A 1 713 ? -8.151 -14.718 13.088 1.00 97.31 713 ALA A O 1
ATOM 5563 N N . LEU A 1 714 ? -7.487 -14.596 10.945 1.00 96.69 714 LEU A N 1
ATOM 5564 C CA . LEU A 1 714 ? -6.239 -15.341 11.153 1.00 96.69 714 LEU A CA 1
ATOM 5565 C C . LEU A 1 714 ? -5.280 -14.565 12.070 1.00 96.69 714 LEU A C 1
ATOM 5567 O O . LEU A 1 714 ? -4.743 -15.161 13.001 1.00 96.69 714 LEU A O 1
ATOM 5571 N N . VAL A 1 715 ? -5.098 -13.255 11.858 1.00 97.81 715 VAL A N 1
ATOM 5572 C CA . VAL A 1 715 ? -4.298 -12.392 12.753 1.00 97.81 715 VAL A CA 1
ATOM 5573 C C . VAL A 1 715 ? -4.785 -12.508 14.201 1.00 97.81 715 VAL A C 1
ATOM 5575 O O . VAL A 1 715 ? -3.986 -12.827 15.083 1.00 97.81 715 VAL A O 1
ATOM 5578 N N . ALA A 1 716 ? -6.093 -12.344 14.426 1.00 98.00 716 ALA A N 1
ATOM 5579 C CA . ALA A 1 716 ? -6.714 -12.464 15.744 1.00 98.00 716 ALA A CA 1
ATOM 5580 C C . ALA A 1 716 ? -6.500 -13.843 16.380 1.00 98.00 716 ALA A C 1
ATOM 5582 O O . ALA A 1 716 ? -6.180 -13.943 17.565 1.00 98.00 716 ALA A O 1
ATOM 5583 N N . SER A 1 717 ? -6.606 -14.907 15.584 1.00 97.69 717 SER A N 1
ATOM 5584 C CA . SER A 1 717 ? -6.378 -16.281 16.047 1.00 97.69 717 SER A CA 1
ATOM 5585 C C . SER A 1 717 ? -4.924 -16.513 16.451 1.00 97.69 717 SER A C 1
ATOM 5587 O O . SER A 1 717 ? -4.660 -17.091 17.503 1.00 97.69 717 SER A O 1
ATOM 5589 N N . ILE A 1 718 ? -3.964 -16.021 15.657 1.00 97.75 718 ILE A N 1
ATOM 5590 C CA . ILE A 1 718 ? -2.537 -16.107 15.997 1.00 97.75 718 ILE A CA 1
ATOM 5591 C C . ILE A 1 718 ? -2.260 -15.316 17.273 1.00 97.75 718 ILE A C 1
ATOM 5593 O O . ILE A 1 718 ? -1.531 -15.811 18.131 1.00 97.75 718 ILE A O 1
ATOM 5597 N N . TYR A 1 719 ? -2.826 -14.115 17.420 1.00 98.44 719 TYR A N 1
ATOM 5598 C CA . TYR A 1 719 ? -2.659 -13.306 18.624 1.00 98.44 719 TYR A CA 1
ATOM 5599 C C . TYR A 1 719 ? -3.157 -14.054 19.863 1.00 98.44 719 TYR A C 1
ATOM 5601 O O . TYR A 1 719 ? -2.385 -14.261 20.798 1.00 98.44 719 TYR A O 1
ATOM 5609 N N . MET A 1 720 ? -4.406 -14.527 19.849 1.00 97.88 720 MET A N 1
ATOM 5610 C CA . MET A 1 720 ? -4.990 -15.259 20.978 1.00 97.88 720 MET A CA 1
ATOM 5611 C C . MET A 1 720 ? -4.212 -16.541 21.296 1.00 97.88 720 MET A C 1
ATOM 5613 O O . MET A 1 720 ? -3.915 -16.796 22.461 1.00 97.88 720 MET A O 1
ATOM 5617 N N . ALA A 1 721 ? -3.797 -17.301 20.279 1.00 97.44 721 ALA A N 1
ATOM 5618 C CA . ALA A 1 721 ? -2.968 -18.491 20.466 1.00 97.44 721 ALA A CA 1
ATOM 5619 C C . ALA A 1 721 ? -1.576 -18.163 21.039 1.00 97.44 721 ALA A C 1
ATOM 5621 O O . ALA A 1 721 ? -1.070 -18.894 21.886 1.00 97.44 721 ALA A O 1
ATOM 5622 N N . THR A 1 722 ? -0.962 -17.061 20.595 1.00 97.75 722 THR A N 1
ATOM 5623 C CA . THR A 1 722 ? 0.375 -16.628 21.038 1.00 97.75 722 THR A CA 1
ATOM 5624 C C . THR A 1 722 ? 0.350 -16.130 22.476 1.00 97.75 722 THR A C 1
ATOM 5626 O O . THR A 1 722 ? 1.231 -16.469 23.262 1.00 97.75 722 THR A O 1
ATOM 5629 N N . MET A 1 723 ? -0.652 -15.324 22.826 1.00 97.50 723 MET A N 1
ATOM 5630 C CA . MET A 1 723 ? -0.804 -14.796 24.179 1.00 97.50 723 MET A CA 1
ATOM 5631 C C . MET A 1 723 ? -1.257 -15.888 25.155 1.00 97.50 723 MET A C 1
ATOM 5633 O O . MET A 1 723 ? -0.859 -15.884 26.322 1.00 97.50 723 MET A O 1
ATOM 5637 N N . GLY A 1 724 ? -2.090 -16.821 24.685 1.00 96.94 724 GLY A N 1
ATOM 5638 C CA . GLY A 1 724 ? -2.765 -17.799 25.526 1.00 96.94 724 GLY A CA 1
ATOM 5639 C C . GLY A 1 724 ? -3.656 -17.139 26.584 1.00 96.94 724 GLY A C 1
ATOM 5640 O O . GLY A 1 724 ? -3.764 -15.916 26.681 1.00 96.94 724 GLY A O 1
ATOM 5641 N N . LYS A 1 725 ? -4.285 -17.958 27.428 1.00 95.94 725 LYS A N 1
ATOM 5642 C CA . LYS A 1 725 ? -5.211 -17.479 28.466 1.00 95.94 725 LYS A CA 1
ATOM 5643 C C . LYS A 1 725 ? -4.570 -16.480 29.437 1.00 95.94 725 LYS A C 1
ATOM 5645 O O . LYS A 1 725 ? -5.134 -15.420 29.697 1.00 95.94 725 LYS A O 1
ATOM 5650 N N . GLU A 1 726 ? -3.393 -16.813 29.968 1.00 97.75 726 GLU A N 1
ATOM 5651 C CA . GLU A 1 726 ? -2.725 -15.977 30.972 1.00 97.75 726 GLU A CA 1
ATOM 5652 C C . GLU A 1 726 ? -2.178 -14.680 30.368 1.00 97.75 726 GLU A C 1
ATOM 5654 O O . GLU A 1 726 ? -2.357 -13.617 30.956 1.00 97.75 726 GLU A O 1
ATOM 5659 N N . GLY A 1 727 ? -1.578 -14.732 29.174 1.00 97.88 727 GLY A N 1
ATOM 5660 C CA . GLY A 1 727 ? -1.089 -13.529 28.500 1.00 97.88 727 GLY A CA 1
ATOM 5661 C C . GLY A 1 727 ? -2.226 -12.599 28.083 1.00 97.88 727 GLY A C 1
ATOM 5662 O O . GLY A 1 727 ? -2.120 -11.389 28.266 1.00 97.88 727 GLY A O 1
ATOM 5663 N N . PHE A 1 728 ? -3.343 -13.149 27.598 1.00 97.25 728 PHE A N 1
ATOM 5664 C CA . PHE A 1 728 ? -4.539 -12.376 27.261 1.00 97.25 728 PHE A CA 1
ATOM 5665 C C . PHE A 1 728 ? -5.112 -11.641 28.481 1.00 97.25 728 PHE A C 1
ATOM 5667 O O . PHE A 1 728 ? -5.374 -10.438 28.431 1.00 97.25 728 PHE A O 1
ATOM 5674 N N . LYS A 1 729 ? -5.222 -12.340 29.617 1.00 98.25 729 LYS A N 1
ATOM 5675 C CA . LYS A 1 729 ? -5.625 -11.741 30.895 1.00 98.25 729 LYS A CA 1
ATOM 5676 C C . LYS A 1 729 ? -4.639 -10.675 31.373 1.00 98.25 729 LYS A C 1
ATOM 5678 O O . LYS A 1 729 ? -5.067 -9.625 31.856 1.00 98.25 729 LYS A O 1
ATOM 5683 N N . GLU A 1 730 ? -3.337 -10.920 31.245 1.00 98.44 730 GLU A N 1
ATOM 5684 C CA . GLU A 1 730 ? -2.305 -9.970 31.665 1.00 98.44 730 GLU A CA 1
ATOM 5685 C C . GLU A 1 730 ? -2.346 -8.680 30.837 1.00 98.44 730 GLU A C 1
ATOM 5687 O O . GLU A 1 730 ? -2.258 -7.598 31.412 1.00 98.44 730 GLU A O 1
ATOM 5692 N N . VAL A 1 731 ? -2.573 -8.759 29.520 1.00 98.56 731 VAL A N 1
ATOM 5693 C CA . VAL A 1 731 ? -2.765 -7.575 28.657 1.00 98.56 731 VAL A CA 1
ATOM 5694 C C . VAL A 1 731 ? -3.920 -6.708 29.158 1.00 98.56 731 VAL A C 1
ATOM 5696 O O . VAL A 1 731 ? -3.756 -5.495 29.348 1.00 98.56 731 VAL A O 1
ATOM 5699 N N . GLY A 1 732 ? -5.076 -7.321 29.433 1.00 98.38 732 GLY A N 1
ATOM 5700 C CA . GLY A 1 732 ? -6.229 -6.601 29.970 1.00 98.38 732 GLY A CA 1
ATOM 5701 C C . GLY A 1 732 ? -5.952 -6.003 31.354 1.00 98.38 732 GLY A C 1
ATOM 5702 O O . GLY A 1 732 ? -6.249 -4.835 31.608 1.00 98.38 732 GLY A O 1
ATOM 5703 N N . MET A 1 733 ? -5.307 -6.767 32.239 1.00 98.56 733 MET A N 1
ATOM 5704 C CA . MET A 1 733 ? -4.961 -6.329 33.593 1.00 98.56 733 MET A CA 1
ATOM 5705 C C . MET A 1 733 ? -3.949 -5.174 33.600 1.00 98.56 733 MET A C 1
ATOM 5707 O O . MET A 1 733 ? -4.092 -4.238 34.388 1.00 98.56 733 MET A O 1
ATOM 5711 N N . GLN A 1 734 ? -2.935 -5.215 32.733 1.00 98.62 734 GLN A N 1
ATOM 5712 C CA . GLN A 1 734 ? -1.945 -4.147 32.586 1.00 98.62 734 GLN A CA 1
ATOM 5713 C C . GLN A 1 734 ? -2.582 -2.873 32.044 1.00 98.62 734 GLN A C 1
ATOM 5715 O O . GLN A 1 734 ? -2.362 -1.808 32.618 1.00 98.62 734 GLN A O 1
ATOM 5720 N N . SER A 1 735 ? -3.409 -2.986 31.002 1.00 98.69 735 SER A N 1
ATOM 5721 C CA . SER A 1 735 ? -4.152 -1.849 30.446 1.00 98.69 735 SER A CA 1
ATOM 5722 C C . SER A 1 735 ? -5.002 -1.174 31.527 1.00 98.69 735 SER A C 1
ATOM 5724 O O . SER A 1 735 ? -4.863 0.022 31.772 1.00 98.69 735 SER A O 1
ATOM 5726 N N . MET A 1 736 ? -5.782 -1.958 32.283 1.00 98.38 736 MET A N 1
ATOM 5727 C CA . MET A 1 736 ? -6.604 -1.440 33.380 1.00 98.38 736 MET A CA 1
ATOM 5728 C C . MET A 1 736 ? -5.764 -0.776 34.482 1.00 98.38 736 MET A C 1
ATOM 5730 O O . MET A 1 736 ? -6.018 0.365 34.860 1.00 98.38 736 MET A O 1
ATOM 5734 N N . LYS A 1 737 ? -4.721 -1.442 34.993 1.00 98.56 737 LYS A N 1
ATOM 5735 C CA . LYS A 1 737 ? -3.865 -0.878 36.055 1.00 98.56 737 LYS A CA 1
ATOM 5736 C C . LYS A 1 737 ? -3.211 0.438 35.631 1.00 98.56 737 LYS A C 1
ATOM 5738 O O . LYS A 1 737 ? -3.170 1.381 36.421 1.00 98.56 737 LYS A O 1
ATOM 5743 N N . LYS A 1 738 ? -2.702 0.506 34.400 1.00 98.75 738 LYS A N 1
ATOM 5744 C CA . LYS A 1 738 ? -2.025 1.693 33.861 1.00 98.75 738 LYS A CA 1
ATOM 5745 C C . LYS A 1 738 ? -3.007 2.830 33.578 1.00 98.75 738 LYS A C 1
ATOM 5747 O O . LYS A 1 738 ? -2.684 3.981 33.875 1.00 98.75 738 LYS A O 1
ATOM 5752 N N . ALA A 1 739 ? -4.217 2.527 33.108 1.00 98.75 739 ALA A N 1
ATOM 5753 C CA . ALA A 1 739 ? -5.286 3.513 32.968 1.00 98.75 739 ALA A CA 1
ATOM 5754 C C . ALA A 1 739 ? -5.656 4.132 34.322 1.00 98.75 739 ALA A C 1
ATOM 5756 O O . ALA A 1 739 ? -5.639 5.351 34.471 1.00 98.75 739 ALA A O 1
ATOM 5757 N N . HIS A 1 740 ? -5.872 3.305 35.349 1.00 98.69 740 HIS A N 1
ATOM 5758 C CA . HIS A 1 740 ? -6.170 3.779 36.707 1.00 98.69 740 HIS A CA 1
ATOM 5759 C C . HIS A 1 740 ? -5.005 4.560 37.329 1.00 98.69 740 HIS A C 1
ATOM 5761 O O . HIS A 1 740 ? -5.230 5.548 38.027 1.00 98.69 740 HIS A O 1
ATOM 5767 N N . TYR A 1 741 ? -3.755 4.167 37.065 1.00 98.81 741 TYR A N 1
ATOM 5768 C CA . TYR A 1 741 ? -2.581 4.943 37.473 1.00 98.81 741 TYR A CA 1
ATOM 5769 C C . TYR A 1 741 ? -2.580 6.343 36.841 1.00 98.81 741 TYR A C 1
ATOM 5771 O O . TYR A 1 741 ? -2.458 7.336 37.558 1.00 98.81 741 TYR A O 1
ATOM 5779 N N . THR A 1 742 ? -2.787 6.413 35.524 1.00 98.81 742 THR A N 1
ATOM 5780 C CA . THR A 1 742 ? -2.839 7.666 34.753 1.00 98.81 742 THR A CA 1
ATOM 5781 C C . THR A 1 742 ? -3.966 8.572 35.244 1.00 98.81 742 THR A C 1
ATOM 5783 O O . THR A 1 742 ? -3.735 9.738 35.553 1.00 98.81 742 THR A O 1
ATOM 5786 N N . TYR A 1 743 ? -5.171 8.020 35.396 1.00 98.75 743 TYR A N 1
ATOM 5787 C CA . TYR A 1 743 ? -6.338 8.728 35.913 1.00 98.75 743 TYR A CA 1
ATOM 5788 C C . TYR A 1 743 ? -6.074 9.335 37.296 1.00 98.75 743 TYR A C 1
ATOM 5790 O O . TYR A 1 743 ? -6.264 10.533 37.499 1.00 98.75 743 TYR A O 1
ATOM 5798 N N . ASN A 1 744 ? -5.566 8.535 38.241 1.00 98.50 744 ASN A N 1
ATOM 5799 C CA . ASN A 1 744 ? -5.278 9.012 39.594 1.00 98.50 744 ASN A CA 1
ATOM 5800 C C . ASN A 1 744 ? -4.221 10.121 39.593 1.00 98.50 744 ASN A C 1
ATOM 5802 O O . ASN A 1 744 ? -4.352 11.088 40.340 1.00 98.50 744 ASN A O 1
ATOM 5806 N N . LYS A 1 745 ? -3.193 9.998 38.748 1.00 98.56 745 LYS A N 1
ATOM 5807 C CA . LYS A 1 745 ? -2.153 11.015 38.587 1.00 98.56 745 LYS A CA 1
ATOM 5808 C C . LYS A 1 745 ? -2.707 12.329 38.042 1.00 98.56 745 LYS A C 1
ATOM 5810 O O . LYS A 1 745 ? -2.440 13.366 38.638 1.00 98.56 745 LYS A O 1
ATOM 5815 N N . LEU A 1 746 ? -3.522 12.285 36.988 1.00 98.31 746 LEU A N 1
ATOM 5816 C CA . LEU A 1 746 ? -4.161 13.479 36.423 1.00 98.31 746 LEU A CA 1
ATOM 5817 C C . LEU A 1 746 ? -5.076 14.171 37.436 1.00 98.31 746 LEU A C 1
ATOM 5819 O O . LEU A 1 746 ? -5.004 15.387 37.588 1.00 98.31 746 LEU A O 1
ATOM 5823 N N . VAL A 1 747 ? -5.890 13.416 38.176 1.00 97.94 747 VAL A N 1
ATOM 5824 C CA . VAL A 1 747 ? -6.794 13.987 39.189 1.00 97.94 747 VAL A CA 1
ATOM 5825 C C . VAL A 1 747 ? -6.020 14.594 40.366 1.00 97.94 747 VAL A C 1
ATOM 5827 O O . VAL A 1 747 ? -6.403 15.644 40.879 1.00 97.94 747 VAL A O 1
ATOM 5830 N N . GLN A 1 748 ? -4.899 13.988 40.774 1.00 97.88 748 GLN A N 1
ATOM 5831 C CA . GLN A 1 748 ? -4.041 14.504 41.852 1.00 97.88 748 GLN A CA 1
ATOM 5832 C C . GLN A 1 748 ? -3.431 15.879 41.550 1.00 97.88 748 GLN A C 1
ATOM 5834 O O . GLN A 1 748 ? -3.127 16.605 42.494 1.00 97.88 748 GLN A O 1
ATOM 5839 N N . THR A 1 749 ? -3.299 16.264 40.276 1.00 96.94 749 THR A N 1
ATOM 5840 C CA . THR A 1 749 ? -2.839 17.614 39.889 1.00 96.94 749 THR A CA 1
ATOM 5841 C C . THR A 1 749 ? -3.800 18.721 40.341 1.00 96.94 749 THR A C 1
ATOM 5843 O O . THR A 1 749 ? -3.424 19.887 40.412 1.00 96.94 749 THR A O 1
ATOM 5846 N N . GLY A 1 750 ? -5.074 18.388 40.592 1.00 96.44 750 GLY A N 1
ATOM 5847 C CA . GLY A 1 750 ? -6.140 19.355 40.864 1.00 96.44 750 GLY A CA 1
ATOM 5848 C C . GLY A 1 750 ? -6.600 20.166 39.644 1.00 96.44 750 GLY A C 1
ATOM 5849 O O . GLY A 1 750 ? -7.570 20.915 39.757 1.00 96.44 750 GLY A O 1
ATOM 5850 N N . LYS A 1 751 ? -5.951 20.014 38.479 1.00 96.56 751 LYS A N 1
ATOM 5851 C CA . LYS A 1 751 ? -6.317 20.694 37.224 1.00 96.56 751 LYS A CA 1
ATOM 5852 C C . LYS A 1 751 ? -7.368 19.946 36.409 1.00 96.56 751 LYS A C 1
ATOM 5854 O O . LYS A 1 751 ? -8.122 20.574 35.667 1.00 96.56 751 LYS A O 1
ATOM 5859 N N . TYR A 1 752 ? -7.429 18.627 36.569 1.00 97.81 752 TYR A N 1
ATOM 5860 C CA . TYR A 1 752 ? -8.389 17.762 35.894 1.00 97.81 752 TYR A CA 1
ATOM 5861 C C . TYR A 1 752 ? -9.287 17.087 36.918 1.00 97.81 752 TYR A C 1
ATOM 5863 O O . TYR A 1 752 ? -8.823 16.610 37.955 1.00 97.81 752 TYR A O 1
ATOM 5871 N N . LYS A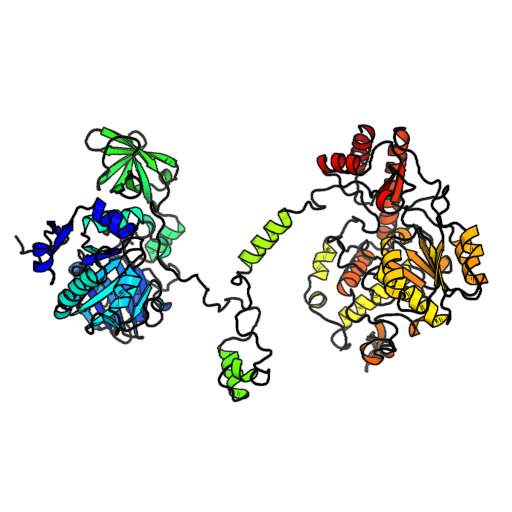 1 753 ? -10.582 17.021 36.617 1.00 97.00 753 LYS A N 1
ATOM 5872 C CA . LYS A 1 753 ? -11.570 16.332 37.449 1.00 97.00 753 LYS A CA 1
ATOM 5873 C C . LYS A 1 753 ? -12.213 15.171 36.686 1.00 97.00 753 LYS A C 1
ATOM 5875 O O . LYS A 1 753 ? -12.360 15.256 35.464 1.00 97.00 753 LYS A O 1
ATOM 5880 N N . PRO A 1 754 ? -12.632 14.110 37.390 1.00 96.44 754 PRO A N 1
ATOM 5881 C CA . PRO A 1 754 ? -13.446 13.057 36.798 1.00 96.44 754 PRO A CA 1
ATOM 5882 C C . PRO A 1 754 ? -14.757 13.611 36.247 1.00 96.44 754 PRO A C 1
ATOM 5884 O O . PRO A 1 754 ? -15.365 14.484 36.870 1.00 96.44 754 PRO A O 1
ATOM 5887 N N . ILE A 1 755 ? -15.207 13.073 35.116 1.00 96.12 755 ILE A N 1
ATOM 5888 C CA . ILE A 1 755 ? -16.530 13.394 34.559 1.00 96.12 755 ILE A CA 1
ATOM 5889 C C . ILE A 1 755 ? -17.596 12.480 35.152 1.00 96.12 755 ILE A C 1
ATOM 5891 O O . ILE A 1 755 ? -18.666 12.938 35.539 1.00 96.12 755 ILE A O 1
ATOM 5895 N N . PHE A 1 756 ? -17.270 11.195 35.269 1.00 97.44 756 PHE A N 1
ATOM 5896 C CA . PHE A 1 756 ? -18.195 10.156 35.691 1.00 97.44 756 PHE A CA 1
ATOM 5897 C C . PHE A 1 756 ? -17.684 9.426 36.932 1.00 97.44 756 PHE A C 1
ATOM 5899 O O . PHE A 1 756 ? -16.478 9.282 37.137 1.00 97.44 756 PHE A O 1
ATOM 5906 N N . LYS A 1 757 ? -18.617 8.928 37.750 1.00 96.81 757 LYS A N 1
ATOM 5907 C CA . LYS A 1 757 ? -18.329 8.046 38.895 1.00 96.81 757 LYS A CA 1
ATOM 5908 C C . LYS A 1 757 ? -18.318 6.558 38.531 1.00 96.81 757 LYS A C 1
ATOM 5910 O O . LYS A 1 757 ? -18.010 5.731 39.390 1.00 96.81 757 LYS A O 1
ATOM 5915 N N . GLY A 1 758 ? -18.698 6.212 37.300 1.00 96.12 758 GLY A N 1
ATOM 5916 C CA . GLY A 1 758 ? -18.732 4.834 36.828 1.00 96.12 758 GLY A CA 1
ATOM 5917 C C . GLY A 1 758 ? -17.351 4.177 36.852 1.00 96.12 758 GLY A C 1
ATOM 5918 O O . GLY A 1 758 ? -16.314 4.831 36.724 1.00 96.12 758 GLY A O 1
ATOM 5919 N N . LYS A 1 759 ? -17.331 2.856 37.039 1.00 97.62 759 LYS A N 1
ATOM 5920 C CA . LYS A 1 759 ? -16.090 2.074 36.995 1.00 97.62 759 LYS A CA 1
ATOM 5921 C C . LYS A 1 759 ? -15.659 1.928 35.546 1.00 97.62 759 LYS A C 1
ATOM 5923 O O . LYS A 1 759 ? -16.489 1.593 34.711 1.00 97.62 759 LYS A O 1
ATOM 5928 N N . PHE A 1 760 ? -14.376 2.113 35.265 1.00 98.44 760 PHE A N 1
ATOM 5929 C CA . PHE A 1 760 ? -13.853 2.035 33.907 1.00 98.44 760 PHE A CA 1
ATOM 5930 C C . PHE A 1 760 ? -12.762 0.978 33.745 1.00 98.44 760 PHE A C 1
ATOM 5932 O O . PHE A 1 760 ? -12.105 0.588 34.718 1.00 98.44 760 PHE A O 1
ATOM 5939 N N . PHE A 1 761 ? -12.578 0.526 32.502 1.00 98.44 761 PHE A N 1
ATOM 5940 C CA . PHE A 1 761 ? -11.568 -0.465 32.136 1.00 98.44 761 PHE A CA 1
ATOM 5941 C C . PHE A 1 761 ? -10.224 0.188 31.774 1.00 98.44 761 PHE A C 1
ATOM 5943 O O . PHE A 1 761 ? -9.406 0.423 32.661 1.00 98.44 761 PHE A O 1
ATOM 5950 N N . LYS A 1 762 ? -9.986 0.476 30.487 1.00 98.38 762 LYS A N 1
ATOM 5951 C CA . LYS A 1 762 ? -8.723 1.037 29.967 1.00 98.38 762 LYS A CA 1
ATOM 5952 C C . LYS A 1 762 ? -8.854 2.454 29.400 1.00 98.38 762 LYS A C 1
ATOM 5954 O O . LYS A 1 762 ? -7.846 3.081 29.085 1.00 98.38 762 LYS A O 1
ATOM 5959 N N . GLU A 1 763 ? -10.085 2.941 29.290 1.00 98.44 763 GLU A N 1
ATOM 5960 C CA . GLU A 1 763 ? -10.413 4.295 28.852 1.00 98.44 763 GLU A CA 1
ATOM 5961 C C . GLU A 1 763 ? -11.121 5.035 29.977 1.00 98.44 763 GLU A C 1
ATOM 5963 O O . GLU A 1 763 ? -11.832 4.411 30.761 1.00 98.44 763 GLU A O 1
ATOM 5968 N N . PHE A 1 764 ? -10.918 6.342 30.079 1.00 98.56 764 PHE A N 1
ATOM 5969 C CA . PHE A 1 764 ? -11.597 7.173 31.066 1.00 98.56 764 PHE A CA 1
ATOM 5970 C C . PHE A 1 764 ? -11.673 8.620 30.595 1.00 98.56 764 PHE A C 1
ATOM 5972 O O . PHE A 1 764 ? -10.818 9.095 29.845 1.00 98.56 764 PHE A O 1
ATOM 5979 N N . ALA A 1 765 ? -12.684 9.335 31.082 1.00 98.00 765 ALA A N 1
ATOM 5980 C CA . ALA A 1 765 ? -12.921 10.719 30.715 1.00 98.00 765 ALA A CA 1
ATOM 5981 C C . ALA A 1 765 ? -12.589 11.682 31.866 1.00 98.00 765 ALA A C 1
ATOM 5983 O O . ALA A 1 765 ? -13.036 11.499 33.006 1.00 98.00 765 ALA A O 1
ATOM 5984 N N . VAL A 1 766 ? -11.823 12.730 31.560 1.00 98.06 766 VAL A N 1
ATOM 5985 C CA . VAL A 1 766 ? -11.481 13.816 32.491 1.00 98.06 766 VAL A CA 1
ATOM 5986 C C . VAL A 1 766 ? -11.784 15.174 31.871 1.00 98.06 766 VAL A C 1
ATOM 5988 O O . VAL A 1 766 ? -11.653 15.365 30.663 1.00 98.06 766 VAL A O 1
ATOM 5991 N N . GLN A 1 767 ? -12.176 16.127 32.713 1.00 97.88 767 GLN A N 1
ATOM 5992 C CA . GLN A 1 767 ? -12.482 17.497 32.311 1.00 97.88 767 GLN A CA 1
ATOM 5993 C C . GLN A 1 767 ? -11.462 18.467 32.906 1.00 97.88 767 GLN A C 1
ATOM 5995 O O . GLN A 1 767 ? -11.184 18.417 34.108 1.00 97.88 767 GLN A O 1
ATOM 6000 N N . GLY A 1 768 ? -10.941 19.357 32.064 1.00 96.00 768 GLY A N 1
ATOM 6001 C CA . GLY A 1 768 ? -10.059 20.459 32.450 1.00 96.00 768 GLY A CA 1
ATOM 6002 C C . GLY A 1 768 ? -10.667 21.829 32.136 1.00 96.00 768 GLY A C 1
ATOM 6003 O O . GLY A 1 768 ? -11.858 21.958 31.846 1.00 96.00 768 GLY A O 1
ATOM 6004 N N . ASN A 1 769 ? -9.831 22.867 32.181 1.00 94.31 769 ASN A N 1
ATOM 6005 C CA . ASN A 1 769 ? -10.238 24.249 31.883 1.00 94.31 769 ASN A CA 1
ATOM 6006 C C . ASN A 1 769 ? -9.904 24.695 30.452 1.00 94.31 769 ASN A C 1
ATOM 6008 O O . ASN A 1 769 ? -10.417 25.718 30.001 1.00 94.31 769 ASN A O 1
ATOM 6012 N N . LEU A 1 770 ? -9.034 23.958 29.759 1.00 95.62 770 LEU A N 1
ATOM 6013 C CA . LEU A 1 770 ? -8.570 24.284 28.414 1.00 95.62 770 LEU A CA 1
ATOM 6014 C C . LEU A 1 770 ? -9.338 23.497 27.354 1.00 95.62 770 LEU A C 1
ATOM 6016 O O . LEU A 1 770 ? -9.857 22.411 27.613 1.00 95.62 770 LEU A O 1
ATOM 6020 N N . ASN A 1 771 ? -9.366 24.054 26.146 1.00 95.56 771 ASN A N 1
ATOM 6021 C CA . ASN A 1 771 ? -9.869 23.360 24.971 1.00 95.56 771 ASN A CA 1
ATOM 6022 C C . ASN A 1 771 ? -8.962 22.161 24.630 1.00 95.56 771 ASN A C 1
ATOM 6024 O O . ASN A 1 771 ? -7.736 22.269 24.701 1.00 95.56 771 ASN A O 1
ATOM 6028 N N . ILE A 1 772 ? -9.565 21.029 24.251 1.00 97.50 772 ILE A N 1
ATOM 6029 C CA . ILE A 1 772 ? -8.832 19.774 24.033 1.00 97.50 772 ILE A CA 1
ATOM 6030 C C . ILE A 1 772 ? -7.907 19.834 22.816 1.00 97.50 772 ILE A C 1
ATOM 6032 O O . ILE A 1 772 ? -6.822 19.271 22.885 1.00 97.50 772 ILE A O 1
ATOM 6036 N N . GLU A 1 773 ? -8.252 20.572 21.758 1.00 96.88 773 GLU A N 1
ATOM 6037 C CA . GLU A 1 773 ? -7.356 20.733 20.603 1.00 96.88 773 GLU A CA 1
ATOM 6038 C C . GLU A 1 773 ? -6.069 21.451 21.004 1.00 96.88 773 GLU A C 1
ATOM 6040 O O . GLU A 1 773 ? -4.981 21.025 20.644 1.00 96.88 773 GLU A O 1
ATOM 6045 N N . THR A 1 774 ? -6.168 22.470 21.864 1.00 97.00 774 THR A N 1
ATOM 6046 C CA . THR A 1 774 ? -4.981 23.157 22.395 1.00 97.00 774 THR A CA 1
ATOM 6047 C C . THR A 1 774 ? -4.101 22.226 23.230 1.00 97.00 774 THR A C 1
ATOM 6049 O O . THR A 1 774 ? -2.876 22.322 23.169 1.00 97.00 774 THR A O 1
ATOM 6052 N N . ILE A 1 775 ? -4.705 21.325 24.012 1.00 98.00 775 ILE A N 1
ATOM 6053 C CA . ILE A 1 775 ? -3.955 20.307 24.759 1.00 98.00 775 ILE A CA 1
ATOM 6054 C C . ILE A 1 775 ? -3.291 19.334 23.778 1.00 98.00 775 ILE A C 1
ATOM 6056 O O . ILE A 1 775 ? -2.096 19.081 23.894 1.00 98.00 775 ILE A O 1
ATOM 6060 N N . ASN A 1 776 ? -4.035 18.824 22.798 1.00 98.12 776 ASN A N 1
ATOM 6061 C CA . ASN A 1 776 ? -3.536 17.862 21.821 1.00 98.12 776 ASN A CA 1
ATOM 6062 C C . ASN A 1 776 ? -2.410 18.441 20.953 1.00 98.12 776 ASN A C 1
ATOM 6064 O O . ASN A 1 776 ? -1.420 17.746 20.747 1.00 98.12 776 ASN A O 1
ATOM 6068 N N . ASP A 1 777 ? -2.487 19.708 20.539 1.00 97.94 777 ASP A N 1
ATOM 6069 C CA . ASP A 1 777 ? -1.405 20.400 19.826 1.00 97.94 777 ASP A CA 1
ATOM 6070 C C . ASP A 1 777 ? -0.118 20.436 20.667 1.00 97.94 777 ASP A C 1
ATOM 6072 O O . ASP A 1 777 ? 0.970 20.131 20.178 1.00 97.94 777 ASP A O 1
ATOM 6076 N N . LYS A 1 778 ? -0.238 20.749 21.965 1.00 98.06 778 LYS A N 1
ATOM 6077 C CA . LYS A 1 778 ? 0.898 20.784 22.903 1.00 98.06 778 LYS A CA 1
ATOM 6078 C C . LYS A 1 778 ? 1.478 19.402 23.181 1.00 98.06 778 LYS A C 1
ATOM 6080 O O . LYS A 1 778 ? 2.685 19.266 23.353 1.00 98.06 778 LYS A O 1
ATOM 6085 N N . LEU A 1 779 ? 0.635 18.375 23.229 1.00 98.31 779 LEU A N 1
ATOM 6086 C CA . LEU A 1 779 ? 1.087 16.993 23.360 1.00 98.31 779 LEU A CA 1
ATOM 6087 C C . LEU A 1 779 ? 1.786 16.521 22.082 1.00 98.31 779 LEU A C 1
ATOM 6089 O O . LEU A 1 779 ? 2.819 15.856 22.165 1.00 98.31 779 LEU A O 1
ATOM 6093 N N . LEU A 1 780 ? 1.287 16.922 20.913 1.00 97.88 780 LEU A N 1
ATOM 6094 C CA . LEU A 1 780 ? 1.872 16.562 19.627 1.00 97.88 780 LEU A CA 1
ATOM 6095 C C . LEU A 1 780 ? 3.256 17.194 19.427 1.00 97.88 780 LEU A C 1
ATOM 6097 O O . LEU A 1 780 ? 4.152 16.511 18.936 1.00 97.88 780 LEU A O 1
ATOM 6101 N N . GLU A 1 781 ? 3.469 18.437 19.885 1.00 97.25 781 GLU A N 1
ATOM 6102 C CA . GLU A 1 781 ? 4.802 19.074 19.958 1.00 97.25 781 GLU A CA 1
ATOM 6103 C C . GLU A 1 781 ? 5.823 18.213 20.734 1.00 97.25 781 GLU A C 1
ATOM 6105 O O . GLU A 1 781 ? 7.022 18.266 20.467 1.00 97.25 781 GLU A O 1
ATOM 6110 N N . GLU A 1 782 ? 5.344 17.375 21.657 1.00 97.56 782 GLU A N 1
ATOM 6111 C CA . GLU A 1 782 ? 6.129 16.470 22.499 1.00 97.56 782 GLU A CA 1
ATOM 6112 C C . GLU A 1 782 ? 6.096 14.999 22.035 1.00 97.56 782 GLU A C 1
ATOM 6114 O O . GLU A 1 782 ? 6.511 14.102 22.785 1.00 97.56 782 GLU A O 1
ATOM 6119 N N . ASN A 1 783 ? 5.649 14.757 20.794 1.00 97.62 783 ASN A N 1
ATOM 6120 C CA . ASN A 1 783 ? 5.449 13.447 20.159 1.00 97.62 783 ASN A CA 1
ATOM 6121 C C . ASN A 1 783 ? 4.437 12.542 20.887 1.00 97.62 783 ASN A C 1
ATOM 6123 O O . ASN A 1 783 ? 4.577 11.318 20.917 1.00 97.62 783 ASN A O 1
ATOM 6127 N N . ILE A 1 784 ? 3.404 13.132 21.487 1.00 98.44 784 ILE A N 1
ATOM 6128 C CA . ILE A 1 784 ? 2.313 12.410 22.141 1.00 98.44 784 ILE A CA 1
ATOM 6129 C C . ILE A 1 784 ? 1.020 12.644 21.359 1.00 98.44 784 ILE A C 1
ATOM 6131 O O . ILE A 1 784 ? 0.557 13.772 21.217 1.00 98.44 784 ILE A O 1
ATOM 6135 N N . LEU A 1 785 ? 0.397 11.561 20.898 1.00 98.00 785 LEU A N 1
ATOM 6136 C CA . LEU A 1 785 ? -0.961 11.606 20.369 1.00 98.00 785 LEU A CA 1
ATOM 6137 C C . LEU A 1 785 ? -1.939 11.555 21.550 1.00 98.00 785 LEU A C 1
ATOM 6139 O O . LEU A 1 785 ? -2.087 10.511 22.191 1.00 98.00 785 LEU A O 1
ATOM 6143 N N . GLY A 1 786 ? -2.541 12.705 21.856 1.00 97.94 786 GLY A N 1
ATOM 6144 C CA . GLY A 1 786 ? -3.439 12.900 22.994 1.00 97.94 786 GLY A CA 1
ATOM 6145 C C . GLY A 1 786 ? -4.797 12.200 22.866 1.00 97.94 786 GLY A C 1
ATOM 6146 O O . GLY A 1 786 ? -5.017 11.374 21.982 1.00 97.94 786 GLY A O 1
ATOM 6147 N N . GLY A 1 787 ? -5.695 12.510 23.800 1.00 97.69 787 GLY A N 1
ATOM 6148 C CA . GLY A 1 787 ? -7.005 11.869 23.911 1.00 97.69 787 GLY A CA 1
ATOM 6149 C C . GLY A 1 787 ? -8.051 12.412 22.939 1.00 97.69 787 GLY A C 1
ATOM 6150 O O . GLY A 1 787 ? -7.895 13.476 22.334 1.00 97.69 787 GLY A O 1
ATOM 6151 N N . TYR A 1 788 ? -9.166 11.695 22.835 1.00 98.44 788 TYR A N 1
ATOM 6152 C CA . TYR A 1 788 ? -10.296 12.073 21.993 1.00 98.44 788 TYR A CA 1
ATOM 6153 C C . TYR A 1 788 ? -11.058 13.255 22.602 1.00 98.44 788 TYR A C 1
ATOM 6155 O O . TYR A 1 788 ? -11.326 13.280 23.806 1.00 98.44 788 TYR A O 1
ATOM 6163 N N . ASN A 1 789 ? -11.426 14.236 21.781 1.00 98.00 789 ASN A N 1
ATOM 6164 C CA . ASN A 1 789 ? -12.206 15.395 22.208 1.00 98.00 789 ASN A CA 1
ATOM 6165 C C . ASN A 1 789 ? -13.704 15.054 22.243 1.00 98.00 789 ASN A C 1
ATOM 6167 O O . ASN A 1 789 ? -14.359 14.958 21.205 1.00 98.00 789 ASN A O 1
ATOM 6171 N N . LEU A 1 790 ? -14.259 14.886 23.447 1.00 97.38 790 LEU A N 1
ATOM 6172 C CA . LEU A 1 790 ? -15.655 14.470 23.620 1.00 97.38 790 LEU A CA 1
ATOM 6173 C C . LEU A 1 790 ? -16.664 15.523 23.140 1.00 97.38 790 LEU A C 1
ATOM 6175 O O . LEU A 1 790 ? -17.785 15.156 22.790 1.00 97.38 790 LEU A O 1
ATOM 6179 N N . GLU A 1 791 ? -16.275 16.800 23.057 1.00 95.75 791 GLU A N 1
ATOM 6180 C CA . GLU A 1 791 ? -17.159 17.887 22.611 1.00 95.75 791 GLU A CA 1
ATOM 6181 C C . GLU A 1 791 ? -17.625 17.708 21.154 1.00 95.75 791 GLU A C 1
ATOM 6183 O O . GLU A 1 791 ? -18.677 18.228 20.782 1.00 95.75 791 GLU A O 1
ATOM 6188 N N . TYR A 1 792 ? -16.904 16.920 20.343 1.00 95.38 792 TYR A N 1
ATOM 6189 C CA . TYR A 1 792 ? -17.292 16.618 18.961 1.00 95.38 792 TYR A CA 1
ATOM 6190 C C . TYR A 1 792 ? -18.632 15.895 18.838 1.00 95.38 792 TYR A C 1
ATOM 6192 O O . TYR A 1 792 ? -19.383 16.158 17.897 1.00 95.38 792 TYR A O 1
ATOM 6200 N N . ASN A 1 793 ? -18.957 15.009 19.782 1.00 94.62 793 ASN A N 1
ATOM 6201 C CA . ASN A 1 793 ? -20.209 14.246 19.751 1.00 94.62 793 ASN A CA 1
ATOM 6202 C C . ASN A 1 793 ? -21.096 14.478 20.971 1.00 94.62 793 ASN A C 1
ATOM 6204 O O . ASN A 1 793 ? -22.286 14.180 20.904 1.00 94.62 793 ASN A O 1
ATOM 6208 N N . TYR A 1 794 ? -20.540 15.036 22.046 1.00 94.44 794 TYR A N 1
ATOM 6209 C CA . TYR A 1 794 ? -21.237 15.329 23.293 1.00 94.44 794 TYR A CA 1
ATOM 6210 C C . TYR A 1 794 ? -20.991 16.799 23.672 1.00 94.44 794 TYR A C 1
ATOM 6212 O O . TYR A 1 794 ? -20.126 17.086 24.503 1.00 94.44 794 TYR A O 1
ATOM 6220 N N . PRO A 1 795 ? -21.714 17.763 23.065 1.00 93.31 795 PRO A N 1
ATOM 6221 C CA . PRO A 1 795 ? -21.518 19.199 23.306 1.00 93.31 795 PRO A CA 1
ATOM 6222 C C . PRO A 1 795 ? -21.682 19.629 24.773 1.00 93.31 795 PRO A C 1
ATOM 6224 O O . PRO A 1 795 ? -21.202 20.692 25.176 1.00 93.31 795 PRO A O 1
ATOM 6227 N N . GLU A 1 796 ? -22.380 18.826 25.576 1.00 93.88 796 GLU A N 1
ATOM 6228 C CA . GLU A 1 796 ? -22.519 18.978 27.022 1.00 93.88 796 GLU A CA 1
ATOM 6229 C C . GLU A 1 796 ? -21.230 18.652 27.803 1.00 93.88 796 GLU A C 1
ATOM 6231 O O . GLU A 1 796 ? -21.048 19.151 28.914 1.00 93.88 796 GLU A O 1
ATOM 6236 N N . LEU A 1 797 ? -20.298 17.892 27.216 1.00 95.00 797 LEU A N 1
ATOM 6237 C CA . LEU A 1 797 ? -19.005 17.508 27.793 1.00 95.00 797 LEU A CA 1
ATOM 6238 C C . LEU A 1 797 ? -17.874 18.417 27.286 1.00 95.00 797 LEU A C 1
ATOM 6240 O O . LEU A 1 797 ? -16.858 17.964 26.765 1.00 95.00 797 LEU A O 1
ATOM 6244 N N . LYS A 1 798 ? -18.027 19.734 27.448 1.00 95.69 798 LYS A N 1
ATOM 6245 C CA . LYS A 1 798 ? -16.998 20.705 27.029 1.00 95.69 798 LYS A CA 1
ATOM 6246 C C . LYS A 1 798 ? -15.673 20.501 27.753 1.00 95.69 798 LYS A C 1
ATOM 6248 O O . LYS A 1 798 ? -15.669 20.114 28.925 1.00 95.69 798 LYS A O 1
ATOM 6253 N N . ASN A 1 799 ? -14.560 20.815 27.085 1.00 96.62 799 ASN A N 1
ATOM 6254 C CA . ASN A 1 799 ? -13.201 20.708 27.646 1.00 96.62 799 ASN A CA 1
ATOM 6255 C C . ASN A 1 799 ? -12.904 19.329 28.266 1.00 96.62 799 ASN A C 1
ATOM 6257 O O . ASN A 1 799 ? -12.219 19.219 29.288 1.00 96.62 799 ASN A O 1
ATOM 6261 N N . SER A 1 800 ? -13.482 18.282 27.678 1.00 97.81 800 SER A N 1
ATOM 6262 C CA . SER A 1 800 ? -13.416 16.919 28.190 1.00 97.81 800 SER A CA 1
ATOM 6263 C C . SER A 1 800 ? -12.703 16.018 27.202 1.00 97.81 800 SER A C 1
ATOM 6265 O O . SER A 1 800 ? -13.075 15.953 26.031 1.00 97.81 800 SER A O 1
ATOM 6267 N N . THR A 1 801 ? -11.690 15.310 27.687 1.00 98.25 801 THR A N 1
ATOM 6268 C CA . THR A 1 801 ? -10.926 14.359 26.883 1.00 98.25 801 THR A CA 1
ATOM 6269 C C . THR A 1 801 ? -11.176 12.937 27.364 1.00 98.25 801 THR A C 1
ATOM 6271 O O . THR A 1 801 ? -11.240 12.684 28.572 1.00 98.25 801 THR A O 1
ATOM 6274 N N . LEU A 1 802 ? -11.337 12.020 26.413 1.00 98.62 802 LEU A N 1
ATOM 6275 C CA . LEU A 1 802 ? -11.310 10.580 26.637 1.00 98.62 802 LEU A CA 1
ATOM 6276 C C . LEU A 1 802 ? -9.892 10.084 26.354 1.00 98.62 802 LEU A C 1
ATOM 6278 O O . LEU A 1 802 ? -9.394 10.222 25.239 1.00 98.62 802 LEU A O 1
ATOM 6282 N N . LEU A 1 803 ? -9.247 9.519 27.369 1.00 98.69 803 LEU A N 1
ATOM 6283 C CA . LEU A 1 803 ? -7.896 8.973 27.270 1.00 98.69 803 LEU A CA 1
ATOM 6284 C C . LEU A 1 803 ? -7.942 7.452 27.338 1.00 98.69 803 LEU A C 1
ATOM 6286 O O . LEU A 1 803 ? -8.675 6.889 28.151 1.00 98.69 803 LEU A O 1
ATOM 6290 N N . CYS A 1 804 ? -7.097 6.800 26.544 1.00 98.75 804 CYS A N 1
ATOM 6291 C CA . CYS A 1 804 ? -6.912 5.355 26.542 1.00 98.75 804 CYS A CA 1
ATOM 6292 C C . CYS A 1 804 ? -5.481 4.984 26.927 1.00 98.75 804 CYS A C 1
ATOM 6294 O O . CYS A 1 804 ? -4.518 5.532 26.392 1.00 98.75 804 CYS A O 1
ATOM 6296 N N . VAL A 1 805 ? -5.327 3.993 27.807 1.00 98.69 805 VAL A N 1
ATOM 6297 C CA . VAL A 1 805 ? -4.013 3.486 28.222 1.00 98.69 805 VAL A CA 1
ATOM 6298 C C . VAL A 1 805 ? -3.963 1.971 28.051 1.00 98.69 805 VAL A C 1
ATOM 6300 O O . VAL A 1 805 ? -4.668 1.229 28.730 1.00 98.69 805 VAL A O 1
ATOM 6303 N N . THR A 1 806 ? -3.105 1.504 27.146 1.00 98.50 806 THR A N 1
ATOM 6304 C CA . THR A 1 806 ? -2.887 0.073 26.883 1.00 98.50 806 THR A CA 1
ATOM 6305 C C . THR A 1 806 ? -1.664 -0.459 27.634 1.00 98.50 806 THR A C 1
ATOM 6307 O O . THR A 1 806 ? -0.853 0.294 28.186 1.00 98.50 806 THR A O 1
ATOM 6310 N N . GLU A 1 807 ? -1.474 -1.778 27.626 1.00 98.31 807 GLU A N 1
ATOM 6311 C CA . GLU A 1 807 ? -0.286 -2.449 28.156 1.00 98.31 807 GLU A CA 1
ATOM 6312 C C . GLU A 1 807 ? 1.015 -1.957 27.515 1.00 98.31 807 GLU A C 1
ATOM 6314 O O . GLU A 1 807 ? 2.065 -2.054 28.151 1.00 98.31 807 GLU A O 1
ATOM 6319 N N . LYS A 1 808 ? 0.944 -1.399 26.300 1.00 97.00 808 LYS A N 1
ATOM 6320 C CA . LYS A 1 808 ? 2.095 -0.888 25.551 1.00 97.00 808 LYS A CA 1
ATOM 6321 C C . LYS A 1 808 ? 2.700 0.370 26.187 1.00 97.00 808 LYS A C 1
ATOM 6323 O O . LYS A 1 808 ? 3.872 0.638 25.958 1.00 97.00 808 LYS A O 1
ATOM 6328 N N . ARG A 1 809 ? 1.939 1.123 26.998 1.00 98.06 809 ARG A N 1
ATOM 6329 C CA . ARG A 1 809 ? 2.446 2.347 27.646 1.00 98.06 809 ARG A CA 1
ATOM 6330 C C . ARG A 1 809 ? 3.375 2.026 28.815 1.00 98.06 809 ARG A C 1
ATOM 6332 O O . ARG A 1 809 ? 3.027 1.243 29.704 1.00 98.06 809 ARG A O 1
ATOM 6339 N N . SER A 1 810 ? 4.549 2.637 28.836 1.00 98.25 810 SER A N 1
ATOM 6340 C CA . SER A 1 810 ? 5.458 2.645 29.985 1.00 98.25 810 SER A CA 1
ATOM 6341 C C . SER A 1 810 ? 4.997 3.631 31.062 1.00 98.25 810 SER A C 1
ATOM 6343 O O . SER A 1 810 ? 4.124 4.471 30.840 1.00 98.25 810 SER A O 1
ATOM 6345 N N . LYS A 1 811 ? 5.582 3.525 32.258 1.00 98.31 811 LYS A N 1
ATOM 6346 C CA . LYS A 1 811 ? 5.299 4.469 33.343 1.00 98.31 811 LYS A CA 1
ATOM 6347 C C . LYS A 1 811 ? 5.842 5.859 33.007 1.00 98.31 811 LYS A C 1
ATOM 6349 O O . LYS A 1 811 ? 5.176 6.848 33.273 1.00 98.31 811 LYS A O 1
ATOM 6354 N N . GLU A 1 812 ? 7.022 5.917 32.404 1.00 98.56 812 GLU A N 1
ATOM 6355 C CA . GLU A 1 812 ? 7.713 7.145 32.022 1.00 98.56 812 GLU A CA 1
ATOM 6356 C C . GLU A 1 812 ? 6.903 7.944 30.996 1.00 98.56 812 GLU A C 1
ATOM 6358 O O . GLU A 1 812 ? 6.763 9.156 31.133 1.00 98.56 812 GLU A O 1
ATOM 6363 N N . GLU A 1 813 ? 6.310 7.270 30.006 1.00 98.50 813 GLU A N 1
ATOM 6364 C CA . GLU A 1 813 ? 5.409 7.899 29.033 1.00 98.50 813 GLU A CA 1
ATOM 6365 C C . GLU A 1 813 ? 4.140 8.451 29.691 1.00 98.50 813 GLU A C 1
ATOM 6367 O O . GLU A 1 813 ? 3.696 9.547 29.354 1.00 98.50 813 GLU A O 1
ATOM 6372 N N . ILE A 1 814 ? 3.567 7.710 30.645 1.00 98.81 814 ILE A N 1
ATOM 6373 C CA . ILE A 1 814 ? 2.398 8.160 31.409 1.00 98.81 814 ILE A CA 1
ATOM 6374 C C . ILE A 1 814 ? 2.752 9.380 32.266 1.00 98.81 814 ILE A C 1
ATOM 6376 O O . ILE A 1 814 ? 2.029 10.373 32.250 1.00 98.81 814 ILE A O 1
ATOM 6380 N N . ASP A 1 815 ? 3.866 9.334 32.995 1.00 98.62 815 ASP A N 1
ATOM 6381 C CA . ASP A 1 815 ? 4.320 10.450 33.824 1.00 98.62 815 ASP A CA 1
ATOM 6382 C C . ASP A 1 815 ? 4.658 11.680 32.953 1.00 98.62 815 ASP A C 1
ATOM 6384 O O . ASP A 1 815 ? 4.360 12.806 33.355 1.00 98.62 815 ASP A O 1
ATOM 6388 N N . LYS A 1 816 ? 5.193 11.486 31.732 1.00 98.62 816 LYS A N 1
ATOM 6389 C CA . LYS A 1 816 ? 5.403 12.562 30.743 1.00 98.62 816 LYS A CA 1
ATOM 6390 C C . LYS A 1 816 ? 4.075 13.190 30.304 1.00 98.62 816 LYS A C 1
ATOM 6392 O O . LYS A 1 816 ? 3.957 14.413 30.348 1.00 98.62 816 LYS A O 1
ATOM 6397 N N . LEU A 1 817 ? 3.084 12.376 29.922 1.00 98.69 817 LEU A N 1
ATOM 6398 C CA . LEU A 1 817 ? 1.734 12.842 29.572 1.00 98.69 817 LEU A CA 1
ATOM 6399 C C . LEU A 1 817 ? 1.152 13.704 30.702 1.00 98.69 817 LEU A C 1
ATOM 6401 O O . LEU A 1 817 ? 0.743 14.840 30.467 1.00 98.69 817 LEU A O 1
ATOM 6405 N N . VAL A 1 818 ? 1.156 13.173 31.930 1.00 98.56 818 VAL A N 1
ATOM 6406 C CA . VAL A 1 818 ? 0.625 13.861 33.115 1.00 98.56 818 VAL A CA 1
ATOM 6407 C C . VAL A 1 818 ? 1.364 15.172 33.356 1.00 98.56 818 VAL A C 1
ATOM 6409 O O . VAL A 1 818 ? 0.710 16.186 33.563 1.00 98.56 818 VAL A O 1
ATOM 6412 N N . GLY A 1 819 ? 2.698 15.173 33.305 1.00 98.12 819 GLY A N 1
ATOM 6413 C CA . GLY A 1 819 ? 3.504 16.367 33.561 1.00 98.12 819 GLY A CA 1
ATOM 6414 C C . GLY A 1 819 ? 3.264 17.487 32.546 1.00 98.12 819 GLY A C 1
ATOM 6415 O O . GLY A 1 819 ? 3.184 18.651 32.933 1.00 98.12 819 GLY A O 1
ATOM 6416 N N . ILE A 1 820 ? 3.090 17.153 31.262 1.00 97.88 820 ILE A N 1
ATOM 6417 C CA . ILE A 1 820 ? 2.734 18.146 30.234 1.00 97.88 820 ILE A CA 1
ATOM 6418 C C . ILE A 1 820 ? 1.330 18.681 30.498 1.00 97.88 820 ILE A C 1
ATOM 6420 O O . ILE A 1 820 ? 1.145 19.892 30.579 1.00 97.88 820 ILE A O 1
ATOM 6424 N N . MET A 1 821 ? 0.351 17.792 30.691 1.00 97.94 821 MET A N 1
ATOM 6425 C CA . MET A 1 821 ? -1.031 18.190 30.964 1.00 97.94 821 MET A CA 1
ATOM 6426 C C . MET A 1 821 ? -1.163 19.010 32.256 1.00 97.94 821 MET A C 1
ATOM 6428 O O . MET A 1 821 ? -2.010 19.896 32.311 1.00 97.94 821 MET A O 1
ATOM 6432 N N . GLU A 1 822 ? -0.343 18.739 33.276 1.00 96.38 822 GLU A N 1
ATOM 6433 C CA . GLU A 1 822 ? -0.239 19.521 34.514 1.00 96.38 822 GLU A CA 1
ATOM 6434 C C . GLU A 1 822 ? 0.429 20.883 34.289 1.00 96.38 822 GLU A C 1
ATOM 6436 O O . GLU A 1 822 ? 0.109 21.839 34.989 1.00 96.38 822 GLU A O 1
ATOM 6441 N N . GLY A 1 823 ? 1.361 20.997 33.341 1.00 93.38 823 GLY A N 1
ATOM 6442 C CA . GLY A 1 823 ? 2.035 22.253 33.006 1.00 93.38 823 GLY A CA 1
ATOM 6443 C C . GLY A 1 823 ? 1.141 23.255 32.270 1.00 93.38 823 GLY A C 1
ATOM 6444 O O . GLY A 1 823 ? 1.310 24.462 32.455 1.00 93.38 823 GLY A O 1
ATOM 6445 N N . LEU A 1 824 ? 0.177 22.754 31.490 1.00 91.38 824 LEU A N 1
ATOM 6446 C CA . LEU A 1 824 ? -0.871 23.529 30.812 1.00 91.38 824 LEU A CA 1
ATOM 6447 C C . LEU A 1 824 ? -1.925 24.024 31.811 1.00 91.38 824 LEU A C 1
ATOM 6449 O O . LEU A 1 824 ? -2.311 25.210 31.738 1.00 91.38 824 LEU A O 1
#

Foldseek 3Di:
DPQADEALCRVVCVVLVFDWDDDLSHTFGAWRPDLLVQLVLLAAFKEKEWPLLWWKKKKFDDCRQVLVCQQWQFHCVPDDAQFKDWTFGAALQQATLFIWIWHHNDNGIIMITTGNNRHVVVLVVSVVSCVPPPMDMDTCSVFKIKMKMGHPHQQVLQVVQKPDRCVVAAARGWDQQIQGNHFGWIKHFYDQQLGTTIMTMHTSVCVVVNVVSSCVSCPPRYYYGTPSNSQLRNQLQLNDDEVFLGGNPAHCQQSVNLVRRDLVRPHYRNSVVSVVCVVVPPQKHKFKKFFPDDDWFDFAWFKDDVPDGFWTWRDWDCRSVPNTTMTIIIGGPVQRDFQGKIWTRDPPDTTIMGTHDDNNDNRHYPHPPPPPVPPVCDDVPPQDPVNVCVVCVVVVHDDPVVVCPVPDPVPDDPDDDPDDRDDDPVVVVVVVVVVCVVDDDPVLFAEWACQQFDDADFDPVLVVVLPDCLNVVDDDPQPFVVNQVLLVLLQLLQVVVCVLQVFDTKFSWAQFLLVQLLLVLLLLCVVLVAAEEEEEPLARPVSVVVNCVVCVPPSHHYHYFYADQAARETDLVSLLVRQALRYSEYEDEAVTSQQFGYPLLSNLCSQVVSPHAYEYEYDSLLSLPDDRNVVSPHAKYKYKLCNLNNHSPVPDSTTMMMGGHPVSVLLDDHWHKDWDADPVRDIGIDTPNCCQECVNQPVNHSDPDDDRPSSNSSSSSCSCVVCDSVNSSVFQVLLQVLQVVLVVLLVVLVQKDFRYPGDGGFKHKIAGDDAVVVLQVQCVVVSYRAYDRPCVPCVVRGRMGITGGTSPDDPVNSVVSSVSVSVD

Organism: Clostridioides difficile (strain CD196) (NCBI:txid645462)

Sequence (824 aa):
MNELKRVSLYNIHKELGAKLVEFAGWEMPLEYEGINKEHEKVRKSAGIFDVSHMGEVQIKGAESEKFIQNLVTNDISTLKINDIIYTPMCYENGGVVDDLLIYKFGEEDYLLVINAGNIDKDVAWIIKQSEGYNVDIKNISSEVSQLAIQGPKAEEILQKITDIDLNSIKFYKSIPSTKVCGCPCLVSRTGYTGEDGFEIYCKNKYVEIIWNEVLKVGGEDICPAGLGCRDTLRFEAALPLYGHEINEHISPIEGGLSIFVKTNKESFIGKSILSKEKESGAKRKLVGFEMQGKGMPRNGYDIRIGDKTVGFVTTGCASPTTGKILGMGIIDSEYAKVGNEIGIAIRKKVVPAVIVKKPFYKKQYKKDNIILNKENKFSYIPATSEDKSKMLKVVGLNSVDELFSDIPEEVKLKRDLNLEIGKSELEVSKIVKRLSEENLSLEDLTCFLGAGAYDHYIPSIIKHITSRSEFYTAYTPYQAEISQGTLQVVFEFQSMIAEITGMEIANASMYDGATAAIEACIMAMNQTRKSKIVVSKTIHHETLSVLRTYLQYKDCEIVEIDFCNEYGTTDIEKLKASVDKDTACVLIQTPNFFGIIEEMEEIEKITHENKAMLIMSVDPISLGVLKTPGEIGADIVVGEAQSLGNPLNFGGPYVGFLASKSKYTRKMPGRIVGQSLDVEGKIAYVLTLQTREQHVRREKATSNICSNQALNALVASIYMATMGKEGFKEVGMQSMKKAHYTYNKLVQTGKYKPIFKGKFFKEFAVQGNLNIETINDKLLEENILGGYNLEYNYPELKNSTLLCVTEKRSKEEIDKLVGIMEGL